Protein AF-A0A1H0XEB7-F1 (afdb_monomer_lite)

Secondary structure (DSSP, 8-state):
----------HHHHHHHH-TT--HHHHTT-HHHHHHHHHHHHHHH-GGGGGGT--TTT-STTHHHHHHHHHHHHHHHHHHHHTT------GGGSHHHHHHHHHHHHHHT-SSSPPPHHHHHHHHH--S------HHHHHHHHHHHHHHHHHHHHHHTTTTTT-SS----TT-HHHHHHHHHHHHHHHHHS-SS-S-GGG-EEEE-S---SSS-SGGGG-SSEEEE--S-EEEEE-------S--EEEEEE----S---GGGEEEEPP-SSSSEEEEE-TTS---HHHHHHHHHHHHHHHHTT---SEEEEEEEEEEHHHHHHHHHHHHHHHHSS-S-PPPPEEEEEEEEE-----S-TTTS-SEEEEEEEEEEETTEEEEEEEE-SS--EE-HHHHHHTT-TTTS-TTS-EEE-----S-EEEEE-SSSS--EEEEETHHHH--TTHHHHHHHH--SEEEEEE-SS---TTSHHHHHHHHHHHTT--EEEEEE-HHHHHH-PPPTTSPPPSS-EEEEEE-SSS-EEEEE--TT--EEEEEEEEEEE--B-TT--B--S-EEEEEE-SSPPEEE--PPPPPPSS-------S-------PEEHHHHHHHHHHHHHHHHHHT-TT--HHHHHHHHHHHHHHHH--S-PPP-SSSHHHHHHHHHHHHHH-TTTTT-TTT--THHHHHHHHHHHHHHHHHHHHTT-TT--HHHHHHHHHHHHHHHHHHTTT-HHHHHHHHHHHHHHHHHHHH--TT-TTSPP-TT--HHHHHHHHHHHHHHHHHHHHHHHS---

Sequence (790 aa):
MSKTISYAVSIRKIAENINPEWTLDDWFQWPPNMFALCAQILNRTGLYKATLMNTDWWNRKDWEKEIDELGKQWIKHTSNRLLGNSDRSKFRETGLLKEWYDTLKKDWDNENDPTDVDHLRALGNLYKGPEDRDKTSEGIRMLGEALIQIYILADSSCSGLGFLGQHLKKENLENRIFMATANLLLNNTGSLSTTAKFHGVVVPKMRTPQSGLITRSLGHHLTFHTTEVEVVWRTFPRLEDGNKSLNILAVPYPWDVEPTDFIVVPDNYHPVRYFMGNIKKDIHKEFLLGLVRKVWELAESNNHVDIIVLPEMALSEIQYNYLLAEFKSAFQNQNGSMQLPAIVTGIMKKNLKQTGYAGVDEPFQNEVRMEVFFSGNWYTTTQRKHHRWQLDRQQIHQYELEAHLAADRRWFEYSSIAQRRLTILAPNSWMALTALICEDLARQEPVGEVIRGIGPTLLMALLSDGPQLTSRWPARYANVLADDPGTAVLSLTSLGMAQRSKAPKDVPSLPEPVVGLWKDMFSGWKQLAMPKQFQALLFTVTAKFEEEFTLDARSDGRSAAVFQLENIDPKRIEIKSAELPKSSVTEAPDSKTERDEKFNNIRELSAVQFAADAILDMLCCKNFSGNDFDKATRLILHLLAGEESLPPSYQHFRERIVSRIEQAWEDPAKLGTAASAGKQGNVKMSIAAKDLRKLINICHGDTELKTADLYDLLIQNCHEMLLEAGRKPEENLTPLTILYNLHNRVTSWHPAEKDCFEIDGLDVSRAQKMKAVIMSHINEKRKQEAIGSE

Foldseek 3Di:
DDPPPPPFCFLLNLVCVQPVPDDPVLCLLALQSLLLSLQVLCVVQVLLLVCLVDLPVLPDPCNLVVLLVLLLLSLLQNLCLLLVHDRPRPSCVDDVNVQLCVLQVVLNPCPPDHDRSNLSSVSSVDPDDDDPDDVVNVSSVSNSVSSLSSSASSQSNQPPALFFDPFDFQARLSSLLLNLLQNLLCQLQVASDLTFCQSWGKDFAQFAAQDDRDPSQSHHTIFIDNFLAREHRFAFFDFDPPFQKAKEKEFQPPQADDLVQFAWDDDDPDLATETEGHQPPDLLLLLLLLVLVQQVVCVVVVNHHAEYEYFAQRHEPVSVVSSVVSNLQVLLQDQQQHADHKYWYWYKYAQPDDPPDPLQNQRIWIKIWTWHDDLSAIAIDIFTAQDWDKDALVNCVQLVNCVPDPRVHIYTYSHRHDRGYWYWYHHHLQATETEHEACRLVDCPPCVVVCLSRLGQEYEYRYQAEADDCPDRNVVSQVVSCNGRFHKYKYFHHSNRNVSGDDPPPDDDDPFGQGIWIDGNPPGIDGQGDDPQFRIWIFMKGWDFDWRARSSGDIPPSSNTHIDTPPDRTDTHHRRRHDDDPDDPPPPPPDDDPPPDPRNHSSLLRLLLSLLSSLLSLLQRLPDDPSSSVSSLVLSLCSQQVPDDDPDDVVRSNNSSSVSSVCSAVPVVSSSNRVRYDVVSNVLSNLSSVVSVVLCVVSPPCSPDFQLRNLVVLLVVLLVQLVVQQSDSSSNSNSLSNLSSSSNLLSQADPPDPSRHDRGPDDPVSSVVSNVSSSVSSSVSSNSSSPPDD

pLDDT: mean 83.81, std 14.97, range [28.78, 98.5]

Radius of gyration: 27.53 Å; chains: 1; bounding box: 70×66×86 Å

Structure (mmCIF, N/CA/C/O backbone):
data_AF-A0A1H0XEB7-F1
#
_entry.id   AF-A0A1H0XEB7-F1
#
loop_
_atom_site.group_PDB
_atom_site.id
_atom_site.type_symbol
_atom_site.label_atom_id
_atom_site.label_alt_id
_atom_site.label_comp_id
_atom_site.label_asym_id
_atom_site.label_entity_id
_atom_site.label_seq_id
_atom_site.pdbx_PDB_ins_code
_atom_site.Cartn_x
_atom_site.Cartn_y
_atom_site.Cartn_z
_atom_site.occupancy
_atom_site.B_iso_or_equiv
_atom_site.auth_seq_id
_atom_site.auth_comp_id
_atom_site.auth_asym_id
_atom_site.auth_atom_id
_atom_site.pdbx_PDB_model_num
ATOM 1 N N . MET A 1 1 ? -4.828 -19.497 -54.670 1.00 39.09 1 MET A N 1
ATOM 2 C CA . MET A 1 1 ? -4.177 -19.466 -53.344 1.00 39.09 1 MET A CA 1
ATOM 3 C C . MET A 1 1 ? -4.360 -18.071 -52.773 1.00 39.09 1 MET A C 1
ATOM 5 O O . MET A 1 1 ? -3.695 -17.152 -53.234 1.00 39.09 1 MET A O 1
ATOM 9 N N . SER A 1 2 ? -5.326 -17.876 -51.871 1.00 34.38 2 SER A N 1
ATOM 10 C CA . SER A 1 2 ? -5.466 -16.600 -51.166 1.00 34.38 2 SER A CA 1
ATOM 11 C C . SER A 1 2 ? -4.297 -16.471 -50.193 1.00 34.38 2 SER A C 1
ATOM 13 O O . SER A 1 2 ? -4.161 -17.296 -49.293 1.00 34.38 2 SER A O 1
ATOM 15 N N . LYS A 1 3 ? -3.442 -15.463 -50.383 1.00 39.47 3 LYS A N 1
ATOM 16 C CA . LYS A 1 3 ? -2.538 -15.006 -49.327 1.00 39.47 3 LYS A CA 1
ATOM 17 C C . LYS A 1 3 ? -3.424 -14.517 -48.188 1.00 39.47 3 LYS A C 1
ATOM 19 O O . LYS A 1 3 ? -3.986 -13.429 -48.276 1.00 39.47 3 LYS A O 1
ATOM 24 N N . THR A 1 4 ? -3.603 -15.336 -47.160 1.00 37.16 4 THR A N 1
ATOM 25 C CA . THR A 1 4 ? -4.085 -14.852 -45.871 1.00 37.16 4 THR A CA 1
ATOM 26 C C . THR A 1 4 ? -3.045 -13.838 -45.417 1.00 37.16 4 THR A C 1
ATOM 28 O O . THR A 1 4 ? -1.904 -14.207 -45.148 1.00 37.16 4 THR A O 1
ATOM 31 N N . ILE A 1 5 ? -3.387 -12.551 -45.462 1.00 39.34 5 ILE A N 1
ATOM 32 C CA . ILE A 1 5 ? -2.548 -11.486 -44.918 1.00 39.34 5 ILE A CA 1
ATOM 33 C C . ILE A 1 5 ? -2.538 -11.725 -43.408 1.00 39.34 5 ILE A C 1
ATOM 35 O O . ILE A 1 5 ? -3.475 -11.349 -42.708 1.00 39.34 5 ILE A O 1
ATOM 39 N N . SER A 1 6 ? -1.532 -12.451 -42.926 1.00 45.47 6 SER A N 1
ATOM 40 C CA . SER A 1 6 ? -1.218 -12.500 -41.506 1.00 45.47 6 SER A CA 1
ATOM 41 C C . SER A 1 6 ? -0.689 -11.118 -41.154 1.00 45.47 6 SER A C 1
ATOM 43 O O . SER A 1 6 ? 0.420 -10.764 -41.549 1.00 45.47 6 SER A O 1
ATOM 45 N N . TYR A 1 7 ? -1.510 -10.289 -40.513 1.00 59.59 7 TYR A N 1
ATOM 46 C CA . TYR A 1 7 ? -1.040 -9.030 -39.950 1.00 59.59 7 TYR A CA 1
ATOM 47 C C . TYR A 1 7 ? -0.158 -9.379 -38.753 1.00 59.59 7 TYR A C 1
ATOM 49 O O . TYR A 1 7 ? -0.681 -9.623 -37.668 1.00 59.59 7 TYR A O 1
ATOM 57 N N . ALA A 1 8 ? 1.157 -9.450 -38.968 1.00 67.12 8 ALA A N 1
ATOM 58 C CA . ALA A 1 8 ? 2.110 -9.685 -37.893 1.00 67.12 8 ALA A CA 1
ATOM 59 C C . ALA A 1 8 ? 1.893 -8.653 -36.780 1.00 67.12 8 ALA A C 1
ATOM 61 O O . ALA A 1 8 ? 1.880 -7.441 -37.029 1.00 67.12 8 ALA A O 1
ATOM 62 N N . VAL A 1 9 ? 1.693 -9.120 -35.549 1.00 86.25 9 VAL A N 1
ATOM 63 C CA . VAL A 1 9 ? 1.554 -8.228 -34.396 1.00 86.25 9 VAL A CA 1
ATOM 64 C C . VAL A 1 9 ? 2.959 -7.954 -33.876 1.00 86.25 9 VAL A C 1
ATOM 66 O O . VAL A 1 9 ? 3.507 -8.744 -33.119 1.00 86.25 9 VAL A O 1
ATOM 69 N N . SER A 1 10 ? 3.569 -6.852 -34.309 1.00 91.19 10 SER A N 1
ATOM 70 C CA . SER A 1 10 ? 4.921 -6.478 -33.880 1.00 91.19 10 SER A CA 1
ATOM 71 C C . SER A 1 10 ? 4.945 -5.783 -32.515 1.00 91.19 10 SER A C 1
ATOM 73 O O . SER A 1 10 ? 3.926 -5.273 -32.035 1.00 91.19 10 SER A O 1
ATOM 75 N N . ILE A 1 11 ? 6.136 -5.688 -31.912 1.00 93.31 11 ILE A N 1
ATOM 76 C CA . ILE A 1 11 ? 6.367 -4.916 -30.679 1.00 93.31 11 ILE A CA 1
ATOM 77 C C . ILE A 1 11 ? 5.937 -3.455 -30.866 1.00 93.31 11 ILE A C 1
ATOM 79 O O . ILE A 1 11 ? 5.185 -2.919 -30.048 1.00 93.31 11 ILE A O 1
ATOM 83 N N . ARG A 1 12 ? 6.348 -2.835 -31.981 1.00 94.88 12 ARG A N 1
ATOM 84 C CA . ARG A 1 12 ? 5.951 -1.469 -32.344 1.00 94.88 12 ARG A CA 1
ATOM 85 C C . ARG A 1 12 ? 4.433 -1.333 -32.434 1.00 94.88 12 ARG A C 1
ATOM 87 O O . ARG A 1 12 ? 3.886 -0.378 -31.898 1.00 94.88 12 ARG A O 1
ATOM 94 N N . LYS A 1 13 ? 3.728 -2.303 -33.031 1.00 93.19 13 LYS A N 1
ATOM 95 C CA . LYS A 1 13 ? 2.263 -2.247 -33.139 1.00 93.19 13 LYS A CA 1
ATOM 96 C C . LYS A 1 13 ? 1.569 -2.347 -31.782 1.00 93.19 13 LYS A C 1
ATOM 98 O O . LYS A 1 13 ? 0.579 -1.654 -31.554 1.00 93.19 13 LYS A O 1
ATOM 103 N N . ILE A 1 14 ? 2.082 -3.175 -30.868 1.00 93.81 14 ILE A N 1
ATOM 104 C CA . ILE A 1 14 ? 1.585 -3.224 -29.484 1.00 93.81 14 ILE A CA 1
ATOM 105 C C . ILE A 1 14 ? 1.779 -1.866 -28.808 1.00 93.81 14 ILE A C 1
ATOM 107 O O . ILE A 1 14 ? 0.837 -1.355 -28.209 1.00 93.81 14 ILE A O 1
ATOM 111 N N . ALA A 1 15 ? 2.959 -1.263 -28.939 1.00 95.75 15 ALA A N 1
ATOM 112 C CA . ALA A 1 15 ? 3.247 0.035 -28.346 1.00 95.75 15 ALA A CA 1
ATOM 113 C C . ALA A 1 15 ? 2.387 1.169 -28.934 1.00 95.75 15 ALA A C 1
ATOM 115 O O . ALA A 1 15 ? 1.818 1.943 -28.169 1.00 95.75 15 ALA A O 1
ATOM 116 N N . GLU A 1 16 ? 2.213 1.219 -30.259 1.00 94.31 16 GLU A N 1
ATOM 117 C CA . GLU A 1 16 ? 1.332 2.176 -30.949 1.00 94.31 16 GLU A CA 1
ATOM 118 C C . GLU A 1 16 ? -0.131 2.045 -30.498 1.00 94.31 16 GLU A C 1
ATOM 120 O O . GLU A 1 16 ? -0.844 3.040 -30.403 1.00 94.31 16 GLU A O 1
ATOM 125 N N . ASN A 1 17 ? -0.584 0.826 -30.180 1.00 93.12 17 ASN A N 1
ATOM 126 C CA . ASN A 1 17 ? -1.927 0.602 -29.643 1.00 93.12 17 ASN A CA 1
ATOM 127 C C . ASN A 1 17 ? -2.092 1.123 -28.206 1.00 93.12 17 ASN A C 1
ATOM 129 O O . ASN A 1 17 ? -3.223 1.363 -27.793 1.00 93.12 17 ASN A O 1
ATOM 133 N N . ILE A 1 18 ? -1.003 1.253 -27.438 1.00 93.06 18 ILE A N 1
ATOM 134 C CA . ILE A 1 18 ? -1.028 1.825 -26.082 1.00 93.06 18 ILE A CA 1
ATOM 135 C C . ILE A 1 18 ? -0.885 3.349 -26.145 1.00 93.06 18 ILE A C 1
ATOM 137 O O . ILE A 1 18 ? -1.618 4.066 -25.470 1.00 93.06 18 ILE A O 1
ATOM 141 N N . ASN A 1 19 ? 0.072 3.840 -26.935 1.00 91.75 19 ASN A N 1
ATOM 142 C CA . ASN A 1 19 ? 0.319 5.257 -27.178 1.00 91.75 19 ASN A CA 1
ATOM 143 C C . ASN A 1 19 ? 0.819 5.447 -28.623 1.00 91.75 19 ASN A C 1
ATOM 145 O O . ASN A 1 19 ? 1.998 5.205 -28.889 1.00 91.75 19 ASN A O 1
ATOM 149 N N . PRO A 1 20 ? -0.033 5.913 -29.553 1.00 90.56 20 PRO A N 1
ATOM 150 C CA . PRO A 1 20 ? 0.324 6.015 -30.971 1.00 90.56 20 PRO A CA 1
ATOM 151 C C . PRO A 1 20 ? 1.355 7.109 -31.267 1.00 90.56 20 PRO A C 1
ATOM 153 O O . PRO A 1 20 ? 2.028 7.060 -32.290 1.00 90.56 20 PRO A O 1
ATOM 156 N N . GLU A 1 21 ? 1.487 8.094 -30.380 1.00 89.94 21 GLU A N 1
ATOM 157 C CA . GLU A 1 21 ? 2.403 9.227 -30.549 1.00 89.94 21 GLU A CA 1
ATOM 158 C C . GLU A 1 21 ? 3.815 8.948 -30.014 1.00 89.94 21 GLU A C 1
ATOM 160 O O . GLU A 1 21 ? 4.713 9.767 -30.197 1.00 89.94 21 GLU A O 1
ATOM 165 N N . TRP A 1 22 ? 4.025 7.826 -29.317 1.00 91.88 22 TRP A N 1
ATOM 166 C CA . TRP A 1 22 ? 5.296 7.544 -28.653 1.00 91.88 22 TRP A CA 1
ATOM 167 C C . TRP A 1 22 ? 6.256 6.795 -29.566 1.00 91.88 22 TRP A C 1
ATOM 169 O O . TRP A 1 22 ? 5.954 5.729 -30.103 1.00 91.88 22 TRP A O 1
ATOM 179 N N . THR A 1 23 ? 7.469 7.324 -29.662 1.00 93.31 23 THR A N 1
ATOM 180 C CA . THR A 1 23 ? 8.608 6.608 -30.235 1.00 93.31 23 THR A CA 1
ATOM 181 C C . THR A 1 23 ? 9.170 5.601 -29.229 1.00 93.31 23 THR A C 1
ATOM 183 O O . THR A 1 23 ? 8.863 5.668 -28.037 1.00 93.31 23 THR A O 1
ATOM 186 N N . LEU A 1 24 ? 10.052 4.691 -29.664 1.00 94.12 24 LEU A N 1
ATOM 187 C CA . LEU A 1 24 ? 10.774 3.808 -28.733 1.00 94.12 24 LEU A CA 1
ATOM 188 C C . LEU A 1 24 ? 11.503 4.611 -27.640 1.00 94.12 24 LEU A C 1
ATOM 190 O O . LEU A 1 24 ? 11.541 4.215 -26.478 1.00 94.12 24 LEU A O 1
ATOM 194 N N . ASP A 1 25 ? 12.023 5.780 -28.003 1.00 91.69 25 ASP A N 1
ATOM 195 C CA . ASP A 1 25 ? 12.725 6.678 -27.096 1.00 91.69 25 ASP A CA 1
ATOM 196 C C . ASP A 1 25 ? 11.832 7.213 -25.977 1.00 91.69 25 ASP A C 1
ATOM 198 O O . ASP A 1 25 ? 12.304 7.370 -24.852 1.00 91.69 25 ASP A O 1
ATOM 202 N N . ASP A 1 26 ? 10.552 7.455 -26.254 1.00 92.25 26 ASP A N 1
ATOM 203 C CA . ASP A 1 26 ? 9.588 7.910 -25.252 1.00 92.25 26 ASP A CA 1
ATOM 204 C C . ASP A 1 26 ? 9.311 6.848 -24.188 1.00 92.25 26 ASP A C 1
ATOM 206 O O . ASP A 1 26 ? 9.165 7.184 -23.010 1.00 92.25 26 ASP A O 1
ATOM 210 N N . TRP A 1 27 ? 9.313 5.569 -24.571 1.00 94.62 27 TRP A N 1
ATOM 211 C CA . TRP A 1 27 ? 9.185 4.459 -23.625 1.00 94.62 27 TRP A CA 1
ATOM 212 C C . TRP A 1 27 ? 10.378 4.386 -22.666 1.00 94.62 27 TRP A C 1
ATOM 214 O O . TRP A 1 27 ? 10.189 4.135 -21.477 1.00 94.62 27 TRP A O 1
ATOM 224 N N . PHE A 1 28 ? 11.591 4.679 -23.147 1.00 94.50 28 PHE A N 1
ATOM 225 C CA . PHE A 1 28 ? 12.808 4.703 -22.327 1.00 94.50 28 PHE A CA 1
ATOM 226 C C . PHE A 1 28 ? 12.945 5.944 -21.429 1.00 94.50 28 PHE A C 1
ATOM 228 O O . PHE A 1 28 ? 13.839 5.977 -20.591 1.00 94.50 28 PHE A O 1
ATOM 235 N N . GLN A 1 29 ? 12.085 6.960 -21.539 1.00 93.38 29 GLN A N 1
ATOM 236 C CA . GLN A 1 29 ? 12.164 8.140 -20.661 1.00 93.38 29 GLN A CA 1
ATOM 237 C C . GLN A 1 29 ? 11.671 7.863 -19.232 1.00 93.38 29 GLN A C 1
ATOM 239 O O . GLN A 1 29 ? 12.003 8.619 -18.323 1.00 93.38 29 GLN A O 1
ATOM 244 N N . TRP A 1 30 ? 10.870 6.809 -19.027 1.00 96.06 30 TRP A N 1
ATOM 245 C CA . TRP A 1 30 ? 10.274 6.477 -17.731 1.00 96.06 30 TRP A CA 1
ATOM 246 C C . TRP A 1 30 ? 10.268 4.962 -17.501 1.00 96.06 30 TRP A C 1
ATOM 248 O O . TRP A 1 30 ? 9.495 4.265 -18.168 1.00 96.06 30 TRP A O 1
ATOM 258 N N . PRO A 1 31 ? 11.068 4.435 -16.553 1.00 97.69 31 PRO A N 1
ATOM 259 C CA . PRO A 1 31 ? 11.166 2.994 -16.330 1.00 97.69 31 PRO A CA 1
ATOM 260 C C . PRO A 1 31 ? 9.806 2.299 -16.118 1.00 97.69 31 PRO A C 1
ATOM 262 O O . PRO A 1 31 ? 9.559 1.304 -16.801 1.00 97.69 31 PRO A O 1
ATOM 265 N N . PRO A 1 32 ? 8.847 2.836 -15.328 1.00 98.25 32 PRO A N 1
ATOM 266 C CA . PRO A 1 32 ? 7.522 2.222 -15.196 1.00 98.25 32 PRO A CA 1
ATOM 267 C C . PRO A 1 32 ? 6.737 2.078 -16.511 1.00 98.25 32 PRO A C 1
ATOM 269 O O . PRO A 1 32 ? 5.927 1.164 -16.644 1.00 98.25 32 PRO A O 1
ATOM 272 N N . ASN A 1 33 ? 6.954 2.950 -17.503 1.00 97.62 33 ASN A N 1
ATOM 273 C CA . ASN A 1 33 ? 6.297 2.819 -18.809 1.00 97.62 33 ASN A CA 1
ATOM 274 C C . ASN A 1 33 ? 6.904 1.685 -19.628 1.00 97.62 33 ASN A C 1
ATOM 276 O O . ASN A 1 33 ? 6.167 0.882 -20.199 1.00 97.62 33 ASN A O 1
ATOM 280 N N . MET A 1 34 ? 8.236 1.606 -19.671 1.00 97.88 34 MET A N 1
ATOM 281 C CA . MET A 1 34 ? 8.916 0.506 -20.348 1.00 97.88 34 MET A CA 1
ATOM 282 C C . MET A 1 34 ? 8.603 -0.837 -19.679 1.00 97.88 34 MET A C 1
ATOM 284 O O . MET A 1 34 ? 8.348 -1.823 -20.371 1.00 97.88 34 MET A O 1
ATOM 288 N N . PHE A 1 35 ? 8.536 -0.858 -18.345 1.00 98.50 35 PHE A N 1
ATOM 289 C CA . PHE A 1 35 ? 8.085 -2.013 -17.578 1.00 98.50 35 PHE A CA 1
ATOM 290 C C . PHE A 1 35 ? 6.685 -2.455 -18.019 1.00 98.50 35 PHE A C 1
ATOM 292 O O . PHE A 1 35 ? 6.495 -3.627 -18.324 1.00 98.50 35 PHE A O 1
ATOM 299 N N . ALA A 1 36 ? 5.723 -1.528 -18.140 1.00 97.81 36 ALA A N 1
ATOM 300 C CA . ALA A 1 36 ? 4.368 -1.839 -18.602 1.00 97.81 36 ALA A CA 1
ATOM 301 C C . ALA A 1 36 ? 4.344 -2.441 -20.019 1.00 97.81 36 ALA A C 1
ATOM 303 O O . ALA A 1 36 ? 3.672 -3.448 -20.247 1.00 97.81 36 ALA A O 1
ATOM 304 N N . LEU A 1 37 ? 5.087 -1.854 -20.967 1.00 97.81 37 LEU A N 1
ATOM 305 C CA . LEU A 1 37 ? 5.170 -2.360 -22.341 1.00 97.81 37 LEU A CA 1
ATOM 306 C C . LEU A 1 37 ? 5.749 -3.780 -22.374 1.00 97.81 37 LEU A C 1
ATOM 308 O O . LEU A 1 37 ? 5.147 -4.684 -22.959 1.00 97.81 37 LEU A O 1
ATOM 312 N N . CYS A 1 38 ? 6.881 -3.993 -21.701 1.00 97.75 38 CYS A N 1
ATOM 313 C CA . CYS A 1 38 ? 7.509 -5.306 -21.625 1.00 97.75 38 CYS A CA 1
ATOM 314 C C . CYS A 1 38 ? 6.592 -6.312 -20.917 1.00 97.75 38 CYS A C 1
ATOM 316 O O . CYS A 1 38 ? 6.400 -7.413 -21.423 1.00 97.75 38 CYS A O 1
ATOM 318 N N . ALA A 1 39 ? 5.949 -5.930 -19.809 1.00 97.00 39 ALA A N 1
ATOM 319 C CA . ALA A 1 39 ? 5.013 -6.780 -19.076 1.00 97.00 39 ALA A CA 1
ATOM 320 C C . ALA A 1 39 ? 3.856 -7.261 -19.958 1.00 97.00 39 ALA A C 1
ATOM 322 O O . ALA A 1 39 ? 3.521 -8.445 -19.939 1.00 97.00 39 ALA A O 1
ATOM 323 N N . GLN A 1 40 ? 3.267 -6.377 -20.773 1.00 95.12 40 GLN A N 1
ATOM 324 C CA . GLN A 1 40 ? 2.214 -6.765 -21.714 1.00 95.12 40 GLN A CA 1
ATOM 325 C C . GLN A 1 40 ? 2.703 -7.802 -22.726 1.00 95.12 40 GLN A C 1
ATOM 327 O O . GLN A 1 40 ? 1.991 -8.770 -23.001 1.00 95.12 40 GLN A O 1
ATOM 332 N N . ILE A 1 41 ? 3.910 -7.625 -23.268 1.00 94.94 41 ILE A N 1
ATOM 333 C CA . ILE A 1 41 ? 4.496 -8.565 -24.230 1.00 94.94 41 ILE A CA 1
ATOM 334 C C . ILE A 1 41 ? 4.791 -9.902 -23.541 1.00 94.94 41 ILE A C 1
ATOM 336 O O . ILE A 1 41 ? 4.358 -10.950 -24.025 1.00 94.94 41 ILE A O 1
ATOM 340 N N . LEU A 1 42 ? 5.455 -9.885 -22.383 1.00 94.75 42 LEU A N 1
ATOM 341 C CA . LEU A 1 42 ? 5.813 -11.083 -21.620 1.00 94.75 42 LEU A CA 1
ATOM 342 C C . LEU A 1 42 ? 4.573 -11.870 -21.170 1.00 94.75 42 LEU A C 1
ATOM 344 O O . LEU A 1 42 ? 4.546 -13.090 -21.329 1.00 94.75 42 LEU A O 1
ATOM 348 N N . ASN A 1 43 ? 3.524 -11.196 -20.685 1.00 92.44 43 ASN A N 1
ATOM 349 C CA . ASN A 1 43 ? 2.272 -11.836 -20.266 1.00 92.44 43 ASN A CA 1
ATOM 350 C C . ASN A 1 43 ? 1.515 -12.470 -21.447 1.00 92.44 43 ASN A C 1
ATOM 352 O O . ASN A 1 43 ? 0.934 -13.541 -21.297 1.00 92.44 43 ASN A O 1
ATOM 356 N N . ARG A 1 44 ? 1.534 -11.846 -22.635 1.00 90.31 44 ARG A N 1
ATOM 357 C CA . ARG A 1 44 ? 0.855 -12.365 -23.843 1.00 90.31 44 ARG A CA 1
ATOM 358 C C . ARG A 1 44 ? 1.603 -13.505 -24.538 1.00 90.31 44 ARG A C 1
ATOM 360 O O . ARG A 1 44 ? 0.989 -14.310 -25.246 1.00 90.31 44 ARG A O 1
ATOM 367 N N . THR A 1 45 ? 2.925 -13.540 -24.402 1.00 90.12 45 THR A N 1
ATOM 368 C CA . THR A 1 45 ? 3.795 -14.495 -25.110 1.00 90.12 45 THR A CA 1
ATOM 369 C C . THR A 1 45 ? 4.264 -15.642 -24.219 1.00 90.12 45 THR A C 1
ATOM 371 O O . THR A 1 45 ? 4.595 -16.708 -24.727 1.00 90.12 45 THR A O 1
ATOM 374 N N . GLY A 1 46 ? 4.289 -15.465 -22.895 1.00 90.12 46 GLY A N 1
ATOM 375 C CA . GLY A 1 46 ? 4.912 -16.424 -21.981 1.00 90.12 46 GLY A CA 1
ATOM 376 C C . GLY A 1 46 ? 6.443 -16.438 -22.066 1.00 90.12 46 GLY A C 1
ATOM 377 O O . GLY A 1 46 ? 7.071 -17.382 -21.586 1.00 90.12 46 GLY A O 1
ATOM 378 N N . LEU A 1 47 ? 7.047 -15.417 -22.688 1.00 89.88 47 LEU A N 1
ATOM 379 C CA . LEU A 1 47 ? 8.482 -15.339 -22.971 1.00 89.88 47 LEU A CA 1
ATOM 380 C C . LEU A 1 47 ? 9.351 -15.349 -21.702 1.00 89.88 47 LEU A C 1
ATOM 382 O O . LEU A 1 47 ? 10.474 -15.833 -21.748 1.00 89.88 47 LEU A O 1
ATOM 386 N N . TYR A 1 48 ? 8.817 -14.935 -20.549 1.00 90.00 48 TYR A N 1
ATOM 387 C CA . TYR A 1 48 ? 9.507 -15.005 -19.252 1.00 90.00 48 TYR A CA 1
ATOM 388 C C . TYR A 1 48 ? 10.022 -16.414 -18.893 1.00 90.00 48 TYR A C 1
ATOM 390 O O . TYR A 1 48 ? 10.936 -16.554 -18.087 1.00 90.00 48 TYR A O 1
ATOM 398 N N . LYS A 1 49 ? 9.462 -17.476 -19.494 1.00 87.81 49 LYS A N 1
ATOM 399 C CA . LYS A 1 49 ? 9.959 -18.850 -19.331 1.00 87.81 49 LYS A CA 1
ATOM 400 C C . LYS A 1 49 ? 11.383 -19.029 -19.872 1.00 87.81 49 LYS A C 1
ATOM 402 O O . LYS A 1 49 ? 12.109 -19.884 -19.371 1.00 87.81 49 LYS A O 1
ATOM 407 N N . ALA A 1 50 ? 11.783 -18.225 -20.860 1.00 85.81 50 ALA A N 1
ATOM 408 C CA . ALA A 1 50 ? 13.100 -18.292 -21.483 1.00 85.81 50 ALA A CA 1
ATOM 409 C C . ALA A 1 50 ? 14.240 -17.954 -20.507 1.00 85.81 50 ALA A C 1
ATOM 411 O O . ALA A 1 50 ? 15.345 -18.459 -20.689 1.00 85.81 50 ALA A O 1
ATOM 412 N N . THR A 1 51 ? 13.967 -17.200 -19.433 1.00 85.81 51 THR A N 1
ATOM 413 C CA . THR A 1 51 ? 14.950 -16.879 -18.383 1.00 85.81 51 THR A CA 1
ATOM 414 C C . THR A 1 51 ? 15.590 -18.129 -17.784 1.00 85.81 51 THR A C 1
ATOM 416 O O . THR A 1 51 ? 16.796 -18.156 -17.579 1.00 85.81 51 THR A O 1
ATOM 419 N N . LEU A 1 52 ? 14.814 -19.194 -17.557 1.00 84.56 52 LEU A N 1
ATOM 420 C CA . LEU A 1 52 ? 15.341 -20.457 -17.022 1.00 84.56 52 LEU A CA 1
ATOM 421 C C . LEU A 1 52 ? 15.837 -21.421 -18.109 1.00 84.56 52 LEU A C 1
ATOM 423 O O . LEU A 1 52 ? 16.437 -22.444 -17.791 1.00 84.56 52 LEU A O 1
ATOM 427 N N . MET A 1 53 ? 15.562 -21.133 -19.384 1.00 78.25 53 MET A N 1
ATOM 428 C CA . MET A 1 53 ? 15.983 -21.979 -20.508 1.00 78.25 53 MET A CA 1
ATOM 429 C C . MET A 1 53 ? 17.384 -21.621 -21.008 1.00 78.25 53 MET A C 1
ATOM 431 O O . MET A 1 53 ? 18.103 -22.508 -21.460 1.00 78.25 53 MET A O 1
ATOM 435 N N . ASN A 1 54 ? 17.773 -20.346 -20.918 1.00 78.75 54 ASN A N 1
ATOM 436 C CA . ASN A 1 54 ? 19.127 -19.878 -21.194 1.00 78.75 54 ASN A CA 1
ATOM 437 C C . ASN A 1 54 ? 19.636 -19.078 -19.993 1.00 78.75 54 ASN A C 1
ATOM 439 O O . ASN A 1 54 ? 19.269 -17.917 -19.821 1.00 78.75 54 ASN A O 1
ATOM 443 N N . THR A 1 55 ? 20.471 -19.705 -19.167 1.00 85.50 55 THR A N 1
ATOM 444 C CA . THR A 1 55 ? 21.012 -19.064 -17.965 1.00 85.50 55 THR A CA 1
ATOM 445 C C . THR A 1 55 ? 22.285 -18.268 -18.225 1.00 85.50 55 THR A C 1
ATOM 447 O O . THR A 1 55 ? 22.708 -17.518 -17.356 1.00 85.50 55 THR A O 1
ATOM 450 N N . ASP A 1 56 ? 22.910 -18.405 -19.396 1.00 86.25 56 ASP A N 1
ATOM 451 C CA . ASP A 1 56 ? 24.268 -17.899 -19.647 1.00 86.25 56 ASP A CA 1
ATOM 452 C C . ASP A 1 56 ? 24.368 -16.369 -19.555 1.00 86.25 56 ASP A C 1
ATOM 454 O O . ASP A 1 56 ? 25.408 -15.836 -19.166 1.00 86.25 56 ASP A O 1
ATOM 458 N N . TRP A 1 57 ? 23.291 -15.646 -19.882 1.00 85.00 57 TRP A N 1
ATOM 459 C CA . TRP A 1 57 ? 23.299 -14.181 -19.881 1.00 85.00 57 TRP A CA 1
ATOM 460 C C . TRP A 1 57 ? 23.187 -13.557 -18.481 1.00 85.00 57 TRP A C 1
ATOM 462 O O . TRP A 1 57 ? 23.686 -12.445 -18.301 1.00 85.00 57 TRP A O 1
ATOM 472 N N . TRP A 1 58 ? 22.594 -14.248 -17.497 1.00 90.12 58 TRP A N 1
ATOM 473 C CA . TRP A 1 58 ? 22.466 -13.761 -16.109 1.00 90.12 58 TRP A CA 1
ATOM 474 C C . TRP A 1 58 ? 23.294 -14.544 -15.089 1.00 90.12 58 TRP A C 1
ATOM 476 O O . TRP A 1 58 ? 23.654 -13.991 -14.054 1.00 90.12 58 TRP A O 1
ATOM 486 N N . ASN A 1 59 ? 23.665 -15.797 -15.363 1.00 90.81 59 ASN A N 1
ATOM 487 C CA . ASN A 1 59 ? 24.496 -16.618 -14.478 1.00 90.81 59 ASN A CA 1
ATOM 488 C C . ASN A 1 59 ? 25.984 -16.234 -14.592 1.00 90.81 59 ASN A C 1
ATOM 490 O O . ASN A 1 59 ? 26.853 -17.030 -14.950 1.00 90.81 59 ASN A O 1
ATOM 494 N N . ARG A 1 60 ? 26.265 -14.961 -14.316 1.00 91.12 60 ARG A N 1
ATOM 495 C CA . ARG A 1 60 ? 27.583 -14.326 -14.324 1.00 91.12 60 ARG A CA 1
ATOM 496 C C . ARG A 1 60 ? 27.743 -13.527 -13.039 1.00 91.12 60 ARG A C 1
ATOM 498 O O . ARG A 1 60 ? 26.792 -12.937 -12.536 1.00 91.12 60 ARG A O 1
ATOM 505 N N . LYS A 1 61 ? 28.972 -13.471 -12.530 1.00 86.94 61 LYS A N 1
ATOM 506 C CA . LYS A 1 61 ? 29.282 -12.917 -11.203 1.00 86.94 61 LYS A CA 1
ATOM 507 C C . LYS A 1 61 ? 28.817 -11.467 -10.998 1.00 86.94 61 LYS A C 1
ATOM 509 O O . LYS A 1 61 ? 28.465 -11.105 -9.883 1.00 86.94 61 LYS A O 1
ATOM 514 N N . ASP A 1 62 ? 28.831 -10.658 -12.054 1.00 90.88 62 ASP A N 1
ATOM 515 C CA . ASP A 1 62 ? 28.569 -9.217 -11.972 1.00 90.88 62 ASP A CA 1
ATOM 516 C C . ASP A 1 62 ? 27.140 -8.819 -12.393 1.00 90.88 62 ASP A C 1
ATOM 518 O O . ASP A 1 62 ? 26.831 -7.633 -12.398 1.00 90.88 62 ASP A O 1
ATOM 522 N N . TRP A 1 63 ? 26.255 -9.776 -12.713 1.00 93.44 63 TRP A N 1
ATOM 523 C CA . TRP A 1 63 ? 24.912 -9.503 -13.253 1.00 93.44 63 TRP A CA 1
ATOM 524 C C . TRP A 1 63 ? 24.081 -8.540 -12.392 1.00 93.44 63 TRP A C 1
ATOM 526 O O . TRP A 1 63 ? 23.629 -7.503 -12.876 1.00 93.44 63 TRP A O 1
ATOM 536 N N . GLU A 1 64 ? 23.916 -8.857 -11.106 1.00 92.75 64 GLU A N 1
ATOM 537 C CA . GLU A 1 64 ? 23.127 -8.044 -10.171 1.00 92.75 64 GLU A CA 1
ATOM 538 C C . GLU A 1 64 ? 23.696 -6.624 -10.049 1.00 92.75 64 GLU A C 1
ATOM 540 O O . GLU A 1 64 ? 22.980 -5.633 -10.186 1.00 92.75 64 GLU A O 1
ATOM 545 N N . LYS A 1 65 ? 25.021 -6.524 -9.895 1.00 91.62 65 LYS A N 1
ATOM 546 C CA . LYS A 1 65 ? 25.732 -5.249 -9.783 1.00 91.62 65 LYS A CA 1
ATOM 547 C C . LYS A 1 65 ? 25.591 -4.396 -11.047 1.00 91.62 65 LYS A C 1
ATOM 549 O O . LYS A 1 65 ? 25.413 -3.184 -10.949 1.00 91.62 65 LYS A O 1
ATOM 554 N N . GLU A 1 66 ? 25.679 -5.004 -12.224 1.00 92.69 66 GLU A N 1
ATOM 555 C CA . GLU A 1 66 ? 25.518 -4.305 -13.499 1.00 92.69 66 GLU A CA 1
ATOM 556 C C . GLU A 1 66 ? 24.094 -3.781 -13.689 1.00 92.69 66 GLU A C 1
ATOM 558 O O . GLU A 1 66 ? 23.922 -2.637 -14.115 1.00 92.69 66 GLU A O 1
ATOM 563 N N . ILE A 1 67 ? 23.078 -4.575 -13.335 1.00 94.19 67 ILE A N 1
ATOM 564 C CA . ILE A 1 67 ? 21.677 -4.140 -13.364 1.00 94.19 67 ILE A CA 1
ATOM 565 C C . ILE A 1 67 ? 21.450 -2.967 -12.409 1.00 94.19 67 ILE A C 1
ATOM 567 O O . ILE A 1 67 ? 20.833 -1.975 -12.801 1.00 94.19 67 ILE A O 1
ATOM 571 N N . ASP A 1 68 ? 22.017 -3.013 -11.208 1.00 90.88 68 ASP A N 1
ATOM 572 C CA . ASP A 1 68 ? 21.960 -1.909 -10.251 1.00 90.88 68 ASP A CA 1
ATOM 573 C C . ASP A 1 68 ? 22.640 -0.631 -10.761 1.00 90.88 68 ASP A C 1
ATOM 575 O O . ASP A 1 68 ? 22.138 0.483 -10.573 1.00 90.88 68 ASP A O 1
ATOM 579 N N . GLU A 1 69 ? 23.810 -0.759 -11.389 1.00 91.06 69 GLU A N 1
ATOM 580 C CA . GLU A 1 69 ? 24.554 0.371 -11.950 1.00 91.06 69 GLU A CA 1
ATOM 581 C C . GLU A 1 69 ? 23.829 0.994 -13.146 1.00 91.06 69 GLU A C 1
ATOM 583 O O . GLU A 1 69 ? 23.696 2.222 -13.210 1.00 91.06 69 GLU A O 1
ATOM 588 N N . LEU A 1 70 ? 23.312 0.174 -14.064 1.00 93.81 70 LEU A N 1
ATOM 589 C CA . LEU A 1 70 ? 22.474 0.635 -15.172 1.00 93.81 70 LEU A CA 1
ATOM 590 C C . LEU A 1 70 ? 21.182 1.269 -14.650 1.00 93.81 70 LEU A C 1
ATOM 592 O O . LEU A 1 70 ? 20.773 2.323 -15.140 1.00 93.81 70 LEU A O 1
ATOM 596 N N . GLY A 1 71 ? 20.578 0.692 -13.611 1.00 93.38 71 GLY A N 1
ATOM 597 C CA . GLY A 1 71 ? 19.354 1.204 -13.013 1.00 93.38 71 GLY A CA 1
ATOM 598 C C . GLY A 1 71 ? 19.537 2.615 -12.451 1.00 93.38 71 GLY A C 1
ATOM 599 O O . GLY A 1 71 ? 18.734 3.509 -12.735 1.00 93.38 71 GLY A O 1
ATOM 600 N N . LYS A 1 72 ? 20.653 2.853 -11.748 1.00 90.88 72 LYS A N 1
ATOM 601 C CA . LYS A 1 72 ? 21.063 4.184 -11.259 1.00 90.88 72 LYS A CA 1
ATOM 602 C C . LYS A 1 72 ? 21.306 5.171 -12.401 1.00 90.88 72 LYS A C 1
ATOM 604 O O . LYS A 1 72 ? 20.927 6.338 -12.287 1.00 90.88 72 LYS A O 1
ATOM 609 N N . GLN A 1 73 ? 21.910 4.728 -13.505 1.00 91.44 73 GLN A N 1
ATOM 610 C CA . GLN A 1 73 ? 22.099 5.574 -14.688 1.00 91.44 73 GLN A CA 1
ATOM 611 C C . GLN A 1 73 ? 20.762 5.950 -15.342 1.00 91.44 73 GLN A C 1
ATOM 613 O O . GLN A 1 73 ? 20.599 7.101 -15.751 1.00 91.44 73 GLN A O 1
ATOM 618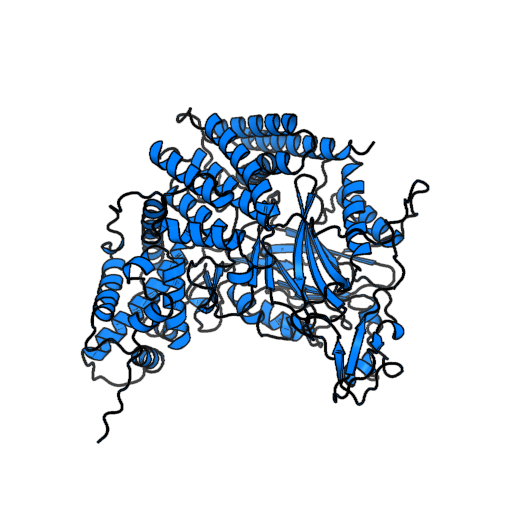 N N . TRP A 1 74 ? 19.791 5.031 -15.388 1.00 93.75 74 TRP A N 1
ATOM 619 C CA . TRP A 1 74 ? 18.456 5.314 -15.919 1.00 93.75 74 TRP A CA 1
ATOM 620 C C . TRP A 1 74 ? 17.715 6.342 -15.065 1.00 93.75 74 TRP A C 1
ATOM 622 O O . TRP A 1 74 ? 17.144 7.302 -15.585 1.00 93.75 74 TRP A O 1
ATOM 632 N N . ILE A 1 75 ? 17.770 6.192 -13.742 1.00 92.56 75 ILE A N 1
ATOM 633 C CA . ILE A 1 75 ? 17.209 7.165 -12.800 1.00 92.56 75 ILE A CA 1
ATOM 634 C C . ILE A 1 75 ? 17.846 8.540 -13.031 1.00 92.56 75 ILE A C 1
ATOM 636 O O . ILE A 1 75 ? 17.141 9.537 -13.176 1.00 92.56 75 ILE A O 1
ATOM 640 N N . LYS A 1 76 ? 19.176 8.600 -13.166 1.00 90.19 76 LYS A N 1
ATOM 641 C CA . LYS A 1 76 ? 19.896 9.844 -13.466 1.00 90.19 76 LYS A CA 1
ATOM 642 C C . LYS A 1 76 ? 19.455 10.481 -14.783 1.00 90.19 76 LYS A C 1
ATOM 644 O O . LYS A 1 76 ? 19.227 11.691 -14.837 1.00 90.19 76 LYS A O 1
ATOM 649 N N . HIS A 1 77 ? 19.325 9.689 -15.843 1.00 90.69 77 HIS A N 1
ATOM 650 C CA . HIS A 1 77 ? 18.789 10.138 -17.130 1.00 90.69 77 HIS A CA 1
ATOM 651 C C . HIS A 1 77 ? 17.380 10.729 -16.966 1.00 90.69 77 HIS A C 1
ATOM 653 O O . HIS A 1 77 ? 17.123 11.869 -17.357 1.00 90.69 77 HIS A O 1
ATOM 659 N N . THR A 1 78 ? 16.496 9.981 -16.310 1.00 92.75 78 THR A N 1
ATOM 660 C CA . THR A 1 78 ? 15.096 10.344 -16.069 1.00 92.75 78 THR A CA 1
ATOM 661 C C . THR A 1 78 ? 14.981 11.655 -15.298 1.00 92.75 78 THR A C 1
ATOM 663 O O . THR A 1 78 ? 14.262 12.564 -15.711 1.00 92.75 78 THR A O 1
ATOM 666 N N . SER A 1 79 ? 15.733 11.808 -14.213 1.00 91.25 79 SER A N 1
ATOM 667 C CA . SER A 1 79 ? 15.672 13.003 -13.371 1.00 91.25 79 SER A CA 1
ATOM 668 C C . SER A 1 79 ? 16.215 14.240 -14.072 1.00 91.25 79 SER A C 1
ATOM 670 O O . SER A 1 79 ? 15.613 15.304 -13.968 1.00 91.25 79 SER A O 1
ATOM 672 N N . ASN A 1 80 ? 17.269 14.112 -14.882 1.00 87.69 80 ASN A N 1
ATOM 673 C CA . ASN A 1 80 ? 17.721 15.221 -15.727 1.00 87.69 80 ASN A CA 1
ATOM 674 C C . ASN A 1 80 ? 16.624 15.682 -16.697 1.00 87.69 80 ASN A C 1
ATOM 676 O O . ASN A 1 80 ? 16.410 16.885 -16.861 1.00 87.69 80 ASN A O 1
ATOM 680 N N . ARG A 1 81 ? 15.884 14.738 -17.291 1.00 88.12 81 ARG A N 1
ATOM 681 C CA . ARG A 1 81 ? 14.741 15.049 -18.158 1.00 88.12 81 ARG A CA 1
ATOM 682 C C . ARG A 1 81 ? 13.592 15.707 -17.386 1.00 88.12 81 ARG A C 1
ATOM 684 O O . ARG A 1 81 ? 13.002 16.654 -17.901 1.00 88.12 81 ARG A O 1
ATOM 691 N N . LEU A 1 82 ? 13.303 15.269 -16.157 1.00 89.81 82 LEU A N 1
ATOM 692 C CA . LEU A 1 82 ? 12.311 15.908 -15.276 1.00 89.81 82 LEU A CA 1
ATOM 693 C C . LEU A 1 82 ? 12.672 17.365 -14.958 1.00 89.81 82 LEU A C 1
ATOM 695 O O . LEU A 1 82 ? 11.793 18.225 -14.927 1.00 89.81 82 LEU A O 1
ATOM 699 N N . LEU A 1 83 ? 13.960 17.666 -14.784 1.00 87.00 83 LEU A N 1
ATOM 700 C CA . LEU A 1 83 ? 14.448 19.029 -14.558 1.00 87.00 83 LEU A CA 1
ATOM 701 C C . LEU A 1 83 ? 14.508 19.886 -15.836 1.00 87.00 83 LEU A C 1
ATOM 703 O O . LEU A 1 83 ? 14.807 21.078 -15.758 1.00 87.00 83 LEU A O 1
ATOM 707 N N . GLY A 1 84 ? 14.217 19.315 -17.010 1.00 82.31 84 GLY A N 1
ATOM 708 C CA . GLY A 1 84 ? 14.339 20.004 -18.299 1.00 82.31 84 GLY A CA 1
ATOM 709 C C . GLY A 1 84 ? 15.789 20.238 -18.732 1.00 82.31 84 GLY A C 1
ATOM 710 O O . GLY A 1 84 ? 16.055 21.097 -19.571 1.00 82.31 84 GLY A O 1
ATOM 711 N N . ASN A 1 85 ? 16.743 19.501 -18.161 1.00 81.62 85 ASN A N 1
ATOM 712 C CA . ASN A 1 85 ? 18.144 19.598 -18.543 1.00 81.62 85 ASN A CA 1
ATOM 713 C C . ASN A 1 85 ? 18.365 18.899 -19.893 1.00 81.62 85 ASN A C 1
ATOM 715 O O . ASN A 1 85 ? 17.811 17.829 -20.154 1.00 81.62 85 ASN A O 1
ATOM 719 N N . SER A 1 86 ? 19.198 19.497 -20.756 1.00 69.88 86 SER A N 1
ATOM 720 C CA . SER A 1 86 ? 19.642 18.849 -21.993 1.00 69.88 86 SER A CA 1
ATOM 721 C C . SER A 1 86 ? 20.305 17.521 -21.642 1.00 69.88 86 SER A C 1
ATOM 723 O O . SER A 1 86 ? 21.264 17.490 -20.864 1.00 69.88 86 SER A O 1
ATOM 725 N N . ASP A 1 87 ? 19.784 16.441 -22.200 1.00 63.25 87 ASP A N 1
ATOM 726 C CA . ASP A 1 87 ? 20.217 15.095 -21.879 1.00 63.25 87 ASP A CA 1
ATOM 727 C C . ASP A 1 87 ? 21.601 14.820 -22.470 1.00 63.25 87 ASP A C 1
ATOM 729 O O . ASP A 1 87 ? 21.759 14.527 -23.652 1.00 63.25 87 ASP A O 1
ATOM 733 N N . ARG A 1 88 ? 22.626 14.971 -21.632 1.00 55.66 88 ARG A N 1
ATOM 734 C CA . ARG A 1 88 ? 24.007 14.588 -21.953 1.00 55.66 88 ARG A CA 1
ATOM 735 C C . ARG A 1 88 ? 24.298 13.141 -21.570 1.00 55.66 88 ARG A C 1
ATOM 737 O O . ARG A 1 88 ? 25.415 12.671 -21.789 1.00 55.66 88 ARG A O 1
ATOM 744 N N . SER A 1 89 ? 23.336 12.448 -20.955 1.00 61.16 89 SER A N 1
ATOM 745 C CA . SER A 1 89 ? 23.524 11.063 -20.563 1.00 61.16 89 SER A CA 1
ATOM 746 C C . SER A 1 89 ? 23.415 10.202 -21.814 1.00 61.16 89 SER A C 1
ATOM 748 O O . SER A 1 89 ? 22.350 9.997 -22.389 1.00 61.16 89 SER A O 1
ATOM 750 N N . LYS A 1 90 ? 24.548 9.654 -22.241 1.00 70.81 90 LYS A N 1
ATOM 751 C CA . LYS A 1 90 ? 24.610 8.582 -23.236 1.00 70.81 90 LYS A CA 1
ATOM 752 C C . LYS A 1 90 ? 24.085 7.264 -22.652 1.00 70.81 90 LYS A C 1
ATOM 754 O O . LYS A 1 90 ? 24.638 6.218 -22.942 1.00 70.81 90 LYS A O 1
ATOM 759 N N . PHE A 1 91 ? 23.058 7.307 -21.798 1.00 82.12 91 PHE A N 1
ATOM 760 C CA . PHE A 1 91 ? 22.571 6.169 -21.016 1.00 82.12 91 PHE A CA 1
ATOM 761 C C . PHE A 1 91 ? 22.252 4.971 -21.913 1.00 82.12 91 PHE A C 1
ATOM 763 O O . PHE A 1 91 ? 22.684 3.865 -21.647 1.00 82.12 91 PHE A O 1
ATOM 770 N N . ARG A 1 92 ? 21.600 5.200 -23.052 1.00 83.12 92 ARG A N 1
ATOM 771 C CA . ARG A 1 92 ? 21.301 4.129 -24.015 1.00 83.12 92 ARG A CA 1
ATOM 772 C C . ARG A 1 92 ? 22.515 3.652 -24.811 1.00 83.12 92 ARG A C 1
ATOM 774 O O . ARG A 1 92 ? 22.416 2.665 -25.515 1.00 83.12 92 ARG A O 1
ATOM 781 N N . GLU A 1 93 ? 23.646 4.345 -24.730 1.00 82.19 93 GLU A N 1
ATOM 782 C CA . GLU A 1 93 ? 24.908 3.945 -25.357 1.00 82.19 93 GLU A CA 1
ATOM 783 C C . GLU A 1 93 ? 25.874 3.293 -24.348 1.00 82.19 93 GLU A C 1
ATOM 785 O O . GLU A 1 93 ? 27.027 3.035 -24.700 1.00 82.19 93 GLU A O 1
ATOM 790 N N . THR A 1 94 ? 25.454 3.032 -23.100 1.00 80.06 94 THR A N 1
ATOM 791 C CA . THR A 1 94 ? 26.320 2.416 -22.085 1.00 80.06 94 THR A CA 1
ATOM 792 C C . THR A 1 94 ? 26.207 0.894 -22.067 1.00 80.06 94 THR A C 1
ATOM 794 O O . THR A 1 94 ? 25.119 0.327 -21.990 1.00 80.06 94 THR A O 1
ATOM 797 N N . GLY A 1 95 ? 27.368 0.230 -22.089 1.00 83.56 95 GLY A N 1
ATOM 798 C CA . GLY A 1 95 ? 27.517 -1.200 -21.801 1.00 83.56 95 GLY A CA 1
ATOM 799 C C . GLY A 1 95 ? 26.496 -2.098 -22.507 1.00 83.56 95 GLY A C 1
ATOM 800 O O . GLY A 1 95 ? 26.259 -1.959 -23.706 1.00 83.56 95 GLY A O 1
ATOM 801 N N . LEU A 1 96 ? 25.887 -3.002 -21.733 1.00 88.06 96 LEU A N 1
ATOM 802 C CA . LEU A 1 96 ? 24.895 -3.972 -22.210 1.00 88.06 96 LEU A CA 1
ATOM 803 C C . LEU A 1 96 ? 23.594 -3.322 -22.690 1.00 88.06 96 LEU A C 1
ATOM 805 O O . LEU A 1 96 ? 22.972 -3.809 -23.630 1.00 88.06 96 LEU A O 1
ATOM 809 N N . LEU A 1 97 ? 23.189 -2.200 -22.087 1.00 92.81 97 LEU A N 1
ATOM 810 C CA . LEU A 1 97 ? 21.947 -1.536 -22.468 1.00 92.81 97 LEU A CA 1
ATOM 811 C C . LEU A 1 97 ? 21.976 -1.078 -23.926 1.00 92.81 97 LEU A C 1
ATOM 813 O O . LEU A 1 97 ? 20.951 -1.146 -24.601 1.00 92.81 97 LEU A O 1
ATOM 817 N N . LYS A 1 98 ? 23.142 -0.662 -24.428 1.00 94.19 98 LYS A N 1
ATOM 818 C CA . LYS A 1 98 ? 23.305 -0.333 -25.845 1.00 94.19 98 LYS A CA 1
ATOM 819 C C . LYS A 1 98 ? 22.954 -1.511 -26.743 1.00 94.19 98 LYS A C 1
ATOM 821 O O . LYS A 1 98 ? 22.236 -1.336 -27.718 1.00 94.19 98 LYS A O 1
ATOM 826 N N . GLU A 1 99 ? 23.424 -2.706 -26.406 1.00 94.00 99 GLU A N 1
ATOM 827 C CA . GLU A 1 99 ? 23.164 -3.916 -27.189 1.00 94.00 99 GLU A CA 1
ATOM 828 C C . GLU A 1 99 ? 21.674 -4.283 -27.172 1.00 94.00 99 GLU A C 1
ATOM 830 O O . GLU A 1 99 ? 21.097 -4.597 -28.217 1.00 94.00 99 GLU A O 1
ATOM 835 N N . TRP A 1 100 ? 21.027 -4.180 -26.007 1.00 95.50 100 TRP A N 1
ATOM 836 C CA . TRP A 1 100 ? 19.594 -4.454 -25.852 1.00 95.50 100 TRP A CA 1
ATOM 837 C C . TRP A 1 100 ? 18.738 -3.430 -26.600 1.00 95.50 100 TRP A C 1
ATOM 839 O O . TRP A 1 100 ? 17.807 -3.800 -27.318 1.00 95.50 100 TRP A O 1
ATOM 849 N N . TYR A 1 101 ? 19.081 -2.146 -26.474 1.00 95.75 101 TYR A N 1
ATOM 850 C CA . TYR A 1 101 ? 18.414 -1.055 -27.176 1.00 95.75 101 TYR A CA 1
ATOM 851 C C . TYR A 1 101 ? 18.593 -1.182 -28.690 1.00 95.75 101 TYR A C 1
ATOM 853 O O . TYR A 1 101 ? 17.600 -1.126 -29.407 1.00 95.75 101 TYR A O 1
ATOM 861 N N . ASP A 1 102 ? 19.814 -1.407 -29.185 1.00 95.25 102 ASP A N 1
ATOM 862 C CA . ASP A 1 102 ? 20.098 -1.555 -30.618 1.00 95.25 102 ASP A CA 1
ATOM 863 C C . ASP A 1 102 ? 19.340 -2.757 -31.208 1.00 95.25 102 ASP A C 1
ATOM 865 O O . ASP A 1 102 ? 18.785 -2.666 -32.306 1.00 95.25 102 ASP A O 1
ATOM 869 N N . THR A 1 103 ? 19.255 -3.866 -30.463 1.00 95.12 103 THR A N 1
ATOM 870 C CA . THR A 1 103 ? 18.483 -5.056 -30.857 1.00 95.12 103 THR A CA 1
ATOM 871 C C . THR A 1 103 ? 16.994 -4.737 -30.978 1.00 95.12 103 THR A C 1
ATOM 873 O O . THR A 1 103 ? 16.382 -5.026 -32.008 1.00 95.12 103 THR A O 1
ATOM 876 N N . LEU A 1 104 ? 16.417 -4.089 -29.962 1.00 95.25 104 LEU A N 1
ATOM 877 C CA . LEU A 1 104 ? 15.010 -3.695 -29.966 1.00 95.25 104 LEU A CA 1
ATOM 878 C C . LEU A 1 104 ? 14.714 -2.641 -31.042 1.00 95.25 104 LEU A C 1
ATOM 880 O O . LEU A 1 104 ? 13.699 -2.732 -31.727 1.00 95.25 104 LEU A O 1
ATOM 884 N N . LYS A 1 105 ? 15.607 -1.664 -31.233 1.00 95.19 105 LYS A N 1
ATOM 885 C CA . LYS A 1 105 ? 15.479 -0.597 -32.234 1.00 95.19 105 LYS A CA 1
ATOM 886 C C . LYS A 1 105 ? 15.514 -1.153 -33.652 1.00 95.19 105 LYS A C 1
ATOM 888 O O . LYS A 1 105 ? 14.715 -0.735 -34.485 1.00 95.19 105 LYS A O 1
ATOM 893 N N . LYS A 1 106 ? 16.405 -2.113 -33.916 1.00 94.19 106 LYS A N 1
ATOM 894 C CA . LYS A 1 106 ? 16.505 -2.784 -35.215 1.00 94.19 106 LYS A CA 1
ATOM 895 C C . LYS A 1 106 ? 15.195 -3.475 -35.596 1.00 94.19 106 LYS A C 1
ATOM 897 O O . LYS A 1 106 ? 14.791 -3.372 -36.749 1.00 94.19 106 LYS A O 1
ATOM 902 N N . ASP A 1 107 ? 14.546 -4.159 -34.653 1.00 92.94 107 ASP A N 1
ATOM 903 C CA . ASP A 1 107 ? 13.227 -4.761 -34.892 1.00 92.94 107 ASP A CA 1
ATOM 904 C C . ASP A 1 107 ? 12.129 -3.694 -35.023 1.00 92.94 107 ASP A C 1
ATOM 906 O O . ASP A 1 107 ? 11.325 -3.734 -35.951 1.00 92.94 107 ASP A O 1
ATOM 910 N N . TRP A 1 108 ? 12.148 -2.683 -34.149 1.00 94.12 108 TRP A N 1
ATOM 911 C CA . TRP A 1 108 ? 11.179 -1.584 -34.135 1.00 94.12 108 TRP A CA 1
ATOM 912 C C . TRP A 1 108 ? 11.110 -0.806 -35.459 1.00 94.12 108 TRP A C 1
ATOM 914 O O . TRP A 1 108 ? 10.025 -0.411 -35.897 1.00 94.12 108 TRP A O 1
ATOM 924 N N . ASP A 1 109 ? 12.260 -0.576 -36.094 1.00 93.56 109 ASP A N 1
ATOM 925 C CA . ASP A 1 109 ? 12.375 0.168 -37.354 1.00 93.56 109 ASP A CA 1
ATOM 926 C C . ASP A 1 109 ? 12.157 -0.698 -38.601 1.00 93.56 109 ASP A C 1
ATOM 928 O O . ASP A 1 109 ? 12.060 -0.169 -39.710 1.00 93.56 109 ASP A O 1
ATOM 932 N N . ASN A 1 110 ? 12.090 -2.023 -38.455 1.00 89.38 110 ASN A N 1
ATOM 933 C CA . ASN A 1 110 ? 11.915 -2.928 -39.582 1.00 89.38 110 ASN A CA 1
ATOM 934 C C . ASN A 1 110 ? 10.446 -2.977 -40.030 1.00 89.38 110 ASN A C 1
ATOM 936 O O . ASN A 1 110 ? 9.704 -3.896 -39.702 1.00 89.38 110 ASN A O 1
ATOM 940 N N . GLU A 1 111 ? 10.015 -1.983 -40.806 1.00 82.19 111 GLU A N 1
ATOM 941 C CA . GLU A 1 111 ? 8.624 -1.882 -41.275 1.00 82.19 111 GLU A CA 1
ATOM 942 C C . GLU A 1 111 ? 8.228 -2.961 -42.297 1.00 82.19 111 GLU A C 1
ATOM 944 O O . GLU A 1 111 ? 7.044 -3.258 -42.447 1.00 82.19 111 GLU A O 1
ATOM 949 N N . ASN A 1 112 ? 9.199 -3.553 -42.997 1.00 81.44 112 ASN A N 1
ATOM 950 C CA . ASN A 1 112 ? 8.934 -4.504 -44.081 1.00 81.44 112 ASN A CA 1
ATOM 951 C C . ASN A 1 112 ? 8.756 -5.946 -43.593 1.00 81.44 112 ASN A C 1
ATOM 953 O O . ASN A 1 112 ? 8.057 -6.718 -44.247 1.00 81.44 112 ASN A O 1
ATOM 957 N N . ASP A 1 113 ? 9.406 -6.304 -42.485 1.00 81.19 113 ASP A N 1
ATOM 958 C CA . ASP A 1 113 ? 9.382 -7.658 -41.923 1.00 81.19 113 ASP A CA 1
ATOM 959 C C . ASP A 1 113 ? 9.638 -7.634 -40.402 1.00 81.19 113 ASP A C 1
ATOM 961 O O . ASP A 1 113 ? 10.668 -8.129 -39.935 1.00 81.19 113 ASP A O 1
ATOM 965 N N . PRO A 1 114 ? 8.776 -6.971 -39.609 1.00 84.31 114 PRO A N 1
ATOM 966 C CA . PRO A 1 114 ? 8.966 -6.910 -38.166 1.00 84.31 114 PRO A CA 1
ATOM 967 C C . PRO A 1 114 ? 8.735 -8.285 -37.531 1.00 84.31 114 PRO A C 1
ATOM 969 O O . PRO A 1 114 ? 7.899 -9.064 -37.999 1.00 84.31 114 PRO A O 1
ATOM 972 N N . THR A 1 115 ? 9.407 -8.568 -36.412 1.00 85.38 115 THR A N 1
ATOM 973 C CA . THR A 1 115 ? 9.184 -9.824 -35.690 1.00 85.38 115 THR A CA 1
ATOM 974 C C . THR A 1 115 ? 7.745 -9.896 -35.179 1.00 85.38 115 THR A C 1
ATOM 976 O O . THR A 1 115 ? 7.308 -9.080 -34.364 1.00 85.38 115 THR A O 1
ATOM 979 N N . ASP A 1 116 ? 7.005 -10.909 -35.629 1.00 87.38 116 ASP A N 1
ATOM 980 C CA . ASP A 1 116 ? 5.706 -11.255 -35.056 1.00 87.38 116 ASP A CA 1
ATOM 981 C C . ASP A 1 116 ? 5.881 -11.744 -33.608 1.00 87.38 116 ASP A C 1
ATOM 983 O O . ASP A 1 116 ? 6.682 -12.642 -33.331 1.00 87.38 116 ASP A O 1
ATOM 987 N N . VAL A 1 117 ? 5.117 -11.185 -32.667 1.00 86.44 117 VAL A N 1
ATOM 988 C CA . VAL A 1 117 ? 5.131 -11.604 -31.256 1.00 86.44 117 VAL A CA 1
ATOM 989 C C . VAL A 1 117 ? 4.754 -13.076 -31.073 1.00 86.44 117 VAL A C 1
ATOM 991 O O . VAL A 1 117 ? 5.138 -13.685 -30.072 1.00 86.44 117 VAL A O 1
ATOM 994 N N . ASP A 1 118 ? 4.059 -13.690 -32.033 1.00 83.81 118 ASP A N 1
ATOM 995 C CA . ASP A 1 118 ? 3.801 -15.130 -32.018 1.00 83.81 118 ASP A CA 1
ATOM 996 C C . ASP A 1 118 ? 5.090 -15.958 -32.180 1.00 83.81 118 ASP A C 1
ATOM 998 O O . ASP A 1 118 ? 5.194 -17.049 -31.608 1.00 83.81 118 ASP A O 1
ATOM 1002 N N . HIS A 1 119 ? 6.126 -15.427 -32.839 1.00 84.25 119 HIS A N 1
ATOM 1003 C CA . HIS A 1 119 ? 7.449 -16.055 -32.850 1.00 84.25 119 HIS A CA 1
ATOM 1004 C C . HIS A 1 119 ? 8.133 -15.988 -31.476 1.00 84.25 119 HIS A C 1
ATOM 1006 O O . HIS A 1 119 ? 8.770 -16.956 -31.057 1.00 84.25 119 HIS A O 1
ATOM 1012 N N . LEU A 1 120 ? 7.944 -14.897 -30.722 1.00 84.06 120 LEU A N 1
ATOM 1013 C CA . LEU A 1 120 ? 8.408 -14.807 -29.329 1.00 84.06 120 LEU A CA 1
ATOM 1014 C C . LEU A 1 120 ? 7.668 -15.814 -28.431 1.00 84.06 120 LEU A C 1
ATOM 1016 O O . LEU A 1 120 ? 8.274 -16.434 -27.555 1.00 84.06 120 LEU A O 1
ATOM 1020 N N . ARG A 1 121 ? 6.368 -16.045 -28.675 1.00 82.12 121 ARG A N 1
ATOM 1021 C CA . ARG A 1 121 ? 5.604 -17.111 -28.000 1.00 82.12 121 ARG A CA 1
ATOM 1022 C C . ARG A 1 121 ? 6.164 -18.496 -28.327 1.00 82.12 121 ARG A C 1
ATOM 1024 O O . ARG A 1 121 ? 6.262 -19.339 -27.433 1.00 82.12 121 ARG A O 1
ATOM 1031 N N . ALA A 1 122 ? 6.532 -18.741 -29.585 1.00 76.88 122 ALA A N 1
ATOM 1032 C CA . ALA A 1 122 ? 7.119 -20.009 -30.009 1.00 76.88 122 ALA A CA 1
ATOM 1033 C C . ALA A 1 122 ? 8.449 -20.296 -29.290 1.00 76.88 122 ALA A C 1
ATOM 1035 O O . ALA A 1 122 ? 8.631 -21.416 -28.810 1.00 76.88 122 ALA A O 1
ATOM 1036 N N . LEU A 1 123 ? 9.314 -19.286 -29.108 1.00 73.75 123 LEU A N 1
ATOM 1037 C CA . LEU A 1 123 ? 10.529 -19.419 -28.289 1.00 73.75 123 LEU A CA 1
ATOM 1038 C C . LEU A 1 123 ? 10.225 -19.870 -26.857 1.00 73.75 123 LEU A C 1
ATOM 1040 O O . LEU A 1 123 ? 10.879 -20.769 -26.340 1.00 73.75 123 LEU A O 1
ATOM 1044 N N . GLY A 1 124 ? 9.192 -19.304 -26.229 1.00 61.16 124 GLY A N 1
ATOM 1045 C CA . GLY A 1 124 ? 8.775 -19.704 -24.882 1.00 61.16 124 GLY A CA 1
ATOM 1046 C C . GLY A 1 124 ? 8.230 -21.139 -24.783 1.00 61.16 124 GLY A C 1
ATOM 1047 O O . GLY A 1 124 ? 8.069 -21.651 -23.672 1.00 61.16 124 GLY A O 1
ATOM 1048 N N . ASN A 1 125 ? 7.909 -21.790 -25.907 1.00 63.81 125 ASN A N 1
ATOM 1049 C CA . ASN A 1 125 ? 7.299 -23.125 -25.962 1.00 63.81 125 ASN A CA 1
ATOM 1050 C C . ASN A 1 125 ? 8.251 -24.226 -26.460 1.00 63.81 125 ASN A C 1
ATOM 1052 O O . ASN A 1 125 ? 8.020 -25.398 -26.163 1.00 63.81 125 ASN A O 1
ATOM 1056 N N . LEU A 1 126 ? 9.302 -23.877 -27.204 1.00 58.09 126 LEU A N 1
ATOM 1057 C CA . LEU A 1 126 ? 10.173 -24.819 -27.905 1.00 58.09 126 LEU A CA 1
ATOM 1058 C C . LEU A 1 126 ? 11.620 -24.687 -27.417 1.00 58.09 126 LEU A C 1
ATOM 1060 O O . LEU A 1 126 ? 12.401 -23.929 -27.979 1.00 58.09 126 LEU A O 1
ATOM 1064 N N . TYR A 1 127 ? 12.013 -25.494 -26.428 1.00 54.47 127 TYR A N 1
ATOM 1065 C CA . TYR A 1 127 ? 13.435 -25.811 -26.224 1.00 54.47 127 TYR A CA 1
ATOM 1066 C C . TYR A 1 127 ? 13.706 -27.322 -26.199 1.00 54.47 127 TYR A C 1
ATOM 1068 O O . TYR A 1 127 ? 14.494 -27.827 -25.401 1.00 54.47 127 TYR A O 1
ATOM 1076 N N . LYS A 1 128 ? 13.049 -28.061 -27.109 1.00 44.88 128 LYS A N 1
ATOM 1077 C CA . LYS A 1 128 ? 13.514 -29.382 -27.568 1.00 44.88 128 LYS A CA 1
ATOM 1078 C C . LYS A 1 128 ? 13.365 -29.564 -29.094 1.00 44.88 128 LYS A C 1
ATOM 1080 O O . LYS A 1 128 ? 12.319 -30.007 -29.553 1.00 44.88 128 LYS A O 1
ATOM 1085 N N . GLY A 1 129 ? 14.477 -29.309 -29.805 1.00 37.72 129 GLY A N 1
ATOM 1086 C CA . GLY A 1 129 ? 14.969 -30.015 -31.013 1.00 37.72 129 GLY A CA 1
ATOM 1087 C C . GLY A 1 129 ? 14.717 -29.377 -32.396 1.00 37.72 129 GLY A C 1
ATOM 1088 O O . GLY A 1 129 ? 13.710 -28.692 -32.547 1.00 37.72 129 GLY A O 1
ATOM 1089 N N . PRO A 1 130 ? 15.508 -29.704 -33.449 1.00 39.88 130 PRO A N 1
ATOM 1090 C CA . PRO A 1 130 ? 16.951 -29.982 -33.549 1.00 39.88 130 PRO A CA 1
ATOM 1091 C C . PRO A 1 130 ? 17.708 -28.929 -34.409 1.00 39.88 130 PRO A C 1
ATOM 1093 O O . PRO A 1 130 ? 17.106 -28.223 -35.202 1.00 39.88 130 PRO A O 1
ATOM 1096 N N . GLU A 1 131 ? 19.028 -28.866 -34.211 1.00 44.41 131 GLU A N 1
ATOM 1097 C CA . GLU A 1 131 ? 20.189 -28.333 -34.977 1.00 44.41 131 GLU A CA 1
ATOM 1098 C C . GLU A 1 131 ? 20.103 -27.414 -36.227 1.00 44.41 131 GLU A C 1
ATOM 1100 O O . GLU A 1 131 ? 21.152 -26.884 -36.596 1.00 44.41 131 GLU A O 1
ATOM 1105 N N . ASP A 1 132 ? 18.957 -27.106 -36.836 1.00 45.38 132 ASP A N 1
ATOM 1106 C CA . ASP A 1 132 ? 18.883 -26.121 -37.930 1.00 45.38 132 ASP A CA 1
ATOM 1107 C C . ASP A 1 132 ? 18.714 -24.700 -37.370 1.00 45.38 132 ASP A C 1
ATOM 1109 O O . ASP A 1 132 ? 17.623 -24.135 -37.267 1.00 45.38 132 ASP A O 1
ATOM 1113 N N . ARG A 1 133 ? 19.842 -24.121 -36.944 1.00 51.12 133 ARG A N 1
ATOM 1114 C CA . ARG A 1 133 ? 19.938 -22.712 -36.541 1.00 51.12 133 ARG A CA 1
ATOM 1115 C C . ARG A 1 133 ? 19.892 -21.817 -37.778 1.00 51.12 133 ARG A C 1
ATOM 1117 O O . ARG A 1 133 ? 20.935 -21.408 -38.289 1.00 51.12 133 ARG A O 1
ATOM 1124 N N . ASP A 1 134 ? 18.696 -21.482 -38.243 1.00 57.69 134 ASP A N 1
ATOM 1125 C CA . ASP A 1 134 ? 18.554 -20.392 -39.205 1.00 57.69 134 ASP A CA 1
ATOM 1126 C C . ASP A 1 134 ? 18.854 -19.041 -38.519 1.00 57.69 134 ASP A C 1
ATOM 1128 O O . ASP A 1 134 ? 18.545 -18.840 -37.338 1.00 57.69 134 ASP A O 1
ATOM 1132 N N . LYS A 1 135 ? 19.459 -18.087 -39.241 1.00 54.69 135 LYS A N 1
ATOM 1133 C CA . LYS A 1 135 ? 19.834 -16.758 -38.698 1.00 54.69 135 LYS A CA 1
ATOM 1134 C C . LYS A 1 135 ? 18.626 -15.996 -38.139 1.00 54.69 135 LYS A C 1
ATOM 1136 O O . LYS A 1 135 ? 18.771 -15.175 -37.234 1.00 54.69 135 LYS A O 1
ATOM 1141 N N . THR A 1 136 ? 17.443 -16.295 -38.664 1.00 59.91 136 THR A N 1
ATOM 1142 C CA . THR A 1 136 ? 16.149 -15.761 -38.233 1.00 59.91 136 THR A CA 1
ATOM 1143 C C . THR A 1 136 ? 15.809 -16.182 -36.797 1.00 59.91 136 THR A C 1
ATOM 1145 O O . THR A 1 136 ? 15.369 -15.351 -36.009 1.00 59.91 136 THR A O 1
ATOM 1148 N N . SER A 1 137 ? 16.094 -17.428 -36.397 1.00 73.00 137 SER A N 1
ATOM 1149 C CA . SER A 1 137 ? 15.838 -17.921 -35.031 1.00 73.00 137 SER A CA 1
ATOM 1150 C C . SER A 1 137 ? 16.759 -17.283 -33.988 1.00 73.00 137 SER A C 1
ATOM 1152 O O . SER A 1 137 ? 16.335 -17.030 -32.861 1.00 73.00 137 SER A O 1
ATOM 1154 N N . GLU A 1 138 ? 18.002 -16.977 -34.369 1.00 79.88 138 GLU A N 1
ATOM 1155 C CA . GLU A 1 138 ? 18.962 -16.289 -33.501 1.00 79.88 138 GLU A CA 1
ATOM 1156 C C . GLU A 1 138 ? 18.536 -14.841 -33.219 1.00 79.88 138 GLU A C 1
ATOM 1158 O O . GLU A 1 138 ? 18.538 -14.411 -32.069 1.00 79.88 138 GLU A O 1
ATOM 1163 N N . GLY A 1 139 ? 18.095 -14.104 -34.246 1.00 84.06 139 GLY A N 1
ATOM 1164 C CA . GLY A 1 139 ? 17.613 -12.729 -34.077 1.00 84.06 139 GLY A CA 1
ATOM 1165 C C . GLY A 1 139 ? 16.400 -12.629 -33.147 1.00 84.06 139 GLY A C 1
ATOM 1166 O O . GLY A 1 139 ? 16.358 -11.757 -32.282 1.00 84.06 139 GLY A O 1
ATOM 1167 N N . ILE A 1 140 ? 15.449 -13.562 -33.270 1.00 85.88 140 ILE A N 1
ATOM 1168 C CA . ILE A 1 140 ? 14.257 -13.616 -32.408 1.00 85.88 140 ILE A CA 1
ATOM 1169 C C . ILE A 1 140 ? 14.662 -13.950 -30.962 1.00 85.88 140 ILE A C 1
ATOM 1171 O O . ILE A 1 140 ? 14.106 -13.375 -30.025 1.00 85.88 140 ILE A O 1
ATOM 1175 N N . ARG A 1 141 ? 15.659 -14.830 -30.759 1.00 85.94 141 ARG A N 1
ATOM 1176 C CA . ARG A 1 141 ? 16.202 -15.130 -29.423 1.00 85.94 141 ARG A CA 1
ATOM 1177 C C . ARG A 1 141 ? 16.816 -13.893 -28.779 1.00 85.94 141 ARG A C 1
ATOM 1179 O O . ARG A 1 141 ? 16.443 -13.564 -27.658 1.00 85.94 141 ARG A O 1
ATOM 1186 N N . MET A 1 142 ? 17.702 -13.200 -29.495 1.00 89.75 142 MET A N 1
ATOM 1187 C CA . MET A 1 142 ? 18.342 -11.977 -29.000 1.00 89.75 142 MET A CA 1
ATOM 1188 C C . MET A 1 142 ? 17.308 -10.903 -28.640 1.00 89.75 142 MET A C 1
ATOM 1190 O O . MET A 1 142 ? 17.419 -10.259 -27.601 1.00 89.75 142 MET A O 1
ATOM 1194 N N . LEU A 1 143 ? 16.270 -10.737 -29.468 1.00 92.38 143 LEU A N 1
ATOM 1195 C CA . LEU A 1 143 ? 15.169 -9.815 -29.187 1.00 92.38 143 LEU A CA 1
ATOM 1196 C C . LEU A 1 143 ? 14.390 -10.217 -27.926 1.00 92.38 143 LEU A C 1
ATOM 1198 O O . LEU A 1 143 ? 14.057 -9.364 -27.104 1.00 92.38 143 LEU A O 1
ATOM 1202 N N . GLY A 1 144 ? 14.118 -11.513 -27.757 1.00 92.38 144 GLY A N 1
ATOM 1203 C CA . GLY A 1 144 ? 13.441 -12.034 -26.575 1.00 92.38 144 GLY A CA 1
ATOM 1204 C C . GLY A 1 144 ? 14.241 -11.829 -25.283 1.00 92.38 144 GLY A C 1
ATOM 1205 O O . GLY A 1 144 ? 13.681 -11.392 -24.278 1.00 92.38 144 GLY A O 1
ATOM 1206 N N . GLU A 1 145 ? 15.549 -12.088 -25.316 1.00 92.69 145 GLU A N 1
ATOM 1207 C CA . GLU A 1 145 ? 16.463 -11.842 -24.191 1.00 92.69 145 GLU A CA 1
ATOM 1208 C C . GLU A 1 145 ? 16.531 -10.349 -23.847 1.00 92.69 145 GLU A C 1
ATOM 1210 O O . GLU A 1 145 ? 16.339 -9.988 -22.685 1.00 92.69 145 GLU A O 1
ATOM 1215 N N . ALA A 1 146 ? 16.668 -9.477 -24.853 1.00 95.25 146 ALA A N 1
ATOM 1216 C CA . ALA A 1 146 ? 16.674 -8.029 -24.658 1.00 95.25 146 ALA A CA 1
ATOM 1217 C C . ALA A 1 146 ? 15.387 -7.528 -23.976 1.00 95.25 146 ALA A C 1
ATOM 1219 O O . ALA A 1 146 ? 15.457 -6.708 -23.063 1.00 95.25 146 ALA A O 1
ATOM 1220 N N . LEU A 1 147 ? 14.208 -8.040 -24.355 1.00 96.31 147 LEU A N 1
ATOM 1221 C CA . LEU A 1 147 ? 12.935 -7.677 -23.712 1.00 96.31 147 LEU A CA 1
ATOM 1222 C C . LEU A 1 147 ? 12.882 -8.075 -22.229 1.00 96.31 147 LEU A C 1
ATOM 1224 O O . LEU A 1 147 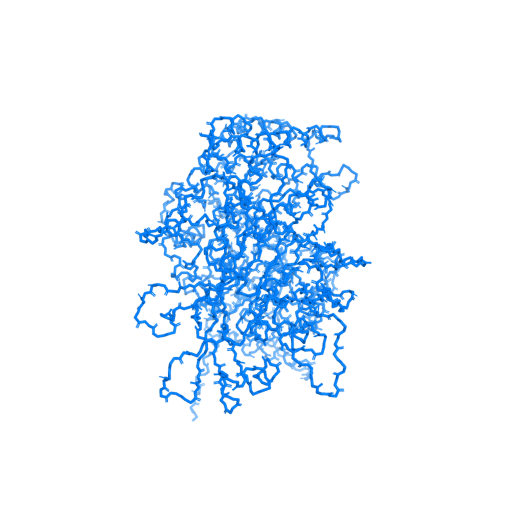? 12.397 -7.299 -21.403 1.00 96.31 147 LEU A O 1
ATOM 1228 N N . ILE A 1 148 ? 13.377 -9.266 -21.878 1.00 96.12 148 ILE A N 1
ATOM 1229 C CA . ILE A 1 148 ? 13.444 -9.729 -20.482 1.00 96.12 148 ILE A CA 1
ATOM 1230 C C . ILE A 1 148 ? 14.430 -8.867 -19.686 1.00 96.12 148 ILE A C 1
ATOM 1232 O O . ILE A 1 148 ? 14.114 -8.424 -18.583 1.00 96.12 148 ILE A O 1
ATOM 1236 N N . GLN A 1 149 ? 15.604 -8.588 -20.251 1.00 96.38 149 GLN A N 1
ATOM 1237 C CA . GLN A 1 149 ? 16.648 -7.789 -19.607 1.00 96.38 149 GLN A CA 1
ATOM 1238 C C . GLN A 1 149 ? 16.207 -6.335 -19.398 1.00 96.38 149 GLN A C 1
ATOM 1240 O O . GLN A 1 149 ? 16.422 -5.776 -18.324 1.00 96.38 149 GLN A O 1
ATOM 1245 N N . ILE A 1 150 ? 15.510 -5.736 -20.370 1.00 97.81 150 ILE A N 1
ATOM 1246 C CA . ILE A 1 150 ? 14.920 -4.396 -20.240 1.00 97.81 150 ILE A CA 1
ATOM 1247 C C . ILE A 1 150 ? 13.808 -4.383 -19.179 1.00 97.81 150 ILE A C 1
ATOM 1249 O O . ILE A 1 150 ? 13.734 -3.430 -18.404 1.00 97.81 150 ILE A O 1
ATOM 1253 N N . TYR A 1 151 ? 12.971 -5.426 -19.097 1.00 98.25 151 TYR A N 1
ATOM 1254 C CA . TYR A 1 151 ? 11.968 -5.565 -18.031 1.00 98.25 151 TYR A CA 1
ATOM 1255 C C . TYR A 1 151 ? 12.622 -5.603 -16.642 1.00 98.25 151 TYR A C 1
ATOM 1257 O O . TYR A 1 151 ? 12.212 -4.861 -15.750 1.00 98.25 151 TYR A O 1
ATOM 1265 N N . ILE A 1 152 ? 13.659 -6.432 -16.480 1.00 97.75 152 ILE A N 1
ATOM 1266 C CA . ILE A 1 152 ? 14.441 -6.569 -15.243 1.00 97.75 152 ILE A CA 1
ATOM 1267 C C . ILE A 1 152 ? 15.087 -5.235 -14.856 1.00 97.75 152 ILE A C 1
ATOM 1269 O O . ILE A 1 152 ? 14.982 -4.803 -13.708 1.00 97.75 152 ILE A O 1
ATOM 1273 N N . LEU A 1 153 ? 15.710 -4.555 -15.817 1.00 97.69 153 LEU A N 1
ATOM 1274 C CA . LEU A 1 153 ? 16.329 -3.255 -15.595 1.00 97.69 153 LEU A CA 1
ATOM 1275 C C . LEU A 1 153 ? 15.291 -2.202 -15.174 1.00 97.69 153 LEU A C 1
ATOM 1277 O O . LEU A 1 153 ? 15.536 -1.440 -14.241 1.00 97.69 153 LEU A O 1
ATOM 1281 N N . ALA A 1 154 ? 14.126 -2.175 -15.830 1.00 98.19 154 ALA A N 1
ATOM 1282 C CA . ALA A 1 154 ? 13.059 -1.229 -15.515 1.00 98.19 154 ALA A CA 1
ATOM 1283 C C . ALA A 1 154 ? 12.488 -1.443 -14.104 1.00 98.19 154 ALA A C 1
ATOM 1285 O O . ALA A 1 154 ? 12.204 -0.466 -13.410 1.00 98.19 154 ALA A O 1
ATOM 1286 N N . ASP A 1 155 ? 12.358 -2.701 -13.673 1.00 98.25 155 ASP A N 1
ATOM 1287 C CA . ASP A 1 155 ? 12.007 -3.064 -12.298 1.00 98.25 155 ASP A CA 1
ATOM 1288 C C . ASP A 1 155 ? 13.071 -2.592 -11.295 1.00 98.25 155 ASP A C 1
ATOM 1290 O O . ASP A 1 155 ? 12.739 -1.880 -10.348 1.00 98.25 155 ASP A O 1
ATOM 1294 N N . SER A 1 156 ? 14.351 -2.895 -11.542 1.00 95.62 156 SER A N 1
ATOM 1295 C CA . SER A 1 156 ? 15.466 -2.516 -10.655 1.00 95.62 156 SER A CA 1
ATOM 1296 C C . SER A 1 156 ? 15.599 -0.998 -10.492 1.00 95.62 156 SER A C 1
ATOM 1298 O O . SER A 1 156 ? 15.823 -0.497 -9.391 1.00 95.62 156 SER A O 1
ATOM 1300 N N . SER A 1 157 ? 15.387 -0.233 -11.570 1.00 95.38 157 SER A N 1
ATOM 1301 C CA . SER A 1 157 ? 15.327 1.237 -11.533 1.00 95.38 157 SER A CA 1
ATOM 1302 C C . SER A 1 157 ? 14.200 1.792 -10.659 1.00 95.38 157 SER A C 1
ATOM 1304 O O . SER A 1 157 ? 14.213 2.975 -10.331 1.00 95.38 157 SER A O 1
ATOM 1306 N N . CYS A 1 158 ? 13.212 0.975 -10.304 1.00 95.62 158 CYS A N 1
ATOM 1307 C CA . CYS A 1 158 ? 12.056 1.364 -9.507 1.00 95.62 158 CYS A CA 1
ATOM 1308 C C . CYS A 1 158 ? 12.147 0.889 -8.053 1.00 95.62 158 CYS A C 1
ATOM 1310 O O . CYS A 1 158 ? 11.138 0.882 -7.344 1.00 95.62 158 CYS A O 1
ATOM 1312 N N . SER A 1 159 ? 13.345 0.503 -7.607 1.00 91.56 159 SER A N 1
ATOM 1313 C CA . SER A 1 159 ? 13.589 0.106 -6.227 1.00 91.56 159 SER A CA 1
ATOM 1314 C C . SER A 1 159 ? 13.090 1.172 -5.255 1.00 91.56 159 SER A C 1
ATOM 1316 O O . SER A 1 159 ? 13.526 2.325 -5.272 1.00 91.56 159 SER A O 1
ATOM 1318 N N . GLY A 1 160 ? 12.127 0.768 -4.431 1.00 88.50 160 GLY A N 1
ATOM 1319 C CA . GLY A 1 160 ? 11.640 1.557 -3.316 1.00 88.50 160 GLY A CA 1
ATOM 1320 C C . GLY A 1 160 ? 10.474 2.508 -3.553 1.00 88.50 160 GLY A C 1
ATOM 1321 O O . GLY A 1 160 ? 10.019 3.159 -2.604 1.00 88.50 160 GLY A O 1
ATOM 1322 N N . LEU A 1 161 ? 9.961 2.591 -4.782 1.00 93.25 161 LEU A N 1
ATOM 1323 C CA . LEU A 1 161 ? 8.753 3.368 -5.062 1.00 93.25 161 LEU A CA 1
ATOM 1324 C C . LEU A 1 161 ? 7.580 2.851 -4.210 1.00 93.25 161 LEU A C 1
ATOM 1326 O O . LEU A 1 161 ? 7.450 1.658 -3.960 1.00 93.25 161 LEU A O 1
ATOM 1330 N N . GLY A 1 162 ? 6.715 3.757 -3.761 1.00 91.25 162 GLY A N 1
ATOM 1331 C CA . GLY A 1 162 ? 5.569 3.470 -2.898 1.00 91.25 162 GLY A CA 1
ATOM 1332 C C . GLY A 1 162 ? 5.813 3.650 -1.396 1.00 91.25 162 GLY A C 1
ATOM 1333 O O . GLY A 1 162 ? 4.840 3.710 -0.647 1.00 91.25 162 GLY A O 1
ATOM 1334 N N . PHE A 1 163 ? 7.058 3.801 -0.938 1.00 88.50 163 PHE A N 1
ATOM 1335 C CA . PHE A 1 163 ? 7.380 3.845 0.497 1.00 88.50 163 PHE A CA 1
ATOM 1336 C C . PHE A 1 163 ? 8.070 5.147 0.912 1.00 88.50 163 PHE A C 1
ATOM 1338 O O . PHE A 1 163 ? 8.780 5.767 0.120 1.00 88.50 163 PHE A O 1
ATOM 1345 N N . LEU A 1 164 ? 7.866 5.544 2.171 1.00 82.06 164 LEU A N 1
ATOM 1346 C CA . LEU A 1 164 ? 8.592 6.643 2.817 1.00 82.06 164 LEU A CA 1
ATOM 1347 C C . LEU A 1 164 ? 9.922 6.164 3.402 1.00 82.06 164 LEU A C 1
ATOM 1349 O O . LEU A 1 164 ? 10.074 4.985 3.730 1.00 82.06 164 LEU A O 1
ATOM 1353 N N . GLY A 1 165 ? 10.865 7.093 3.587 1.00 62.50 165 GLY A N 1
ATOM 1354 C CA . GLY A 1 165 ? 12.030 6.865 4.449 1.00 62.50 165 GLY A CA 1
ATOM 1355 C C . GLY A 1 165 ? 13.043 5.852 3.912 1.00 62.50 165 GLY A C 1
ATOM 1356 O O . GLY A 1 165 ? 13.868 5.344 4.666 1.00 62.50 165 GLY A O 1
ATOM 1357 N N . GLN A 1 166 ? 12.999 5.564 2.611 1.00 64.81 166 GLN A N 1
ATOM 1358 C CA . GLN A 1 166 ? 13.972 4.721 1.922 1.00 64.81 166 GLN A CA 1
ATOM 1359 C C . GLN A 1 166 ? 15.397 5.245 2.159 1.00 64.81 166 GLN A C 1
ATOM 1361 O O . GLN A 1 166 ? 15.713 6.391 1.800 1.00 64.81 166 GLN A O 1
ATOM 1366 N N . HIS A 1 167 ? 16.252 4.407 2.755 1.00 56.97 167 HIS A N 1
ATOM 1367 C CA . HIS A 1 167 ? 17.660 4.707 3.006 1.00 56.97 167 HIS A CA 1
ATOM 1368 C C . HIS A 1 167 ? 18.428 4.754 1.681 1.00 56.97 167 HIS A C 1
ATOM 1370 O O . HIS A 1 167 ? 18.940 3.746 1.203 1.00 56.97 167 HIS A O 1
ATOM 1376 N N . LEU A 1 168 ? 18.520 5.933 1.068 1.00 56.28 168 LEU A N 1
ATOM 1377 C CA . LEU A 1 168 ? 19.423 6.145 -0.056 1.00 56.28 168 LEU A CA 1
ATOM 1378 C C . LEU A 1 168 ? 20.750 6.684 0.469 1.00 56.28 168 LEU A C 1
ATOM 1380 O O . LEU A 1 168 ? 20.782 7.590 1.304 1.00 56.28 168 LEU A O 1
ATOM 1384 N N . LYS A 1 169 ? 21.859 6.135 -0.038 1.00 54.16 169 LYS A N 1
ATOM 1385 C CA . LYS A 1 169 ? 23.203 6.674 0.213 1.00 54.16 169 LYS A CA 1
ATOM 1386 C C . LYS A 1 169 ? 23.221 8.165 -0.170 1.00 54.16 169 LYS A C 1
ATOM 1388 O O . LYS A 1 169 ? 22.618 8.532 -1.178 1.00 54.16 169 LYS A O 1
ATOM 1393 N N . LYS A 1 170 ? 23.923 8.990 0.623 1.00 47.78 170 LYS A N 1
ATOM 1394 C CA . LYS A 1 170 ? 23.924 10.478 0.668 1.00 47.78 170 LYS A CA 1
ATOM 1395 C C . LYS A 1 170 ? 24.015 11.259 -0.661 1.00 47.78 170 LYS A C 1
ATOM 1397 O O . LYS A 1 170 ? 23.890 12.479 -0.644 1.00 47.78 170 LYS A O 1
ATOM 1402 N N . GLU A 1 171 ? 24.241 10.616 -1.801 1.00 54.25 171 GLU A N 1
ATOM 1403 C CA . GLU A 1 171 ? 24.727 11.278 -3.018 1.00 54.25 171 GLU A CA 1
ATOM 1404 C C . GLU A 1 171 ? 23.826 11.139 -4.252 1.00 54.25 171 GLU A C 1
ATOM 1406 O O . GLU A 1 171 ? 24.240 11.545 -5.332 1.00 54.25 171 GLU A O 1
ATOM 1411 N N . ASN A 1 172 ? 22.610 10.593 -4.143 1.00 71.19 172 ASN A N 1
ATOM 1412 C CA . ASN A 1 172 ? 21.771 10.363 -5.328 1.00 71.19 172 ASN A CA 1
ATOM 1413 C C . ASN A 1 172 ? 20.486 11.203 -5.323 1.00 71.19 172 ASN A C 1
ATOM 1415 O O . ASN A 1 172 ? 19.376 10.689 -5.162 1.00 71.19 172 ASN A O 1
ATOM 1419 N N . LEU A 1 173 ? 20.650 12.515 -5.487 1.00 76.00 173 LEU A N 1
ATOM 1420 C CA . LEU A 1 173 ? 19.541 13.463 -5.594 1.00 76.00 173 LEU A CA 1
ATOM 1421 C C . LEU A 1 173 ? 18.656 13.181 -6.809 1.00 76.00 173 LEU A C 1
ATOM 1423 O O . LEU A 1 173 ? 17.436 13.316 -6.734 1.00 76.00 173 LEU A O 1
ATOM 1427 N N . GLU A 1 174 ? 19.242 12.717 -7.910 1.00 84.62 174 GLU A N 1
ATOM 1428 C CA . GLU A 1 174 ? 18.478 12.257 -9.060 1.00 84.62 174 GLU A CA 1
ATOM 1429 C C . GLU A 1 174 ? 17.474 11.178 -8.649 1.00 84.62 174 GLU A C 1
ATOM 1431 O O . GLU A 1 174 ? 16.307 11.257 -9.028 1.00 84.62 174 GLU A O 1
ATOM 1436 N N . ASN A 1 175 ? 17.866 10.237 -7.792 1.00 85.56 175 ASN A N 1
ATOM 1437 C CA . ASN A 1 175 ? 16.931 9.249 -7.269 1.00 85.56 175 ASN A CA 1
ATOM 1438 C C . ASN A 1 175 ? 15.821 9.872 -6.413 1.00 85.56 175 ASN A C 1
ATOM 1440 O O . ASN A 1 175 ? 14.663 9.491 -6.539 1.00 85.56 175 ASN A O 1
ATOM 1444 N N . ARG A 1 176 ? 16.111 10.902 -5.613 1.00 85.38 176 ARG A N 1
ATOM 1445 C CA . ARG A 1 176 ? 15.074 11.593 -4.823 1.00 85.38 176 ARG A CA 1
ATOM 1446 C C . ARG A 1 176 ? 14.051 12.317 -5.695 1.00 85.38 176 ARG A C 1
ATOM 1448 O O . ARG A 1 176 ? 12.857 12.220 -5.422 1.00 85.38 176 ARG A O 1
ATOM 1455 N N . ILE A 1 177 ? 14.490 12.975 -6.768 1.00 89.38 177 ILE A N 1
ATOM 1456 C CA . ILE A 1 177 ? 13.590 13.615 -7.742 1.00 89.38 177 ILE A CA 1
ATOM 1457 C C . ILE A 1 177 ? 12.685 12.566 -8.401 1.00 89.38 177 ILE A C 1
ATOM 1459 O O . ILE A 1 177 ? 11.470 12.764 -8.496 1.00 89.38 177 ILE A O 1
ATOM 1463 N N . PHE A 1 178 ? 13.273 11.445 -8.827 1.00 93.00 178 PHE A N 1
ATOM 1464 C CA . PHE A 1 178 ? 12.556 10.332 -9.444 1.00 93.00 178 PHE A CA 1
ATOM 1465 C C . PHE A 1 178 ? 11.507 9.740 -8.495 1.00 93.00 178 PHE A C 1
ATOM 1467 O O . PHE A 1 178 ? 10.324 9.710 -8.836 1.00 93.00 178 PHE A O 1
ATOM 1474 N N . MET A 1 179 ? 11.920 9.354 -7.285 1.00 92.00 179 MET A N 1
ATOM 1475 C CA . MET A 1 179 ? 11.062 8.759 -6.257 1.00 92.00 179 MET A CA 1
ATOM 1476 C C . MET A 1 179 ? 9.900 9.682 -5.882 1.00 92.00 179 MET A C 1
ATOM 1478 O O . MET A 1 179 ? 8.753 9.244 -5.855 1.00 92.00 179 MET A O 1
ATOM 1482 N N . ALA A 1 180 ? 10.171 10.970 -5.643 1.00 91.75 180 ALA A N 1
ATOM 1483 C CA . ALA A 1 180 ? 9.143 11.951 -5.300 1.00 91.75 180 ALA A CA 1
ATOM 1484 C C . ALA A 1 180 ? 8.095 12.082 -6.410 1.00 91.75 180 ALA A C 1
ATOM 1486 O O . ALA A 1 180 ? 6.893 12.004 -6.161 1.00 91.75 180 ALA A O 1
ATOM 1487 N N . THR A 1 181 ? 8.566 12.224 -7.651 1.00 95.12 181 THR A N 1
ATOM 1488 C CA . THR A 1 181 ? 7.712 12.360 -8.834 1.00 95.12 181 THR A CA 1
ATOM 1489 C C . THR A 1 181 ? 6.854 11.112 -9.038 1.00 95.12 181 THR A C 1
ATOM 1491 O O . THR A 1 181 ? 5.642 11.214 -9.225 1.00 95.12 181 THR A O 1
ATOM 1494 N N . ALA A 1 182 ? 7.461 9.928 -8.956 1.00 96.38 182 ALA A N 1
ATOM 1495 C CA . ALA A 1 182 ? 6.774 8.654 -9.118 1.00 96.38 182 ALA A CA 1
ATOM 1496 C C . ALA A 1 182 ? 5.753 8.389 -8.002 1.00 96.38 182 ALA A C 1
ATOM 1498 O O . ALA A 1 182 ? 4.635 7.963 -8.284 1.00 96.38 182 ALA A O 1
ATOM 1499 N N . ASN A 1 183 ? 6.094 8.686 -6.747 1.00 95.50 183 ASN A N 1
ATOM 1500 C CA . ASN A 1 183 ? 5.193 8.503 -5.610 1.00 95.50 183 ASN A CA 1
ATOM 1501 C C . ASN A 1 183 ? 4.012 9.479 -5.650 1.00 95.50 183 ASN A C 1
ATOM 1503 O O . ASN A 1 183 ? 2.887 9.088 -5.342 1.00 95.50 183 ASN A O 1
ATOM 1507 N N . LEU A 1 184 ? 4.228 10.727 -6.083 1.00 93.88 184 LEU A N 1
ATOM 1508 C CA . LEU A 1 184 ? 3.139 11.678 -6.320 1.00 93.88 184 LEU A CA 1
ATOM 1509 C C . LEU A 1 184 ? 2.252 11.238 -7.493 1.00 93.88 184 LEU A C 1
ATOM 1511 O O . LEU A 1 184 ? 1.027 11.347 -7.395 1.00 93.88 184 LEU A O 1
ATOM 1515 N N . LEU A 1 185 ? 2.830 10.681 -8.562 1.00 94.75 185 LEU A N 1
ATOM 1516 C CA . LEU A 1 185 ? 2.065 10.092 -9.664 1.00 94.75 185 LEU A CA 1
ATOM 1517 C C . LEU A 1 185 ? 1.215 8.907 -9.179 1.00 94.75 185 LEU A C 1
ATOM 1519 O O . LEU A 1 185 ? 0.008 8.892 -9.422 1.00 94.75 185 LEU A O 1
ATOM 1523 N N . LEU A 1 186 ? 1.801 7.974 -8.425 1.00 95.31 186 LEU A N 1
ATOM 1524 C CA . LEU A 1 186 ? 1.109 6.828 -7.831 1.00 95.31 186 LEU A CA 1
ATOM 1525 C C . LEU A 1 186 ? -0.010 7.263 -6.881 1.00 95.31 186 LEU A C 1
ATOM 1527 O O . LEU A 1 186 ? -1.129 6.761 -6.973 1.00 95.31 186 LEU A O 1
ATOM 1531 N N . ASN A 1 187 ? 0.257 8.227 -5.998 1.00 92.38 187 ASN A N 1
ATOM 1532 C CA . ASN A 1 187 ? -0.730 8.737 -5.051 1.00 92.38 187 ASN A CA 1
ATOM 1533 C C . ASN A 1 187 ? -1.951 9.344 -5.765 1.00 92.38 187 ASN A C 1
ATOM 1535 O O . ASN A 1 187 ? -3.086 9.152 -5.326 1.00 92.38 187 ASN A O 1
ATOM 1539 N N . ASN A 1 188 ? -1.736 10.052 -6.876 1.00 88.44 188 ASN A N 1
ATOM 1540 C CA . ASN A 1 188 ? -2.812 10.724 -7.604 1.00 88.44 188 ASN A CA 1
ATOM 1541 C C . ASN A 1 188 ? -3.528 9.826 -8.623 1.00 88.44 188 ASN A C 1
ATOM 1543 O O . ASN A 1 188 ? -4.731 9.984 -8.820 1.00 88.44 188 ASN A O 1
ATOM 1547 N N . THR A 1 189 ? -2.823 8.882 -9.251 1.00 90.19 189 THR A N 1
ATOM 1548 C CA . THR A 1 189 ? -3.354 8.104 -10.388 1.00 90.19 189 THR A CA 1
ATOM 1549 C C . THR A 1 189 ? -3.581 6.621 -10.088 1.00 90.19 189 THR A C 1
ATOM 1551 O O . THR A 1 189 ? -4.234 5.935 -10.871 1.00 90.19 189 THR A O 1
ATOM 1554 N N . GLY A 1 190 ? -3.057 6.106 -8.973 1.00 92.19 190 GLY A N 1
ATOM 1555 C CA . GLY A 1 190 ? -3.093 4.676 -8.656 1.00 92.19 190 GLY A CA 1
ATOM 1556 C C . GLY A 1 190 ? -2.125 3.823 -9.485 1.00 92.19 190 GLY A C 1
ATOM 1557 O O . GLY A 1 190 ? -2.195 2.598 -9.424 1.00 92.19 190 GLY A O 1
ATOM 1558 N N . SER A 1 191 ? -1.231 4.447 -10.261 1.00 95.38 191 SER A N 1
ATOM 1559 C CA . SER A 1 191 ? -0.229 3.779 -11.094 1.00 95.38 191 SER A CA 1
ATOM 1560 C C . SER A 1 191 ? 1.080 4.570 -11.107 1.00 95.38 191 SER A C 1
ATOM 1562 O O . SER A 1 191 ? 1.090 5.796 -11.052 1.00 95.38 191 SER A O 1
ATOM 1564 N N . LEU A 1 192 ? 2.201 3.865 -11.213 1.00 97.19 192 LEU A N 1
ATOM 1565 C CA . LEU A 1 192 ? 3.524 4.438 -11.456 1.00 97.19 192 LEU A CA 1
ATOM 1566 C C . LEU A 1 192 ? 3.751 4.748 -12.940 1.00 97.19 192 LEU A C 1
ATOM 1568 O O . LEU A 1 192 ? 4.658 5.501 -13.272 1.00 97.19 192 LEU A O 1
ATOM 1572 N N . SER A 1 193 ? 2.957 4.172 -13.845 1.00 95.50 193 SER A N 1
ATOM 1573 C CA . SER A 1 193 ? 3.040 4.426 -15.286 1.00 95.50 193 SER A CA 1
ATOM 1574 C C . SER A 1 193 ? 2.127 5.583 -15.701 1.00 95.50 193 SER A C 1
ATOM 1576 O O . SER A 1 193 ? 1.025 5.730 -15.181 1.00 95.50 193 SER A O 1
ATOM 1578 N N . THR A 1 194 ? 2.554 6.370 -16.695 1.00 93.31 194 THR A N 1
ATOM 1579 C CA . THR A 1 194 ? 1.727 7.419 -17.320 1.00 93.31 194 THR A CA 1
ATOM 1580 C C . THR A 1 194 ? 0.835 6.902 -18.457 1.00 93.31 194 THR A C 1
ATOM 1582 O O . THR A 1 194 ? 0.083 7.682 -19.061 1.00 93.31 194 THR A O 1
ATOM 1585 N N . THR A 1 195 ? 0.907 5.601 -18.760 1.00 90.38 195 THR A N 1
ATOM 1586 C CA . THR A 1 195 ? 0.002 4.930 -19.703 1.00 90.38 195 THR A CA 1
ATOM 1587 C C . THR A 1 195 ? -1.440 4.982 -19.194 1.00 90.38 195 THR A C 1
ATOM 1589 O O . THR A 1 195 ? -1.697 5.097 -17.995 1.00 90.38 195 THR A O 1
ATOM 1592 N N . ALA A 1 196 ? -2.413 4.965 -20.109 1.00 87.19 196 ALA A N 1
ATOM 1593 C CA . ALA A 1 196 ? -3.813 4.972 -19.701 1.00 87.19 196 ALA A CA 1
ATOM 1594 C C . ALA A 1 196 ? -4.166 3.659 -18.984 1.00 87.19 196 ALA A C 1
ATOM 1596 O O . ALA A 1 196 ? -3.853 2.581 -19.487 1.00 87.19 196 ALA A O 1
ATOM 1597 N N . LYS A 1 197 ? -4.894 3.755 -17.863 1.00 86.44 197 LYS A N 1
ATOM 1598 C CA . LYS A 1 197 ? -5.283 2.624 -16.999 1.00 86.44 197 LYS A CA 1
ATOM 1599 C C . LYS A 1 197 ? -5.933 1.456 -17.751 1.00 86.44 197 LYS A C 1
ATOM 1601 O O . LYS A 1 197 ? -5.757 0.307 -17.367 1.00 86.44 197 LYS A O 1
ATOM 1606 N N . PHE A 1 198 ? -6.649 1.740 -18.840 1.00 85.88 198 PHE A N 1
ATOM 1607 C CA . PHE A 1 198 ? -7.238 0.722 -19.717 1.00 85.88 198 PHE A CA 1
ATOM 1608 C C . PHE A 1 198 ? -6.202 -0.271 -20.277 1.00 85.88 198 PHE A C 1
ATOM 1610 O O . PHE A 1 198 ? -6.502 -1.450 -20.442 1.00 85.88 198 PHE A O 1
ATOM 1617 N N . HIS A 1 199 ? -4.973 0.181 -20.534 1.00 90.94 199 HIS A N 1
ATOM 1618 C CA . HIS A 1 199 ? -3.875 -0.678 -20.979 1.00 90.94 199 HIS A CA 1
ATOM 1619 C C . HIS A 1 199 ? -3.172 -1.398 -19.821 1.00 90.94 199 HIS A C 1
ATOM 1621 O O . HIS A 1 199 ? -2.346 -2.272 -20.060 1.00 90.94 199 HIS A O 1
ATOM 1627 N N . GLY A 1 200 ? -3.515 -1.069 -18.579 1.00 92.69 200 GLY A N 1
ATOM 1628 C CA . GLY A 1 200 ? -2.999 -1.676 -17.363 1.00 92.69 200 GLY A CA 1
ATOM 1629 C C . GLY A 1 200 ? -2.412 -0.652 -16.398 1.00 92.69 200 GLY A C 1
ATOM 1630 O O . GLY A 1 200 ? -2.278 0.533 -16.703 1.00 92.69 200 GLY A O 1
ATOM 1631 N N . VAL A 1 201 ? -2.076 -1.129 -15.206 1.00 95.12 201 VAL A N 1
ATOM 1632 C CA . VAL A 1 201 ? -1.467 -0.346 -14.129 1.00 95.12 201 VAL A CA 1
ATOM 1633 C C . VAL A 1 201 ? -0.148 -0.968 -13.713 1.00 95.12 201 VAL A C 1
ATOM 1635 O O . VAL A 1 201 ? -0.000 -2.190 -13.733 1.00 95.12 201 VAL A O 1
ATOM 1638 N N . VAL A 1 202 ? 0.793 -0.117 -13.314 1.00 98.00 202 VAL A N 1
ATOM 1639 C CA . VAL A 1 202 ? 2.055 -0.528 -12.697 1.00 98.00 202 VAL A CA 1
ATOM 1640 C C . VAL A 1 202 ? 2.026 -0.058 -11.260 1.00 98.00 202 VAL A C 1
ATOM 1642 O O . VAL A 1 202 ? 1.842 1.130 -11.013 1.00 98.00 202 VAL A O 1
ATOM 1645 N N . VAL A 1 203 ? 2.184 -0.970 -10.314 1.00 97.56 203 VAL A N 1
ATOM 1646 C CA . VAL A 1 203 ? 2.112 -0.650 -8.884 1.00 97.56 203 VAL A CA 1
ATOM 1647 C C . VAL A 1 203 ? 3.314 -1.238 -8.154 1.00 97.56 203 VAL A C 1
ATOM 1649 O O . VAL A 1 203 ? 3.907 -2.202 -8.654 1.00 97.56 203 VAL A O 1
ATOM 1652 N N . PRO A 1 204 ? 3.695 -0.663 -6.998 1.00 96.75 204 PRO A N 1
ATOM 1653 C CA . PRO A 1 204 ? 4.746 -1.236 -6.181 1.00 96.75 204 PRO A CA 1
ATOM 1654 C C . PRO A 1 204 ? 4.409 -2.652 -5.735 1.00 96.75 204 PRO A C 1
ATOM 1656 O O . PRO A 1 204 ? 3.243 -3.036 -5.590 1.00 96.75 204 PRO A O 1
ATOM 1659 N N . LYS A 1 205 ? 5.464 -3.400 -5.463 1.00 93.50 205 LYS A N 1
ATOM 1660 C CA . LYS A 1 205 ? 5.431 -4.777 -5.012 1.00 93.50 205 LYS A CA 1
ATOM 1661 C C . LYS A 1 205 ? 6.280 -4.915 -3.749 1.00 93.50 205 LYS A C 1
ATOM 1663 O O . LYS A 1 205 ? 7.328 -4.294 -3.623 1.00 93.50 205 LYS A O 1
ATOM 1668 N N . MET A 1 206 ? 5.784 -5.719 -2.817 1.00 93.19 206 MET A N 1
ATOM 1669 C CA . MET A 1 206 ? 6.383 -5.995 -1.510 1.00 93.19 206 MET A CA 1
ATOM 1670 C C . MET A 1 206 ? 7.075 -7.354 -1.448 1.00 93.19 206 MET A C 1
ATOM 1672 O O . MET A 1 206 ? 7.923 -7.553 -0.587 1.00 93.19 206 MET A O 1
ATOM 1676 N N . ARG A 1 207 ? 6.648 -8.314 -2.280 1.00 92.44 207 ARG A N 1
ATOM 1677 C CA . ARG A 1 207 ? 7.002 -9.733 -2.135 1.00 92.44 207 ARG A CA 1
ATOM 1678 C C . ARG A 1 207 ? 7.222 -10.398 -3.472 1.00 92.44 207 ARG A C 1
ATOM 1680 O O . ARG A 1 207 ? 6.338 -10.366 -4.324 1.00 92.44 207 ARG A O 1
ATOM 1687 N N . THR A 1 208 ? 8.362 -11.045 -3.646 1.00 94.25 208 THR A N 1
ATOM 1688 C CA . THR A 1 208 ? 8.729 -11.816 -4.831 1.00 94.25 208 THR A CA 1
ATOM 1689 C C . THR A 1 208 ? 8.337 -13.277 -4.666 1.00 94.25 208 THR A C 1
ATOM 1691 O O . THR A 1 208 ? 8.856 -13.944 -3.775 1.00 94.25 208 THR A O 1
ATOM 1694 N N . PRO A 1 209 ? 7.453 -13.821 -5.525 1.00 92.12 209 PRO A N 1
ATOM 1695 C CA . PRO A 1 209 ? 7.029 -15.211 -5.398 1.00 92.12 209 PRO A CA 1
ATOM 1696 C C . PRO A 1 209 ? 8.212 -16.173 -5.528 1.00 92.12 209 PRO A C 1
ATOM 1698 O O . PRO A 1 209 ? 8.853 -16.228 -6.578 1.00 92.12 209 PRO A O 1
ATOM 1701 N N . GLN A 1 210 ? 8.451 -16.954 -4.471 1.00 90.69 210 GLN A N 1
ATOM 1702 C CA . GLN A 1 210 ? 9.524 -17.958 -4.396 1.00 90.69 210 GLN A CA 1
ATOM 1703 C C . GLN A 1 210 ? 9.130 -19.310 -5.013 1.00 90.69 210 GLN A C 1
ATOM 1705 O O . GLN A 1 210 ? 9.917 -20.253 -5.042 1.00 90.69 210 GLN A O 1
ATOM 1710 N N . SER A 1 211 ? 7.895 -19.428 -5.505 1.00 83.81 211 SER A N 1
ATOM 1711 C CA . SER A 1 211 ? 7.407 -20.615 -6.196 1.00 83.81 211 SER A CA 1
ATOM 1712 C C . SER A 1 211 ? 6.618 -20.237 -7.447 1.00 83.81 211 SER A C 1
ATOM 1714 O O . SER A 1 211 ? 5.973 -19.190 -7.514 1.00 83.81 211 SER A O 1
ATOM 1716 N N . GLY A 1 212 ? 6.675 -21.116 -8.448 1.00 84.00 212 GLY A N 1
ATOM 1717 C CA . GLY A 1 212 ? 6.050 -20.899 -9.749 1.00 84.00 212 GLY A CA 1
ATOM 1718 C C . GLY A 1 212 ? 6.931 -20.122 -10.733 1.00 84.00 212 GLY A C 1
ATOM 1719 O O . GLY A 1 212 ? 7.792 -19.332 -10.364 1.00 84.00 212 GLY A O 1
ATOM 1720 N N . LEU A 1 213 ? 6.701 -20.374 -12.022 1.00 87.44 213 LEU A N 1
ATOM 1721 C CA . LEU A 1 213 ? 7.342 -19.667 -13.128 1.00 87.44 213 LEU A CA 1
ATOM 1722 C C . LEU A 1 213 ? 6.320 -18.703 -13.728 1.00 87.44 213 LEU A C 1
ATOM 1724 O O . LEU A 1 213 ? 5.467 -19.106 -14.523 1.00 87.44 213 LEU A O 1
ATOM 1728 N N . ILE A 1 214 ? 6.380 -17.446 -13.299 1.00 89.38 214 ILE A N 1
ATOM 1729 C CA . ILE A 1 214 ? 5.449 -16.375 -13.673 1.00 89.38 214 ILE A CA 1
ATOM 1730 C C . ILE A 1 214 ? 6.203 -15.052 -13.825 1.00 89.38 214 ILE A C 1
ATOM 1732 O O . ILE A 1 214 ? 7.261 -14.862 -13.231 1.00 89.38 214 ILE A O 1
ATOM 1736 N N . THR A 1 215 ? 5.639 -14.100 -14.570 1.00 91.56 215 THR A N 1
ATOM 1737 C CA . THR A 1 215 ? 6.220 -12.756 -14.762 1.00 91.56 215 THR A CA 1
ATOM 1738 C C . THR A 1 215 ? 6.487 -12.020 -13.453 1.00 91.56 215 THR A C 1
ATOM 1740 O O . THR A 1 215 ? 7.490 -11.320 -13.345 1.00 91.56 215 THR A O 1
ATOM 1743 N N . ARG A 1 216 ? 5.642 -12.217 -12.429 1.00 92.31 216 ARG A N 1
ATOM 1744 C CA . ARG A 1 216 ? 5.859 -11.641 -11.092 1.00 92.31 216 ARG A CA 1
ATOM 1745 C C . ARG A 1 216 ? 7.179 -12.082 -10.463 1.00 92.31 216 ARG A C 1
ATOM 1747 O O . ARG A 1 216 ? 7.671 -11.365 -9.609 1.00 92.31 216 ARG A O 1
ATOM 1754 N N . SER A 1 217 ? 7.761 -13.210 -10.854 1.00 93.62 217 SER A N 1
ATOM 1755 C CA . SER A 1 217 ? 9.019 -13.698 -10.281 1.00 93.62 217 SER A CA 1
ATOM 1756 C C . SER A 1 217 ? 10.265 -13.117 -10.974 1.00 93.62 217 SER A C 1
ATOM 1758 O O . SER A 1 217 ? 11.375 -13.396 -10.543 1.00 93.62 217 SER A O 1
ATOM 1760 N N . LEU A 1 218 ? 10.117 -12.300 -12.030 1.00 94.81 218 LEU A N 1
ATOM 1761 C CA . LEU A 1 218 ? 11.245 -11.661 -12.738 1.00 94.81 218 LEU A CA 1
ATOM 1762 C C . LEU A 1 218 ? 11.759 -10.364 -12.092 1.00 94.81 218 LEU A C 1
ATOM 1764 O O . LEU A 1 218 ? 12.831 -9.895 -12.455 1.00 94.81 218 LEU A O 1
ATOM 1768 N N . GLY A 1 219 ? 10.992 -9.742 -11.200 1.00 95.12 219 GLY A N 1
ATOM 1769 C CA . GLY A 1 219 ? 11.353 -8.463 -10.581 1.00 95.12 219 GLY A CA 1
ATOM 1770 C C . GLY A 1 219 ? 11.048 -8.452 -9.093 1.00 95.12 219 GLY A C 1
ATOM 1771 O O . GLY A 1 219 ? 10.264 -9.280 -8.634 1.00 95.12 219 GLY A O 1
ATOM 1772 N N . HIS A 1 220 ? 11.627 -7.518 -8.349 1.00 95.50 220 HIS A N 1
ATOM 1773 C CA . HIS A 1 220 ? 11.393 -7.348 -6.915 1.00 95.50 220 HIS A CA 1
ATOM 1774 C C . HIS A 1 220 ? 10.396 -6.228 -6.607 1.00 95.50 220 HIS A C 1
ATOM 1776 O O . HIS A 1 220 ? 9.658 -6.320 -5.628 1.00 95.50 220 HIS A O 1
ATOM 1782 N N . HIS A 1 221 ? 10.340 -5.187 -7.438 1.00 96.00 221 HIS A N 1
ATOM 1783 C CA . HIS A 1 221 ? 9.831 -3.880 -7.018 1.00 96.00 221 HIS A CA 1
ATOM 1784 C C . HIS A 1 221 ? 8.501 -3.492 -7.650 1.00 96.00 221 HIS A C 1
ATOM 1786 O O . HIS A 1 221 ? 7.735 -2.737 -7.049 1.00 96.00 221 HIS A O 1
ATOM 1792 N N . LEU A 1 222 ? 8.203 -4.012 -8.838 1.00 97.69 222 LEU A N 1
ATOM 1793 C CA . LEU A 1 222 ? 7.011 -3.678 -9.600 1.00 97.69 222 LEU A CA 1
ATOM 1794 C C . LEU A 1 222 ? 6.177 -4.909 -9.946 1.00 97.69 222 LEU A C 1
ATOM 1796 O O . LEU A 1 222 ? 6.668 -6.022 -10.143 1.00 97.69 222 LEU A O 1
ATOM 1800 N N . THR A 1 223 ? 4.879 -4.674 -10.101 1.00 97.50 223 THR A N 1
ATOM 1801 C CA . THR A 1 223 ? 3.949 -5.605 -10.744 1.00 97.50 223 THR A CA 1
ATOM 1802 C C . THR A 1 223 ? 3.062 -4.857 -11.734 1.00 97.50 223 THR A C 1
ATOM 1804 O O . THR A 1 223 ? 2.798 -3.661 -11.584 1.00 97.50 223 THR A O 1
ATOM 1807 N N . PHE A 1 224 ? 2.604 -5.568 -12.762 1.00 97.50 224 PHE A N 1
ATOM 1808 C CA . PHE A 1 224 ? 1.737 -5.043 -13.811 1.00 97.50 224 PHE A CA 1
ATOM 1809 C C . PHE A 1 224 ? 0.423 -5.820 -13.860 1.00 97.50 224 PHE A C 1
ATOM 1811 O O . PHE A 1 224 ? 0.437 -7.050 -13.855 1.00 97.50 224 PHE A O 1
ATOM 1818 N N . HIS A 1 225 ? -0.696 -5.100 -13.971 1.00 96.00 225 HIS A N 1
ATOM 1819 C CA . HIS A 1 225 ? -2.032 -5.693 -14.033 1.00 96.00 225 HIS A CA 1
ATOM 1820 C C . HIS A 1 225 ? -2.914 -5.021 -15.078 1.00 96.00 225 HIS A C 1
ATOM 1822 O O . HIS A 1 225 ? -3.064 -3.799 -15.089 1.00 96.00 225 HIS A O 1
ATOM 1828 N N . THR A 1 226 ? -3.584 -5.824 -15.902 1.00 93.38 226 THR A N 1
ATOM 1829 C CA . THR A 1 226 ? -4.718 -5.383 -16.723 1.00 93.38 226 THR A CA 1
ATOM 1830 C C . THR A 1 226 ? -5.999 -5.602 -15.933 1.00 93.38 226 THR A C 1
ATOM 1832 O O . THR A 1 226 ? -6.566 -6.691 -15.952 1.00 93.38 226 THR A O 1
ATOM 1835 N N . THR A 1 227 ? -6.428 -4.584 -15.191 1.00 90.19 227 THR A N 1
ATOM 1836 C CA . THR A 1 227 ? -7.556 -4.698 -14.261 1.00 90.19 227 THR A CA 1
ATOM 1837 C C . THR A 1 227 ? -8.433 -3.453 -14.281 1.00 90.19 227 THR A C 1
ATOM 1839 O O . THR A 1 227 ? -7.959 -2.332 -14.460 1.00 90.19 227 THR A O 1
ATOM 1842 N N . GLU A 1 228 ? -9.729 -3.649 -14.051 1.00 87.81 228 GLU A N 1
ATOM 1843 C CA . GLU A 1 228 ? -10.667 -2.554 -13.793 1.00 87.81 228 GLU A CA 1
ATOM 1844 C C . GLU A 1 228 ? -10.505 -1.963 -12.381 1.00 87.81 228 GLU A C 1
ATOM 1846 O O . GLU A 1 228 ? -10.942 -0.838 -12.126 1.00 87.81 228 GLU A O 1
ATOM 1851 N N . VAL A 1 229 ? -9.854 -2.684 -11.460 1.00 90.50 229 VAL A N 1
ATOM 1852 C CA . VAL A 1 229 ? -9.705 -2.279 -10.056 1.00 90.50 229 VAL A CA 1
ATOM 1853 C C . VAL A 1 229 ? -8.964 -0.943 -9.951 1.00 90.50 229 VAL A C 1
ATOM 1855 O O . VAL A 1 229 ? -7.914 -0.720 -10.549 1.00 90.50 229 VAL A O 1
ATOM 1858 N N . GLU A 1 230 ? -9.524 0.001 -9.198 1.00 90.81 230 GLU A N 1
ATOM 1859 C CA . GLU A 1 230 ? -8.831 1.213 -8.755 1.00 90.81 230 GLU A CA 1
ATOM 1860 C C . GLU A 1 230 ? -7.879 0.870 -7.611 1.00 90.81 230 GLU A C 1
ATOM 1862 O O . GLU A 1 230 ? -8.321 0.578 -6.503 1.00 90.81 230 GLU A O 1
ATOM 1867 N N . VAL A 1 231 ? -6.572 0.911 -7.869 1.00 92.38 231 VAL A N 1
ATOM 1868 C CA . VAL A 1 231 ? -5.572 0.780 -6.807 1.00 92.38 231 VAL A CA 1
ATOM 1869 C C . VAL A 1 231 ? -5.382 2.137 -6.141 1.00 92.38 231 VAL A C 1
ATOM 1871 O O . VAL A 1 231 ? -5.073 3.128 -6.797 1.00 92.38 231 VAL A O 1
ATOM 1874 N N . VAL A 1 232 ? -5.573 2.182 -4.827 1.00 92.31 232 VAL A N 1
ATOM 1875 C CA . VAL A 1 232 ? -5.419 3.390 -4.014 1.00 92.31 232 VAL A CA 1
ATOM 1876 C C . VAL A 1 232 ? -4.240 3.183 -3.080 1.00 92.31 232 VAL A C 1
ATOM 1878 O O . VAL A 1 232 ? -4.370 2.550 -2.038 1.00 92.31 232 VAL A O 1
ATOM 1881 N N . TRP A 1 233 ? -3.078 3.707 -3.463 1.00 93.94 233 TRP A N 1
ATOM 1882 C CA . TRP A 1 233 ? -1.857 3.599 -2.670 1.00 93.94 233 TRP A CA 1
ATOM 1883 C C . TRP A 1 233 ? -1.675 4.828 -1.785 1.00 93.94 233 TRP A C 1
ATOM 1885 O O . TRP A 1 233 ? -1.636 5.956 -2.286 1.00 93.94 233 TRP A O 1
ATOM 1895 N N . ARG A 1 234 ? -1.597 4.635 -0.468 1.00 93.81 234 ARG A N 1
ATOM 1896 C CA . ARG A 1 234 ? -1.555 5.725 0.511 1.00 93.81 234 ARG A CA 1
ATOM 1897 C C . ARG A 1 234 ? -0.506 5.474 1.570 1.00 93.81 234 ARG A C 1
ATOM 1899 O O . ARG A 1 234 ? -0.270 4.347 1.980 1.00 93.81 234 ARG A O 1
ATOM 1906 N N . THR A 1 235 ? 0.065 6.562 2.049 1.00 93.00 235 THR A N 1
ATOM 1907 C CA . THR A 1 235 ? 0.993 6.587 3.173 1.00 93.00 235 THR A CA 1
ATOM 1908 C C . THR A 1 235 ? 0.529 7.598 4.217 1.00 93.00 235 THR A C 1
ATOM 1910 O O . THR A 1 235 ? -0.256 8.506 3.918 1.00 93.00 235 THR A O 1
ATOM 1913 N N . PHE A 1 236 ? 0.986 7.439 5.451 1.00 90.50 236 PHE A N 1
ATOM 1914 C CA . PHE A 1 236 ? 0.665 8.335 6.553 1.00 90.50 236 PHE A CA 1
ATOM 1915 C C . PHE A 1 236 ? 1.817 8.360 7.569 1.00 90.50 236 PHE A C 1
ATOM 1917 O O . PHE A 1 236 ? 2.551 7.375 7.671 1.00 90.50 236 PHE A O 1
ATOM 1924 N N . PRO A 1 237 ? 1.969 9.452 8.337 1.00 87.50 237 PRO A N 1
ATOM 1925 C CA . PRO A 1 237 ? 2.977 9.548 9.384 1.00 87.50 237 PRO A CA 1
ATOM 1926 C C . PRO A 1 237 ? 2.786 8.475 10.453 1.00 87.50 237 PRO A C 1
ATOM 1928 O O . PRO A 1 237 ? 1.730 8.385 11.083 1.00 87.50 237 PRO A O 1
ATOM 1931 N N . ARG A 1 238 ? 3.844 7.718 10.720 1.00 86.19 238 ARG A N 1
ATOM 1932 C CA . ARG A 1 238 ? 3.949 6.800 11.856 1.00 86.19 238 ARG A CA 1
ATOM 1933 C C . ARG A 1 238 ? 5.305 7.025 12.507 1.00 86.19 238 ARG A C 1
ATOM 1935 O O . ARG A 1 238 ? 6.298 7.097 11.794 1.00 86.19 238 ARG A O 1
ATOM 1942 N N . LEU A 1 239 ? 5.349 7.183 13.828 1.00 83.06 239 LEU A N 1
ATOM 1943 C CA . LEU A 1 239 ? 6.625 7.234 14.542 1.00 83.06 239 LEU A CA 1
ATOM 1944 C C . LEU A 1 239 ? 7.179 5.814 14.642 1.00 83.06 239 LEU A C 1
ATOM 1946 O O . LEU A 1 239 ? 6.488 4.915 15.113 1.00 83.06 239 LEU A O 1
ATOM 1950 N N . GLU A 1 240 ? 8.413 5.627 14.194 1.00 78.75 240 GLU A N 1
ATOM 1951 C CA . GLU A 1 240 ? 9.152 4.386 14.393 1.00 78.75 240 GLU A CA 1
ATOM 1952 C C . GLU A 1 240 ? 9.823 4.434 15.774 1.00 78.75 240 GLU A C 1
ATOM 1954 O O . GLU A 1 240 ? 10.468 5.427 16.127 1.00 78.75 240 GLU A O 1
ATOM 1959 N N . ASP A 1 241 ? 9.687 3.363 16.551 1.00 71.62 241 ASP A N 1
ATOM 1960 C CA . ASP A 1 241 ? 10.336 3.170 17.857 1.00 71.62 241 ASP A CA 1
ATOM 1961 C C . ASP A 1 241 ? 11.489 2.147 17.795 1.00 71.62 241 ASP A C 1
ATOM 1963 O O . ASP A 1 241 ? 12.123 1.841 18.804 1.00 71.62 241 ASP A O 1
ATOM 1967 N N . GLY A 1 242 ? 11.785 1.642 16.591 1.00 68.31 242 GLY A N 1
ATOM 1968 C CA . GLY A 1 242 ? 12.782 0.607 16.323 1.00 68.31 242 GLY A CA 1
ATOM 1969 C C . GLY A 1 242 ? 12.230 -0.821 16.382 1.00 68.31 242 GLY A C 1
ATOM 1970 O O . GLY A 1 242 ? 12.869 -1.724 15.841 1.00 68.31 242 GLY A O 1
ATOM 1971 N N . ASN A 1 243 ? 11.044 -1.042 16.962 1.00 74.88 243 ASN A N 1
ATOM 1972 C CA . ASN A 1 243 ? 10.386 -2.341 16.958 1.00 74.88 243 ASN A CA 1
ATOM 1973 C C . ASN A 1 243 ? 9.379 -2.423 15.803 1.00 74.88 243 ASN A C 1
ATOM 1975 O O . ASN A 1 243 ? 8.363 -1.733 15.768 1.00 74.88 243 ASN A O 1
ATOM 1979 N N . LYS A 1 244 ? 9.633 -3.312 14.843 1.00 89.31 244 LYS A N 1
ATOM 1980 C CA . LYS A 1 244 ? 8.782 -3.490 13.657 1.00 89.31 244 LYS A CA 1
ATOM 1981 C C . LYS A 1 244 ? 7.611 -4.424 13.974 1.00 89.31 244 LYS A C 1
ATOM 1983 O O . LYS A 1 244 ? 7.496 -5.508 13.406 1.00 89.31 244 LYS A O 1
ATOM 1988 N N . SER A 1 245 ? 6.784 -4.021 14.936 1.00 92.38 245 SER A N 1
ATOM 1989 C CA . SER A 1 245 ? 5.640 -4.787 15.442 1.00 92.38 245 SER A CA 1
ATOM 1990 C C . SER A 1 245 ? 4.360 -3.953 15.465 1.00 92.38 245 SER A C 1
ATOM 1992 O O . SER A 1 245 ? 4.411 -2.723 15.416 1.00 92.38 245 SER A O 1
ATOM 1994 N N . LEU A 1 246 ? 3.212 -4.629 15.505 1.00 93.94 246 LEU A N 1
ATOM 1995 C CA . LEU A 1 246 ? 1.888 -4.024 15.599 1.00 93.94 246 LEU A CA 1
ATOM 1996 C C . LEU A 1 246 ? 1.055 -4.746 16.656 1.00 93.94 246 LEU A C 1
ATOM 1998 O O . LEU A 1 246 ? 0.856 -5.960 16.580 1.00 93.94 246 LEU A O 1
ATOM 2002 N N . ASN A 1 247 ? 0.497 -3.982 17.585 1.00 94.69 247 ASN A N 1
ATOM 2003 C CA . ASN A 1 247 ? -0.505 -4.438 18.536 1.00 94.69 247 ASN A CA 1
ATOM 2004 C C . ASN A 1 247 ? -1.907 -4.245 17.950 1.00 94.69 247 ASN A C 1
ATOM 2006 O O . ASN A 1 247 ? -2.375 -3.119 17.754 1.00 94.69 247 ASN A O 1
ATOM 2010 N N . ILE A 1 248 ? -2.593 -5.353 17.682 1.00 97.38 248 ILE A N 1
ATOM 2011 C CA . ILE A 1 248 ? -3.909 -5.378 17.043 1.00 97.38 248 ILE A CA 1
ATOM 2012 C C . ILE A 1 248 ? -4.975 -5.712 18.089 1.00 97.38 248 ILE A C 1
ATOM 2014 O O . ILE A 1 248 ? -4.926 -6.768 18.723 1.00 97.38 248 ILE A O 1
ATOM 2018 N N . LEU A 1 249 ? -5.961 -4.824 18.242 1.00 97.88 249 LEU A N 1
ATOM 2019 C CA . LEU A 1 249 ? -7.166 -5.048 19.039 1.00 97.88 249 LEU A CA 1
ATOM 2020 C C . LEU A 1 249 ? -8.318 -5.476 18.119 1.00 97.88 249 LEU A C 1
ATOM 2022 O O . LEU A 1 249 ? -8.952 -4.648 17.463 1.00 97.88 249 LEU A O 1
ATOM 2026 N N . ALA A 1 250 ? -8.598 -6.776 18.079 1.00 97.88 250 ALA A N 1
ATOM 2027 C CA . ALA A 1 250 ? -9.710 -7.347 17.330 1.00 97.88 250 ALA A CA 1
ATOM 2028 C C . ALA A 1 250 ? -10.990 -7.362 18.171 1.00 97.88 250 ALA A C 1
ATOM 2030 O O . ALA A 1 250 ? -11.055 -8.010 19.220 1.00 97.88 250 ALA A O 1
ATOM 2031 N N . VAL A 1 251 ? -12.021 -6.666 17.695 1.00 97.25 251 VAL A N 1
ATOM 2032 C CA . VAL A 1 251 ? -13.293 -6.482 18.400 1.00 97.25 251 VAL A CA 1
ATOM 2033 C C . VAL A 1 251 ? -14.415 -7.138 17.582 1.00 97.25 251 VAL A C 1
ATOM 2035 O O . VAL A 1 251 ? -14.889 -6.536 16.619 1.00 97.25 251 VAL A O 1
ATOM 2038 N N . PRO A 1 252 ? -14.856 -8.370 17.915 1.00 95.44 252 PRO A N 1
ATOM 2039 C CA . PRO A 1 252 ? -15.861 -9.122 17.153 1.00 95.44 252 PRO A CA 1
ATOM 2040 C C . PRO A 1 252 ? -17.292 -8.626 17.425 1.00 95.44 252 PRO A C 1
ATOM 2042 O O . PRO A 1 252 ? -18.171 -9.389 17.824 1.00 95.44 252 PRO A O 1
ATOM 2045 N N . TYR A 1 253 ? -17.523 -7.332 17.237 1.00 93.00 253 TYR A N 1
ATOM 2046 C CA . TYR A 1 253 ? -18.824 -6.686 17.384 1.00 93.00 253 TYR A CA 1
ATOM 2047 C C . TYR A 1 253 ? -19.604 -6.730 16.055 1.00 93.00 253 TYR A C 1
ATOM 2049 O O . TYR A 1 253 ? -18.985 -6.528 15.013 1.00 93.00 253 TYR A O 1
ATOM 2057 N N . PRO A 1 254 ? -20.933 -6.952 16.044 1.00 91.12 254 PRO A N 1
ATOM 2058 C CA . PRO A 1 254 ? -21.822 -7.126 17.197 1.00 91.12 254 PRO A CA 1
ATOM 2059 C C . PRO A 1 254 ? -21.744 -8.515 17.847 1.00 91.12 254 PRO A C 1
ATOM 2061 O O . PRO A 1 254 ? -21.440 -9.517 17.198 1.00 91.12 254 PRO A O 1
ATOM 2064 N N . TRP A 1 255 ? -22.052 -8.593 19.143 1.00 89.06 255 TRP A N 1
ATOM 2065 C CA . TRP A 1 255 ? -22.016 -9.869 19.871 1.00 89.06 255 TRP A CA 1
ATOM 2066 C C . TRP A 1 255 ? -23.272 -10.710 19.728 1.00 89.06 255 TRP A C 1
ATOM 2068 O O . TRP A 1 255 ? -23.185 -11.924 19.870 1.00 89.06 255 TRP A O 1
ATOM 2078 N N . ASP A 1 256 ? -24.384 -10.074 19.368 1.00 87.94 256 ASP A N 1
ATOM 2079 C CA . ASP A 1 256 ? -25.659 -10.728 19.137 1.00 87.94 256 ASP A CA 1
ATOM 2080 C C . ASP A 1 256 ? -26.169 -10.358 17.749 1.00 87.94 256 ASP A C 1
ATOM 2082 O O . ASP A 1 256 ? -26.340 -9.186 17.394 1.00 87.94 256 ASP A O 1
ATOM 2086 N N . VAL A 1 257 ? -26.448 -11.383 16.959 1.00 90.00 257 VAL A N 1
ATOM 2087 C CA . VAL A 1 257 ? -27.202 -11.277 15.709 1.00 90.00 257 VAL A CA 1
ATOM 2088 C C . VAL A 1 257 ? -28.513 -12.027 15.939 1.00 90.00 257 VAL A C 1
ATOM 2090 O O . VAL A 1 257 ? -28.540 -12.962 16.736 1.00 90.00 257 VAL A O 1
ATOM 2093 N N . GLU A 1 258 ? -29.600 -11.629 15.294 1.00 90.12 258 GLU A N 1
ATOM 2094 C CA . GLU A 1 258 ? -30.918 -12.271 15.357 1.00 90.12 258 GLU A CA 1
ATOM 2095 C C . GLU A 1 258 ? -31.403 -12.624 13.943 1.00 90.12 258 GLU A C 1
ATOM 2097 O O . GLU A 1 258 ? -30.977 -11.977 12.985 1.00 90.12 258 GLU A O 1
ATOM 2102 N N . PRO A 1 259 ? -32.286 -13.625 13.743 1.00 89.88 259 PRO A N 1
ATOM 2103 C CA . PRO A 1 259 ? -32.825 -13.910 12.408 1.00 89.88 259 PRO A CA 1
ATOM 2104 C C . PRO A 1 259 ? -33.551 -12.700 11.798 1.00 89.88 259 PRO A C 1
ATOM 2106 O O . PRO A 1 259 ? -33.525 -12.501 10.587 1.00 89.88 259 PRO A O 1
ATOM 2109 N N . THR A 1 260 ? -34.127 -11.844 12.645 1.00 90.12 260 THR A N 1
ATOM 2110 C CA . THR A 1 260 ? -34.776 -10.583 12.264 1.00 90.12 260 THR A CA 1
ATOM 2111 C C . THR A 1 260 ? -33.806 -9.519 11.746 1.00 90.12 260 THR A C 1
ATOM 2113 O O . THR A 1 260 ? -34.252 -8.521 11.177 1.00 90.12 260 THR A O 1
ATOM 2116 N N . ASP A 1 261 ? -32.492 -9.723 11.882 1.00 89.75 261 ASP A N 1
ATOM 2117 C CA . ASP A 1 261 ? -31.491 -8.856 11.257 1.00 89.75 261 ASP A CA 1
ATOM 2118 C C . ASP A 1 261 ? -31.337 -9.113 9.754 1.00 89.75 261 ASP A C 1
ATOM 2120 O O . ASP A 1 261 ? -30.731 -8.299 9.060 1.00 89.75 261 ASP A O 1
ATOM 2124 N N . PHE A 1 262 ? -31.898 -10.213 9.244 1.00 90.62 262 PHE A N 1
ATOM 2125 C CA . PHE A 1 262 ? -31.939 -10.557 7.826 1.00 90.62 262 PHE A CA 1
ATOM 2126 C C . PHE A 1 262 ? -33.301 -10.160 7.257 1.00 90.62 262 PHE A C 1
ATOM 2128 O O . PHE A 1 262 ? -34.256 -10.938 7.234 1.00 90.62 262 PHE A O 1
ATOM 2135 N N . ILE A 1 263 ? -33.406 -8.914 6.805 1.00 89.44 263 ILE A N 1
ATOM 2136 C CA . ILE A 1 263 ? -34.660 -8.338 6.323 1.00 89.44 263 ILE A CA 1
ATOM 2137 C C . ILE A 1 263 ? -34.882 -8.752 4.869 1.00 89.44 263 ILE A C 1
ATOM 2139 O O . ILE A 1 263 ? -34.078 -8.435 3.993 1.00 89.44 263 ILE A O 1
ATOM 2143 N N . VAL A 1 264 ? -36.008 -9.408 4.594 1.00 89.06 264 VAL A N 1
ATOM 2144 C CA . VAL A 1 264 ? -36.440 -9.736 3.230 1.00 89.06 264 VAL A CA 1
ATOM 2145 C C . VAL A 1 264 ? -36.726 -8.453 2.452 1.00 89.06 264 VAL A C 1
ATOM 2147 O O . VAL A 1 264 ? -37.515 -7.610 2.883 1.00 89.06 264 VAL A O 1
ATOM 2150 N N . VAL A 1 265 ? -36.107 -8.317 1.282 1.00 85.19 265 VAL A N 1
ATOM 2151 C CA . VAL A 1 265 ? -36.436 -7.247 0.338 1.00 85.19 265 VAL A CA 1
ATOM 2152 C C . VAL A 1 265 ? -37.618 -7.717 -0.513 1.00 85.19 265 VAL A C 1
ATOM 2154 O O . VAL A 1 265 ? -37.548 -8.827 -1.045 1.00 85.19 265 VAL A O 1
ATOM 2157 N N . PRO A 1 266 ? -38.703 -6.923 -0.628 1.00 72.88 266 PRO A N 1
ATOM 2158 C CA . PRO A 1 266 ? -39.923 -7.339 -1.314 1.00 72.88 266 PRO A CA 1
ATOM 2159 C C . PRO A 1 266 ? -39.688 -7.889 -2.724 1.00 72.88 266 PRO A C 1
ATOM 2161 O O . PRO A 1 266 ? -38.797 -7.438 -3.445 1.00 72.88 266 PRO A O 1
ATOM 2164 N N . ASP A 1 267 ? -40.524 -8.861 -3.089 1.00 61.88 267 ASP A N 1
ATOM 2165 C CA . ASP A 1 267 ? -40.403 -9.680 -4.292 1.00 61.88 267 ASP A CA 1
ATOM 2166 C C . ASP A 1 267 ? -40.208 -8.879 -5.585 1.00 61.88 267 ASP A C 1
ATOM 2168 O O . ASP A 1 267 ? -40.883 -7.888 -5.862 1.00 61.88 267 ASP A O 1
ATOM 2172 N N . ASN A 1 268 ? -39.336 -9.410 -6.439 1.00 62.62 268 ASN A N 1
ATOM 2173 C CA . ASN A 1 268 ? -39.267 -9.078 -7.854 1.00 62.62 268 ASN A CA 1
ATOM 2174 C C . ASN A 1 268 ? -39.615 -10.321 -8.698 1.00 62.62 268 ASN A C 1
ATOM 2176 O O . ASN A 1 268 ? -39.688 -11.449 -8.199 1.00 62.62 268 ASN A O 1
ATOM 2180 N N . TYR A 1 269 ? -39.826 -10.130 -10.002 1.00 58.06 269 TYR A N 1
ATOM 2181 C CA . TYR A 1 269 ? -40.151 -11.208 -10.948 1.00 58.06 269 TYR A CA 1
ATOM 2182 C C . TYR A 1 269 ? -38.967 -12.156 -11.248 1.00 58.06 269 TYR A C 1
ATOM 2184 O O . TYR A 1 269 ? -39.061 -12.993 -12.145 1.00 58.06 269 TYR A O 1
ATOM 2192 N N . HIS A 1 270 ? -37.844 -12.046 -10.528 1.00 61.91 270 HIS A N 1
ATOM 2193 C CA . HIS A 1 270 ? -36.650 -12.854 -10.766 1.00 61.91 270 HIS A CA 1
ATOM 2194 C C . HIS A 1 270 ? -36.639 -14.144 -9.923 1.00 61.91 270 HIS A C 1
ATOM 2196 O O . HIS A 1 270 ? -37.186 -14.182 -8.822 1.00 61.91 270 HIS A O 1
ATOM 2202 N N . PRO A 1 271 ? -35.977 -15.217 -10.402 1.00 67.88 271 PRO A N 1
ATOM 2203 C CA . PRO A 1 271 ? -35.868 -16.492 -9.680 1.00 67.88 271 PRO A CA 1
ATOM 2204 C C . PRO A 1 271 ? -35.010 -16.421 -8.403 1.00 67.88 271 PRO A C 1
ATOM 2206 O O . PRO A 1 271 ? -34.979 -17.377 -7.628 1.00 67.88 271 PRO A O 1
ATOM 2209 N N . VAL A 1 272 ? -34.310 -15.305 -8.193 1.00 77.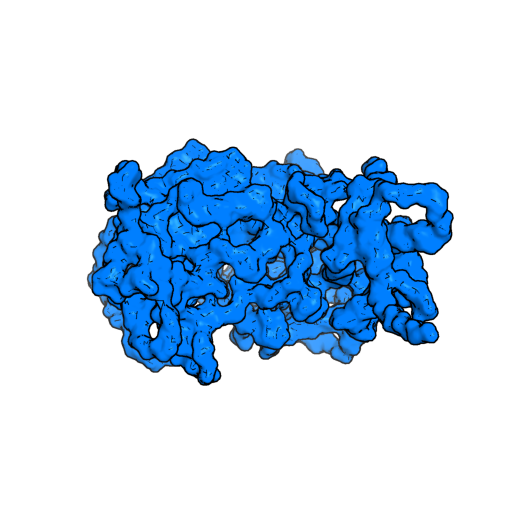19 272 VAL A N 1
ATOM 2210 C CA . VAL A 1 272 ? -33.438 -15.013 -7.050 1.00 77.19 272 VAL A CA 1
ATOM 2211 C C . VAL A 1 272 ? -34.089 -13.986 -6.135 1.00 77.19 272 VAL A C 1
ATOM 2213 O O . VAL A 1 272 ? -34.741 -13.054 -6.603 1.00 77.19 272 VAL A O 1
ATOM 2216 N N . ARG A 1 273 ? -33.914 -14.177 -4.827 1.00 87.69 273 ARG A N 1
ATOM 2217 C CA . ARG A 1 273 ? -34.456 -13.299 -3.787 1.00 87.69 273 ARG A CA 1
ATOM 2218 C C . ARG A 1 273 ? -33.353 -12.465 -3.157 1.00 87.69 273 ARG A C 1
ATOM 2220 O O . ARG A 1 273 ? -32.171 -12.774 -3.311 1.00 87.69 273 ARG A O 1
ATOM 2227 N N . TYR A 1 274 ? -33.754 -11.410 -2.460 1.00 89.56 274 TYR A N 1
ATOM 2228 C CA . TYR A 1 274 ? -32.838 -10.444 -1.876 1.00 89.56 274 TYR A CA 1
ATOM 2229 C C . TYR A 1 274 ? -33.107 -10.265 -0.384 1.00 89.56 274 TYR A C 1
ATOM 2231 O O . TYR A 1 274 ? -34.260 -10.232 0.046 1.00 89.56 274 TYR A O 1
ATOM 2239 N N . PHE A 1 275 ? -32.039 -10.142 0.399 1.00 90.56 275 PHE A N 1
ATOM 2240 C CA . PHE A 1 275 ? -32.097 -9.798 1.819 1.00 90.56 275 PHE A CA 1
ATOM 2241 C C . PHE A 1 275 ? -31.187 -8.601 2.102 1.00 90.56 275 PHE A C 1
ATOM 2243 O O . PHE A 1 275 ? -30.214 -8.378 1.388 1.00 90.56 275 PHE A O 1
ATOM 2250 N N . MET A 1 276 ? -31.476 -7.833 3.144 1.00 87.44 276 MET A N 1
ATOM 2251 C CA . MET A 1 276 ? -30.608 -6.763 3.634 1.00 87.44 276 MET A CA 1
ATOM 2252 C C . MET A 1 276 ? -30.326 -6.950 5.125 1.00 87.44 276 MET A C 1
ATOM 2254 O O . MET A 1 276 ? -31.172 -7.463 5.856 1.00 87.44 276 MET A O 1
ATOM 2258 N N . GLY A 1 277 ? -29.152 -6.511 5.579 1.00 84.31 277 GLY A N 1
ATOM 2259 C CA . GLY A 1 277 ? -28.851 -6.436 7.008 1.00 84.31 277 GLY A CA 1
ATOM 2260 C C . GLY A 1 277 ? -29.635 -5.314 7.695 1.00 84.31 277 GLY A C 1
ATOM 2261 O O . GLY A 1 277 ? -29.855 -4.249 7.111 1.00 84.31 277 GLY A O 1
ATOM 2262 N N . ASN A 1 278 ? -30.049 -5.528 8.942 1.00 80.06 278 ASN A N 1
ATOM 2263 C CA . ASN A 1 278 ? -30.758 -4.524 9.727 1.00 80.06 278 ASN A CA 1
ATOM 2264 C C . ASN A 1 278 ? -29.807 -3.476 10.338 1.00 80.06 278 ASN A C 1
ATOM 2266 O O . ASN A 1 278 ? -29.077 -3.751 11.286 1.00 80.06 278 ASN A O 1
ATOM 2270 N N . ILE A 1 279 ? -29.889 -2.240 9.835 1.00 61.62 279 ILE A N 1
ATOM 2271 C CA . ILE A 1 279 ? -29.093 -1.079 10.282 1.00 61.62 279 ILE A CA 1
ATOM 2272 C C . ILE A 1 279 ? -29.533 -0.562 11.671 1.00 61.62 279 ILE A C 1
ATOM 2274 O O . ILE A 1 279 ? -28.793 0.170 12.321 1.00 61.62 279 ILE A O 1
ATOM 2278 N N . LYS A 1 280 ? -30.759 -0.876 12.119 1.00 55.50 280 LYS A N 1
ATOM 2279 C CA . LYS A 1 280 ? -31.432 -0.179 13.233 1.00 55.50 280 LYS A CA 1
ATOM 2280 C C . LYS A 1 280 ? -31.188 -0.765 14.624 1.00 55.50 280 LYS A C 1
ATOM 2282 O O . LYS A 1 280 ? -31.856 -0.323 15.557 1.00 55.50 280 LYS A O 1
ATOM 2287 N N . LYS A 1 281 ? -30.304 -1.754 14.785 1.00 62.00 281 LYS A N 1
ATOM 2288 C CA . LYS A 1 281 ? -29.999 -2.257 16.132 1.00 62.00 281 LYS A CA 1
ATOM 2289 C C . LYS A 1 281 ? -29.515 -1.112 17.019 1.00 62.00 281 LYS A C 1
ATOM 2291 O O . LYS A 1 281 ? -28.834 -0.205 16.533 1.00 62.00 281 LYS A O 1
ATOM 2296 N N . ASP A 1 282 ? -29.946 -1.145 18.280 1.00 62.09 282 ASP A N 1
ATOM 2297 C CA . ASP A 1 282 ? -29.753 -0.067 19.243 1.00 62.09 282 ASP A CA 1
ATOM 2298 C C . ASP A 1 282 ? -28.323 0.470 19.191 1.00 62.09 282 ASP A C 1
ATOM 2300 O O . ASP A 1 282 ? -27.337 -0.270 19.113 1.00 62.09 282 ASP A O 1
ATOM 2304 N N . ILE A 1 283 ? -28.205 1.796 19.202 1.00 62.38 283 ILE A N 1
ATOM 2305 C CA . ILE A 1 283 ? -26.902 2.437 19.286 1.00 62.38 283 ILE A CA 1
ATOM 2306 C C . ILE A 1 283 ? -26.355 2.116 20.678 1.00 62.38 283 ILE A C 1
ATOM 2308 O O . ILE A 1 283 ? -26.678 2.814 21.633 1.00 62.38 283 ILE A O 1
ATOM 2312 N N . HIS A 1 284 ? -25.517 1.083 20.788 1.00 76.69 284 HIS A N 1
ATOM 2313 C CA . HIS A 1 284 ? -24.793 0.746 22.016 1.00 76.69 284 HIS A CA 1
ATOM 2314 C C . HIS A 1 284 ? -23.693 1.790 22.289 1.00 76.69 284 HIS A C 1
ATOM 2316 O O . HIS A 1 284 ? -22.496 1.503 22.206 1.00 76.69 284 HIS A O 1
ATOM 2322 N N . LYS A 1 285 ? -24.088 3.041 22.558 1.00 84.19 285 LYS A N 1
ATOM 2323 C CA . LYS A 1 285 ? -23.171 4.163 22.817 1.00 84.19 285 LYS A CA 1
ATOM 2324 C C . LYS A 1 285 ? -22.262 3.858 24.001 1.00 84.19 285 LYS A C 1
ATOM 2326 O O . LYS A 1 285 ? -21.075 4.159 23.951 1.00 84.19 285 LYS A O 1
ATOM 2331 N N . GLU A 1 286 ? -22.801 3.199 25.021 1.00 87.12 286 GLU A N 1
ATOM 2332 C CA . GLU A 1 286 ? -22.094 2.791 26.233 1.00 87.12 286 GLU A CA 1
ATOM 2333 C C . GLU A 1 286 ? -20.943 1.829 25.921 1.00 87.12 286 GLU A C 1
ATOM 2335 O O . GLU A 1 286 ? -19.887 1.901 26.553 1.00 87.12 286 GLU A O 1
ATOM 2340 N N . PHE A 1 287 ? -21.117 0.952 24.925 1.00 89.38 287 PHE A N 1
ATOM 2341 C CA . PHE A 1 287 ? -20.038 0.097 24.438 1.00 89.38 287 PHE A CA 1
ATOM 2342 C C . PHE A 1 287 ? -18.976 0.910 23.703 1.00 89.38 287 PHE A C 1
ATOM 2344 O O . PHE A 1 287 ? -17.797 0.734 23.989 1.00 89.38 287 PHE A O 1
ATOM 2351 N N . LEU A 1 288 ? -19.366 1.786 22.773 1.00 92.06 288 LEU A N 1
ATOM 2352 C CA . LEU A 1 288 ? -18.403 2.587 22.009 1.00 92.06 288 LEU A CA 1
ATOM 2353 C C . LEU A 1 288 ? -17.552 3.456 22.947 1.00 92.06 288 LEU A C 1
ATOM 2355 O O . LEU A 1 288 ? -16.331 3.482 22.818 1.00 92.06 288 LEU A O 1
ATOM 2359 N N . LEU A 1 289 ? -18.177 4.068 23.955 1.00 92.06 289 LEU A N 1
ATOM 2360 C CA . LEU A 1 289 ? -17.485 4.772 25.036 1.00 92.06 289 LEU A CA 1
ATOM 2361 C C . LEU A 1 289 ? -16.591 3.841 25.860 1.00 92.06 289 LEU A C 1
ATOM 2363 O O . LEU A 1 289 ? -15.443 4.176 26.151 1.00 92.06 289 LEU A O 1
ATOM 2367 N N . GLY A 1 290 ? -17.094 2.656 26.211 1.00 93.31 290 GLY A N 1
ATOM 2368 C CA . GLY A 1 290 ? -16.319 1.622 26.892 1.00 93.31 290 GLY A CA 1
ATOM 2369 C C . GLY A 1 290 ? -15.073 1.207 26.105 1.00 93.31 290 GLY A C 1
ATOM 2370 O O . GLY A 1 290 ? -14.006 1.053 26.693 1.00 93.31 290 GLY A O 1
ATOM 2371 N N . LEU A 1 291 ? -15.175 1.072 24.779 1.00 94.69 291 LEU A N 1
ATOM 2372 C CA . LEU A 1 291 ? -14.062 0.744 23.887 1.00 94.69 291 LEU A CA 1
ATOM 2373 C C . LEU A 1 291 ? -13.019 1.865 23.885 1.00 94.69 291 LEU A C 1
ATOM 2375 O O . LEU A 1 291 ? -11.839 1.582 24.084 1.00 94.69 291 LEU A O 1
ATOM 2379 N N . VAL A 1 292 ? -13.445 3.122 23.722 1.00 93.00 292 VAL A N 1
ATOM 2380 C CA . VAL A 1 292 ? -12.550 4.292 23.771 1.00 93.00 292 VAL A CA 1
ATOM 2381 C C . VAL A 1 292 ? -11.810 4.344 25.105 1.00 93.00 292 VAL A C 1
ATOM 2383 O O . VAL A 1 292 ? -10.578 4.402 25.130 1.00 93.00 292 VAL A O 1
ATOM 2386 N N . ARG A 1 293 ? -12.545 4.227 26.218 1.00 91.31 293 ARG A N 1
ATOM 2387 C CA . ARG A 1 293 ? -11.970 4.159 27.565 1.00 91.31 293 ARG A CA 1
ATOM 2388 C C . ARG A 1 293 ? -10.989 3.000 27.691 1.00 91.31 293 ARG A C 1
ATOM 2390 O O . ARG A 1 293 ? -9.923 3.167 28.274 1.00 91.31 293 ARG A O 1
ATOM 2397 N N . LYS A 1 294 ? -11.316 1.828 27.143 1.00 92.88 294 LYS A N 1
ATOM 2398 C CA . LYS A 1 294 ? -10.461 0.651 27.286 1.00 92.88 294 LYS A CA 1
ATOM 2399 C C . LYS A 1 294 ? -9.149 0.782 26.524 1.00 92.88 294 LYS A C 1
ATOM 2401 O O . LYS A 1 294 ? -8.105 0.395 27.042 1.00 92.88 294 LYS A O 1
ATOM 2406 N N . VAL A 1 295 ? -9.193 1.326 25.312 1.00 92.50 295 VAL A N 1
ATOM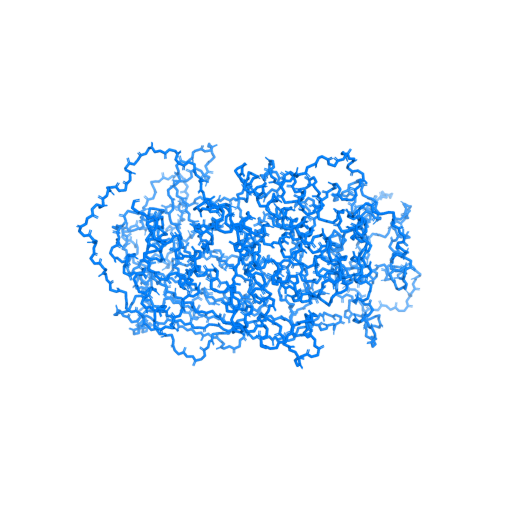 2407 C CA . VAL A 1 295 ? -7.997 1.620 24.510 1.00 92.50 295 VAL A CA 1
ATOM 2408 C C . VAL A 1 295 ? -7.114 2.635 25.231 1.00 92.50 295 VAL A C 1
ATOM 2410 O O . VAL A 1 295 ? -5.896 2.472 25.273 1.00 92.50 295 VAL A O 1
ATOM 2413 N N . TRP A 1 296 ? -7.728 3.638 25.854 1.00 88.44 296 TRP A N 1
ATOM 2414 C CA . TRP A 1 296 ? -7.022 4.605 26.681 1.00 88.44 296 TRP A CA 1
ATOM 2415 C C . TRP A 1 296 ? -6.342 3.945 27.898 1.00 88.44 296 TRP A C 1
ATOM 2417 O O . TRP A 1 296 ? -5.128 4.065 28.041 1.00 88.44 296 TRP A O 1
ATOM 2427 N N . GLU A 1 297 ? -7.070 3.148 28.692 1.00 88.81 297 GLU A N 1
ATOM 2428 C CA . GLU A 1 297 ? -6.516 2.390 29.834 1.00 88.81 297 GLU A CA 1
ATOM 2429 C C . GLU A 1 297 ? -5.345 1.480 29.416 1.00 88.81 297 GLU A C 1
ATOM 2431 O O . GLU A 1 297 ? -4.345 1.340 30.125 1.00 88.81 297 GLU A O 1
ATOM 2436 N N . LEU A 1 298 ? -5.462 0.828 28.254 1.00 89.62 298 LEU A N 1
ATOM 2437 C CA . LEU A 1 298 ? -4.402 -0.018 27.713 1.00 89.62 298 LEU A CA 1
ATOM 2438 C C . LEU A 1 298 ? -3.146 0.803 27.423 1.00 89.62 298 LEU A C 1
ATOM 2440 O O . LEU A 1 298 ? -2.060 0.424 27.869 1.00 89.62 298 LEU A O 1
ATOM 2444 N N . ALA A 1 299 ? -3.294 1.944 26.762 1.00 85.00 299 ALA A N 1
ATOM 2445 C CA . ALA A 1 299 ? -2.170 2.805 26.448 1.00 85.00 299 ALA A CA 1
ATOM 2446 C C . ALA A 1 299 ? -1.540 3.460 27.702 1.00 85.00 299 ALA A C 1
ATOM 2448 O O . ALA A 1 299 ? -0.319 3.586 27.733 1.00 85.00 299 ALA A O 1
ATOM 2449 N N . GLU A 1 300 ? -2.294 3.756 28.771 1.00 83.38 300 GLU A N 1
ATOM 2450 C CA . GLU A 1 300 ? -1.715 4.169 30.069 1.00 83.38 300 GLU A CA 1
ATOM 2451 C C . GLU A 1 300 ? -0.858 3.070 30.716 1.00 83.38 300 GLU A C 1
ATOM 2453 O O . GLU A 1 300 ? 0.160 3.340 31.350 1.00 83.38 300 GLU A O 1
ATOM 2458 N N . SER A 1 301 ? -1.248 1.808 30.536 1.00 82.81 301 SER A N 1
ATOM 2459 C CA . SER A 1 301 ? -0.524 0.645 31.063 1.00 82.81 301 SER A CA 1
ATOM 2460 C C . SER A 1 301 ? 0.647 0.177 30.182 1.00 82.81 301 SER A C 1
ATOM 2462 O O . SER A 1 301 ? 1.077 -0.970 30.308 1.00 82.81 301 SER A O 1
ATOM 2464 N N . ASN A 1 302 ? 1.140 1.026 29.268 1.00 78.50 302 ASN A N 1
ATOM 2465 C CA . ASN A 1 302 ? 2.153 0.703 28.250 1.00 78.50 302 ASN A CA 1
ATOM 2466 C C . ASN A 1 302 ? 1.774 -0.466 27.314 1.00 78.50 302 ASN A C 1
ATOM 2468 O O . ASN A 1 302 ? 2.642 -1.089 26.710 1.00 78.50 302 ASN A O 1
ATOM 2472 N N . ASN A 1 303 ? 0.480 -0.757 27.156 1.00 78.94 303 ASN A N 1
ATOM 2473 C CA . ASN A 1 303 ? -0.040 -1.698 26.161 1.00 78.94 303 ASN A CA 1
ATOM 2474 C C . ASN A 1 303 ? -0.650 -0.904 24.999 1.00 78.94 303 ASN A C 1
ATOM 2476 O O . ASN A 1 303 ? -1.870 -0.853 24.846 1.00 78.94 303 ASN A O 1
ATOM 2480 N N . HIS A 1 304 ? 0.192 -0.222 24.222 1.00 86.56 304 HIS A N 1
ATOM 2481 C CA . HIS A 1 304 ? -0.269 0.597 23.101 1.00 86.56 304 HIS A CA 1
ATOM 2482 C C . HIS A 1 304 ? -1.048 -0.246 22.081 1.00 86.56 304 HIS A C 1
ATOM 2484 O O . HIS A 1 304 ? -0.663 -1.377 21.799 1.00 86.56 304 HIS A O 1
ATOM 2490 N N . VAL A 1 305 ? -2.132 0.301 21.532 1.00 92.62 305 VAL A N 1
ATOM 2491 C CA . VAL A 1 305 ? -2.898 -0.319 20.445 1.00 92.62 305 VAL A CA 1
ATOM 2492 C C . VAL A 1 305 ? -2.558 0.426 19.163 1.00 92.62 305 VAL A C 1
ATOM 2494 O O . VAL A 1 305 ? -2.780 1.630 19.090 1.00 92.62 305 VAL A O 1
ATOM 2497 N N . ASP A 1 306 ? -2.056 -0.290 18.160 1.00 93.62 306 ASP A N 1
ATOM 2498 C CA . ASP A 1 306 ? -1.718 0.279 16.855 1.00 93.62 306 ASP A CA 1
ATOM 2499 C C . ASP A 1 306 ? -2.911 0.277 15.906 1.00 93.62 306 ASP A C 1
ATOM 2501 O O . ASP A 1 306 ? -3.133 1.244 15.176 1.00 93.62 306 ASP A O 1
ATOM 2505 N N . ILE A 1 307 ? -3.665 -0.827 15.898 1.00 96.88 307 ILE A N 1
ATOM 2506 C CA . ILE A 1 307 ? -4.810 -1.016 15.008 1.00 96.88 307 ILE A CA 1
ATOM 2507 C C . ILE A 1 307 ? -5.987 -1.584 15.791 1.00 96.88 307 ILE A C 1
ATOM 2509 O O . ILE A 1 307 ? -5.871 -2.621 16.445 1.00 96.88 307 ILE A O 1
ATOM 2513 N N . ILE A 1 308 ? -7.143 -0.938 15.672 1.00 98.25 308 ILE A N 1
ATOM 2514 C CA . ILE A 1 308 ? -8.432 -1.504 16.067 1.00 98.25 308 ILE A CA 1
ATOM 2515 C C . ILE A 1 308 ? -9.092 -2.074 14.818 1.00 98.25 308 ILE A C 1
ATOM 2517 O O . ILE A 1 308 ? -9.229 -1.368 13.819 1.00 98.25 308 ILE A O 1
ATOM 2521 N N . VAL A 1 309 ? -9.534 -3.330 14.881 1.00 98.50 309 VAL A N 1
ATOM 2522 C CA . VAL A 1 309 ? -10.246 -3.978 13.776 1.00 98.50 309 VAL A CA 1
ATOM 2523 C C . VAL A 1 309 ? -11.618 -4.491 14.211 1.00 98.50 309 VAL A C 1
ATOM 2525 O O . VAL A 1 309 ? -11.739 -5.191 15.218 1.00 98.50 309 VAL A O 1
ATOM 2528 N N . LEU A 1 310 ? -12.650 -4.133 13.443 1.00 97.94 310 LEU A N 1
ATOM 2529 C CA . LEU A 1 310 ? -14.033 -4.587 13.614 1.00 97.94 310 LEU A CA 1
ATOM 2530 C C . LEU A 1 310 ? -14.520 -5.275 12.327 1.00 97.94 310 LEU A C 1
ATOM 2532 O O . LEU A 1 310 ? -14.133 -4.842 11.240 1.00 97.94 310 LEU A O 1
ATOM 2536 N N . PRO A 1 311 ? -15.353 -6.328 12.423 1.00 97.06 311 PRO A N 1
ATOM 2537 C CA . PRO A 1 311 ? -15.765 -7.144 11.281 1.00 97.06 311 PRO A CA 1
ATOM 2538 C C . PRO A 1 311 ? -16.702 -6.400 10.314 1.00 97.06 311 PRO A C 1
ATOM 2540 O O . PRO A 1 311 ? -17.007 -5.217 10.471 1.00 97.06 311 PRO A O 1
ATOM 2543 N N . GLU A 1 312 ? -17.144 -7.106 9.272 1.00 95.38 312 GLU A N 1
ATOM 2544 C CA . GLU A 1 312 ? -18.072 -6.579 8.271 1.00 95.38 312 GLU A CA 1
ATOM 2545 C C . GLU A 1 312 ? -19.352 -6.070 8.936 1.00 95.38 312 GLU A C 1
ATOM 2547 O O . GLU A 1 312 ? -19.886 -6.720 9.834 1.00 95.38 312 GLU A O 1
ATOM 2552 N N . MET A 1 313 ? -19.864 -4.927 8.462 1.00 91.31 313 MET A N 1
ATOM 2553 C CA . MET A 1 313 ? -21.136 -4.367 8.933 1.00 91.31 313 MET A CA 1
ATOM 2554 C C . MET A 1 313 ? -21.199 -4.143 10.458 1.00 91.31 313 MET A C 1
ATOM 2556 O O . MET A 1 313 ? -22.290 -4.057 11.021 1.00 91.31 313 MET A O 1
ATOM 2560 N N . ALA A 1 314 ? -20.047 -4.019 11.126 1.00 93.25 314 ALA A N 1
ATOM 2561 C CA . ALA A 1 314 ? -19.969 -3.825 12.565 1.00 93.25 314 ALA A CA 1
ATOM 2562 C C . ALA A 1 314 ? -20.667 -2.537 13.012 1.00 93.25 314 ALA A C 1
ATOM 2564 O O . ALA A 1 314 ? -21.363 -2.557 14.018 1.00 93.25 314 ALA A O 1
ATOM 2565 N N . LEU A 1 315 ? -20.507 -1.424 12.289 1.00 92.31 315 LEU A N 1
ATOM 2566 C CA . LEU A 1 315 ? -21.051 -0.124 12.698 1.00 92.31 315 LEU A CA 1
ATOM 2567 C C . LEU A 1 315 ? -21.952 0.491 11.621 1.00 92.31 315 LEU A C 1
ATOM 2569 O O . LEU A 1 315 ? -21.686 0.397 10.424 1.00 92.31 315 LEU A O 1
ATOM 2573 N N . SER A 1 316 ? -22.986 1.211 12.049 1.00 89.31 316 SER A N 1
ATOM 2574 C CA . SER A 1 316 ? -23.658 2.204 11.202 1.00 89.31 316 SER A CA 1
ATOM 2575 C C . SER A 1 316 ? -22.790 3.456 11.019 1.00 89.31 316 SER A C 1
ATOM 2577 O O . SER A 1 316 ? -21.909 3.745 11.832 1.00 89.31 316 SER A O 1
ATOM 2579 N N . GLU A 1 317 ? -23.081 4.265 9.996 1.00 87.25 317 GLU A N 1
ATOM 2580 C CA . GLU A 1 317 ? -22.385 5.546 9.765 1.00 87.25 317 GLU A CA 1
ATOM 2581 C C . GLU A 1 317 ? -22.470 6.498 10.978 1.00 87.25 317 GLU A C 1
ATOM 2583 O O . GLU A 1 317 ? -21.510 7.202 11.290 1.00 87.25 317 GLU A O 1
ATOM 2588 N N . ILE A 1 318 ? -23.585 6.480 11.717 1.00 87.56 318 ILE A N 1
ATOM 2589 C CA . ILE A 1 318 ? -23.769 7.294 12.930 1.00 87.56 318 ILE A CA 1
ATOM 2590 C C . ILE A 1 318 ? -22.857 6.803 14.060 1.00 87.56 318 ILE A C 1
ATOM 2592 O O . ILE A 1 318 ? -22.159 7.608 14.672 1.00 87.56 318 ILE A O 1
ATOM 2596 N N . GLN A 1 319 ? -22.836 5.493 14.325 1.00 90.44 319 GLN A N 1
ATOM 2597 C CA . GLN A 1 319 ? -21.975 4.890 15.352 1.00 90.44 319 GLN A CA 1
ATOM 2598 C C . GLN A 1 319 ? -20.496 5.110 15.056 1.00 90.44 319 GLN A C 1
ATOM 2600 O O . GLN A 1 319 ? -19.720 5.408 15.957 1.00 90.44 319 GLN A O 1
ATOM 2605 N N . TYR A 1 320 ? -20.118 4.985 13.791 1.00 91.81 320 TYR A N 1
ATOM 2606 C CA . TYR A 1 320 ? -18.766 5.238 13.330 1.00 91.81 320 TYR A CA 1
ATOM 2607 C C . TYR A 1 320 ? -18.328 6.686 13.585 1.00 91.81 320 TYR A C 1
ATOM 2609 O O . TYR A 1 320 ? -17.306 6.913 14.229 1.00 91.81 320 TYR A O 1
ATOM 2617 N N . ASN A 1 321 ? -19.131 7.670 13.166 1.00 90.44 321 ASN A N 1
ATOM 2618 C CA . ASN A 1 321 ? -18.819 9.082 13.404 1.00 90.44 321 ASN A CA 1
ATOM 2619 C C . ASN A 1 321 ? -18.783 9.415 14.902 1.00 90.44 321 ASN A C 1
ATOM 2621 O O . ASN A 1 321 ? -17.931 10.187 15.341 1.00 90.44 321 ASN A O 1
ATOM 2625 N N . TYR A 1 322 ? -19.681 8.810 15.685 1.00 91.00 322 TYR A N 1
ATOM 2626 C CA . TYR A 1 322 ? -19.677 8.920 17.139 1.00 91.00 322 TYR A CA 1
ATOM 2627 C C . TYR A 1 322 ? -18.367 8.381 17.732 1.00 91.00 322 TYR A C 1
ATOM 2629 O O . TYR A 1 322 ? -17.688 9.100 18.455 1.00 91.00 322 TYR A O 1
ATOM 2637 N N . LEU A 1 323 ? -17.947 7.171 17.348 1.00 92.19 323 LEU A N 1
ATOM 2638 C CA . LEU A 1 323 ? -16.698 6.559 17.805 1.00 92.19 323 LEU A CA 1
ATOM 2639 C C . LEU A 1 323 ? -15.474 7.445 17.515 1.00 92.19 323 LEU A C 1
ATOM 2641 O O . LEU A 1 323 ? -14.638 7.640 18.394 1.00 92.19 323 LEU A O 1
ATOM 2645 N N . LEU A 1 324 ? -15.376 8.014 16.308 1.00 92.12 324 LEU A N 1
ATOM 2646 C CA . LEU A 1 324 ? -14.275 8.913 15.942 1.00 92.12 324 LEU A CA 1
ATOM 2647 C C . LEU A 1 324 ? -14.259 10.205 16.767 1.00 92.12 324 LEU A C 1
ATOM 2649 O O . LEU A 1 324 ? -13.182 10.691 17.128 1.00 92.12 324 LEU A O 1
ATOM 2653 N N . ALA A 1 325 ? -15.436 10.770 17.049 1.00 89.56 325 ALA A N 1
ATOM 2654 C CA . ALA A 1 325 ? -15.573 11.963 17.877 1.00 89.56 325 ALA A CA 1
ATOM 2655 C C . ALA A 1 325 ? -15.174 11.683 19.332 1.00 89.56 325 ALA A C 1
ATOM 2657 O O . ALA A 1 325 ? -14.444 12.479 19.919 1.00 89.56 325 ALA A O 1
ATOM 2658 N N . GLU A 1 326 ? -15.576 10.535 19.879 1.00 89.44 326 GLU A N 1
ATOM 2659 C CA . GLU A 1 326 ? -15.226 10.123 21.241 1.00 89.44 326 GLU A CA 1
ATOM 2660 C C . GLU A 1 326 ? -13.734 9.810 21.382 1.00 89.44 326 GLU A C 1
ATOM 2662 O O . GLU A 1 326 ? -13.108 10.263 22.335 1.00 89.44 326 GLU A O 1
ATOM 2667 N N . PHE A 1 327 ? -13.112 9.126 20.411 1.00 89.75 327 PHE A N 1
ATOM 2668 C CA . PHE A 1 327 ? -11.652 8.965 20.401 1.00 89.75 327 PHE A CA 1
ATOM 2669 C C . PHE A 1 327 ? -10.936 10.312 20.370 1.00 89.75 327 PHE A C 1
ATOM 2671 O O . PHE A 1 327 ? -10.000 10.533 21.137 1.00 89.75 327 PHE A O 1
ATOM 2678 N N . LYS A 1 328 ? -11.390 11.226 19.504 1.00 85.25 328 LYS A N 1
ATOM 2679 C CA . LYS A 1 328 ? -10.825 12.571 19.428 1.00 85.25 328 LYS A CA 1
ATOM 2680 C C . LYS A 1 328 ? -10.968 13.293 20.772 1.00 85.25 328 LYS A C 1
ATOM 2682 O O . LYS A 1 328 ? -9.969 13.775 21.285 1.00 85.25 328 LYS A O 1
ATOM 2687 N N . SER A 1 329 ? -12.156 13.300 21.374 1.00 83.19 329 SER A N 1
ATOM 2688 C CA . SER A 1 329 ? -12.408 13.968 22.657 1.00 83.19 329 SER A CA 1
ATOM 2689 C C . SER A 1 329 ? -11.607 13.356 23.811 1.00 83.19 329 SER A C 1
ATOM 2691 O O . SER A 1 329 ? -10.944 14.079 24.553 1.00 83.19 329 SER A O 1
ATOM 2693 N N . ALA A 1 330 ? -11.593 12.028 23.942 1.00 80.00 330 ALA A N 1
ATOM 2694 C CA . ALA A 1 330 ? -10.900 11.340 25.030 1.00 80.00 330 ALA A CA 1
ATOM 2695 C C . ALA A 1 330 ? -9.381 11.570 25.002 1.00 80.00 330 ALA A C 1
ATOM 2697 O O . ALA A 1 330 ? -8.770 11.774 26.049 1.00 80.00 330 ALA A O 1
ATOM 2698 N N . PHE A 1 331 ? -8.777 11.582 23.810 1.00 76.19 331 PHE A N 1
ATOM 2699 C CA . PHE A 1 331 ? -7.335 11.785 23.645 1.00 76.19 331 PHE A CA 1
ATOM 2700 C C . PHE A 1 331 ? -6.949 13.271 23.567 1.00 76.19 331 PHE A C 1
ATOM 2702 O O . PHE A 1 331 ? -5.786 13.608 23.778 1.00 76.19 331 PHE A O 1
ATOM 2709 N N . GLN A 1 332 ? -7.916 14.166 23.331 1.00 71.31 332 GLN A N 1
ATOM 2710 C CA . GLN A 1 332 ? -7.757 15.607 23.523 1.00 71.31 332 GLN A CA 1
ATOM 2711 C C . GLN A 1 332 ? -7.846 15.997 25.007 1.00 71.31 332 GLN A C 1
ATOM 2713 O O . GLN A 1 332 ? -7.078 16.808 25.481 1.00 71.31 332 GLN A O 1
ATOM 2718 N N . ASN A 1 333 ? -8.697 15.401 25.830 1.00 59.41 333 ASN A N 1
ATOM 2719 C CA . ASN A 1 333 ? -8.860 15.914 27.196 1.00 59.41 333 ASN A CA 1
ATOM 2720 C C . ASN A 1 333 ? -7.702 15.589 28.166 1.00 59.41 333 ASN A C 1
ATOM 2722 O O . ASN A 1 333 ? -7.752 16.015 29.319 1.00 59.41 333 ASN A O 1
ATOM 2726 N N . GLN A 1 334 ? -6.667 14.839 27.756 1.00 54.56 334 GLN A N 1
ATOM 2727 C CA . GLN A 1 334 ? -5.609 14.369 28.659 1.00 54.56 334 GLN A CA 1
ATOM 2728 C C . GLN A 1 334 ? -4.214 14.317 28.012 1.00 54.56 334 GLN A C 1
ATOM 2730 O O . GLN A 1 334 ? -4.033 13.780 26.929 1.00 54.56 334 GLN A O 1
ATOM 2735 N N . ASN A 1 335 ? -3.231 14.873 28.732 1.00 52.06 335 ASN A N 1
ATOM 2736 C CA . ASN A 1 335 ? -1.756 14.821 28.646 1.00 52.06 335 ASN A CA 1
ATOM 2737 C C . ASN A 1 335 ? -0.971 14.533 27.333 1.00 52.06 335 ASN A C 1
ATOM 2739 O O . ASN A 1 335 ? 0.244 14.361 27.417 1.00 52.06 335 ASN A O 1
ATOM 2743 N N . GLY A 1 336 ? -1.574 14.569 26.140 1.00 51.69 336 GLY A N 1
ATOM 2744 C CA . GLY A 1 336 ? -0.951 14.765 24.816 1.00 51.69 336 GLY A CA 1
ATOM 2745 C C . GLY A 1 336 ? 0.175 13.816 24.369 1.00 51.69 336 GLY A C 1
ATOM 2746 O O . GLY A 1 336 ? 0.744 14.027 23.303 1.00 51.69 336 GLY A O 1
ATOM 2747 N N . SER A 1 337 ? 0.527 12.782 25.133 1.00 57.28 337 SER A N 1
ATOM 2748 C CA . SER A 1 337 ? 1.619 11.855 24.797 1.00 57.28 337 SER A CA 1
ATOM 2749 C C . SER A 1 337 ? 1.162 10.616 24.023 1.00 57.28 337 SER A C 1
ATOM 2751 O O . SER A 1 337 ? 1.988 9.942 23.411 1.00 57.28 337 SER A O 1
ATOM 2753 N N . MET A 1 338 ? -0.137 10.311 24.015 1.00 67.94 338 MET A N 1
ATOM 2754 C CA . MET A 1 338 ? -0.666 9.062 23.463 1.00 67.94 338 MET A CA 1
ATOM 2755 C C . MET A 1 338 ? -0.996 9.191 21.973 1.00 67.94 338 MET A C 1
ATOM 2757 O O . MET A 1 338 ? -1.662 10.132 21.545 1.00 67.94 338 MET A O 1
ATOM 2761 N N . GLN A 1 339 ? -0.540 8.222 21.181 1.00 76.81 339 GLN A N 1
ATOM 2762 C CA . GLN A 1 339 ? -0.916 8.087 19.776 1.00 76.81 339 GLN A CA 1
ATOM 2763 C C . GLN A 1 339 ? -2.302 7.433 19.668 1.00 76.81 339 GLN A C 1
ATOM 2765 O O . GLN A 1 339 ? -2.614 6.500 20.407 1.00 76.81 339 GLN A O 1
ATOM 2770 N N . LEU A 1 340 ? -3.139 7.936 18.761 1.00 87.88 340 LEU A N 1
ATOM 2771 C CA . LEU A 1 340 ? -4.416 7.305 18.433 1.00 87.88 340 LEU A CA 1
ATOM 2772 C C . LEU A 1 340 ? -4.184 6.112 17.487 1.00 87.88 340 LEU A C 1
ATOM 2774 O O . LEU A 1 340 ? -3.379 6.239 16.559 1.00 87.88 340 LEU A O 1
ATOM 2778 N N . PRO A 1 341 ? -4.882 4.980 17.692 1.00 92.25 341 PRO A N 1
ATOM 2779 C CA . PRO A 1 341 ? -4.776 3.825 16.809 1.00 92.25 341 PRO A CA 1
ATOM 2780 C C . PRO A 1 341 ? -5.357 4.123 15.427 1.00 92.25 341 PRO A C 1
ATOM 2782 O O . PRO A 1 341 ? -6.300 4.909 15.285 1.00 92.25 341 PRO A O 1
ATOM 2785 N N . ALA A 1 342 ? -4.857 3.414 14.417 1.00 95.06 342 ALA A N 1
ATOM 2786 C CA . ALA A 1 342 ? -5.581 3.279 13.163 1.00 95.06 342 ALA A CA 1
ATOM 2787 C C . ALA A 1 342 ? -6.842 2.425 13.381 1.00 95.06 342 ALA A C 1
ATOM 2789 O O . ALA A 1 342 ? -6.848 1.503 14.201 1.00 95.06 342 ALA A O 1
ATOM 2790 N N . ILE A 1 343 ? -7.916 2.703 12.645 1.00 97.31 343 ILE A N 1
ATOM 2791 C CA . ILE A 1 343 ? -9.180 1.958 12.767 1.00 97.31 343 ILE A CA 1
ATOM 2792 C C . ILE A 1 343 ? -9.523 1.338 11.418 1.00 97.31 343 ILE A C 1
ATOM 2794 O O . ILE A 1 343 ? -9.629 2.053 10.429 1.00 97.31 343 ILE A O 1
ATOM 2798 N N . VAL A 1 344 ? -9.730 0.020 11.387 1.00 98.19 344 VAL A N 1
ATOM 2799 C CA . VAL A 1 344 ? -10.199 -0.742 10.222 1.00 98.19 344 VAL A CA 1
ATOM 2800 C C . VAL A 1 344 ? -11.555 -1.348 10.568 1.00 98.19 344 VAL A C 1
ATOM 2802 O O . VAL A 1 344 ? -11.646 -2.232 11.413 1.00 98.19 344 VAL A O 1
ATOM 2805 N N . THR A 1 345 ? -12.636 -0.864 9.964 1.00 97.56 345 THR A N 1
ATOM 2806 C CA . THR A 1 345 ? -13.989 -1.247 10.401 1.00 97.56 345 THR A CA 1
ATOM 2807 C C . THR A 1 345 ? -14.959 -1.423 9.244 1.00 97.56 345 THR A C 1
ATOM 2809 O O . THR A 1 345 ? -14.946 -0.644 8.287 1.00 97.56 345 THR A O 1
ATOM 2812 N N . GLY A 1 346 ? -15.805 -2.452 9.334 1.00 95.88 346 GLY A N 1
ATOM 2813 C CA . GLY A 1 346 ? -16.923 -2.660 8.426 1.00 95.88 346 GLY A CA 1
ATOM 2814 C C . GLY A 1 346 ? -18.089 -1.736 8.769 1.00 95.88 346 GLY A C 1
ATOM 2815 O O . GLY A 1 346 ? -18.603 -1.741 9.887 1.00 95.88 346 GLY A O 1
ATOM 2816 N N . ILE A 1 347 ? -18.526 -0.963 7.782 1.00 91.88 347 ILE A N 1
ATOM 2817 C CA . ILE A 1 347 ? -19.602 0.011 7.883 1.00 91.88 347 ILE A CA 1
ATOM 2818 C C . ILE A 1 347 ? -20.787 -0.410 7.032 1.00 91.88 347 ILE A C 1
ATOM 2820 O O . ILE A 1 347 ? -20.671 -0.726 5.847 1.00 91.88 347 ILE A O 1
ATOM 2824 N N . MET A 1 348 ? -21.951 -0.324 7.657 1.00 87.25 348 MET A N 1
ATOM 2825 C CA . MET A 1 348 ? -23.243 -0.428 7.017 1.00 87.25 348 MET A CA 1
ATOM 2826 C C . MET A 1 348 ? -23.811 0.976 6.790 1.00 87.25 348 MET A C 1
ATOM 2828 O O . MET A 1 348 ? -24.117 1.701 7.743 1.00 87.25 348 MET A O 1
ATOM 2832 N N . LYS A 1 349 ? -23.960 1.379 5.527 1.00 85.75 349 LYS A N 1
ATOM 2833 C CA . LYS A 1 349 ? -24.410 2.724 5.154 1.00 85.75 349 LYS A CA 1
ATOM 2834 C C . LYS A 1 349 ? -25.693 2.679 4.335 1.00 85.75 349 LYS A C 1
ATOM 2836 O O . LYS A 1 349 ? -25.831 1.887 3.407 1.00 85.75 349 LYS A O 1
ATOM 2841 N N . LYS A 1 350 ? -26.633 3.576 4.642 1.00 80.62 350 LYS A N 1
ATOM 2842 C CA . LYS A 1 350 ? -27.812 3.784 3.798 1.00 80.62 350 LYS A CA 1
ATOM 2843 C C . LYS A 1 350 ? -27.426 4.629 2.586 1.00 80.62 350 LYS A C 1
ATOM 2845 O O . LYS A 1 350 ? -26.875 5.718 2.734 1.00 80.62 350 LYS A O 1
ATOM 2850 N N . ASN A 1 351 ? -27.750 4.154 1.394 1.00 74.50 351 ASN A N 1
ATOM 2851 C CA . ASN A 1 351 ? -27.590 4.929 0.178 1.00 74.50 351 ASN A CA 1
ATOM 2852 C C . ASN A 1 351 ? -28.791 5.865 0.002 1.00 74.50 351 ASN A C 1
ATOM 2854 O O . ASN A 1 351 ? -29.937 5.421 -0.065 1.00 74.50 351 ASN A O 1
ATOM 2858 N N . LEU A 1 352 ? -28.521 7.167 -0.033 1.00 70.50 352 LEU A N 1
ATOM 2859 C CA . LEU A 1 352 ? -29.541 8.209 -0.177 1.00 70.50 352 LEU A CA 1
ATOM 2860 C C . LEU A 1 352 ? -29.513 8.870 -1.560 1.00 70.50 352 LEU A C 1
ATOM 2862 O O . LEU A 1 352 ? -30.444 9.596 -1.900 1.00 70.50 352 LEU A O 1
ATOM 2866 N N . LYS A 1 353 ? -28.453 8.643 -2.346 1.00 69.19 353 LYS A N 1
ATOM 2867 C CA . LYS A 1 353 ? -28.284 9.245 -3.671 1.00 69.19 353 LYS A CA 1
ATOM 2868 C C . LYS A 1 353 ? -28.932 8.343 -4.722 1.00 69.19 353 LYS A C 1
ATOM 2870 O O . LYS A 1 353 ? -28.688 7.141 -4.730 1.00 69.19 353 LYS A O 1
ATOM 2875 N N . GLN A 1 354 ? -29.732 8.943 -5.601 1.00 71.94 354 GLN A N 1
ATOM 2876 C CA . GLN A 1 354 ? -30.262 8.288 -6.797 1.00 71.94 354 GLN A CA 1
ATOM 2877 C C . GLN A 1 354 ? -29.466 8.750 -8.017 1.00 71.94 354 GLN A C 1
ATOM 2879 O O . GLN A 1 354 ? -29.273 9.944 -8.233 1.00 71.94 354 GLN A O 1
ATOM 2884 N N . THR A 1 355 ? -28.998 7.791 -8.797 1.00 69.75 355 THR A N 1
ATOM 2885 C CA . THR A 1 355 ? -28.232 7.943 -10.035 1.00 69.75 355 THR A CA 1
ATOM 2886 C C . THR A 1 355 ? -29.078 7.618 -11.269 1.00 69.75 355 THR A C 1
ATOM 2888 O O . THR A 1 355 ? -28.673 7.936 -12.383 1.00 69.75 355 THR A O 1
ATOM 2891 N N . GLY A 1 356 ? -30.250 7.004 -11.080 1.00 72.50 356 GLY A N 1
ATOM 2892 C CA . GLY A 1 356 ? -31.128 6.489 -12.129 1.00 72.50 356 GLY A CA 1
ATOM 2893 C C . GLY A 1 356 ? -30.803 5.057 -12.569 1.00 72.50 356 GLY A C 1
ATOM 2894 O O . GLY A 1 356 ? -31.515 4.515 -13.413 1.00 72.50 356 GLY A O 1
ATOM 2895 N N . TYR A 1 357 ? -29.764 4.426 -12.010 1.00 66.81 357 TYR A N 1
ATOM 2896 C CA . TYR A 1 357 ? -29.305 3.094 -12.405 1.00 66.81 357 TYR A CA 1
ATOM 2897 C C . TYR A 1 357 ? -29.572 2.050 -11.315 1.00 66.81 357 TYR A C 1
ATOM 2899 O O . TYR A 1 357 ? -29.053 2.121 -10.195 1.00 66.81 357 TYR A O 1
ATOM 2907 N N . ALA A 1 358 ? -30.349 1.023 -11.671 1.00 64.44 358 ALA A N 1
ATOM 2908 C CA . ALA A 1 358 ? -30.579 -0.137 -10.816 1.00 64.44 358 ALA A CA 1
ATOM 2909 C C . ALA A 1 358 ? -29.247 -0.829 -10.465 1.00 64.44 358 ALA A C 1
ATOM 2911 O O . ALA A 1 358 ? -28.383 -1.000 -11.322 1.00 64.44 358 ALA A O 1
ATOM 2912 N N . GLY A 1 359 ? -29.070 -1.212 -9.197 1.00 64.00 359 GLY A N 1
ATOM 2913 C CA . GLY A 1 359 ? -27.823 -1.786 -8.671 1.00 64.00 359 GLY A CA 1
ATOM 2914 C C . GLY A 1 359 ? -26.869 -0.758 -8.051 1.00 64.00 359 GLY A C 1
ATOM 2915 O O . GLY A 1 359 ? -26.223 -1.062 -7.049 1.00 64.00 359 GLY A O 1
ATOM 2916 N N . VAL A 1 360 ? -26.832 0.472 -8.580 1.00 66.50 360 VAL A N 1
ATOM 2917 C CA . VAL A 1 360 ? -26.109 1.607 -7.969 1.00 66.50 360 VAL A CA 1
ATOM 2918 C C . VAL A 1 360 ? -26.991 2.302 -6.936 1.00 66.50 360 VAL A C 1
ATOM 2920 O O . VAL A 1 360 ? -26.524 2.633 -5.849 1.00 66.50 360 VAL A O 1
ATOM 2923 N N . ASP A 1 361 ? -28.280 2.437 -7.246 1.00 69.56 361 ASP A N 1
ATOM 2924 C CA . ASP A 1 361 ? -29.291 3.082 -6.396 1.00 69.56 361 ASP A CA 1
ATOM 2925 C C . ASP A 1 361 ? -29.879 2.154 -5.335 1.00 69.56 361 ASP A C 1
ATOM 2927 O O . ASP A 1 361 ? -30.903 2.453 -4.717 1.00 69.56 361 ASP A O 1
ATOM 2931 N N . GLU A 1 362 ? -29.246 1.003 -5.115 1.00 74.56 362 GLU A N 1
ATOM 2932 C CA . GLU A 1 362 ? -29.636 0.137 -4.015 1.00 74.56 362 GLU A CA 1
ATOM 2933 C C . GLU A 1 362 ? -29.480 0.892 -2.694 1.00 74.56 362 GLU A C 1
ATOM 2935 O O . GLU A 1 362 ? -28.483 1.591 -2.509 1.00 74.56 362 GLU A O 1
ATOM 2940 N N . PRO A 1 363 ? -30.441 0.756 -1.765 1.00 76.44 363 PRO A N 1
ATOM 2941 C CA . PRO A 1 363 ? -30.565 1.584 -0.567 1.00 76.44 363 PRO A CA 1
ATOM 2942 C C . PRO A 1 363 ? -29.452 1.344 0.457 1.00 76.44 363 PRO A C 1
ATOM 2944 O O . PRO A 1 363 ? -29.479 1.937 1.534 1.00 76.44 363 PRO A O 1
ATOM 2947 N N . PHE A 1 364 ? -28.496 0.469 0.159 1.00 82.44 364 PHE A N 1
ATOM 2948 C CA . PHE A 1 364 ? -27.563 -0.087 1.117 1.00 82.44 364 PHE A CA 1
ATOM 2949 C C . PHE A 1 364 ? -26.162 -0.221 0.517 1.00 82.44 364 PHE A C 1
ATOM 2951 O O . PHE A 1 364 ? -25.982 -0.729 -0.589 1.00 82.44 364 PHE A O 1
ATOM 2958 N N . GLN A 1 365 ? -25.172 0.214 1.287 1.00 87.56 365 GLN A N 1
ATOM 2959 C CA . GLN A 1 365 ? -23.745 0.161 1.001 1.00 87.56 365 GLN A CA 1
ATOM 2960 C C . GLN A 1 365 ? -23.043 -0.595 2.127 1.00 87.56 365 GLN A C 1
ATOM 2962 O O . GLN A 1 365 ? -23.252 -0.308 3.307 1.00 87.56 365 GLN A O 1
ATOM 2967 N N . ASN A 1 366 ? -22.194 -1.539 1.738 1.00 91.38 366 ASN A N 1
ATOM 2968 C CA . ASN A 1 366 ? -21.327 -2.292 2.631 1.00 91.38 366 ASN A CA 1
ATOM 2969 C C . ASN A 1 366 ? -19.886 -1.924 2.303 1.00 91.38 366 ASN A C 1
ATOM 2971 O O . ASN A 1 366 ? -19.438 -2.097 1.165 1.00 91.38 366 ASN A O 1
ATOM 2975 N N . GLU A 1 367 ? -19.200 -1.320 3.263 1.00 92.81 367 GLU A N 1
ATOM 2976 C CA . GLU A 1 367 ? -17.911 -0.686 3.031 1.00 92.81 367 GLU A CA 1
ATOM 2977 C C . GLU A 1 367 ? -16.955 -0.981 4.180 1.00 92.81 367 GLU A C 1
ATOM 2979 O O . GLU A 1 367 ? -17.373 -1.151 5.317 1.00 92.81 367 GLU A O 1
ATOM 2984 N N . VAL A 1 368 ? -15.657 -0.976 3.906 1.00 95.12 368 VAL A N 1
ATOM 2985 C CA . VAL A 1 368 ? -14.617 -0.885 4.926 1.00 95.12 368 VAL A CA 1
ATOM 2986 C C . VAL A 1 368 ? -14.100 0.547 4.965 1.00 95.12 368 VAL A C 1
ATOM 2988 O O . VAL A 1 368 ? -13.853 1.166 3.920 1.00 95.12 368 VAL A O 1
ATOM 2991 N N . ARG A 1 369 ? -13.944 1.077 6.178 1.00 94.69 369 ARG A N 1
ATOM 2992 C CA . ARG A 1 369 ? -13.259 2.342 6.458 1.00 94.69 369 ARG A CA 1
ATOM 2993 C C . ARG A 1 369 ? -11.912 2.045 7.091 1.00 94.69 369 ARG A C 1
ATOM 2995 O O . ARG A 1 369 ? -11.833 1.200 7.983 1.00 94.69 369 ARG A O 1
ATOM 3002 N N . MET A 1 370 ? -10.875 2.722 6.606 1.00 95.19 370 MET A N 1
ATOM 3003 C CA . MET A 1 370 ? -9.554 2.709 7.227 1.00 95.19 370 MET A CA 1
ATOM 3004 C C . MET A 1 370 ? -9.174 4.139 7.593 1.00 95.19 370 MET A C 1
ATOM 3006 O O . MET A 1 370 ? -9.056 4.995 6.714 1.00 95.19 370 MET A O 1
ATOM 3010 N N . GLU A 1 371 ? -9.006 4.373 8.888 1.00 93.62 371 GLU A N 1
ATOM 3011 C CA . GLU A 1 371 ? -8.834 5.696 9.476 1.00 93.62 371 GLU A CA 1
ATOM 3012 C C . GLU A 1 371 ? -7.479 5.848 10.132 1.00 93.62 371 GLU A C 1
ATOM 3014 O O . GLU A 1 371 ? -7.038 4.966 10.870 1.00 93.62 371 GLU A O 1
ATOM 3019 N N . VAL A 1 372 ? -6.866 7.010 9.924 1.00 92.75 372 VAL A N 1
ATOM 3020 C CA . VAL A 1 372 ? -5.659 7.431 10.637 1.00 92.75 372 VAL A CA 1
ATOM 3021 C C . VAL A 1 372 ? -5.852 8.839 11.182 1.00 92.75 372 VAL A C 1
ATOM 3023 O O . VAL A 1 372 ? -6.423 9.701 10.512 1.00 92.75 372 VAL A O 1
ATOM 3026 N N . PHE A 1 373 ? -5.390 9.084 12.405 1.00 89.12 373 PHE A N 1
ATOM 3027 C CA . PHE A 1 373 ? -5.459 10.405 13.021 1.00 89.12 373 PHE A CA 1
ATOM 3028 C C . PHE A 1 373 ? -4.114 11.117 12.914 1.00 89.12 373 PHE A C 1
ATOM 3030 O O . PHE A 1 373 ? -3.090 10.594 13.354 1.00 89.12 373 PHE A O 1
ATOM 3037 N N . PHE A 1 374 ? -4.113 12.328 12.362 1.00 87.25 374 PHE A N 1
ATOM 3038 C CA . PHE A 1 374 ? -2.919 13.160 12.276 1.00 87.25 374 PHE A CA 1
ATOM 3039 C C . PHE A 1 374 ? -3.283 14.645 12.281 1.00 87.25 374 PHE A C 1
ATOM 3041 O O . PHE A 1 374 ? -4.296 15.036 11.706 1.00 87.25 374 PHE A O 1
ATOM 3048 N N . SER A 1 375 ? -2.447 15.490 12.893 1.00 83.94 375 SER A N 1
ATOM 3049 C CA . SER A 1 375 ? -2.625 16.952 12.871 1.00 83.94 375 SER A CA 1
ATOM 3050 C C . SER A 1 375 ? -4.047 17.394 13.273 1.00 83.94 375 SER A C 1
ATOM 3052 O O . SER A 1 375 ? -4.718 18.102 12.527 1.00 83.94 375 SER A O 1
ATOM 3054 N N . GLY A 1 376 ? -4.579 16.872 14.384 1.00 80.69 376 GLY A N 1
ATOM 3055 C CA . GLY A 1 376 ? -5.929 17.192 14.872 1.00 80.69 376 GLY A CA 1
ATOM 3056 C C . GLY A 1 376 ? -7.117 16.619 14.073 1.00 80.69 376 GLY A C 1
ATOM 3057 O O . GLY A 1 376 ? -8.274 16.907 14.415 1.00 80.69 376 GLY A O 1
ATOM 3058 N N . ASN A 1 377 ? -6.875 15.815 13.032 1.00 84.56 377 ASN A N 1
ATOM 3059 C CA . ASN A 1 377 ? -7.886 15.356 12.079 1.00 84.56 377 ASN A CA 1
ATOM 3060 C C . ASN A 1 377 ? -7.839 13.847 11.803 1.00 84.56 377 ASN A C 1
ATOM 3062 O O . ASN A 1 377 ? -6.772 13.248 11.702 1.00 84.56 377 ASN A O 1
ATOM 3066 N N . TRP A 1 378 ? -9.017 13.263 11.574 1.00 88.81 378 TRP A N 1
ATOM 3067 C CA . TRP A 1 378 ? -9.155 11.936 10.972 1.00 88.81 378 TRP A CA 1
ATOM 3068 C C . TRP A 1 378 ? -9.015 12.028 9.450 1.00 88.81 378 TRP A C 1
ATOM 3070 O O . TRP A 1 378 ? -9.626 12.902 8.823 1.00 88.81 378 TRP A O 1
ATOM 3080 N N . TYR A 1 379 ? -8.207 11.133 8.884 1.00 89.06 379 TYR A N 1
ATOM 3081 C CA . TYR A 1 379 ? -8.043 10.921 7.452 1.00 89.06 379 TYR A CA 1
ATOM 3082 C C . TYR A 1 379 ? -8.569 9.542 7.075 1.00 89.06 379 TYR A C 1
ATOM 3084 O O . TYR A 1 379 ? -8.069 8.521 7.551 1.00 89.06 379 TYR A O 1
ATOM 3092 N N . THR A 1 380 ? -9.545 9.548 6.173 1.00 88.75 380 THR A N 1
ATOM 3093 C CA . THR A 1 380 ? -10.350 8.381 5.818 1.00 88.75 380 THR A CA 1
ATOM 3094 C C . THR A 1 380 ? -10.001 7.880 4.429 1.00 88.75 380 THR A C 1
ATOM 3096 O O . THR A 1 380 ? -9.864 8.659 3.480 1.00 88.75 380 THR A O 1
ATOM 3099 N N . THR A 1 381 ? -9.965 6.560 4.276 1.00 89.25 381 THR A N 1
ATOM 3100 C CA . THR A 1 381 ? -10.163 5.891 2.987 1.00 89.25 381 THR A CA 1
ATOM 3101 C C . THR A 1 381 ? -11.313 4.897 3.072 1.00 89.25 381 THR A C 1
ATOM 3103 O O . THR A 1 381 ? -11.689 4.413 4.139 1.00 89.25 381 THR A O 1
ATOM 3106 N N . THR A 1 382 ? -11.939 4.634 1.931 1.00 88.56 382 THR A N 1
ATOM 3107 C CA . THR A 1 382 ? -13.157 3.830 1.830 1.00 88.56 382 THR A CA 1
ATOM 3108 C C . THR A 1 382 ? -13.039 2.859 0.685 1.00 88.56 382 THR A C 1
ATOM 3110 O O . THR A 1 382 ? -12.641 3.242 -0.418 1.00 88.56 382 THR A O 1
ATOM 3113 N N . GLN A 1 383 ? -13.458 1.627 0.930 1.00 90.69 383 GLN A N 1
ATOM 3114 C CA . GLN A 1 383 ? -13.575 0.599 -0.088 1.00 90.69 383 GLN A CA 1
ATOM 3115 C C . GLN A 1 383 ? -14.921 -0.099 0.080 1.00 90.69 383 GLN A C 1
ATOM 3117 O O . GLN A 1 383 ? -15.262 -0.541 1.172 1.00 90.69 383 GLN A O 1
ATOM 3122 N N . ARG A 1 384 ? -15.706 -0.158 -0.997 1.00 90.62 384 ARG A N 1
ATOM 3123 C CA . ARG A 1 384 ? -16.984 -0.875 -1.003 1.00 90.62 384 ARG A CA 1
ATOM 3124 C C . ARG A 1 384 ? -16.750 -2.352 -1.267 1.00 90.62 384 ARG A C 1
ATOM 3126 O O . ARG A 1 384 ? -15.768 -2.713 -1.909 1.00 90.62 384 ARG A O 1
ATOM 3133 N N . LYS A 1 385 ? -17.685 -3.179 -0.824 1.00 91.56 385 LYS A N 1
ATOM 3134 C CA . LYS A 1 385 ? -17.719 -4.604 -1.140 1.00 91.56 385 LYS A CA 1
ATOM 3135 C C . LYS A 1 385 ? -17.768 -4.821 -2.658 1.00 91.56 385 LYS A C 1
ATOM 3137 O O . LYS A 1 385 ? -18.498 -4.117 -3.361 1.00 91.56 385 LYS A O 1
ATOM 3142 N N . HIS A 1 386 ? -17.002 -5.784 -3.167 1.00 92.69 386 HIS A N 1
ATOM 3143 C CA . HIS A 1 386 ? -16.915 -6.068 -4.607 1.00 92.69 386 HIS A CA 1
ATOM 3144 C C . HIS A 1 386 ? -17.849 -7.189 -5.072 1.00 92.69 386 HIS A C 1
ATOM 3146 O O . HIS A 1 386 ? -18.187 -7.249 -6.261 1.00 92.69 386 HIS A O 1
ATOM 3152 N N . HIS A 1 387 ? -18.267 -8.058 -4.151 1.00 92.12 387 HIS A N 1
ATOM 3153 C CA . HIS A 1 387 ? -19.154 -9.188 -4.407 1.00 92.12 387 HIS A CA 1
ATOM 3154 C C . HIS A 1 387 ? -20.258 -9.267 -3.362 1.00 92.12 387 HIS A C 1
ATOM 3156 O O . HIS A 1 387 ? -19.998 -9.226 -2.166 1.00 92.12 387 HIS A O 1
ATOM 3162 N N . ARG A 1 388 ? -21.505 -9.432 -3.806 1.00 91.19 388 ARG A N 1
ATOM 3163 C CA . ARG A 1 388 ? -22.633 -9.666 -2.895 1.00 91.19 388 ARG A CA 1
ATOM 3164 C C . ARG A 1 388 ? -22.499 -11.022 -2.241 1.00 91.19 388 ARG A C 1
ATOM 3166 O O . ARG A 1 388 ? -22.199 -12.006 -2.917 1.00 91.19 388 ARG A O 1
ATOM 3173 N N . TRP A 1 389 ? -22.816 -11.080 -0.957 1.00 92.19 389 TRP A N 1
ATOM 3174 C CA . TRP A 1 389 ? -22.963 -12.363 -0.297 1.00 92.19 389 TRP A CA 1
ATOM 3175 C C . TRP A 1 389 ? -24.194 -13.101 -0.841 1.00 92.19 389 TRP A C 1
ATOM 3177 O O . TRP A 1 389 ? -25.277 -12.524 -0.966 1.00 92.19 389 TRP A O 1
ATOM 3187 N N . GLN A 1 390 ? -24.016 -14.374 -1.189 1.00 92.00 390 GLN A N 1
ATOM 3188 C CA . GLN A 1 390 ? -25.097 -15.271 -1.574 1.00 92.00 390 GLN A CA 1
ATOM 3189 C C . GLN A 1 390 ? -25.288 -16.341 -0.501 1.00 92.00 390 GLN A C 1
ATOM 3191 O O . GLN A 1 390 ? -24.429 -17.197 -0.323 1.00 92.00 390 GLN A O 1
ATOM 3196 N N . LEU A 1 391 ? -26.448 -16.322 0.148 1.00 91.88 391 LEU A N 1
ATOM 3197 C CA . LEU A 1 391 ? -26.895 -17.374 1.047 1.00 91.88 391 LEU A CA 1
ATOM 3198 C C . LEU A 1 391 ? -27.485 -18.540 0.247 1.00 91.88 391 LEU A C 1
ATOM 3200 O O . LEU A 1 391 ? -28.404 -18.366 -0.567 1.00 91.88 391 LEU A O 1
ATOM 3204 N N . ASP A 1 392 ? -26.956 -19.734 0.500 1.00 90.75 392 ASP A N 1
ATOM 3205 C CA . ASP A 1 392 ? -27.485 -20.996 -0.008 1.00 90.75 392 ASP A CA 1
ATOM 3206 C C . ASP A 1 392 ? -28.296 -21.760 1.052 1.00 90.75 392 ASP A C 1
ATOM 3208 O O . ASP A 1 392 ? -28.398 -21.364 2.215 1.00 90.75 392 ASP A O 1
ATOM 3212 N N . ARG A 1 393 ? -28.880 -22.891 0.642 1.00 91.94 393 ARG A N 1
ATOM 3213 C CA . ARG A 1 393 ? -29.665 -23.763 1.521 1.00 91.94 393 ARG A CA 1
ATOM 3214 C C . ARG A 1 393 ? -28.896 -24.187 2.775 1.00 91.94 393 ARG A C 1
ATOM 3216 O O . ARG A 1 393 ? -29.479 -24.240 3.853 1.00 91.94 393 ARG A O 1
ATOM 3223 N N . GLN A 1 394 ? -27.615 -24.525 2.635 1.00 89.69 394 GLN A N 1
ATOM 3224 C CA . GLN A 1 394 ? -26.806 -25.008 3.749 1.00 89.69 394 GLN A CA 1
ATOM 3225 C C . GLN A 1 394 ? -26.554 -23.885 4.752 1.00 89.69 394 GLN A C 1
ATOM 3227 O O . GLN A 1 394 ? -26.723 -24.107 5.946 1.00 89.69 394 GLN A O 1
ATOM 3232 N N . GLN A 1 395 ? -26.214 -22.685 4.280 1.00 90.50 395 GLN A N 1
ATOM 3233 C CA . GLN A 1 395 ? -26.011 -21.517 5.132 1.00 90.50 395 GLN A CA 1
ATOM 3234 C C . GLN A 1 395 ? -27.306 -21.073 5.818 1.00 90.50 395 GLN A C 1
ATOM 3236 O O . GLN A 1 395 ? -27.274 -20.754 7.001 1.00 90.50 395 GLN A O 1
ATOM 3241 N N . ILE A 1 396 ? -28.451 -21.113 5.128 1.00 92.56 396 ILE A N 1
ATOM 3242 C CA . ILE A 1 396 ? -29.758 -20.795 5.730 1.00 92.56 396 ILE A CA 1
ATOM 3243 C C . ILE A 1 396 ? -30.055 -21.739 6.901 1.00 92.56 396 ILE A C 1
ATOM 3245 O O . ILE A 1 396 ? -30.387 -21.262 7.981 1.00 92.56 396 ILE A O 1
ATOM 3249 N N . HIS A 1 397 ? -29.870 -23.051 6.715 1.00 91.69 397 HIS A N 1
ATOM 3250 C CA . HIS A 1 397 ? -30.032 -24.033 7.793 1.00 91.69 397 HIS A CA 1
ATOM 3251 C C . HIS A 1 397 ? -29.000 -23.847 8.912 1.00 91.69 397 HIS A C 1
ATOM 3253 O O . HIS A 1 397 ? -29.321 -23.902 10.095 1.00 91.69 397 HIS A O 1
ATOM 3259 N N . GLN A 1 398 ? -27.740 -23.616 8.545 1.00 90.31 398 GLN A N 1
ATOM 3260 C CA . GLN A 1 398 ? -26.644 -23.439 9.492 1.00 90.31 398 GLN A CA 1
ATOM 3261 C C . GLN A 1 398 ? -26.830 -22.206 10.380 1.00 90.31 398 GLN A C 1
ATOM 3263 O O . GLN A 1 398 ? -26.399 -22.222 11.532 1.00 90.31 398 GLN A O 1
ATOM 3268 N N . TYR A 1 399 ? -27.443 -21.152 9.844 1.00 91.88 399 TYR A N 1
ATOM 3269 C CA . TYR A 1 399 ? -27.715 -19.904 10.547 1.00 91.88 399 TYR A CA 1
ATOM 3270 C C . TYR A 1 399 ? -29.122 -19.821 11.149 1.00 91.88 399 TYR A C 1
ATOM 3272 O O . TYR A 1 399 ? -29.475 -18.772 11.689 1.00 91.88 399 TYR A O 1
ATOM 3280 N N . GLU A 1 400 ? -29.901 -20.906 11.074 1.00 91.88 400 GLU A N 1
ATOM 3281 C CA . GLU A 1 400 ? -31.278 -20.996 11.580 1.00 91.88 400 GLU A CA 1
ATOM 3282 C C . GLU A 1 400 ? -32.187 -19.878 11.018 1.00 91.88 400 GLU A C 1
ATOM 3284 O O . GLU A 1 400 ? -32.951 -19.226 11.734 1.00 91.88 400 GLU A O 1
ATOM 3289 N N . LEU A 1 401 ? -32.065 -19.610 9.712 1.00 92.31 401 LEU A N 1
ATOM 3290 C CA . LEU A 1 401 ? -32.782 -18.540 9.010 1.00 92.31 401 LEU A CA 1
ATOM 3291 C C . LEU A 1 401 ? -34.053 -19.020 8.296 1.00 92.31 401 LEU A C 1
ATOM 3293 O O . LEU A 1 401 ? -34.736 -18.202 7.686 1.00 92.31 401 LEU A O 1
ATOM 3297 N N . GLU A 1 402 ? -34.421 -20.302 8.373 1.00 91.38 402 GLU A N 1
ATOM 3298 C CA . GLU A 1 402 ? -35.538 -20.898 7.618 1.00 91.38 402 GLU A CA 1
ATOM 3299 C C . GLU A 1 402 ? -36.895 -20.254 7.916 1.00 91.38 402 GLU A C 1
ATOM 3301 O O . GLU A 1 402 ? -37.790 -20.268 7.072 1.00 91.38 402 GLU A O 1
ATOM 3306 N N . ALA A 1 403 ? -37.055 -19.686 9.114 1.00 87.62 403 ALA A N 1
ATOM 3307 C CA . ALA A 1 403 ? -38.267 -18.968 9.498 1.00 87.62 403 ALA A CA 1
ATOM 3308 C C . ALA A 1 403 ? -38.448 -17.637 8.737 1.00 87.62 403 ALA A C 1
ATOM 3310 O O . ALA A 1 403 ? -39.553 -17.103 8.706 1.00 87.62 403 ALA A O 1
ATOM 3311 N N . HIS A 1 404 ? -37.377 -17.105 8.137 1.00 86.44 404 HIS A N 1
ATOM 3312 C CA . HIS A 1 404 ? -37.346 -15.796 7.476 1.00 86.44 404 HIS A CA 1
ATOM 3313 C C . HIS A 1 404 ? -36.969 -15.899 5.991 1.00 86.44 404 HIS A C 1
ATOM 3315 O O . HIS A 1 404 ? -37.524 -15.181 5.161 1.00 86.44 404 HIS A O 1
ATOM 3321 N N . LEU A 1 405 ? -36.045 -16.801 5.646 1.00 90.06 405 LEU A N 1
ATOM 3322 C CA . LEU A 1 405 ? -35.516 -17.011 4.303 1.00 90.06 405 LEU A CA 1
ATOM 3323 C C . LEU A 1 405 ? -35.820 -18.439 3.840 1.00 90.06 405 LEU A C 1
ATOM 3325 O O . LEU A 1 405 ? -35.378 -19.418 4.439 1.00 90.06 405 LEU A O 1
ATOM 3329 N N . ALA A 1 406 ? -36.554 -18.568 2.737 1.00 88.00 406 ALA A N 1
ATOM 3330 C CA . ALA A 1 406 ? -36.916 -19.867 2.181 1.00 88.00 406 ALA A CA 1
ATOM 3331 C C . ALA A 1 406 ? -35.672 -20.632 1.685 1.00 88.00 406 ALA A C 1
ATOM 3333 O O . ALA A 1 406 ? -34.946 -20.153 0.809 1.00 88.00 406 ALA A O 1
ATOM 3334 N N . ALA A 1 407 ? -35.439 -21.827 2.236 1.00 88.88 407 ALA A N 1
ATOM 3335 C CA . ALA A 1 407 ? -34.235 -22.630 2.001 1.00 88.88 407 ALA A CA 1
ATOM 3336 C C . ALA A 1 407 ? -34.177 -23.309 0.612 1.00 88.88 407 ALA A C 1
ATOM 3338 O O . ALA A 1 407 ? -33.149 -23.865 0.230 1.00 88.88 407 ALA A O 1
ATOM 3339 N N . ASP A 1 408 ? -35.270 -23.285 -0.154 1.00 86.56 408 ASP A N 1
ATOM 3340 C CA . ASP A 1 408 ? -35.344 -23.751 -1.546 1.00 86.56 408 ASP A CA 1
ATOM 3341 C C . ASP A 1 408 ? -34.926 -22.670 -2.563 1.00 86.56 408 ASP A C 1
ATOM 3343 O O . ASP A 1 408 ? -34.849 -22.938 -3.765 1.00 86.56 408 ASP A O 1
ATOM 3347 N N . ARG A 1 409 ? -34.635 -21.450 -2.096 1.00 84.56 409 ARG A N 1
ATOM 3348 C CA . ARG A 1 409 ? -34.208 -20.311 -2.917 1.00 84.56 409 ARG A CA 1
ATOM 3349 C C . ARG A 1 409 ? -32.773 -19.906 -2.605 1.00 84.56 409 ARG A C 1
ATOM 3351 O O . ARG A 1 409 ? -32.239 -20.177 -1.534 1.00 84.56 409 ARG A O 1
ATOM 3358 N N . ARG A 1 410 ? -32.157 -19.208 -3.561 1.00 89.50 410 ARG A N 1
ATOM 3359 C CA . ARG A 1 410 ? -30.898 -18.486 -3.344 1.00 89.50 410 ARG A CA 1
ATOM 3360 C C . ARG A 1 410 ? -31.204 -17.038 -2.989 1.00 89.50 410 ARG A C 1
ATOM 3362 O O . ARG A 1 410 ? -32.026 -16.405 -3.661 1.00 89.50 410 ARG A O 1
ATOM 3369 N N . TRP A 1 411 ? -30.507 -16.532 -1.980 1.00 91.38 411 TRP A N 1
ATOM 3370 C CA . TRP A 1 411 ? -30.717 -15.198 -1.432 1.00 91.38 411 TRP A CA 1
ATOM 3371 C C . TRP A 1 411 ? -29.453 -14.366 -1.592 1.00 91.38 411 TRP A C 1
ATOM 3373 O O . TRP A 1 411 ? -28.399 -14.739 -1.090 1.00 91.38 411 TRP A O 1
ATOM 3383 N N . PHE A 1 412 ? -29.546 -13.253 -2.309 1.00 91.44 412 PHE A N 1
ATOM 3384 C CA . PHE A 1 412 ? -28.443 -12.313 -2.468 1.00 91.44 412 PHE A CA 1
ATOM 3385 C C . PHE A 1 412 ? -28.585 -11.139 -1.510 1.00 91.44 412 PHE A C 1
ATOM 3387 O O . PHE A 1 412 ? -29.676 -10.609 -1.310 1.00 91.44 412 PHE A O 1
ATOM 3394 N N . GLU A 1 413 ? -27.465 -10.696 -0.963 1.00 91.00 413 GLU A N 1
ATOM 3395 C CA . GLU A 1 413 ? -27.388 -9.436 -0.241 1.00 91.00 413 GLU A CA 1
ATOM 3396 C C . GLU A 1 413 ? -27.798 -8.285 -1.173 1.00 91.00 413 GLU A C 1
ATOM 3398 O O . GLU A 1 413 ? -27.315 -8.164 -2.301 1.00 91.00 413 GLU A O 1
ATOM 3403 N N . TYR A 1 414 ? -28.709 -7.436 -0.712 1.00 88.56 414 TYR A N 1
ATOM 3404 C CA . TYR A 1 414 ? -29.197 -6.272 -1.438 1.00 88.56 414 TYR A CA 1
ATOM 3405 C C . TYR A 1 414 ? -28.287 -5.072 -1.178 1.00 88.56 414 TYR A C 1
ATOM 3407 O O . TYR A 1 414 ? -28.676 -4.122 -0.499 1.00 88.56 414 TYR A O 1
ATOM 3415 N N . SER A 1 415 ? -27.044 -5.172 -1.653 1.00 87.19 415 SER A N 1
ATOM 3416 C CA . SER A 1 415 ? -26.008 -4.156 -1.488 1.00 87.19 415 SER A CA 1
ATOM 3417 C C . SER A 1 415 ? -25.464 -3.623 -2.811 1.00 87.19 415 SER A C 1
ATOM 3419 O O . SER A 1 415 ? -25.163 -4.366 -3.757 1.00 87.19 415 SER A O 1
ATOM 3421 N N . SER A 1 416 ? -25.286 -2.301 -2.866 1.00 84.62 416 SER A N 1
ATOM 3422 C CA . SER A 1 416 ? -24.745 -1.639 -4.045 1.00 84.62 416 SER A CA 1
ATOM 3423 C C . SER A 1 416 ? -23.317 -2.115 -4.301 1.00 84.62 416 SER A C 1
ATOM 3425 O O . SER A 1 416 ? -22.479 -2.059 -3.396 1.00 84.62 416 SER A O 1
ATOM 3427 N N . ILE A 1 417 ? -23.024 -2.501 -5.540 1.00 84.56 417 ILE A N 1
ATOM 3428 C CA . ILE A 1 417 ? -21.664 -2.797 -5.993 1.00 84.56 417 ILE A CA 1
ATOM 3429 C C . ILE A 1 417 ? -21.227 -1.639 -6.884 1.00 84.56 417 ILE A C 1
ATOM 3431 O O . ILE A 1 417 ? -21.865 -1.353 -7.895 1.00 84.56 417 ILE A O 1
ATOM 3435 N N . ALA A 1 418 ? -20.176 -0.933 -6.474 1.00 77.56 418 ALA A N 1
ATOM 3436 C CA . ALA A 1 418 ? -19.645 0.219 -7.199 1.00 77.56 418 ALA A CA 1
ATOM 3437 C C . ALA A 1 418 ? -18.328 -0.128 -7.905 1.00 77.56 418 ALA A C 1
ATOM 3439 O O . ALA A 1 418 ? -17.925 -1.291 -7.951 1.00 77.56 418 ALA A O 1
ATOM 3440 N N . GLN A 1 419 ? -17.643 0.898 -8.421 1.00 82.19 419 GLN A N 1
ATOM 3441 C CA . GLN A 1 419 ? -16.280 0.767 -8.924 1.00 82.19 419 GLN A CA 1
ATOM 3442 C C . GLN A 1 419 ? -15.409 0.041 -7.895 1.00 82.19 419 GLN A C 1
ATOM 3444 O O . GLN A 1 419 ? -15.293 0.475 -6.745 1.00 82.19 419 GLN A O 1
ATOM 3449 N N . ARG A 1 420 ? -14.813 -1.075 -8.316 1.00 88.44 420 ARG A N 1
ATOM 3450 C CA . ARG A 1 420 ? -13.992 -1.908 -7.442 1.00 88.44 420 ARG A CA 1
ATOM 3451 C C . ARG A 1 420 ? -12.684 -1.207 -7.134 1.00 88.44 420 ARG A C 1
ATOM 3453 O O . ARG A 1 420 ? -12.040 -0.665 -8.035 1.00 88.44 420 ARG A O 1
ATOM 3460 N N . ARG A 1 421 ? -12.297 -1.236 -5.866 1.00 90.12 421 ARG A N 1
ATOM 3461 C CA . ARG A 1 421 ? -11.135 -0.528 -5.345 1.00 90.12 421 ARG A CA 1
ATOM 3462 C C . ARG A 1 421 ? -10.322 -1.448 -4.459 1.00 90.12 421 ARG A C 1
ATOM 3464 O O . ARG A 1 421 ? -10.878 -2.156 -3.638 1.00 90.12 421 ARG A O 1
ATOM 3471 N N . LEU A 1 422 ? -9.007 -1.365 -4.561 1.00 94.00 422 LEU A N 1
ATOM 3472 C CA . LEU A 1 422 ? -8.110 -1.981 -3.602 1.00 94.00 422 LEU A CA 1
ATOM 3473 C C . LEU A 1 422 ? -7.242 -0.899 -2.978 1.00 94.00 422 LEU A C 1
ATOM 3475 O O . LEU A 1 422 ? -6.390 -0.312 -3.645 1.00 94.00 422 LEU A O 1
ATOM 3479 N N . THR A 1 423 ? -7.472 -0.626 -1.701 1.00 94.44 423 THR A N 1
ATOM 3480 C CA . THR A 1 423 ? -6.656 0.335 -0.965 1.00 94.44 423 THR A CA 1
ATOM 3481 C C . THR A 1 423 ? -5.471 -0.360 -0.303 1.00 94.44 423 THR A C 1
ATOM 3483 O O . THR A 1 423 ? -5.647 -1.369 0.382 1.00 94.44 423 THR A O 1
ATOM 3486 N N . ILE A 1 424 ? -4.281 0.216 -0.472 1.00 96.62 424 ILE A N 1
ATOM 3487 C CA . ILE A 1 424 ? -3.042 -0.169 0.204 1.00 96.62 424 ILE A CA 1
ATOM 3488 C C . ILE A 1 424 ? -2.596 0.985 1.101 1.00 96.62 424 ILE A C 1
ATOM 3490 O O . ILE A 1 424 ? -2.370 2.098 0.621 1.00 96.62 424 ILE A O 1
ATOM 3494 N N . LEU A 1 425 ? -2.462 0.713 2.398 1.00 95.81 425 LEU A N 1
ATOM 3495 C CA . LEU A 1 425 ? -1.859 1.620 3.369 1.00 95.81 425 LEU A CA 1
ATOM 3496 C C . LEU A 1 425 ? -0.415 1.188 3.652 1.00 95.81 425 LEU A C 1
ATOM 3498 O O . LEU A 1 425 ? -0.196 0.143 4.262 1.00 95.81 425 LEU A O 1
ATOM 3502 N N . ALA A 1 426 ? 0.552 1.999 3.225 1.00 94.88 426 ALA A N 1
ATOM 3503 C CA . ALA A 1 426 ? 1.985 1.746 3.335 1.00 94.88 426 ALA A CA 1
ATOM 3504 C C . ALA A 1 426 ? 2.716 2.910 4.044 1.00 94.88 426 ALA A C 1
ATOM 3506 O O . ALA A 1 426 ? 3.271 3.794 3.383 1.00 94.88 426 ALA A O 1
ATOM 3507 N N . PRO A 1 427 ? 2.678 2.984 5.391 1.00 91.25 427 PRO A N 1
ATOM 3508 C CA . PRO A 1 427 ? 3.314 4.070 6.148 1.00 91.25 427 PRO A CA 1
ATOM 3509 C C . PRO A 1 427 ? 4.851 3.996 6.159 1.00 91.25 427 PRO A C 1
ATOM 3511 O O . PRO A 1 427 ? 5.512 5.006 6.376 1.00 91.25 427 PRO A O 1
ATOM 3514 N N . ASN A 1 428 ? 5.426 2.817 5.924 1.00 88.69 428 ASN A N 1
ATOM 3515 C CA . ASN A 1 428 ? 6.864 2.554 5.974 1.00 88.69 428 ASN A CA 1
ATOM 3516 C C . ASN A 1 428 ? 7.222 1.372 5.050 1.00 88.69 428 ASN A C 1
ATOM 3518 O O . ASN A 1 428 ? 6.350 0.807 4.395 1.00 88.69 428 ASN A O 1
ATOM 3522 N N . SER A 1 429 ? 8.502 0.996 4.985 1.00 86.50 429 SER A N 1
ATOM 3523 C CA . SER A 1 429 ? 9.000 -0.058 4.084 1.00 86.50 429 SER A CA 1
ATOM 3524 C C . SER A 1 429 ? 8.628 -1.490 4.482 1.00 86.50 429 SER A C 1
ATOM 3526 O O . SER A 1 429 ? 8.879 -2.411 3.713 1.00 86.50 429 SER A O 1
ATOM 3528 N N . TRP A 1 430 ? 8.055 -1.707 5.668 1.00 90.94 430 TRP A N 1
ATOM 3529 C CA . TRP A 1 430 ? 7.782 -3.047 6.197 1.00 90.94 430 TRP A CA 1
ATOM 3530 C C . TRP A 1 430 ? 6.290 -3.351 6.367 1.00 90.94 430 TRP A C 1
ATOM 3532 O O . TRP A 1 430 ? 5.913 -4.501 6.590 1.00 90.94 430 TRP A O 1
ATOM 3542 N N . MET A 1 431 ? 5.425 -2.346 6.231 1.00 92.81 431 MET A N 1
ATOM 3543 C CA . MET A 1 431 ? 3.979 -2.481 6.342 1.00 92.81 431 MET A CA 1
ATOM 3544 C C . MET A 1 431 ? 3.300 -2.077 5.034 1.00 92.81 431 MET A C 1
ATOM 3546 O O . MET A 1 431 ? 3.403 -0.935 4.603 1.00 92.81 431 MET A O 1
ATOM 3550 N N . ALA A 1 432 ? 2.531 -2.999 4.460 1.00 96.12 432 ALA A N 1
ATOM 3551 C CA . ALA A 1 432 ? 1.537 -2.724 3.432 1.00 96.12 432 ALA A CA 1
ATOM 3552 C C . ALA A 1 432 ? 0.238 -3.434 3.832 1.00 96.12 432 ALA A C 1
ATOM 3554 O O . ALA A 1 432 ? 0.137 -4.658 3.747 1.00 96.12 432 ALA A O 1
ATOM 3555 N N . LEU A 1 433 ? -0.733 -2.661 4.316 1.00 97.50 433 LEU A N 1
ATOM 3556 C CA . LEU A 1 433 ? -2.018 -3.147 4.810 1.00 97.50 433 LEU A CA 1
ATOM 3557 C C . LEU A 1 433 ? -3.104 -2.997 3.743 1.00 97.50 433 LEU A C 1
ATOM 3559 O O . LEU A 1 433 ? -3.252 -1.933 3.143 1.00 97.50 433 LEU A O 1
ATOM 3563 N N . THR A 1 434 ? -3.916 -4.036 3.572 1.00 97.75 434 THR A N 1
ATOM 3564 C CA . THR A 1 434 ? -5.167 -3.974 2.808 1.00 97.75 434 THR A CA 1
ATOM 3565 C C . THR A 1 434 ? -6.310 -4.676 3.543 1.00 97.75 434 THR A C 1
ATOM 3567 O O . THR A 1 434 ? -6.091 -5.380 4.532 1.00 97.75 434 THR A O 1
ATOM 3570 N N . ALA A 1 435 ? -7.540 -4.492 3.066 1.00 97.50 435 ALA A N 1
ATOM 3571 C CA . ALA A 1 435 ? -8.723 -5.121 3.637 1.00 97.50 435 ALA A CA 1
ATOM 3572 C C . ALA A 1 435 ? -9.637 -5.701 2.551 1.00 97.50 435 ALA A C 1
ATOM 3574 O O . ALA A 1 435 ? -9.752 -5.146 1.458 1.00 97.50 435 ALA A O 1
ATOM 3575 N N . LEU A 1 436 ? -10.312 -6.805 2.875 1.00 97.06 436 LEU A N 1
ATOM 3576 C CA . LEU A 1 436 ? -11.345 -7.434 2.046 1.00 97.06 436 LEU A CA 1
ATOM 3577 C C . LEU A 1 436 ? -12.626 -7.625 2.855 1.00 97.06 436 LEU A C 1
ATOM 3579 O O . LEU A 1 436 ? -12.569 -7.790 4.072 1.00 97.06 436 LEU A O 1
ATOM 3583 N N . ILE A 1 437 ? -13.773 -7.628 2.177 1.00 96.12 437 ILE A N 1
ATOM 3584 C CA . ILE A 1 437 ? -15.083 -7.781 2.812 1.00 96.12 437 ILE A CA 1
ATOM 3585 C C . ILE A 1 437 ? -15.715 -9.095 2.353 1.00 96.12 437 ILE A C 1
ATOM 3587 O O . ILE A 1 437 ? -16.141 -9.227 1.206 1.00 96.12 437 ILE A O 1
ATOM 3591 N N . CYS A 1 438 ? -15.813 -10.056 3.269 1.00 94.25 438 CYS A N 1
ATOM 3592 C CA . CYS A 1 438 ? -16.574 -11.293 3.101 1.00 94.25 438 CYS A CA 1
ATOM 3593 C C . CYS A 1 438 ? -16.284 -12.038 1.796 1.00 94.25 438 CYS A C 1
ATOM 3595 O O . CYS A 1 438 ? -15.178 -12.548 1.613 1.00 94.25 438 CYS A O 1
ATOM 3597 N N . GLU A 1 439 ? -17.264 -12.086 0.896 1.00 94.06 439 GLU A N 1
ATOM 3598 C CA . GLU A 1 439 ? -17.194 -12.754 -0.403 1.00 94.06 439 GLU A CA 1
ATOM 3599 C C . GLU A 1 439 ? -15.983 -12.298 -1.241 1.00 94.06 439 GLU A C 1
ATOM 3601 O O . GLU A 1 439 ? -15.469 -13.073 -2.043 1.00 94.06 439 GLU A O 1
ATOM 3606 N N . ASP A 1 440 ? -15.449 -11.095 -1.005 1.00 94.75 440 ASP A N 1
ATOM 3607 C CA . ASP A 1 440 ? -14.240 -10.607 -1.674 1.00 94.75 440 ASP A CA 1
ATOM 3608 C C . ASP A 1 440 ? -12.990 -11.446 -1.364 1.00 94.75 440 ASP A C 1
ATOM 3610 O O . ASP A 1 440 ? -12.096 -11.521 -2.201 1.00 94.75 440 ASP A O 1
ATOM 3614 N N . LEU A 1 441 ? -12.923 -12.112 -0.204 1.00 95.50 441 LEU A N 1
ATOM 3615 C CA . LEU A 1 441 ? -11.865 -13.086 0.093 1.00 95.50 441 LEU A CA 1
ATOM 3616 C C . LEU A 1 441 ? -12.055 -14.382 -0.713 1.00 95.50 441 LEU A C 1
ATOM 3618 O O . LEU A 1 441 ? -11.080 -15.008 -1.123 1.00 95.50 441 LEU A O 1
ATOM 3622 N N . ALA A 1 442 ? -13.303 -14.800 -0.941 1.00 91.12 442 ALA A N 1
ATOM 3623 C CA . ALA A 1 442 ? -13.626 -16.043 -1.642 1.00 91.12 442 ALA A CA 1
ATOM 3624 C C . ALA A 1 442 ? -13.480 -15.939 -3.170 1.00 91.12 442 ALA A C 1
ATOM 3626 O O . ALA A 1 442 ? -13.369 -16.959 -3.861 1.00 91.12 442 ALA A O 1
ATOM 3627 N N . ARG A 1 443 ? -13.505 -14.719 -3.718 1.00 89.69 443 ARG A N 1
ATOM 3628 C CA . ARG A 1 443 ? -13.456 -14.456 -5.159 1.00 89.69 443 ARG A CA 1
ATOM 3629 C C . ARG A 1 443 ? -12.072 -13.971 -5.569 1.00 89.69 443 ARG A C 1
ATOM 3631 O O . ARG A 1 443 ? -11.605 -12.924 -5.144 1.00 89.69 443 ARG A O 1
ATOM 3638 N N . GLN A 1 444 ? -11.417 -14.745 -6.434 1.00 81.62 444 GLN A N 1
ATOM 3639 C CA . GLN A 1 444 ? -10.084 -14.401 -6.936 1.00 81.62 444 GLN A CA 1
ATOM 3640 C C . GLN A 1 444 ? -10.099 -13.186 -7.869 1.00 81.62 444 GLN A C 1
ATOM 3642 O O . GLN A 1 444 ? -9.116 -12.452 -7.929 1.00 81.62 444 GLN A O 1
ATOM 3647 N N . GLU A 1 445 ? -11.197 -12.957 -8.584 1.00 86.62 445 GLU A N 1
ATOM 3648 C CA . GLU A 1 445 ? -11.346 -11.805 -9.467 1.00 86.62 445 GLU A CA 1
ATOM 3649 C C . GLU A 1 445 ? -12.232 -10.730 -8.834 1.00 86.62 445 GLU A C 1
ATOM 3651 O O . GLU A 1 445 ? -13.146 -11.067 -8.087 1.00 86.62 445 GLU A O 1
ATOM 3656 N N . PRO A 1 446 ? -12.001 -9.443 -9.141 1.00 86.25 446 PRO A N 1
ATOM 3657 C CA . PRO A 1 446 ? -10.862 -8.925 -9.909 1.00 86.25 446 PRO A CA 1
ATOM 3658 C C . PRO A 1 446 ? -9.688 -8.472 -9.021 1.00 86.25 446 PRO A C 1
ATOM 3660 O O . PRO A 1 446 ? -8.654 -8.059 -9.538 1.00 86.25 446 PRO A O 1
ATOM 3663 N N . VAL A 1 447 ? -9.824 -8.531 -7.689 1.00 92.44 447 VAL A N 1
ATOM 3664 C CA . VAL A 1 447 ? -8.816 -7.995 -6.751 1.00 92.44 447 VAL A CA 1
ATOM 3665 C C . VAL A 1 447 ? -7.713 -8.987 -6.381 1.00 92.44 447 VAL A C 1
ATOM 3667 O O . VAL A 1 447 ? -6.607 -8.566 -6.057 1.00 92.44 447 VAL A O 1
ATOM 3670 N N . GLY A 1 448 ? -7.967 -10.296 -6.445 1.00 92.69 448 GLY A N 1
ATOM 3671 C CA . GLY A 1 448 ? -7.019 -11.315 -5.986 1.00 92.69 448 GLY A CA 1
ATOM 3672 C C . GLY A 1 448 ? -5.752 -11.417 -6.839 1.00 92.69 448 GLY A C 1
ATOM 3673 O O . GLY A 1 448 ? -4.691 -11.745 -6.316 1.00 92.69 448 GLY A O 1
ATOM 3674 N N . GLU A 1 449 ? -5.810 -11.108 -8.138 1.00 91.31 449 GLU A N 1
ATOM 3675 C CA . GLU A 1 449 ? -4.596 -10.994 -8.963 1.00 91.31 449 GLU A CA 1
ATOM 3676 C C . GLU A 1 449 ? -3.731 -9.802 -8.531 1.00 91.31 449 GLU A C 1
ATOM 3678 O O . GLU A 1 449 ? -2.523 -9.956 -8.371 1.00 91.31 449 GLU A O 1
ATOM 3683 N N . VAL A 1 450 ? -4.353 -8.649 -8.269 1.00 95.44 450 VAL A N 1
ATOM 3684 C CA . VAL A 1 450 ? -3.657 -7.432 -7.824 1.00 95.44 450 VAL A CA 1
ATOM 3685 C C . VAL A 1 450 ? -3.025 -7.641 -6.447 1.00 95.44 450 VAL A C 1
ATOM 3687 O O . VAL A 1 450 ? -1.870 -7.282 -6.244 1.00 95.44 450 VAL A O 1
ATOM 3690 N N . ILE A 1 451 ? -3.737 -8.286 -5.513 1.00 96.69 451 ILE A N 1
ATOM 3691 C CA . ILE A 1 451 ? -3.203 -8.624 -4.182 1.00 96.69 451 ILE A CA 1
ATOM 3692 C C . ILE A 1 451 ? -2.001 -9.557 -4.305 1.00 96.69 451 ILE A C 1
ATOM 3694 O O . ILE A 1 451 ? -0.984 -9.308 -3.669 1.00 96.69 451 ILE A O 1
ATOM 3698 N N . ARG A 1 452 ? -2.076 -10.597 -5.146 1.00 94.69 452 ARG A N 1
ATOM 3699 C CA . ARG A 1 452 ? -0.929 -11.486 -5.391 1.00 94.69 452 ARG A CA 1
ATOM 3700 C C . ARG A 1 452 ? 0.231 -10.758 -6.067 1.00 94.69 452 ARG A C 1
ATOM 3702 O O . ARG A 1 452 ? 1.386 -11.039 -5.771 1.00 94.69 452 ARG A O 1
ATOM 3709 N N . GLY A 1 453 ? -0.062 -9.818 -6.960 1.00 95.12 453 GLY A N 1
ATOM 3710 C CA . GLY A 1 453 ? 0.921 -8.929 -7.572 1.00 95.12 453 GLY A CA 1
ATOM 3711 C C . GLY A 1 453 ? 1.699 -8.097 -6.570 1.00 95.12 453 GLY A C 1
ATOM 3712 O O . GLY A 1 453 ? 2.925 -8.124 -6.576 1.00 95.12 453 GLY A O 1
ATOM 3713 N N . ILE A 1 454 ? 0.973 -7.360 -5.731 1.00 96.56 454 ILE A N 1
ATOM 3714 C CA . ILE A 1 454 ? 1.545 -6.440 -4.746 1.00 96.56 454 ILE A CA 1
ATOM 3715 C C . ILE A 1 454 ? 2.209 -7.218 -3.610 1.00 96.56 454 ILE A C 1
ATOM 3717 O O . ILE A 1 454 ? 3.289 -6.856 -3.164 1.00 96.56 454 ILE A O 1
ATOM 3721 N N . GLY A 1 455 ? 1.556 -8.266 -3.120 1.00 96.06 455 GLY A N 1
ATOM 3722 C CA . GLY A 1 455 ? 1.942 -8.995 -1.919 1.00 96.06 455 GLY A CA 1
ATOM 3723 C C . GLY A 1 455 ? 1.939 -8.178 -0.635 1.00 96.06 455 GLY A C 1
ATOM 3724 O O . GLY A 1 455 ? 2.953 -8.154 0.054 1.00 96.06 455 GLY A O 1
ATOM 3725 N N . PRO A 1 456 ? 0.813 -7.528 -0.276 1.00 97.00 456 PRO A N 1
ATOM 3726 C CA . PRO A 1 456 ? 0.721 -6.760 0.962 1.00 97.00 456 PRO A CA 1
ATOM 3727 C C . PRO A 1 456 ? 1.141 -7.612 2.165 1.00 97.00 456 PRO A C 1
ATOM 3729 O O . PRO A 1 456 ? 0.874 -8.814 2.208 1.00 97.00 456 PRO A O 1
ATOM 3732 N N . THR A 1 457 ? 1.796 -7.003 3.149 1.00 96.56 457 THR A N 1
ATOM 3733 C CA . THR A 1 457 ? 2.315 -7.742 4.309 1.00 96.56 457 THR A CA 1
ATOM 3734 C C . THR A 1 457 ? 1.201 -8.190 5.246 1.00 96.56 457 THR A C 1
ATOM 3736 O O . THR A 1 457 ? 1.319 -9.250 5.861 1.00 96.56 457 THR A O 1
ATOM 3739 N N . LEU A 1 458 ? 0.098 -7.431 5.300 1.00 98.00 458 LEU A N 1
ATOM 3740 C CA . LEU A 1 458 ? -1.074 -7.726 6.120 1.00 98.00 458 LEU A CA 1
ATOM 3741 C C . LEU A 1 458 ? -2.378 -7.515 5.342 1.00 98.00 458 LEU A C 1
ATOM 3743 O O . LEU A 1 458 ? -2.612 -6.459 4.752 1.00 98.00 458 LEU A O 1
ATOM 3747 N N . LEU A 1 459 ? -3.266 -8.504 5.406 1.00 98.31 459 LEU A N 1
ATOM 3748 C CA . LEU A 1 459 ? -4.632 -8.430 4.904 1.00 98.31 459 LEU A CA 1
ATOM 3749 C C . LEU A 1 459 ? -5.625 -8.703 6.031 1.00 98.31 459 LEU A C 1
ATOM 3751 O O . LEU A 1 459 ? -5.586 -9.751 6.676 1.00 98.31 459 LEU A O 1
ATOM 3755 N N . MET A 1 460 ? -6.555 -7.771 6.231 1.00 98.44 460 MET A N 1
ATOM 3756 C CA . MET A 1 460 ? -7.669 -7.927 7.167 1.00 98.44 460 MET A CA 1
ATOM 3757 C C . MET A 1 460 ? -8.952 -8.260 6.401 1.00 98.44 460 MET A C 1
ATOM 3759 O O . MET A 1 460 ? -9.523 -7.413 5.715 1.00 98.44 460 MET A O 1
ATOM 3763 N N . ALA A 1 461 ? -9.408 -9.505 6.500 1.00 98.19 461 ALA A N 1
ATOM 3764 C CA . ALA A 1 461 ? -10.673 -9.950 5.936 1.00 98.19 461 ALA A CA 1
ATOM 3765 C C . ALA A 1 461 ? -11.793 -9.758 6.968 1.00 98.19 461 ALA A C 1
ATOM 3767 O O . ALA A 1 461 ? -11.872 -10.472 7.970 1.00 98.19 461 ALA A O 1
ATOM 3768 N N . LEU A 1 462 ? -12.655 -8.778 6.716 1.00 98.31 462 LEU A N 1
ATOM 3769 C CA . LEU A 1 462 ? -13.799 -8.450 7.557 1.00 98.31 462 LEU A CA 1
ATOM 3770 C C . LEU A 1 462 ? -14.993 -9.280 7.092 1.00 98.31 462 LEU A C 1
ATOM 3772 O O . LEU A 1 462 ? -15.396 -9.175 5.934 1.00 98.31 462 LEU A O 1
ATOM 3776 N N . LEU A 1 463 ? -15.540 -10.126 7.962 1.00 96.88 463 LEU A N 1
ATOM 3777 C CA . LEU A 1 463 ? -16.548 -11.117 7.587 1.00 96.88 463 LEU A CA 1
ATOM 3778 C C . LEU A 1 463 ? -17.828 -10.973 8.414 1.00 96.88 463 LEU A C 1
ATOM 3780 O O . LEU A 1 463 ? -17.776 -10.712 9.612 1.00 96.88 463 LEU A O 1
ATOM 3784 N N . SER A 1 464 ? -18.967 -11.229 7.781 1.00 93.06 464 SER A N 1
ATOM 3785 C CA . SER A 1 464 ? -20.245 -11.552 8.415 1.00 93.06 464 SER A CA 1
ATOM 3786 C C . SER A 1 464 ? -20.553 -13.030 8.147 1.00 93.06 464 SER A C 1
ATOM 3788 O O . SER A 1 464 ? -21.428 -13.387 7.364 1.00 93.06 464 SER A O 1
ATOM 3790 N N . ASP A 1 465 ? -19.746 -13.913 8.743 1.00 92.25 465 ASP A N 1
ATOM 3791 C CA . ASP A 1 465 ? -19.812 -15.372 8.555 1.00 92.25 465 ASP A CA 1
ATOM 3792 C C . ASP A 1 465 ? -19.817 -16.105 9.908 1.00 92.25 465 ASP A C 1
ATOM 3794 O O . ASP A 1 465 ? -19.580 -15.512 10.959 1.00 92.25 465 ASP A O 1
ATOM 3798 N N . GLY A 1 466 ? -20.065 -17.414 9.913 1.00 92.62 466 GLY A N 1
ATOM 3799 C CA . GLY A 1 466 ? -19.926 -18.234 11.122 1.00 92.62 466 GLY A CA 1
ATOM 3800 C C . GLY A 1 466 ? -18.481 -18.329 11.662 1.00 92.62 466 GLY A C 1
ATOM 3801 O O . GLY A 1 466 ? -17.597 -17.589 11.234 1.00 92.62 466 GLY A O 1
ATOM 3802 N N . PRO A 1 467 ? -18.200 -19.253 12.602 1.00 94.31 467 PRO A N 1
ATOM 3803 C CA . PRO A 1 467 ? -16.900 -19.371 13.255 1.00 94.31 467 PRO A CA 1
ATOM 3804 C C . PRO A 1 467 ? -15.729 -19.495 12.279 1.00 94.31 467 PRO A C 1
ATOM 3806 O O . PRO A 1 467 ? -15.825 -20.179 11.262 1.00 94.31 467 PRO A O 1
ATOM 3809 N N . GLN A 1 468 ? -14.602 -18.877 12.615 1.00 95.75 468 GLN A N 1
ATOM 3810 C CA . GLN A 1 468 ? -13.416 -18.803 11.764 1.00 95.75 468 GLN A CA 1
ATOM 3811 C C . GLN A 1 468 ? -12.526 -20.035 11.960 1.00 95.75 468 GLN A C 1
ATOM 3813 O O . GLN A 1 468 ? -11.565 -20.033 12.722 1.00 95.75 468 GLN A O 1
ATOM 3818 N N . LEU A 1 469 ? -12.896 -21.133 11.299 1.00 94.12 469 LEU A N 1
ATOM 3819 C CA . LEU A 1 469 ? -12.264 -22.445 11.466 1.00 94.12 469 LEU A CA 1
ATOM 3820 C C . LEU A 1 469 ? -11.394 -22.818 10.268 1.00 94.12 469 LEU A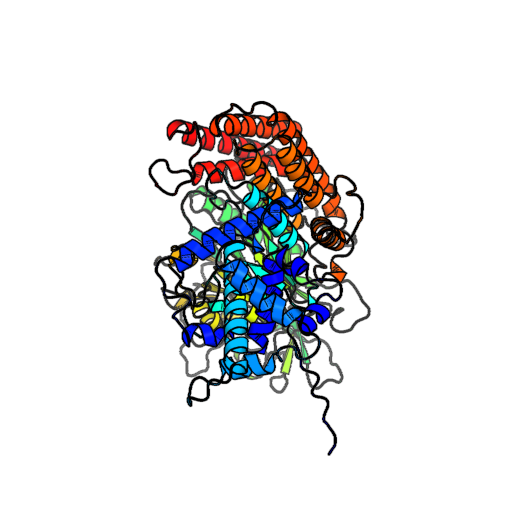 C 1
ATOM 3822 O O . LEU A 1 469 ? -11.720 -22.497 9.127 1.00 94.12 469 LEU A O 1
ATOM 3826 N N . THR A 1 470 ? -10.351 -23.607 10.522 1.00 94.56 470 THR A N 1
ATOM 3827 C CA . THR A 1 470 ? -9.443 -24.137 9.485 1.00 94.56 470 THR A CA 1
ATOM 3828 C C . THR A 1 470 ? -10.144 -25.043 8.471 1.00 94.56 470 THR A C 1
ATOM 3830 O O . THR A 1 470 ? -9.684 -25.183 7.344 1.00 94.56 470 THR A O 1
ATOM 3833 N N . SER A 1 471 ? -11.275 -25.643 8.850 1.00 91.56 471 SER A N 1
ATOM 3834 C CA . SER A 1 471 ? -12.104 -26.487 7.985 1.00 91.56 471 SER A CA 1
ATOM 3835 C C . SER A 1 471 ? -13.110 -25.708 7.131 1.00 91.56 471 SER A C 1
ATOM 3837 O O . SER A 1 471 ? -13.777 -26.302 6.283 1.00 91.56 471 SER A O 1
ATOM 3839 N N . ARG A 1 472 ? -13.261 -24.394 7.345 1.00 91.25 472 ARG A N 1
ATOM 3840 C CA . ARG A 1 472 ? -14.243 -23.560 6.640 1.00 91.25 472 ARG A CA 1
ATOM 3841 C C . ARG A 1 472 ? -13.621 -22.801 5.476 1.00 91.25 472 ARG A C 1
ATOM 3843 O O . ARG A 1 472 ? -12.406 -22.690 5.340 1.00 91.25 472 ARG A O 1
ATOM 3850 N N . TRP A 1 473 ? -14.490 -22.268 4.619 1.00 92.81 473 TRP A N 1
ATOM 3851 C CA . TRP A 1 473 ? -14.086 -21.572 3.403 1.00 92.81 473 TRP A CA 1
ATOM 3852 C C . TRP A 1 473 ? -13.072 -20.432 3.630 1.00 92.81 473 TRP A C 1
ATOM 3854 O O . TRP A 1 473 ? -12.151 -20.382 2.813 1.00 92.81 473 TRP A O 1
ATOM 3864 N N . PRO A 1 474 ? -13.126 -19.592 4.700 1.00 94.31 474 PRO A N 1
ATOM 3865 C CA . PRO A 1 474 ? -12.177 -18.486 4.851 1.00 94.31 474 PRO A CA 1
ATOM 3866 C C . PRO A 1 474 ? -10.736 -18.985 4.914 1.00 94.31 474 PRO A C 1
ATOM 3868 O O . PRO A 1 474 ? -9.864 -18.427 4.255 1.00 94.31 474 PRO A O 1
ATOM 3871 N N . ALA A 1 475 ? -10.508 -20.104 5.612 1.00 96.06 475 ALA A N 1
ATOM 3872 C CA . ALA A 1 475 ? -9.197 -20.725 5.718 1.00 96.06 475 ALA A CA 1
ATOM 3873 C C . ALA A 1 475 ? -8.636 -21.113 4.345 1.00 96.06 475 ALA A C 1
ATOM 3875 O O . ALA A 1 475 ? -7.480 -20.843 4.048 1.00 96.06 475 ALA A O 1
ATOM 3876 N N . ARG A 1 476 ? -9.455 -21.683 3.453 1.00 94.75 476 ARG A N 1
ATOM 3877 C CA . ARG A 1 476 ? -8.977 -22.100 2.125 1.00 94.75 476 ARG A CA 1
ATOM 3878 C C . ARG A 1 476 ? -8.428 -20.927 1.316 1.00 94.75 476 ARG A C 1
ATOM 3880 O O . ARG A 1 476 ? -7.386 -21.064 0.688 1.00 94.75 476 ARG A O 1
ATOM 3887 N N . TYR A 1 477 ? -9.130 -19.796 1.314 1.00 95.19 477 TYR A N 1
ATOM 3888 C CA . TYR A 1 477 ? -8.745 -18.642 0.497 1.00 95.19 477 TYR A CA 1
ATOM 3889 C C . TYR A 1 477 ? -7.675 -17.781 1.167 1.00 95.19 477 TYR A C 1
ATOM 3891 O O . TYR A 1 477 ? -6.776 -17.303 0.482 1.00 95.19 477 TYR A O 1
ATOM 3899 N N . ALA A 1 478 ? -7.703 -17.660 2.497 1.00 95.44 478 ALA A N 1
ATOM 3900 C CA . ALA A 1 478 ? -6.602 -17.069 3.251 1.00 95.44 478 ALA A CA 1
ATOM 3901 C C . ALA A 1 478 ? -5.293 -17.849 3.029 1.00 95.44 478 ALA A C 1
ATOM 3903 O O . ALA A 1 478 ? -4.243 -17.233 2.874 1.00 95.44 478 ALA A O 1
ATOM 3904 N N . ASN A 1 479 ? -5.359 -19.184 2.917 1.00 94.56 479 ASN A N 1
ATOM 3905 C CA . ASN A 1 479 ? -4.188 -20.006 2.609 1.00 94.56 479 ASN A CA 1
ATOM 3906 C C . ASN A 1 479 ? -3.556 -19.646 1.263 1.00 94.56 479 ASN A C 1
ATOM 3908 O O . ASN A 1 479 ? -2.340 -19.575 1.170 1.00 94.56 479 ASN A O 1
ATOM 3912 N N . VAL A 1 480 ? -4.374 -19.395 0.231 1.00 92.50 480 VAL A N 1
ATOM 3913 C CA . VAL A 1 480 ? -3.870 -19.044 -1.107 1.00 92.50 480 VAL A CA 1
ATOM 3914 C C . VAL A 1 480 ? -2.995 -17.795 -1.041 1.00 92.50 480 VAL A C 1
ATOM 3916 O O . VAL A 1 480 ? -1.909 -17.807 -1.600 1.00 92.50 480 VAL A O 1
ATOM 3919 N N . LEU A 1 481 ? -3.436 -16.757 -0.325 1.00 94.00 481 LEU A N 1
ATOM 3920 C CA . LEU A 1 481 ? -2.697 -15.494 -0.200 1.00 94.00 481 LEU A CA 1
ATOM 3921 C C . LEU A 1 481 ? -1.485 -15.606 0.738 1.00 94.00 481 LEU A C 1
ATOM 3923 O O . LEU A 1 481 ? -0.462 -14.957 0.517 1.00 94.00 481 LEU A O 1
ATOM 3927 N N . ALA A 1 482 ? -1.587 -16.437 1.774 1.00 94.00 482 ALA A N 1
ATOM 3928 C CA . ALA A 1 482 ? -0.489 -16.676 2.701 1.00 94.00 482 ALA A CA 1
ATOM 3929 C C . ALA A 1 482 ? 0.613 -17.579 2.136 1.00 94.00 482 ALA A C 1
ATOM 3931 O O . ALA A 1 482 ? 1.737 -17.501 2.619 1.00 94.00 482 ALA A O 1
ATOM 3932 N N . ASP A 1 483 ? 0.312 -18.417 1.144 1.00 91.06 483 ASP A N 1
ATOM 3933 C CA . ASP A 1 483 ? 1.305 -19.268 0.481 1.00 91.06 483 ASP A CA 1
ATOM 3934 C C . ASP A 1 483 ? 1.898 -18.578 -0.766 1.00 91.06 483 ASP A C 1
ATOM 3936 O O . ASP A 1 483 ? 3.097 -18.678 -1.013 1.00 91.06 483 ASP A O 1
ATOM 3940 N N . ASP A 1 484 ? 1.093 -17.822 -1.526 1.00 90.81 484 ASP A N 1
ATOM 3941 C CA . ASP A 1 484 ? 1.553 -16.913 -2.587 1.00 90.81 484 ASP A CA 1
ATOM 3942 C C . ASP A 1 484 ? 0.673 -15.648 -2.595 1.00 90.81 484 ASP A C 1
ATOM 3944 O O . ASP A 1 484 ? -0.503 -15.711 -2.968 1.00 90.81 484 ASP A O 1
ATOM 3948 N N . PRO A 1 485 ? 1.209 -14.483 -2.195 1.00 91.69 485 PRO A N 1
ATOM 3949 C CA . PRO A 1 485 ? 2.635 -14.134 -2.176 1.00 91.69 485 PRO A CA 1
ATOM 3950 C C . PRO A 1 485 ? 3.286 -14.148 -0.781 1.00 91.69 485 PRO A C 1
ATOM 3952 O O . PRO A 1 485 ? 4.359 -13.578 -0.609 1.00 91.69 485 PRO A O 1
ATOM 3955 N N . GLY A 1 486 ? 2.652 -14.746 0.233 1.00 92.56 486 GLY A N 1
ATOM 3956 C CA . GLY A 1 486 ? 3.169 -14.715 1.608 1.00 92.56 486 GLY A CA 1
ATOM 3957 C C . GLY A 1 486 ? 2.533 -13.639 2.493 1.00 92.56 486 GLY A C 1
ATOM 3958 O O . GLY A 1 486 ? 3.136 -13.229 3.486 1.00 92.56 486 GLY A O 1
ATOM 3959 N N . THR A 1 487 ? 1.344 -13.154 2.128 1.00 95.62 487 THR A N 1
ATOM 3960 C CA . THR A 1 487 ? 0.574 -12.161 2.890 1.00 95.62 487 THR A CA 1
ATOM 3961 C C . THR A 1 487 ? 0.060 -12.764 4.197 1.00 95.62 487 THR A C 1
ATOM 3963 O O . THR A 1 487 ? -0.602 -13.800 4.176 1.00 95.62 487 THR A O 1
ATOM 3966 N N . ALA A 1 488 ? 0.282 -12.103 5.337 1.00 97.56 488 ALA A N 1
ATOM 3967 C CA . ALA A 1 488 ? -0.376 -12.508 6.576 1.00 97.56 488 ALA A CA 1
ATOM 3968 C C . ALA A 1 488 ? -1.862 -12.128 6.528 1.00 97.56 488 ALA A C 1
ATOM 3970 O O . ALA A 1 488 ? -2.209 -10.992 6.198 1.00 97.56 488 ALA A O 1
ATOM 3971 N N . VAL A 1 489 ? -2.748 -13.069 6.853 1.00 98.00 489 VAL A N 1
ATOM 3972 C CA . VAL A 1 489 ? -4.200 -12.889 6.760 1.00 98.00 489 VAL A CA 1
ATOM 3973 C C . VAL A 1 489 ? -4.842 -13.052 8.132 1.00 98.00 489 VAL A C 1
ATOM 3975 O O . VAL A 1 489 ? -4.737 -14.108 8.758 1.00 98.00 489 VAL A O 1
ATOM 3978 N N . LEU A 1 490 ? -5.574 -12.021 8.558 1.00 98.25 490 LEU A N 1
ATOM 3979 C CA . LEU A 1 490 ? -6.526 -12.083 9.664 1.00 98.25 490 LEU A CA 1
ATOM 3980 C C . LEU A 1 490 ? -7.941 -12.100 9.088 1.00 98.25 490 LEU A C 1
ATOM 3982 O O . LEU A 1 490 ? -8.376 -11.093 8.535 1.00 98.25 490 LEU A O 1
ATOM 3986 N N . SER A 1 491 ? -8.684 -13.191 9.257 1.00 98.25 491 SER A N 1
ATOM 3987 C CA . SER A 1 491 ? -10.133 -13.173 9.050 1.00 98.25 491 SER A CA 1
ATOM 3988 C C . SER A 1 491 ? -10.850 -12.985 10.379 1.00 98.25 491 SER A C 1
ATOM 3990 O O . SER A 1 491 ? -10.596 -13.730 11.324 1.00 98.25 491 SER A O 1
ATOM 3992 N N . LEU A 1 492 ? -11.747 -12.004 10.457 1.00 98.38 492 LEU A N 1
ATOM 3993 C CA . LEU A 1 492 ? -12.485 -11.655 11.669 1.00 98.38 492 LEU A CA 1
ATOM 3994 C C . LEU A 1 492 ? -13.984 -11.609 11.373 1.00 98.38 492 LEU A C 1
ATOM 3996 O O . LEU A 1 492 ? -14.411 -10.902 10.463 1.00 98.38 492 LEU A O 1
ATOM 4000 N N . THR A 1 493 ? -14.771 -12.326 12.172 1.00 97.25 493 THR A N 1
ATOM 4001 C CA . THR A 1 493 ? -16.236 -12.250 12.171 1.00 97.25 493 THR A CA 1
ATOM 4002 C C . THR A 1 493 ? -16.769 -11.716 13.495 1.00 97.25 493 THR A C 1
ATOM 4004 O O . THR A 1 493 ? -16.058 -11.663 14.502 1.00 97.25 493 THR A O 1
ATOM 4007 N N . SER A 1 494 ? -18.041 -11.331 13.502 1.00 94.62 494 SER A N 1
ATOM 4008 C CA . SER A 1 494 ? -18.739 -10.933 14.716 1.00 94.62 494 SER A CA 1
ATOM 4009 C C . SER A 1 494 ? -19.047 -12.141 15.606 1.00 94.62 494 SER A C 1
ATOM 4011 O O . SER A 1 494 ? -19.312 -13.252 15.131 1.00 94.62 494 SER A O 1
ATOM 4013 N N . LEU A 1 495 ? -19.031 -11.940 16.923 1.00 93.44 495 LEU A N 1
ATOM 4014 C CA . LEU A 1 495 ? -19.354 -12.995 17.879 1.00 93.44 495 LEU A CA 1
ATOM 4015 C C . LEU A 1 495 ? -20.804 -13.469 17.686 1.00 93.44 495 LEU A C 1
ATOM 4017 O O . LEU A 1 495 ? -21.057 -14.671 17.770 1.00 93.44 495 LEU A O 1
ATOM 4021 N N . GLY A 1 496 ? -21.719 -12.568 17.317 1.00 91.88 496 GLY A N 1
ATOM 4022 C CA . GLY A 1 496 ? -23.118 -12.915 17.064 1.00 91.88 496 GLY A CA 1
ATOM 4023 C C . GLY A 1 496 ? -23.307 -13.823 15.852 1.00 91.88 496 GLY A C 1
ATOM 4024 O O . GLY A 1 496 ? -24.098 -14.767 15.907 1.00 91.88 496 GLY A O 1
ATOM 4025 N N . MET A 1 497 ? -22.545 -13.613 14.775 1.00 92.94 497 MET A N 1
ATOM 4026 C CA . MET A 1 497 ? -22.556 -14.530 13.629 1.00 92.94 497 MET A CA 1
ATOM 4027 C C . MET A 1 497 ? -21.867 -15.860 13.948 1.00 92.94 497 MET A C 1
ATOM 4029 O O . MET A 1 497 ? -22.367 -16.923 13.565 1.00 92.94 497 MET A O 1
ATOM 4033 N N . ALA A 1 498 ? -20.764 -15.835 14.702 1.00 92.75 498 ALA A N 1
ATOM 4034 C CA . ALA A 1 498 ? -20.092 -17.055 15.139 1.00 92.75 498 ALA A CA 1
ATOM 4035 C C . ALA A 1 498 ? -21.021 -17.948 15.985 1.00 92.75 498 ALA A C 1
ATOM 4037 O O . ALA A 1 498 ? -21.073 -19.159 15.775 1.00 92.75 498 ALA A O 1
ATOM 4038 N N . GLN A 1 499 ? -21.797 -17.358 16.897 1.00 90.50 499 GLN A N 1
ATOM 4039 C CA . GLN A 1 499 ? -22.748 -18.080 17.749 1.00 90.50 499 GLN A CA 1
ATOM 4040 C C . GLN A 1 499 ? -23.995 -18.569 16.998 1.00 90.50 499 GLN A C 1
ATOM 4042 O O . GLN A 1 499 ? -24.548 -19.613 17.353 1.00 90.50 499 GLN A O 1
ATOM 4047 N N . ARG A 1 500 ? -24.418 -17.851 15.948 1.00 89.25 500 ARG A N 1
ATOM 4048 C CA . ARG A 1 500 ? -25.547 -18.240 15.086 1.00 89.25 500 ARG A CA 1
ATOM 4049 C C . ARG A 1 500 ? -25.322 -19.563 14.372 1.00 89.25 500 ARG A C 1
ATOM 4051 O O . ARG A 1 500 ? -26.250 -20.327 14.152 1.00 89.25 500 ARG A O 1
ATOM 4058 N N . SER A 1 501 ? -24.082 -19.808 13.970 1.00 89.31 501 SER A N 1
ATOM 4059 C CA . SER A 1 501 ? -23.710 -20.982 13.195 1.00 89.31 501 SER A CA 1
ATOM 4060 C C . SER A 1 501 ? -23.818 -22.261 14.024 1.00 89.31 501 SER A C 1
ATOM 4062 O O . SER A 1 501 ? -22.938 -22.552 14.837 1.00 89.31 501 SER A O 1
ATOM 4064 N N . LYS A 1 502 ? -24.810 -23.105 13.744 1.00 84.44 502 LYS A N 1
ATOM 4065 C CA . LYS A 1 502 ? -24.879 -24.454 14.318 1.00 84.44 502 LYS A CA 1
ATOM 4066 C C . LYS A 1 502 ? -23.932 -25.412 13.602 1.00 84.44 502 LYS A C 1
ATOM 4068 O O . LYS A 1 502 ? -23.812 -25.407 12.378 1.00 84.44 502 LYS A O 1
ATOM 4073 N N . ALA A 1 503 ? -23.249 -26.247 14.379 1.00 75.44 503 ALA A N 1
ATOM 4074 C CA . ALA A 1 503 ? -22.528 -27.386 13.828 1.00 75.44 503 ALA A CA 1
ATOM 4075 C C . ALA A 1 503 ? -23.536 -28.451 13.344 1.00 75.44 503 ALA A C 1
ATOM 4077 O O . ALA A 1 503 ? -24.622 -28.562 13.924 1.00 75.44 503 ALA A O 1
ATOM 4078 N N . PRO A 1 504 ? -23.208 -29.249 12.310 1.00 71.38 504 PRO A N 1
ATOM 4079 C CA . PRO A 1 504 ? -23.977 -30.448 11.986 1.00 71.38 504 PRO A CA 1
ATOM 4080 C C . PRO A 1 504 ? -24.137 -31.342 13.224 1.00 71.38 504 PRO A C 1
ATOM 4082 O O . PRO A 1 504 ? -23.239 -31.382 14.062 1.00 71.38 504 PRO A O 1
ATOM 4085 N N . LYS A 1 505 ? -25.249 -32.084 13.328 1.00 69.44 505 LYS A N 1
ATOM 4086 C CA . LYS A 1 505 ? -25.590 -32.889 14.523 1.00 69.44 505 LYS A CA 1
ATOM 4087 C C . LYS A 1 505 ? -24.492 -33.871 14.962 1.00 69.44 505 LYS A C 1
ATOM 4089 O O . LYS A 1 505 ? -24.414 -34.187 16.143 1.00 69.44 505 LYS A O 1
ATOM 4094 N N . ASP A 1 506 ? -23.646 -34.303 14.029 1.00 70.44 506 ASP A N 1
ATOM 4095 C CA . ASP A 1 506 ? -22.585 -35.291 14.255 1.00 70.44 506 ASP A CA 1
ATOM 4096 C C . ASP A 1 506 ? -21.220 -34.666 14.605 1.00 70.44 506 ASP A C 1
ATOM 4098 O O . ASP A 1 506 ? -20.238 -35.381 14.803 1.00 70.44 506 ASP A O 1
ATOM 4102 N N . VAL A 1 507 ? -21.132 -33.333 14.678 1.00 71.25 507 VAL A N 1
ATOM 4103 C CA . VAL A 1 507 ? -19.904 -32.607 15.022 1.00 71.25 507 VAL A CA 1
ATOM 4104 C C . VAL A 1 507 ? -20.066 -31.981 16.410 1.00 71.25 507 VAL A C 1
ATOM 4106 O O . VAL A 1 507 ? -20.983 -31.181 16.606 1.00 71.25 507 VAL A O 1
ATOM 4109 N N . PRO A 1 508 ? -19.183 -32.295 17.379 1.00 68.88 508 PRO A N 1
ATOM 4110 C CA . PRO A 1 508 ? -19.224 -31.677 18.697 1.00 68.88 508 PRO A CA 1
ATOM 4111 C C . PRO A 1 508 ? -19.174 -30.152 18.594 1.00 68.88 508 PRO A C 1
ATOM 4113 O O . PRO A 1 508 ? -18.348 -29.591 17.870 1.00 68.88 508 PRO A O 1
ATOM 4116 N N . SER A 1 509 ? -20.043 -29.471 19.341 1.00 69.25 509 SER A N 1
ATOM 4117 C CA . SER A 1 509 ? -19.983 -28.018 19.463 1.00 69.25 509 SER A CA 1
ATOM 4118 C C . SER A 1 509 ? -18.649 -27.605 20.078 1.00 69.25 509 SER A C 1
ATOM 4120 O O . SER A 1 509 ? -18.222 -28.182 21.082 1.00 69.25 509 SER A O 1
ATOM 4122 N N . LEU A 1 510 ? -18.014 -26.584 19.508 1.00 73.06 510 LEU A N 1
ATOM 4123 C CA . LEU A 1 510 ? -16.811 -26.007 20.095 1.00 73.06 510 LEU A CA 1
ATOM 4124 C C . LEU A 1 510 ? -17.126 -25.422 21.483 1.00 73.06 510 LEU A C 1
ATOM 4126 O O . LEU A 1 510 ? -18.202 -24.844 21.661 1.00 73.06 510 LEU A O 1
ATOM 4130 N N . PRO A 1 511 ? -16.202 -25.543 22.452 1.00 73.69 511 PRO A N 1
ATOM 4131 C CA . PRO A 1 511 ? -16.400 -24.997 23.793 1.00 73.69 511 PRO A CA 1
ATOM 4132 C C . PRO A 1 511 ? -16.499 -23.465 23.780 1.00 73.69 511 PRO A C 1
ATOM 4134 O O . PRO A 1 511 ? -17.248 -22.888 24.565 1.00 73.69 511 PRO A O 1
ATOM 4137 N N . GLU A 1 512 ? -15.787 -22.813 22.858 1.00 85.75 512 GLU A N 1
ATOM 4138 C CA . GLU A 1 512 ? -15.782 -21.363 22.679 1.00 85.75 512 GLU A CA 1
ATOM 4139 C C . GLU A 1 512 ? -15.945 -21.006 21.194 1.00 85.75 512 GLU A C 1
ATOM 4141 O O . GLU A 1 512 ? -15.364 -21.676 20.331 1.00 85.75 512 GLU A O 1
ATOM 4146 N N . PRO A 1 513 ? -16.717 -19.956 20.862 1.00 89.56 513 PRO A N 1
ATOM 4147 C CA . PRO A 1 513 ? -16.824 -19.478 19.492 1.00 89.56 513 PRO A CA 1
ATOM 4148 C C . PRO A 1 513 ? -15.479 -18.917 19.015 1.00 89.56 513 PRO A C 1
ATOM 4150 O O . PRO A 1 513 ? -14.860 -18.076 19.667 1.00 89.56 513 PRO A O 1
ATOM 4153 N N . VAL A 1 514 ? -15.038 -19.374 17.845 1.00 94.75 514 VAL A N 1
ATOM 4154 C CA . VAL A 1 514 ? -13.831 -18.872 17.181 1.00 94.75 514 VAL A CA 1
ATOM 4155 C C . VAL A 1 514 ? -14.215 -17.691 16.303 1.00 94.75 514 VAL A C 1
ATOM 4157 O O . VAL A 1 514 ? -14.853 -17.866 15.267 1.00 94.75 514 VAL A O 1
ATOM 4160 N N . VAL A 1 515 ? -13.856 -16.486 16.734 1.00 96.31 515 VAL A N 1
ATOM 4161 C CA . VAL A 1 515 ? -14.247 -15.230 16.070 1.00 96.31 515 VAL A CA 1
ATOM 4162 C C . VAL A 1 515 ? -13.222 -14.767 15.046 1.00 96.31 515 VAL A C 1
ATOM 4164 O O . VAL A 1 515 ? -13.560 -14.009 14.143 1.00 96.31 515 VAL A O 1
ATOM 4167 N N . GLY A 1 516 ? -11.978 -15.231 15.160 1.00 97.00 516 GLY A N 1
ATOM 4168 C CA . GLY A 1 516 ? -10.914 -14.878 14.234 1.00 97.00 516 GLY A CA 1
ATOM 4169 C C . GLY A 1 516 ? -10.053 -16.070 13.842 1.00 97.00 516 GLY A C 1
ATOM 4170 O O . GLY A 1 516 ? -9.962 -17.055 14.573 1.00 97.00 516 GLY A O 1
ATOM 4171 N N . LEU A 1 517 ? -9.409 -15.972 12.689 1.00 97.25 517 LEU A N 1
ATOM 4172 C CA . LEU A 1 517 ? -8.431 -16.941 12.216 1.00 97.25 517 LEU A CA 1
ATOM 4173 C C . LEU A 1 517 ? -7.249 -16.182 11.629 1.00 97.25 517 LEU A C 1
ATOM 4175 O O . LEU A 1 517 ? -7.416 -15.300 10.789 1.00 97.25 517 LEU A O 1
ATOM 4179 N N . TRP A 1 518 ? -6.064 -16.536 12.101 1.00 97.38 518 TRP A N 1
ATOM 4180 C CA . TRP A 1 518 ? -4.805 -15.998 11.623 1.00 97.38 518 TRP A CA 1
ATOM 4181 C C . TRP A 1 518 ? -4.050 -17.059 10.827 1.00 97.38 518 TRP A C 1
ATOM 4183 O O . TRP A 1 518 ? -3.958 -18.217 11.257 1.00 97.38 518 TRP A O 1
ATOM 4193 N N . LYS A 1 519 ? -3.487 -16.646 9.692 1.00 96.62 519 LYS A N 1
ATOM 4194 C CA . LYS A 1 519 ? -2.517 -17.415 8.912 1.00 96.62 519 LYS A CA 1
ATOM 4195 C C . LYS A 1 519 ? -1.393 -16.507 8.462 1.00 96.62 519 LYS A C 1
ATOM 4197 O O . LYS A 1 519 ? -1.633 -15.480 7.835 1.00 96.62 519 LYS A O 1
ATOM 4202 N N . ASP A 1 520 ? -0.175 -16.947 8.722 1.00 94.38 520 ASP A N 1
ATOM 4203 C CA . ASP A 1 520 ? 1.035 -16.373 8.151 1.00 94.38 520 ASP A CA 1
ATOM 4204 C C . ASP A 1 520 ? 1.880 -17.463 7.471 1.00 94.38 520 ASP A C 1
ATOM 4206 O O . ASP A 1 520 ? 1.459 -18.620 7.338 1.00 94.38 520 ASP A O 1
ATOM 4210 N N . MET A 1 521 ? 3.055 -17.078 6.982 1.00 89.56 521 MET A N 1
ATOM 4211 C CA . MET A 1 521 ? 3.957 -17.964 6.250 1.00 89.56 521 MET A CA 1
ATOM 4212 C C . MET A 1 521 ? 4.662 -18.997 7.151 1.00 89.56 521 MET A C 1
ATOM 4214 O O . MET A 1 521 ? 5.061 -20.047 6.657 1.00 89.56 521 MET A O 1
ATOM 4218 N N . PHE A 1 522 ? 4.803 -18.740 8.459 1.00 86.50 522 PHE A N 1
ATOM 4219 C CA . PHE A 1 522 ? 5.695 -19.498 9.349 1.00 86.50 522 PHE A CA 1
ATOM 4220 C C . PHE A 1 522 ? 4.965 -20.329 10.408 1.00 86.50 522 PHE A C 1
ATOM 4222 O O . PHE A 1 522 ? 5.278 -21.498 10.620 1.00 86.50 522 PHE A O 1
ATOM 4229 N N . SER A 1 523 ? 4.013 -19.719 11.108 1.00 81.94 523 SER A N 1
ATOM 4230 C CA . SER A 1 523 ? 3.404 -20.229 12.339 1.00 81.94 523 SER A CA 1
ATOM 4231 C C . SER A 1 523 ? 2.184 -21.125 12.083 1.00 81.94 523 SER A C 1
ATOM 4233 O O . SER A 1 523 ? 1.586 -21.648 13.023 1.00 81.94 523 SER A O 1
ATOM 4235 N N . GLY A 1 524 ? 1.801 -21.325 10.818 1.00 84.69 524 GLY A N 1
ATOM 4236 C CA . GLY A 1 524 ? 0.614 -22.092 10.445 1.00 84.69 524 GLY A CA 1
ATOM 4237 C C . GLY A 1 524 ? -0.689 -21.382 10.830 1.00 84.69 524 GLY A C 1
ATOM 4238 O O . GLY A 1 524 ? -0.796 -20.160 10.744 1.00 84.69 524 GLY A O 1
ATOM 4239 N N . TRP A 1 525 ? -1.710 -22.154 11.205 1.00 93.81 525 TRP A N 1
ATOM 4240 C CA . TRP A 1 525 ? -3.030 -21.628 11.564 1.00 93.81 525 TRP A CA 1
ATOM 4241 C C . TRP A 1 525 ? -3.150 -21.348 13.061 1.00 93.81 525 TRP A C 1
ATOM 4243 O O . TRP A 1 525 ? -2.940 -22.248 13.875 1.00 93.81 525 TRP A O 1
ATOM 4253 N N . LYS A 1 526 ? -3.634 -20.156 13.424 1.00 95.38 526 LYS A N 1
ATOM 4254 C CA . LYS A 1 526 ? -4.069 -19.843 14.793 1.00 95.38 526 LYS A CA 1
ATOM 4255 C C . LYS A 1 526 ? -5.544 -19.449 14.800 1.00 95.38 526 LYS A C 1
ATOM 4257 O O . LYS A 1 526 ? -5.933 -18.409 14.276 1.00 95.38 526 LYS A O 1
ATOM 4262 N N . GLN A 1 527 ? -6.369 -20.291 15.418 1.00 95.19 527 GLN A N 1
ATOM 4263 C CA . GLN A 1 527 ? -7.771 -19.987 15.707 1.00 95.19 527 GLN A CA 1
ATOM 4264 C C . GLN A 1 527 ? -7.859 -19.084 16.943 1.00 95.19 527 GLN A C 1
ATOM 4266 O O . GLN A 1 527 ? -7.272 -19.379 17.985 1.00 95.19 527 GLN A O 1
ATOM 4271 N N . LEU A 1 528 ? -8.594 -17.983 16.822 1.00 94.94 528 LEU A N 1
ATOM 4272 C CA . LEU A 1 528 ? -8.760 -16.966 17.853 1.00 94.94 528 LEU A CA 1
ATOM 4273 C C . LEU A 1 528 ? -10.129 -17.155 18.525 1.00 94.94 528 LEU A C 1
ATOM 4275 O O . LEU A 1 528 ? -11.150 -16.625 18.076 1.00 94.94 528 LEU A O 1
ATOM 4279 N N . ALA A 1 529 ? -10.148 -17.983 19.570 1.00 93.88 529 ALA A N 1
ATOM 4280 C CA . ALA A 1 529 ? -11.335 -18.269 20.373 1.00 93.88 529 ALA A CA 1
ATOM 4281 C C . ALA A 1 529 ? -11.684 -17.107 21.317 1.00 93.88 529 ALA A C 1
ATOM 4283 O O . ALA A 1 529 ? -10.795 -16.480 21.898 1.00 93.88 529 ALA A O 1
ATOM 4284 N N . MET A 1 530 ? -12.982 -16.842 21.479 1.00 91.06 530 MET A N 1
ATOM 4285 C CA . MET A 1 530 ? -13.505 -15.793 22.352 1.00 91.06 530 MET A CA 1
ATOM 4286 C C . MET A 1 530 ? -14.453 -16.384 23.408 1.00 91.06 530 MET A C 1
ATOM 4288 O O . MET A 1 530 ? -15.602 -16.705 23.088 1.00 91.06 530 MET A O 1
ATOM 4292 N N . PRO A 1 531 ? -14.025 -16.493 24.677 1.00 83.94 531 PRO A N 1
ATOM 4293 C CA . PRO A 1 531 ? -14.923 -16.848 25.770 1.00 83.94 531 PRO A CA 1
ATOM 4294 C C . PRO A 1 531 ? -16.000 -15.771 25.970 1.00 83.94 531 PRO A C 1
ATOM 4296 O O . PRO A 1 531 ? -15.734 -14.582 25.804 1.00 83.94 531 PRO A O 1
ATOM 4299 N N . LYS A 1 532 ? -17.201 -16.170 26.413 1.00 75.56 532 LYS A N 1
ATOM 4300 C CA . LYS A 1 532 ? -18.379 -15.280 26.538 1.00 75.56 532 LYS A CA 1
ATOM 4301 C C . LYS A 1 532 ? -18.180 -14.041 27.424 1.00 75.56 532 LYS A C 1
ATOM 4303 O O . LYS A 1 532 ? -18.909 -13.072 27.272 1.00 75.56 532 LYS A O 1
ATOM 4308 N N . GLN A 1 533 ? -17.238 -14.083 28.363 1.00 83.44 533 GLN A N 1
ATOM 4309 C CA . GLN A 1 533 ? -16.974 -12.994 29.313 1.00 83.44 533 GLN A CA 1
ATOM 4310 C C . GLN A 1 533 ? -16.105 -11.855 28.755 1.00 83.44 533 GLN A C 1
ATOM 4312 O O . GLN A 1 533 ? -15.921 -10.852 29.436 1.00 83.44 533 GLN A O 1
ATOM 4317 N N . PHE A 1 534 ? -15.539 -12.012 27.556 1.00 90.00 534 PHE A N 1
ATOM 4318 C CA . PHE A 1 534 ? -14.647 -11.027 26.949 1.00 90.00 534 PHE A CA 1
ATOM 4319 C C . PHE A 1 534 ? -15.244 -10.458 25.665 1.00 90.00 534 PHE A C 1
ATOM 4321 O O . PHE A 1 534 ? -16.026 -11.114 24.979 1.00 90.00 534 PHE A O 1
ATOM 4328 N N . GLN A 1 535 ? -14.842 -9.233 25.329 1.00 92.88 535 GLN A N 1
ATOM 4329 C CA . GLN A 1 535 ? -15.385 -8.489 24.196 1.00 92.88 535 GLN A CA 1
ATOM 4330 C C . GLN A 1 535 ? -14.354 -8.186 23.106 1.00 92.88 535 GLN A C 1
ATOM 4332 O O . GLN A 1 535 ? -14.757 -7.772 22.021 1.00 92.88 535 GLN A O 1
ATOM 4337 N N . ALA A 1 536 ? -13.055 -8.373 23.359 1.00 95.50 536 ALA A N 1
ATOM 4338 C CA . ALA A 1 536 ? -11.996 -8.144 22.375 1.00 95.50 536 ALA A CA 1
ATOM 4339 C C . ALA A 1 536 ? -10.746 -9.007 22.630 1.00 95.50 536 ALA A C 1
ATOM 4341 O O . ALA A 1 536 ? -10.545 -9.531 23.727 1.00 95.50 536 ALA A O 1
ATOM 4342 N N . LEU A 1 537 ? -9.909 -9.160 21.602 1.00 95.88 537 LEU A N 1
ATOM 4343 C CA . LEU A 1 537 ? -8.610 -9.835 21.660 1.00 95.88 537 LEU A CA 1
ATOM 4344 C C . LEU A 1 537 ? -7.511 -8.836 21.311 1.00 95.88 537 LEU A C 1
ATOM 4346 O O . LEU A 1 537 ? -7.596 -8.176 20.282 1.00 95.88 537 LEU A O 1
ATOM 4350 N N . LEU A 1 538 ? -6.480 -8.753 22.144 1.00 96.38 538 LEU A N 1
ATOM 4351 C CA . LEU A 1 538 ? -5.266 -7.985 21.891 1.00 96.38 538 LEU A CA 1
ATOM 4352 C C . LEU A 1 538 ? -4.106 -8.950 21.643 1.00 96.38 538 LEU A C 1
ATOM 4354 O O . LEU A 1 538 ? -3.832 -9.815 22.477 1.00 96.38 538 LEU A O 1
ATOM 4358 N N . PHE A 1 539 ? -3.427 -8.803 20.512 1.00 95.56 539 PHE A N 1
ATOM 4359 C CA . PHE A 1 539 ? -2.259 -9.609 20.160 1.00 95.56 539 PHE A CA 1
ATOM 4360 C C . PHE A 1 539 ? -1.251 -8.798 19.348 1.00 95.56 539 PHE A C 1
ATOM 4362 O O . PHE A 1 539 ? -1.597 -7.772 18.762 1.00 95.56 539 PHE A O 1
ATOM 4369 N N . THR A 1 540 ? -0.013 -9.280 19.312 1.00 95.25 540 THR A N 1
ATOM 4370 C CA . THR A 1 540 ? 1.110 -8.613 18.650 1.00 95.25 540 THR A CA 1
ATOM 4371 C C . THR A 1 540 ? 1.551 -9.413 17.436 1.00 95.25 540 THR A C 1
ATOM 4373 O O . THR A 1 540 ? 1.672 -10.640 17.492 1.00 95.25 540 THR A O 1
ATOM 4376 N N . VAL A 1 541 ? 1.784 -8.715 16.330 1.00 95.06 541 VAL A N 1
ATOM 4377 C CA . VAL A 1 541 ? 2.382 -9.276 15.116 1.00 95.06 541 VAL A CA 1
ATOM 4378 C C . VAL A 1 541 ? 3.682 -8.544 14.832 1.00 95.06 541 VAL A C 1
ATOM 4380 O O . VAL A 1 541 ? 3.757 -7.331 15.008 1.00 95.06 541 VAL A O 1
ATOM 4383 N N . THR A 1 542 ? 4.698 -9.268 14.384 1.00 94.19 542 THR A N 1
ATOM 4384 C CA . THR A 1 542 ? 6.049 -8.726 14.209 1.00 94.19 542 THR A CA 1
ATOM 4385 C C . THR A 1 542 ? 6.544 -9.013 12.799 1.00 94.19 542 THR A C 1
ATOM 4387 O O . THR A 1 542 ? 6.373 -10.117 12.279 1.00 94.19 542 THR A O 1
ATOM 4390 N N . ALA A 1 543 ? 7.158 -8.014 12.169 1.00 93.69 543 ALA A N 1
ATOM 4391 C CA . ALA A 1 543 ? 7.787 -8.151 10.867 1.00 93.69 543 ALA A CA 1
ATOM 4392 C C . ALA A 1 543 ? 9.094 -8.947 10.989 1.00 93.69 543 ALA A C 1
ATOM 4394 O O . ALA A 1 543 ? 10.031 -8.552 11.689 1.00 93.69 543 ALA A O 1
ATOM 4395 N N . LYS A 1 544 ? 9.163 -10.072 10.283 1.00 92.69 544 LYS A N 1
ATOM 4396 C CA . LYS A 1 544 ? 10.385 -10.824 9.994 1.00 92.69 544 LYS A CA 1
ATOM 4397 C C . LYS A 1 544 ? 10.861 -10.465 8.594 1.00 92.69 544 LYS A C 1
ATOM 4399 O O . LYS A 1 544 ? 10.041 -10.198 7.727 1.00 92.69 544 LYS A O 1
ATOM 4404 N N . PHE A 1 545 ? 12.172 -10.427 8.396 1.00 92.44 545 PHE A N 1
ATOM 4405 C CA . PHE A 1 545 ? 12.772 -10.090 7.109 1.00 92.44 545 PHE A CA 1
ATOM 4406 C C . PHE A 1 545 ? 13.389 -11.344 6.515 1.00 92.44 545 PHE A C 1
ATOM 4408 O O . PHE A 1 545 ? 14.287 -11.934 7.127 1.00 92.44 545 PHE A O 1
ATOM 4415 N N . GLU A 1 546 ? 12.896 -11.729 5.348 1.00 92.25 546 GLU A N 1
ATOM 4416 C CA . GLU A 1 546 ? 13.376 -12.875 4.584 1.00 92.25 546 GLU A CA 1
ATOM 4417 C C . GLU A 1 546 ? 14.065 -12.397 3.316 1.00 92.25 546 GLU A C 1
ATOM 4419 O O . GLU A 1 546 ? 13.798 -11.303 2.828 1.00 92.25 546 GLU A O 1
ATOM 4424 N N . GLU A 1 547 ? 14.995 -13.210 2.831 1.00 95.12 547 GLU A N 1
ATOM 4425 C CA . GLU A 1 547 ? 15.651 -12.978 1.552 1.00 95.12 547 GLU A CA 1
ATOM 4426 C C . GLU A 1 547 ? 14.855 -13.684 0.462 1.00 95.12 547 GLU A C 1
ATOM 4428 O O . GLU A 1 547 ? 14.513 -14.863 0.584 1.00 95.12 547 GLU A O 1
ATOM 4433 N N . GLU A 1 548 ? 14.536 -12.943 -0.589 1.00 95.12 548 GLU A N 1
ATOM 4434 C CA . GLU A 1 548 ? 13.752 -13.423 -1.714 1.00 95.12 548 GLU A CA 1
ATOM 4435 C C . GLU A 1 548 ? 14.545 -13.286 -3.005 1.00 95.12 548 GLU A C 1
ATOM 4437 O O . GLU A 1 548 ? 15.215 -12.282 -3.241 1.00 95.12 548 GLU A O 1
ATOM 4442 N N . PHE A 1 549 ? 14.427 -14.292 -3.871 1.00 95.69 549 PHE A N 1
ATOM 4443 C CA . PHE A 1 549 ? 15.155 -14.342 -5.133 1.00 95.69 549 PHE A CA 1
ATOM 4444 C C . PHE A 1 549 ? 14.218 -14.171 -6.325 1.00 95.69 549 PHE A C 1
ATOM 4446 O O . PHE A 1 549 ? 13.082 -14.659 -6.327 1.00 95.69 549 PHE A O 1
ATOM 4453 N N . THR A 1 550 ? 14.708 -13.483 -7.350 1.00 96.12 550 THR A N 1
ATOM 4454 C CA . THR A 1 550 ? 14.089 -13.456 -8.683 1.00 96.12 550 THR A CA 1
ATOM 4455 C C . THR A 1 550 ? 14.452 -14.705 -9.491 1.00 96.12 550 THR A C 1
ATOM 4457 O O . THR A 1 550 ? 15.343 -15.473 -9.131 1.00 96.12 550 THR A O 1
ATOM 4460 N N . LEU A 1 551 ? 13.760 -14.931 -10.613 1.00 94.38 551 LEU A N 1
ATOM 4461 C CA . LEU A 1 551 ? 14.029 -16.058 -11.520 1.00 94.38 551 LEU A CA 1
ATOM 4462 C C . LEU A 1 551 ? 15.440 -16.035 -12.119 1.00 94.38 551 LEU A C 1
ATOM 4464 O O . LEU A 1 551 ? 15.955 -17.091 -12.471 1.00 94.38 551 LEU A O 1
ATOM 4468 N N . ASP A 1 552 ? 16.043 -14.855 -12.247 1.00 94.25 552 ASP A N 1
ATOM 4469 C CA . ASP A 1 552 ? 17.433 -14.647 -12.659 1.00 94.25 552 ASP A CA 1
ATOM 4470 C C . ASP A 1 552 ? 18.403 -14.581 -11.461 1.00 94.25 552 ASP A C 1
ATOM 4472 O O . ASP A 1 552 ? 19.520 -14.083 -11.582 1.00 94.25 552 ASP A O 1
ATOM 4476 N N . ALA A 1 553 ? 17.972 -15.107 -10.308 1.00 93.62 553 ALA A N 1
ATOM 4477 C CA . ALA A 1 553 ? 18.744 -15.324 -9.086 1.00 93.62 553 ALA A CA 1
ATOM 4478 C C . ALA A 1 553 ? 19.292 -14.069 -8.380 1.00 93.62 553 ALA A C 1
ATOM 4480 O O . ALA A 1 553 ? 20.120 -14.212 -7.479 1.00 93.62 553 ALA A O 1
ATOM 4481 N N . ARG A 1 554 ? 18.820 -12.861 -8.722 1.00 94.75 554 ARG A N 1
ATOM 4482 C CA . ARG A 1 554 ? 19.147 -11.653 -7.944 1.00 94.75 554 ARG A CA 1
ATOM 4483 C C . ARG A 1 554 ? 18.474 -11.723 -6.578 1.00 94.75 554 ARG A C 1
ATOM 4485 O O . ARG A 1 554 ? 17.332 -12.189 -6.482 1.00 94.75 554 ARG A O 1
ATOM 4492 N N . SER A 1 555 ? 19.195 -11.273 -5.557 1.00 94.25 555 SER A N 1
ATOM 4493 C CA . SER A 1 555 ? 18.698 -11.162 -4.186 1.00 94.25 555 SER A CA 1
ATOM 4494 C C . SER A 1 555 ? 18.023 -9.808 -3.953 1.00 94.25 555 SER A C 1
ATOM 4496 O O . SER A 1 555 ? 18.440 -8.786 -4.494 1.00 94.25 555 SER A O 1
ATOM 4498 N N . ASP A 1 556 ? 17.006 -9.783 -3.092 1.00 92.31 556 ASP A N 1
ATOM 4499 C CA . ASP A 1 556 ? 16.421 -8.549 -2.560 1.00 92.31 556 ASP A CA 1
ATOM 4500 C C . ASP A 1 556 ? 17.193 -7.976 -1.351 1.00 92.31 556 ASP A C 1
ATOM 4502 O O . ASP A 1 556 ? 16.749 -7.004 -0.731 1.00 92.31 556 ASP A O 1
ATOM 4506 N N . GLY A 1 557 ? 18.309 -8.602 -0.964 1.00 90.31 557 GLY A N 1
ATOM 4507 C CA . GLY A 1 557 ? 19.128 -8.207 0.178 1.00 90.31 557 GLY A CA 1
ATOM 4508 C C . GLY A 1 557 ? 18.440 -8.397 1.530 1.00 90.31 557 GLY A C 1
ATOM 4509 O O . GLY A 1 557 ? 18.761 -7.674 2.475 1.00 90.31 557 GLY A O 1
ATOM 4510 N N . ARG A 1 558 ? 17.494 -9.341 1.637 1.00 91.62 558 ARG A N 1
ATOM 4511 C CA . ARG A 1 558 ? 16.701 -9.591 2.851 1.00 91.62 558 ARG A CA 1
ATOM 4512 C C . ARG A 1 558 ? 15.805 -8.409 3.229 1.00 91.62 558 ARG A C 1
ATOM 4514 O O . ARG A 1 558 ? 15.694 -8.040 4.403 1.00 91.62 558 ARG A O 1
ATOM 4521 N N . SER A 1 559 ? 15.190 -7.783 2.229 1.00 88.38 559 SER A N 1
ATOM 4522 C CA . SER A 1 559 ? 14.327 -6.613 2.423 1.00 88.38 559 SER A CA 1
ATOM 4523 C C . SER A 1 559 ? 12.837 -6.963 2.510 1.00 88.38 559 SER A C 1
ATOM 4525 O O . SER A 1 559 ? 12.066 -6.160 3.047 1.00 88.38 559 SER A O 1
ATOM 4527 N N . ALA A 1 560 ? 12.430 -8.164 2.089 1.00 92.00 560 ALA A N 1
ATOM 4528 C CA . ALA A 1 560 ? 11.050 -8.627 2.145 1.00 92.00 560 ALA A CA 1
ATOM 4529 C C . ALA A 1 560 ? 10.543 -8.810 3.586 1.00 92.00 560 ALA A C 1
ATOM 4531 O O . ALA A 1 560 ? 10.933 -9.726 4.314 1.00 92.00 560 ALA A O 1
ATOM 4532 N N . ALA A 1 561 ? 9.611 -7.945 3.992 1.00 92.44 561 ALA A N 1
ATOM 4533 C CA . ALA A 1 561 ? 8.935 -8.041 5.279 1.00 92.44 561 ALA A CA 1
ATOM 4534 C C . ALA A 1 561 ? 7.786 -9.066 5.243 1.00 92.44 561 ALA A C 1
ATOM 4536 O O . ALA A 1 561 ? 6.913 -9.033 4.374 1.00 92.44 561 ALA A O 1
ATOM 4537 N N . VAL A 1 562 ? 7.739 -9.936 6.249 1.00 93.44 562 VAL A N 1
ATOM 4538 C CA . VAL A 1 562 ? 6.718 -10.969 6.443 1.00 93.44 562 VAL A CA 1
ATOM 4539 C C . VAL A 1 562 ? 6.194 -10.891 7.868 1.00 93.44 562 VAL A C 1
ATOM 4541 O O . VAL A 1 562 ? 6.962 -10.970 8.824 1.00 93.44 562 VAL A O 1
ATOM 4544 N N . PHE A 1 563 ? 4.885 -10.724 8.039 1.00 95.50 563 PHE A N 1
ATOM 4545 C CA . PHE A 1 563 ? 4.308 -10.635 9.379 1.00 95.50 563 PHE A CA 1
ATOM 4546 C C . PHE A 1 563 ? 4.112 -12.013 9.977 1.00 95.50 563 PHE A C 1
ATOM 4548 O O . PHE A 1 563 ? 3.580 -12.912 9.334 1.00 95.50 563 PHE A O 1
ATOM 4555 N N . GLN A 1 564 ? 4.505 -12.140 11.237 1.00 94.75 564 GLN A N 1
ATOM 4556 C CA . GLN A 1 564 ? 4.318 -13.334 12.037 1.00 94.75 564 GLN A CA 1
ATOM 4557 C C . GLN A 1 564 ? 3.537 -12.971 13.298 1.00 94.75 564 GLN A C 1
ATOM 4559 O O . GLN A 1 564 ? 3.868 -11.989 13.965 1.00 94.75 564 GLN A O 1
ATOM 4564 N N . LEU A 1 565 ? 2.527 -13.768 13.646 1.00 94.44 565 LEU A N 1
ATOM 4565 C CA . LEU A 1 565 ? 1.895 -13.667 14.963 1.00 94.44 565 LEU A CA 1
ATOM 4566 C C . LEU A 1 565 ? 2.869 -14.165 16.032 1.00 94.44 565 LEU A C 1
ATOM 4568 O O . LEU A 1 565 ? 3.418 -15.262 15.906 1.00 94.44 565 LEU A O 1
ATOM 4572 N N . GLU A 1 566 ? 3.079 -13.378 17.087 1.00 89.19 566 GLU A N 1
ATOM 4573 C CA . GLU A 1 566 ? 3.931 -13.817 18.190 1.00 89.19 566 GLU A CA 1
ATOM 4574 C C . GLU A 1 566 ? 3.327 -15.046 18.883 1.00 89.19 566 GLU A C 1
ATOM 4576 O O . GLU A 1 566 ? 2.112 -15.153 19.047 1.00 89.19 566 GLU A O 1
ATOM 4581 N N . ASN A 1 567 ? 4.176 -15.984 19.320 1.00 78.25 567 ASN A N 1
ATOM 4582 C CA . ASN A 1 567 ? 3.767 -17.218 20.009 1.00 78.25 567 ASN A CA 1
ATOM 4583 C C . ASN A 1 567 ? 3.304 -16.963 21.461 1.00 78.25 567 ASN A C 1
ATOM 4585 O O . ASN A 1 567 ? 3.642 -17.705 22.382 1.00 78.25 567 ASN A O 1
ATOM 4589 N N . ILE A 1 568 ? 2.534 -15.899 21.668 1.00 77.62 568 ILE A N 1
ATOM 4590 C CA . ILE A 1 568 ? 1.898 -15.525 22.923 1.00 77.62 568 ILE A CA 1
ATOM 4591 C C . ILE A 1 568 ? 0.393 -15.637 22.703 1.00 77.62 568 ILE A C 1
ATOM 4593 O O . ILE A 1 568 ? -0.143 -15.181 21.692 1.00 77.62 568 ILE A O 1
ATOM 4597 N N . ASP A 1 569 ? -0.307 -16.268 23.643 1.00 83.25 569 ASP A N 1
ATOM 4598 C CA . ASP A 1 569 ? -1.758 -16.349 23.545 1.00 83.25 569 ASP A CA 1
ATOM 4599 C C . ASP A 1 569 ? -2.382 -14.945 23.587 1.00 83.25 569 ASP A C 1
ATOM 4601 O O . ASP A 1 569 ? -2.039 -14.155 24.473 1.00 83.25 569 ASP A O 1
ATOM 4605 N N . PRO A 1 570 ? -3.325 -14.633 22.674 1.00 87.44 570 PRO A N 1
ATOM 4606 C CA . PRO A 1 570 ? -3.997 -13.343 22.658 1.00 87.44 570 PRO A CA 1
ATOM 4607 C C . PRO A 1 570 ? -4.571 -12.976 24.028 1.00 87.44 570 PRO A C 1
ATOM 4609 O O . PRO A 1 570 ? -5.285 -13.761 24.671 1.00 87.44 570 PRO A O 1
ATOM 4612 N N . LYS A 1 571 ? -4.294 -11.746 24.461 1.00 91.88 571 LYS A N 1
ATOM 4613 C CA . LYS A 1 571 ? -4.853 -11.186 25.686 1.00 91.88 571 LYS A CA 1
ATOM 4614 C C . LYS A 1 571 ? -6.328 -10.902 25.453 1.00 91.88 571 LYS A C 1
ATOM 4616 O O . LYS A 1 571 ? -6.703 -10.153 24.556 1.00 91.88 571 LYS A O 1
ATOM 4621 N N . ARG A 1 572 ? -7.178 -11.490 26.283 1.00 93.56 572 ARG A N 1
ATOM 4622 C CA . ARG A 1 572 ? -8.624 -11.285 26.218 1.00 93.56 572 ARG A CA 1
ATOM 4623 C C . ARG A 1 572 ? -8.978 -10.031 27.006 1.00 93.56 572 ARG A C 1
ATOM 4625 O O . ARG A 1 572 ? -8.509 -9.843 28.130 1.00 93.56 572 ARG A O 1
ATOM 4632 N N . ILE A 1 573 ? -9.756 -9.155 26.390 1.00 92.94 573 ILE A N 1
ATOM 4633 C CA . ILE A 1 573 ? -10.052 -7.820 26.896 1.00 92.94 573 ILE A CA 1
ATOM 4634 C C . ILE A 1 573 ? -11.533 -7.735 27.233 1.00 92.94 573 ILE A C 1
ATOM 4636 O O . ILE A 1 573 ? -12.400 -8.000 26.398 1.00 92.94 573 ILE A O 1
ATOM 4640 N N . GLU A 1 574 ? -11.801 -7.340 28.473 1.00 92.25 574 GLU A N 1
ATOM 4641 C CA . GLU A 1 574 ? -13.130 -6.943 28.912 1.00 92.25 574 GLU A CA 1
ATOM 4642 C C . GLU A 1 574 ? -13.347 -5.459 28.585 1.00 92.25 574 GLU A C 1
ATOM 4644 O O . GLU A 1 574 ? -12.541 -4.605 28.978 1.00 92.25 574 GLU A O 1
ATOM 4649 N N . ILE A 1 575 ? -14.427 -5.159 27.867 1.00 89.38 575 ILE A N 1
ATOM 4650 C CA . ILE A 1 575 ? -14.874 -3.797 27.569 1.00 89.38 575 ILE A CA 1
ATOM 4651 C C . ILE A 1 575 ? -16.110 -3.542 28.423 1.00 89.38 575 ILE A C 1
ATOM 4653 O O . ILE A 1 575 ? -17.210 -3.987 28.101 1.00 89.38 575 ILE A O 1
ATOM 4657 N N . LYS A 1 576 ? -15.916 -2.845 29.542 1.00 82.38 576 LYS A N 1
ATOM 4658 C CA . LYS A 1 576 ? -17.016 -2.471 30.431 1.00 82.38 576 LYS A CA 1
ATOM 4659 C C . LYS A 1 576 ? -17.801 -1.333 29.795 1.00 82.38 576 LYS A C 1
ATOM 4661 O O . LYS A 1 576 ? -17.206 -0.327 29.411 1.00 82.38 576 LYS A O 1
ATOM 4666 N N . SER A 1 577 ? -19.121 -1.483 29.716 1.00 74.00 577 SER A N 1
ATOM 4667 C CA . SER A 1 577 ? -20.015 -0.392 29.330 1.00 74.00 577 SER A CA 1
ATOM 4668 C C . SER A 1 577 ? -19.766 0.807 30.243 1.00 74.00 577 SER A C 1
ATOM 4670 O O . SER A 1 577 ? -19.812 0.676 31.468 1.00 74.00 577 SER A O 1
ATOM 4672 N N . ALA A 1 578 ? -19.455 1.959 29.656 1.00 71.38 578 ALA A N 1
ATOM 4673 C CA . ALA A 1 578 ? -19.275 3.193 30.408 1.00 71.38 578 ALA A CA 1
ATOM 4674 C C . ALA A 1 578 ? -20.624 3.913 30.534 1.00 71.38 578 ALA A C 1
ATOM 4676 O O . ALA A 1 578 ? -21.371 3.993 29.559 1.00 71.38 578 ALA A O 1
ATOM 4677 N N . GLU A 1 579 ? -20.937 4.438 31.724 1.00 63.88 579 GLU A N 1
ATOM 4678 C CA . GLU A 1 579 ? -22.098 5.318 31.891 1.00 63.88 579 GLU A CA 1
ATOM 4679 C C . GLU A 1 579 ? -21.925 6.562 31.011 1.00 63.88 579 GLU A C 1
ATOM 4681 O O . GLU A 1 579 ? -20.866 7.195 31.016 1.00 63.88 579 GLU A O 1
ATOM 4686 N N . LEU A 1 580 ? -22.972 6.918 30.263 1.00 56.81 580 LEU A N 1
ATOM 4687 C CA . LEU A 1 580 ? -23.020 8.175 29.521 1.00 56.81 580 LEU A CA 1
ATOM 4688 C C . LEU A 1 580 ? -22.839 9.348 30.508 1.00 56.81 580 LEU A C 1
ATOM 4690 O O . LEU A 1 580 ? -23.551 9.397 31.518 1.00 56.81 580 LEU A O 1
ATOM 4694 N N . PRO A 1 581 ? -21.931 10.307 30.250 1.00 51.06 581 PRO A N 1
ATOM 4695 C CA . PRO A 1 581 ? -21.770 11.478 31.107 1.00 51.06 581 PRO A CA 1
ATOM 4696 C C . PRO A 1 581 ? -23.101 12.225 31.298 1.00 51.06 581 PRO A C 1
ATOM 4698 O O . PRO A 1 581 ? -23.812 12.514 30.334 1.00 51.06 581 PRO A O 1
ATOM 4701 N N . LYS A 1 582 ? -23.438 12.582 32.545 1.00 42.12 582 LYS A N 1
ATOM 4702 C CA . LYS A 1 582 ? -24.628 13.386 32.887 1.00 42.12 582 LYS A CA 1
ATOM 4703 C C . LYS A 1 582 ? -24.418 14.877 32.576 1.00 42.12 582 LYS A C 1
ATOM 4705 O O . LYS A 1 582 ? -24.533 15.704 33.470 1.00 42.12 582 LYS A O 1
ATOM 4710 N N . SER A 1 583 ? -24.109 15.245 31.335 1.00 37.78 583 SER A N 1
ATOM 4711 C CA . SER A 1 583 ? -24.216 16.639 30.871 1.00 37.78 583 SER A CA 1
ATOM 4712 C C . SER A 1 583 ? -24.120 16.735 29.348 1.00 37.78 583 SER A C 1
ATOM 4714 O O . SER A 1 583 ? -23.165 16.250 28.752 1.00 37.78 583 SER A O 1
ATOM 4716 N N . SER A 1 584 ? -25.123 17.391 28.754 1.00 36.78 584 SER A N 1
ATOM 4717 C CA . SER A 1 584 ? -25.188 17.875 27.366 1.00 36.78 584 SER A CA 1
ATOM 4718 C C . SER A 1 584 ? -24.881 16.864 26.256 1.00 36.78 584 SER A C 1
ATOM 4720 O O . SER A 1 584 ? -24.087 17.141 25.358 1.00 36.78 584 SER A O 1
ATOM 4722 N N . VAL A 1 585 ? -25.603 15.741 26.222 1.00 35.25 585 VAL A N 1
ATOM 4723 C CA . VAL A 1 585 ? -25.922 15.137 24.921 1.00 35.25 585 VAL A CA 1
ATOM 4724 C C . VAL A 1 585 ? -26.918 16.086 24.262 1.00 35.25 585 VAL A C 1
ATOM 4726 O O . VAL A 1 585 ? -28.120 16.006 24.502 1.00 35.25 585 VAL A O 1
ATOM 4729 N N . THR A 1 586 ? -26.421 17.037 23.472 1.00 34.66 586 THR A N 1
ATOM 4730 C CA . THR A 1 586 ? -27.252 17.534 22.377 1.00 34.66 586 THR A CA 1
ATOM 4731 C C . THR A 1 586 ? -27.596 16.303 21.552 1.00 34.66 586 THR A C 1
ATOM 4733 O O . THR A 1 586 ? -26.709 15.515 21.210 1.00 34.66 586 THR A O 1
ATOM 4736 N N . GLU A 1 587 ? -28.891 16.066 21.341 1.00 36.28 587 GLU A N 1
ATOM 4737 C CA . GLU A 1 587 ? -29.355 15.063 20.392 1.00 36.28 587 GLU A CA 1
ATOM 4738 C C . GLU A 1 587 ? -28.477 15.171 19.144 1.00 36.28 587 GLU A C 1
ATOM 4740 O O . GLU A 1 587 ? -28.265 16.272 18.624 1.00 36.28 587 GLU A O 1
ATOM 4745 N N . ALA A 1 588 ? -27.881 14.047 18.725 1.00 36.94 588 ALA A N 1
ATOM 4746 C CA . ALA A 1 588 ? -27.149 14.010 17.467 1.00 36.94 588 ALA A CA 1
ATOM 4747 C C . ALA A 1 588 ? -28.069 14.650 16.418 1.00 36.94 588 ALA A C 1
ATOM 4749 O O . ALA A 1 588 ? -29.222 14.226 16.348 1.00 36.94 588 ALA A O 1
ATOM 4750 N N . PRO A 1 589 ? -27.625 15.697 15.696 1.00 32.75 589 PRO A N 1
ATOM 4751 C CA . PRO A 1 589 ? -28.523 16.571 14.960 1.00 32.75 589 PRO A CA 1
ATOM 4752 C C . PRO A 1 589 ? -29.414 15.740 14.047 1.00 32.75 589 PRO A C 1
ATOM 4754 O O . PRO A 1 589 ? -28.944 15.089 13.110 1.00 32.75 589 PRO A O 1
ATOM 4757 N N . ASP A 1 590 ? -30.696 15.741 14.388 1.00 33.31 590 ASP A N 1
ATOM 4758 C CA . ASP A 1 590 ? -31.705 14.937 13.739 1.00 33.31 590 ASP A CA 1
ATOM 4759 C C . ASP A 1 590 ? -31.982 15.544 12.361 1.00 33.31 590 ASP A C 1
ATOM 4761 O O . ASP A 1 590 ? -32.673 16.549 12.224 1.00 33.31 590 ASP A O 1
ATOM 4765 N N . SER A 1 591 ? -31.432 14.914 11.322 1.00 42.75 591 SER A N 1
ATOM 4766 C CA . SER A 1 591 ? -31.820 15.064 9.915 1.00 42.75 591 SER A CA 1
ATOM 4767 C C . SER A 1 591 ? -31.594 16.429 9.216 1.00 42.75 591 SER A C 1
ATOM 4769 O O . SER A 1 591 ? -31.749 17.516 9.759 1.00 42.75 591 SER A O 1
ATOM 4771 N N . LYS A 1 592 ? -31.302 16.345 7.908 1.00 30.98 592 LYS A N 1
ATOM 4772 C CA . LYS A 1 592 ? -31.399 17.425 6.899 1.00 30.98 592 LYS A CA 1
ATOM 4773 C C . LYS A 1 592 ? -30.348 18.540 6.913 1.00 30.98 592 LYS A C 1
ATOM 4775 O O . LYS A 1 592 ? -30.659 19.687 6.608 1.00 30.98 592 LYS A O 1
ATOM 4780 N N . THR A 1 593 ? -29.078 18.205 7.106 1.00 28.78 593 THR A N 1
ATOM 4781 C CA . THR A 1 593 ? -28.037 18.966 6.400 1.00 28.78 593 THR A CA 1
ATOM 4782 C C . THR A 1 593 ? -27.352 18.033 5.421 1.00 28.78 593 THR A C 1
ATOM 4784 O O . THR A 1 593 ? -26.811 17.003 5.818 1.00 28.78 593 THR A O 1
ATOM 4787 N N . GLU A 1 594 ? -27.406 18.386 4.137 1.00 31.06 594 GLU A N 1
ATOM 4788 C CA . GLU A 1 594 ? -26.390 18.037 3.145 1.00 31.06 594 GLU A CA 1
ATOM 4789 C C . GLU A 1 594 ? -25.033 18.514 3.685 1.00 31.06 594 GLU A C 1
ATOM 4791 O O . GLU A 1 594 ? -24.485 19.533 3.277 1.00 31.06 594 GLU A O 1
ATOM 4796 N N . ARG A 1 595 ? -24.491 17.833 4.697 1.00 31.77 595 ARG A N 1
ATOM 4797 C CA . ARG A 1 595 ? -23.067 17.914 4.969 1.00 31.77 595 ARG A CA 1
ATOM 4798 C C . ARG A 1 595 ? -22.447 17.013 3.929 1.00 31.77 595 ARG A C 1
ATOM 4800 O O . ARG A 1 595 ? -22.309 15.811 4.144 1.00 31.77 595 ARG A O 1
ATOM 4807 N N . ASP A 1 596 ? -22.147 17.614 2.783 1.00 33.28 596 ASP A N 1
ATOM 4808 C CA . ASP A 1 596 ? -21.069 17.162 1.918 1.00 33.28 596 ASP A CA 1
ATOM 4809 C C . ASP A 1 596 ? -19.974 16.557 2.794 1.00 33.28 596 ASP A C 1
ATOM 4811 O O . ASP A 1 596 ? -19.486 17.227 3.705 1.00 33.28 596 ASP A O 1
ATOM 4815 N N . GLU A 1 597 ? -19.705 15.265 2.611 1.00 38.44 597 GLU A N 1
ATOM 4816 C CA . GLU A 1 597 ? -18.415 14.706 2.178 1.00 38.44 597 GLU A CA 1
ATOM 4817 C C . GLU A 1 597 ? -17.121 15.437 2.620 1.00 38.44 597 GLU A C 1
ATOM 4819 O O . GLU A 1 597 ? -16.091 15.317 1.968 1.00 38.44 597 GLU A O 1
ATOM 4824 N N . LYS A 1 598 ? -17.111 16.150 3.752 1.00 43.22 598 LYS A N 1
ATOM 4825 C CA . LYS A 1 598 ? -15.944 16.812 4.357 1.00 43.22 598 LYS A CA 1
ATOM 4826 C C . LYS A 1 598 ? -15.101 15.802 5.138 1.00 43.22 598 LYS A C 1
ATOM 4828 O O . LYS A 1 598 ? -14.690 16.056 6.267 1.00 43.22 598 LYS A O 1
ATOM 4833 N N . PHE A 1 599 ? -14.865 14.632 4.557 1.00 49.38 599 PHE A N 1
ATOM 4834 C CA . PHE A 1 599 ? -13.813 13.751 5.045 1.00 49.38 599 PHE A CA 1
ATOM 4835 C C . PHE A 1 599 ? -12.484 14.306 4.544 1.00 49.38 599 PHE A C 1
ATOM 4837 O O . PHE A 1 599 ? -12.347 14.624 3.361 1.00 49.38 599 PHE A O 1
ATOM 4844 N N . ASN A 1 600 ? -11.495 14.431 5.430 1.00 63.00 600 ASN A N 1
ATOM 4845 C CA . ASN A 1 600 ? -10.141 14.695 4.965 1.00 63.00 600 ASN A CA 1
ATOM 4846 C C . ASN A 1 600 ? -9.659 13.432 4.256 1.00 63.00 600 ASN A C 1
ATOM 4848 O O . ASN A 1 600 ? -9.607 12.353 4.848 1.00 63.00 600 ASN A O 1
ATOM 4852 N N . ASN A 1 601 ? -9.367 13.550 2.965 1.00 74.75 601 ASN A N 1
ATOM 4853 C CA . ASN A 1 601 ? -8.945 12.405 2.184 1.00 74.75 601 ASN A CA 1
ATOM 4854 C C . ASN A 1 601 ? -7.481 12.107 2.510 1.00 74.75 601 ASN A C 1
ATOM 4856 O O . ASN A 1 601 ? -6.627 12.987 2.392 1.00 74.75 601 ASN A O 1
ATOM 4860 N N . ILE A 1 602 ? -7.173 10.859 2.870 1.00 86.44 602 ILE A N 1
ATOM 4861 C CA . ILE A 1 602 ? -5.796 10.426 3.144 1.00 86.44 602 ILE A CA 1
ATOM 4862 C C . ILE A 1 602 ? -4.831 10.712 1.975 1.00 86.44 602 ILE A C 1
ATOM 4864 O O . ILE A 1 602 ? -3.637 10.863 2.205 1.00 86.44 602 ILE A O 1
ATOM 4868 N N . ARG A 1 603 ? -5.327 10.883 0.736 1.00 87.25 603 ARG A N 1
ATOM 4869 C CA . ARG A 1 603 ? -4.530 11.321 -0.427 1.00 87.25 603 ARG A CA 1
ATOM 4870 C C . ARG A 1 603 ? -3.726 12.593 -0.151 1.00 87.25 603 ARG A C 1
ATOM 4872 O O . ARG A 1 603 ? -2.572 12.667 -0.564 1.00 87.25 603 ARG A O 1
ATOM 4879 N N . GLU A 1 604 ? -4.341 13.583 0.495 1.00 85.12 604 GLU A N 1
ATOM 4880 C CA . GLU A 1 604 ? -3.716 14.881 0.793 1.00 85.12 604 GLU A CA 1
ATOM 4881 C C . GLU A 1 604 ? -2.548 14.687 1.761 1.00 85.12 604 GLU A C 1
ATOM 4883 O O . GLU A 1 604 ? -1.432 15.122 1.490 1.00 85.12 604 GLU A O 1
ATOM 4888 N N . LEU A 1 605 ? -2.793 13.940 2.842 1.00 88.56 605 LEU A N 1
ATOM 4889 C CA . LEU A 1 605 ? -1.773 13.568 3.817 1.00 88.56 605 LEU A CA 1
ATOM 4890 C C . LEU A 1 605 ? -0.612 12.825 3.145 1.00 88.56 605 LEU A C 1
ATOM 4892 O O . LEU A 1 605 ? 0.541 13.202 3.336 1.00 88.56 605 LEU A O 1
ATOM 4896 N N . SER A 1 606 ? -0.916 11.819 2.318 1.00 92.00 606 SER A N 1
ATOM 4897 C CA . SER A 1 606 ? 0.080 11.040 1.576 1.00 92.00 606 SER A CA 1
ATOM 4898 C C . SER A 1 606 ? 0.916 11.899 0.622 1.00 92.00 606 SER A C 1
ATOM 4900 O O . SER A 1 606 ? 2.132 11.734 0.569 1.00 92.00 606 SER A O 1
ATOM 4902 N N . ALA A 1 607 ? 0.295 12.829 -0.113 1.00 91.44 607 ALA A N 1
ATOM 4903 C CA . ALA A 1 607 ? 1.008 13.727 -1.024 1.00 91.44 607 ALA A CA 1
ATOM 4904 C C . ALA A 1 607 ? 2.007 14.612 -0.268 1.00 91.44 607 ALA A C 1
ATOM 4906 O O . ALA A 1 607 ? 3.165 14.722 -0.672 1.00 91.44 607 ALA A O 1
ATOM 4907 N N . VAL A 1 608 ? 1.572 15.189 0.859 1.00 91.75 608 VAL A N 1
ATOM 4908 C CA . VAL A 1 608 ? 2.428 16.015 1.719 1.00 91.75 608 VAL A CA 1
ATOM 4909 C C . VAL A 1 608 ? 3.569 15.190 2.315 1.00 91.75 608 VAL A C 1
ATOM 4911 O O . VAL A 1 608 ? 4.693 15.683 2.336 1.00 91.75 608 VAL A O 1
ATOM 4914 N N . GLN A 1 609 ? 3.333 13.932 2.717 1.00 91.94 609 GLN A N 1
ATOM 4915 C CA . GLN A 1 609 ? 4.410 13.047 3.185 1.00 91.94 609 GLN A CA 1
ATOM 4916 C C . GLN A 1 609 ? 5.501 12.867 2.129 1.00 91.94 609 GLN A C 1
ATOM 4918 O O . GLN A 1 609 ? 6.672 13.101 2.418 1.00 91.94 609 GLN A O 1
ATOM 4923 N N . PHE A 1 610 ? 5.123 12.478 0.907 1.00 92.00 610 PHE A N 1
ATOM 4924 C CA . PHE A 1 610 ? 6.091 12.228 -0.162 1.00 92.00 610 PHE A CA 1
ATOM 4925 C C . PHE A 1 610 ? 6.849 13.495 -0.568 1.00 92.00 610 PHE A C 1
ATOM 4927 O O . PHE A 1 610 ? 8.060 13.441 -0.774 1.00 92.00 610 PHE A O 1
ATOM 4934 N N . ALA A 1 611 ? 6.160 14.637 -0.655 1.00 92.38 611 ALA A N 1
ATOM 4935 C CA . ALA A 1 611 ? 6.793 15.910 -0.985 1.00 92.38 611 ALA A CA 1
ATOM 4936 C C . ALA A 1 611 ? 7.766 16.371 0.113 1.00 92.38 611 ALA A C 1
ATOM 4938 O O . ALA A 1 611 ? 8.893 16.763 -0.191 1.00 92.38 611 ALA A O 1
ATOM 4939 N N . ALA A 1 612 ? 7.357 16.289 1.382 1.00 91.12 612 ALA A N 1
ATOM 4940 C CA . ALA A 1 612 ? 8.191 16.679 2.512 1.00 91.12 612 ALA A CA 1
ATOM 4941 C C . ALA A 1 612 ? 9.418 15.769 2.662 1.00 91.12 612 ALA A C 1
ATOM 4943 O O . ALA A 1 612 ? 10.522 16.277 2.830 1.00 91.12 612 ALA A O 1
ATOM 4944 N N . ASP A 1 613 ? 9.253 14.445 2.562 1.00 88.25 613 ASP A N 1
ATOM 4945 C CA . ASP A 1 613 ? 10.366 13.484 2.625 1.00 88.25 613 ASP A CA 1
ATOM 4946 C C . ASP A 1 613 ? 11.403 13.764 1.527 1.00 88.25 613 ASP A C 1
ATOM 4948 O O . ASP A 1 613 ? 12.600 13.867 1.800 1.00 88.25 613 ASP A O 1
ATOM 4952 N N . ALA A 1 614 ? 10.930 14.011 0.302 1.00 88.56 614 ALA A N 1
ATOM 4953 C CA . ALA A 1 614 ? 11.791 14.365 -0.815 1.00 88.56 614 ALA A CA 1
ATOM 4954 C C . ALA A 1 614 ? 12.562 15.665 -0.564 1.00 88.56 614 ALA A C 1
ATOM 4956 O O . ALA A 1 614 ? 13.783 15.667 -0.678 1.00 88.56 614 ALA A O 1
ATOM 4957 N N . ILE A 1 615 ? 11.878 16.753 -0.191 1.00 88.44 615 ILE A N 1
ATOM 4958 C CA . ILE A 1 615 ? 12.506 18.061 0.062 1.00 88.44 615 ILE A CA 1
ATOM 4959 C C . ILE A 1 615 ? 13.534 17.973 1.194 1.00 88.44 615 ILE A C 1
ATOM 4961 O O . ILE A 1 615 ? 14.624 18.529 1.060 1.00 88.44 615 ILE A O 1
ATOM 4965 N N . LEU A 1 616 ? 13.226 17.244 2.272 1.00 85.88 616 LEU A N 1
ATOM 4966 C CA . LEU A 1 616 ? 14.171 17.006 3.363 1.00 85.88 616 LEU A CA 1
ATOM 4967 C C . LEU A 1 616 ? 15.450 16.335 2.862 1.00 85.88 616 LEU A C 1
ATOM 4969 O O . LEU A 1 616 ? 16.542 16.753 3.240 1.00 85.88 616 LEU A O 1
ATOM 4973 N N . ASP A 1 617 ? 15.337 15.341 1.981 1.00 82.31 617 ASP A N 1
ATOM 4974 C CA . ASP A 1 617 ? 16.515 14.726 1.373 1.00 82.31 617 ASP A CA 1
ATOM 4975 C C . ASP A 1 617 ? 17.296 15.695 0.487 1.00 82.31 617 ASP A C 1
ATOM 4977 O O . ASP A 1 617 ? 18.521 15.726 0.575 1.00 82.31 617 ASP A O 1
ATOM 4981 N N . MET A 1 618 ? 16.615 16.510 -0.327 1.00 83.81 618 MET A N 1
ATOM 4982 C CA . MET A 1 618 ? 17.293 17.474 -1.205 1.00 83.81 618 MET A CA 1
ATOM 4983 C C . MET A 1 618 ? 18.084 18.508 -0.409 1.00 83.81 618 MET A C 1
ATOM 4985 O O . MET A 1 618 ? 19.213 18.817 -0.777 1.00 83.81 618 MET A O 1
ATOM 4989 N N . LEU A 1 619 ? 17.517 19.014 0.692 1.00 82.25 619 LEU A N 1
ATOM 4990 C CA . LEU A 1 619 ? 18.189 19.972 1.575 1.00 82.25 619 LEU A CA 1
ATOM 4991 C C . LEU A 1 619 ? 19.462 19.385 2.205 1.00 82.25 619 LEU A C 1
ATOM 4993 O O . LEU A 1 619 ? 20.396 20.119 2.508 1.00 82.25 619 LEU A O 1
ATOM 4997 N N . CYS A 1 620 ? 19.525 18.063 2.377 1.00 78.25 620 CYS A N 1
ATOM 4998 C CA . CYS A 1 620 ? 20.685 17.380 2.947 1.00 78.25 620 CYS A CA 1
ATOM 4999 C C . CYS A 1 620 ? 21.789 17.059 1.920 1.00 78.25 620 CYS A C 1
ATOM 5001 O O . CYS A 1 620 ? 22.872 16.613 2.314 1.00 78.25 620 CYS A O 1
ATOM 5003 N N . CYS A 1 621 ? 21.542 17.238 0.618 1.00 76.69 621 CYS A N 1
ATOM 5004 C CA . CYS A 1 621 ? 22.489 16.892 -0.443 1.00 76.69 621 CYS A C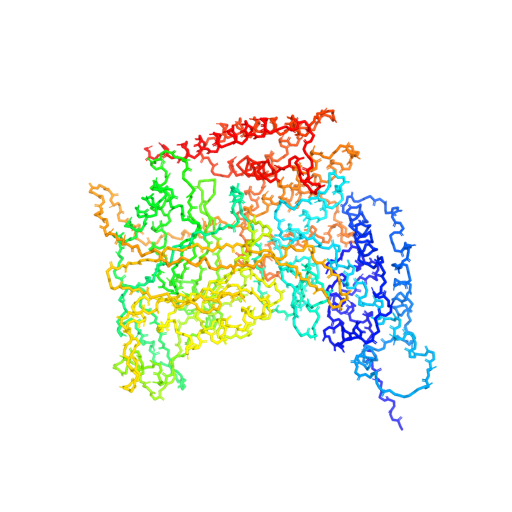A 1
ATOM 5005 C C . CYS A 1 621 ? 23.530 18.006 -0.672 1.00 76.69 621 CYS A C 1
ATOM 5007 O O . CYS A 1 621 ? 23.205 19.073 -1.180 1.00 76.69 621 CYS A O 1
ATOM 5009 N N . LYS A 1 622 ? 24.814 17.729 -0.389 1.00 65.88 622 LYS A N 1
ATOM 5010 C CA . LYS A 1 622 ? 25.915 18.715 -0.496 1.00 65.88 622 LYS A CA 1
ATOM 5011 C C . LYS A 1 622 ? 26.470 18.949 -1.915 1.00 65.88 622 LYS A C 1
ATOM 5013 O O . LYS A 1 622 ? 27.119 19.959 -2.154 1.00 65.88 622 LYS A O 1
ATOM 5018 N N . ASN A 1 623 ? 26.238 18.032 -2.858 1.00 63.72 623 ASN A N 1
ATOM 5019 C CA . ASN A 1 623 ? 26.919 18.007 -4.168 1.00 63.72 623 ASN A CA 1
ATOM 5020 C C . ASN A 1 623 ? 26.114 18.633 -5.323 1.00 63.72 623 ASN A C 1
ATOM 5022 O O . ASN A 1 623 ? 26.386 18.334 -6.488 1.00 63.72 623 ASN A O 1
ATOM 5026 N N . PHE A 1 624 ? 25.101 19.454 -5.040 1.00 65.62 624 PHE A N 1
ATOM 5027 C CA . PHE A 1 624 ? 24.178 19.918 -6.074 1.00 65.62 624 PHE A CA 1
ATOM 5028 C C . PHE A 1 624 ? 24.362 21.381 -6.459 1.00 65.62 624 PHE A C 1
ATOM 5030 O O . PHE A 1 624 ? 24.654 22.232 -5.623 1.00 65.62 624 PHE A O 1
ATOM 5037 N N . SER A 1 625 ? 24.165 21.679 -7.746 1.00 68.00 625 SER A N 1
ATOM 5038 C CA . SER A 1 625 ? 24.133 23.063 -8.209 1.00 68.00 625 SER A CA 1
ATOM 5039 C C . SER A 1 625 ? 22.872 23.747 -7.668 1.00 68.00 625 SER A C 1
ATOM 5041 O O . SER A 1 625 ? 21.788 23.161 -7.707 1.00 68.00 625 SER A O 1
ATOM 5043 N N . GLY A 1 626 ? 22.982 24.996 -7.199 1.00 72.25 626 GLY A N 1
ATOM 5044 C CA . GLY A 1 626 ? 21.814 25.742 -6.702 1.00 72.25 626 GLY A CA 1
ATOM 5045 C C . GLY A 1 626 ? 20.680 25.836 -7.736 1.00 72.25 626 GLY A C 1
ATOM 5046 O O . GLY A 1 626 ? 19.508 25.734 -7.398 1.00 72.25 626 GLY A O 1
ATOM 5047 N N . ASN A 1 627 ? 21.020 25.900 -9.029 1.00 80.50 627 ASN A N 1
ATOM 5048 C CA . ASN A 1 627 ? 20.036 25.937 -10.113 1.00 80.50 627 ASN A CA 1
ATOM 5049 C C . ASN A 1 627 ? 19.227 24.636 -10.245 1.00 80.50 627 ASN A C 1
ATOM 5051 O O . ASN A 1 627 ? 18.023 24.678 -10.493 1.00 80.50 627 ASN A O 1
ATOM 5055 N N . ASP A 1 628 ? 19.866 23.471 -10.119 1.00 81.12 628 ASP A N 1
ATOM 5056 C CA . ASP A 1 628 ? 19.124 22.216 -10.204 1.00 81.12 628 ASP A CA 1
ATOM 5057 C C . ASP A 1 628 ? 18.272 21.998 -8.941 1.00 81.12 628 ASP A C 1
ATOM 5059 O O . ASP A 1 628 ? 17.176 21.442 -9.046 1.00 81.12 628 ASP A O 1
ATOM 5063 N N . PHE A 1 629 ? 18.724 22.477 -7.769 1.00 85.31 629 PHE A N 1
ATOM 5064 C CA . PHE A 1 629 ? 17.951 22.429 -6.518 1.00 85.31 629 PHE A CA 1
ATOM 5065 C C . PHE A 1 629 ? 16.647 23.214 -6.666 1.00 85.31 629 PHE A C 1
ATOM 5067 O O . PHE A 1 629 ? 15.559 22.696 -6.399 1.00 85.31 629 PHE A O 1
ATOM 5074 N N . ASP A 1 630 ? 16.750 24.439 -7.182 1.00 84.88 630 ASP A N 1
ATOM 5075 C CA . ASP A 1 630 ? 15.605 25.304 -7.456 1.00 84.88 630 ASP A CA 1
ATOM 5076 C C . ASP A 1 630 ? 14.628 24.657 -8.443 1.00 84.88 630 ASP A C 1
ATOM 5078 O O . ASP A 1 630 ? 13.413 24.691 -8.248 1.00 84.88 630 ASP A O 1
ATOM 5082 N N . LYS A 1 631 ? 15.131 24.023 -9.509 1.00 87.12 631 LYS A N 1
ATOM 5083 C CA . LYS A 1 631 ? 14.275 23.312 -10.472 1.00 87.12 631 LYS A CA 1
ATOM 5084 C C . LYS A 1 631 ? 13.556 22.124 -9.833 1.00 87.12 631 LYS A C 1
ATOM 5086 O O . LYS A 1 631 ? 12.377 21.914 -10.118 1.00 87.12 631 LYS A O 1
ATOM 5091 N N . ALA A 1 632 ? 14.254 21.350 -9.003 1.00 88.94 632 ALA A N 1
ATOM 5092 C CA . ALA A 1 632 ? 13.718 20.159 -8.355 1.00 88.94 632 ALA A CA 1
ATOM 5093 C C . ALA A 1 632 ? 12.630 20.508 -7.332 1.00 88.94 632 ALA A C 1
ATOM 5095 O O . ALA A 1 632 ? 11.540 19.935 -7.363 1.00 88.94 632 ALA A O 1
ATOM 5096 N N . THR A 1 633 ? 12.892 21.495 -6.475 1.00 89.38 633 THR A N 1
ATOM 5097 C CA . THR A 1 633 ? 11.918 21.978 -5.489 1.00 89.38 633 THR A CA 1
ATOM 5098 C C . THR A 1 633 ? 10.694 22.587 -6.165 1.00 89.38 633 THR A C 1
ATOM 5100 O O . THR A 1 633 ? 9.572 22.227 -5.810 1.00 89.38 633 THR A O 1
ATOM 5103 N N . ARG A 1 634 ? 10.871 23.409 -7.211 1.00 89.06 634 ARG A N 1
ATOM 5104 C CA . ARG A 1 634 ? 9.745 23.926 -8.013 1.00 89.06 634 ARG A CA 1
ATOM 5105 C C . ARG A 1 634 ? 8.924 22.812 -8.649 1.00 89.06 634 ARG A C 1
ATOM 5107 O O . ARG A 1 634 ? 7.701 22.879 -8.618 1.00 89.06 634 ARG A O 1
ATOM 5114 N N . LEU A 1 635 ? 9.568 21.779 -9.202 1.00 90.75 635 LEU A N 1
ATOM 5115 C CA . LEU A 1 635 ? 8.857 20.623 -9.749 1.00 90.75 635 LEU A CA 1
ATOM 5116 C C . LEU A 1 635 ? 7.996 19.945 -8.676 1.00 90.75 635 LEU A C 1
ATOM 5118 O O . LEU A 1 635 ? 6.819 19.717 -8.922 1.00 90.75 635 LEU A O 1
ATOM 5122 N N . ILE A 1 636 ? 8.546 19.653 -7.496 1.00 91.81 636 ILE A N 1
ATOM 5123 C CA . ILE A 1 636 ? 7.800 18.977 -6.423 1.00 91.81 636 ILE A CA 1
ATOM 5124 C C . ILE A 1 636 ? 6.624 19.825 -5.933 1.00 91.81 636 ILE A C 1
ATOM 5126 O O . ILE A 1 636 ? 5.521 19.303 -5.794 1.00 91.81 636 ILE A O 1
ATOM 5130 N N . LEU A 1 637 ? 6.832 21.125 -5.709 1.00 91.12 637 LEU A N 1
ATOM 5131 C CA . LEU A 1 637 ? 5.765 22.035 -5.280 1.00 91.12 637 LEU A CA 1
ATOM 5132 C C . LEU A 1 637 ? 4.654 22.144 -6.336 1.00 91.12 637 LEU A C 1
ATOM 5134 O O . LEU A 1 637 ? 3.469 22.125 -5.999 1.00 91.12 637 LEU A O 1
ATOM 5138 N N . HIS A 1 638 ? 5.023 22.158 -7.619 1.00 88.25 638 HIS A N 1
ATOM 5139 C CA . HIS A 1 638 ? 4.068 22.120 -8.721 1.00 88.25 638 HIS A CA 1
ATOM 5140 C C . HIS A 1 638 ? 3.282 20.798 -8.760 1.00 88.25 638 HIS A C 1
ATOM 5142 O O . HIS A 1 638 ? 2.059 20.810 -8.836 1.00 88.25 638 HIS A O 1
ATOM 5148 N N . LEU A 1 639 ? 3.953 19.650 -8.615 1.00 89.88 639 LEU A N 1
ATOM 5149 C CA . LEU A 1 639 ? 3.296 18.336 -8.557 1.00 89.88 639 LEU A CA 1
ATOM 5150 C C . LEU A 1 639 ? 2.433 18.132 -7.301 1.00 89.88 639 LEU A C 1
ATOM 5152 O O . LEU A 1 639 ? 1.592 17.234 -7.285 1.00 89.88 639 LEU A O 1
ATOM 5156 N N . LEU A 1 640 ? 2.643 18.929 -6.252 1.00 88.25 640 LEU A N 1
ATOM 5157 C CA . LEU A 1 640 ? 1.847 18.903 -5.028 1.00 88.25 640 LEU A CA 1
ATOM 5158 C C . LEU A 1 640 ? 0.595 19.785 -5.133 1.00 88.25 640 LEU A C 1
ATOM 5160 O O . LEU A 1 640 ? -0.472 19.363 -4.696 1.00 88.25 640 LEU A O 1
ATOM 5164 N N . ALA A 1 641 ? 0.717 21.000 -5.679 1.00 84.00 641 ALA A N 1
ATOM 5165 C CA . ALA A 1 641 ? -0.329 22.023 -5.573 1.00 84.00 641 ALA A CA 1
ATOM 5166 C C . ALA A 1 641 ? -0.601 22.839 -6.851 1.00 84.00 641 ALA A C 1
ATOM 5168 O O . ALA A 1 641 ? -1.384 23.787 -6.802 1.00 84.00 641 ALA A O 1
ATOM 5169 N N . GLY A 1 642 ? 0.026 22.507 -7.983 1.00 77.94 642 GLY A N 1
ATOM 5170 C CA . GLY A 1 642 ? -0.134 23.235 -9.247 1.00 77.94 642 GLY A CA 1
ATOM 5171 C C . GLY A 1 642 ? 0.451 24.650 -9.215 1.00 77.94 642 GLY A C 1
ATOM 5172 O O . GLY A 1 642 ? -0.009 25.534 -9.936 1.00 77.94 642 GLY A O 1
ATOM 5173 N N . GLU A 1 643 ? 1.432 24.908 -8.346 1.00 65.38 643 GLU A N 1
ATOM 5174 C CA . GLU A 1 643 ? 2.077 26.216 -8.257 1.00 65.38 643 GLU A CA 1
ATOM 5175 C C . GLU A 1 643 ? 2.885 26.479 -9.546 1.00 65.38 643 GLU A C 1
ATOM 5177 O O . GLU A 1 643 ? 3.830 25.754 -9.836 1.00 65.38 643 GLU A O 1
ATOM 5182 N N . GLU A 1 644 ? 2.497 27.517 -10.301 1.00 57.47 644 GLU A N 1
ATOM 5183 C CA . GLU A 1 644 ? 3.079 28.009 -11.574 1.00 57.47 644 GLU A CA 1
ATOM 5184 C C . GLU A 1 644 ? 2.694 27.251 -12.859 1.00 57.47 644 GLU A C 1
ATOM 5186 O O . GLU A 1 644 ? 2.782 26.034 -12.943 1.00 57.47 644 GLU A O 1
ATOM 5191 N N . SER A 1 645 ? 2.328 27.989 -13.918 1.00 49.38 645 SER A N 1
ATOM 5192 C CA . SER A 1 645 ? 2.129 27.412 -15.251 1.00 49.38 645 SER A CA 1
ATOM 5193 C C . SER A 1 645 ? 3.482 27.070 -15.872 1.00 49.38 645 SER A C 1
ATOM 5195 O O . SER A 1 645 ? 4.231 27.965 -16.279 1.00 49.38 645 SER A O 1
ATOM 5197 N N . LEU A 1 646 ? 3.793 25.784 -15.997 1.00 52.03 646 LEU A N 1
ATOM 5198 C CA . LEU A 1 646 ? 4.803 25.358 -16.960 1.00 52.03 646 LEU A CA 1
ATOM 5199 C C . LEU A 1 646 ? 4.264 25.665 -18.368 1.00 52.03 646 LEU A C 1
ATOM 5201 O O . LEU A 1 646 ? 3.068 25.471 -18.601 1.00 52.03 646 LEU A O 1
ATOM 5205 N N . PRO A 1 647 ? 5.080 26.187 -19.302 1.00 42.66 647 PRO A N 1
ATOM 5206 C CA . PRO A 1 647 ? 4.619 26.403 -20.668 1.00 42.66 647 PRO A CA 1
ATOM 5207 C C . PRO A 1 647 ? 4.088 25.071 -21.221 1.00 42.66 647 PRO A C 1
ATOM 5209 O O . PRO A 1 647 ? 4.816 24.080 -21.195 1.00 42.66 647 PRO A O 1
ATOM 5212 N N . PRO A 1 648 ? 2.819 25.006 -21.658 1.00 39.19 648 PRO A N 1
ATOM 5213 C CA . PRO A 1 648 ? 2.216 23.750 -22.068 1.00 39.19 648 PRO A CA 1
ATOM 5214 C C . PRO A 1 648 ? 2.810 23.339 -23.411 1.00 39.19 648 PRO A C 1
ATOM 5216 O O . PRO A 1 648 ? 2.705 24.087 -24.384 1.00 39.19 648 PRO A O 1
ATOM 5219 N N . SER A 1 649 ? 3.411 22.154 -23.487 1.00 44.16 649 SER A N 1
ATOM 5220 C CA . SER A 1 649 ? 3.845 21.590 -24.760 1.00 44.16 649 SER A CA 1
ATOM 5221 C C . SER A 1 649 ? 3.430 20.148 -25.040 1.00 44.16 649 SER A C 1
ATOM 5223 O O . SER A 1 649 ? 3.463 19.835 -26.204 1.00 44.16 649 SER A O 1
ATOM 5225 N N . TYR A 1 650 ? 2.990 19.260 -24.143 1.00 45.00 650 TYR A N 1
ATOM 5226 C CA . TYR A 1 650 ? 2.653 17.828 -24.402 1.00 45.00 650 TYR A CA 1
ATOM 5227 C C . TYR A 1 650 ? 3.727 16.954 -25.112 1.00 45.00 650 TYR A C 1
ATOM 5229 O O . TYR A 1 650 ? 3.736 15.737 -24.932 1.00 45.00 650 TYR A O 1
ATOM 5237 N N . GLN A 1 651 ? 4.673 17.536 -25.853 1.00 47.75 651 GLN A N 1
ATOM 5238 C CA . GLN A 1 651 ? 5.795 16.896 -26.533 1.00 47.75 651 GLN A CA 1
ATOM 5239 C C . GLN A 1 651 ? 6.937 16.574 -25.564 1.00 47.75 651 GLN A C 1
ATOM 5241 O O . GLN A 1 651 ? 7.858 15.835 -25.912 1.00 47.75 651 GLN A O 1
ATOM 5246 N N . HIS A 1 652 ? 6.907 17.111 -24.342 1.00 70.88 652 HIS A N 1
ATOM 5247 C CA . HIS A 1 652 ? 7.980 16.947 -23.371 1.00 70.88 652 HIS A CA 1
ATOM 5248 C C . HIS A 1 652 ? 7.585 16.020 -22.217 1.00 70.88 652 HIS A C 1
ATOM 5250 O O . HIS A 1 652 ? 6.569 16.195 -21.549 1.00 70.88 652 HIS A O 1
ATOM 5256 N N . PHE A 1 653 ? 8.445 15.030 -21.963 1.00 84.81 653 PHE A N 1
ATOM 5257 C CA . PHE A 1 653 ? 8.316 13.998 -20.929 1.00 84.81 653 PHE A CA 1
ATOM 5258 C C . PHE A 1 653 ? 7.741 14.489 -19.587 1.00 84.81 653 PHE A C 1
ATOM 5260 O O . PHE A 1 653 ? 6.781 13.910 -19.077 1.00 84.81 653 PHE A O 1
ATOM 5267 N N . ARG A 1 654 ? 8.312 15.571 -19.039 1.00 86.94 654 ARG A N 1
ATOM 5268 C CA . ARG A 1 654 ? 7.910 16.182 -17.763 1.00 86.94 654 ARG A CA 1
ATOM 5269 C C . ARG A 1 654 ? 6.430 16.565 -17.754 1.00 86.94 654 ARG A C 1
ATOM 5271 O O . ARG A 1 654 ? 5.714 16.263 -16.805 1.00 86.94 654 ARG A O 1
ATOM 5278 N N . GLU A 1 655 ? 5.970 17.214 -18.814 1.00 84.12 655 GLU A N 1
ATOM 5279 C CA . GLU A 1 655 ? 4.604 17.728 -18.922 1.00 84.12 655 GLU A CA 1
ATOM 5280 C C . GLU A 1 655 ? 3.579 16.600 -19.024 1.00 84.12 655 GLU A C 1
ATOM 5282 O O . GLU A 1 655 ? 2.467 16.742 -18.525 1.00 84.12 655 GLU A O 1
ATOM 5287 N N . ARG A 1 656 ? 3.961 15.440 -19.581 1.00 86.94 656 ARG A N 1
ATOM 5288 C CA . ARG A 1 656 ? 3.096 14.251 -19.571 1.00 86.94 656 ARG A CA 1
ATOM 5289 C C . ARG A 1 656 ? 2.789 13.787 -18.145 1.00 86.94 656 ARG A C 1
ATOM 5291 O O . ARG A 1 656 ? 1.659 13.398 -17.873 1.00 86.94 656 ARG A O 1
ATOM 5298 N N . ILE A 1 657 ? 3.769 13.822 -17.237 1.00 90.62 657 ILE A N 1
ATOM 5299 C CA . ILE A 1 657 ? 3.561 13.462 -15.823 1.00 90.62 657 ILE A CA 1
ATOM 5300 C C . ILE A 1 657 ? 2.697 14.513 -15.122 1.00 90.62 657 ILE A C 1
ATOM 5302 O O . ILE A 1 657 ? 1.720 14.154 -14.466 1.00 90.62 657 ILE A O 1
ATOM 5306 N N . VAL A 1 658 ? 3.032 15.795 -15.298 1.00 88.94 658 VAL A N 1
ATOM 5307 C CA . VAL A 1 658 ? 2.283 16.924 -14.723 1.00 88.94 658 VAL A CA 1
ATOM 5308 C C . VAL A 1 658 ? 0.814 16.864 -15.141 1.00 88.94 658 VAL A C 1
ATOM 5310 O O . VAL A 1 658 ? -0.061 16.777 -14.285 1.00 88.94 658 VAL A O 1
ATOM 5313 N N . SER A 1 659 ? 0.547 16.773 -16.446 1.00 85.88 659 SER A N 1
ATOM 5314 C CA . SER A 1 659 ? -0.811 16.733 -16.991 1.00 85.88 659 SER A CA 1
ATOM 5315 C C . SER A 1 659 ? -1.613 15.541 -16.465 1.00 85.88 659 SER A C 1
ATOM 5317 O O . SER A 1 659 ? -2.801 15.670 -16.187 1.00 85.88 659 SER A O 1
ATOM 5319 N N . ARG A 1 660 ? -0.987 14.371 -16.268 1.00 87.50 660 ARG A N 1
ATOM 5320 C CA . ARG A 1 660 ? -1.667 13.210 -15.667 1.00 87.50 660 ARG A CA 1
ATOM 5321 C C . ARG A 1 660 ? -2.092 13.464 -14.224 1.00 87.50 660 ARG A C 1
ATOM 5323 O O . ARG A 1 660 ? -3.181 13.044 -13.840 1.00 87.50 660 ARG A O 1
ATOM 5330 N N . ILE A 1 661 ? -1.252 14.129 -13.435 1.00 88.31 661 ILE A N 1
ATOM 5331 C CA . ILE A 1 661 ? -1.573 14.485 -12.049 1.00 88.31 661 ILE A CA 1
ATOM 5332 C C . ILE A 1 661 ? -2.664 15.562 -12.011 1.00 88.31 661 ILE A C 1
ATOM 5334 O O . ILE A 1 661 ? -3.638 15.400 -11.279 1.00 88.31 661 ILE A O 1
ATOM 5338 N N . GLU A 1 662 ? -2.567 16.596 -12.846 1.00 85.56 662 GLU A N 1
ATOM 5339 C CA . GLU A 1 662 ? -3.583 17.651 -12.950 1.00 85.56 662 GLU A CA 1
ATOM 5340 C C . GLU A 1 662 ? -4.944 17.092 -13.394 1.00 85.56 662 GLU A C 1
ATOM 5342 O O . GLU A 1 662 ? -5.961 17.368 -12.760 1.00 85.56 662 GLU A O 1
ATOM 5347 N N . GLN A 1 663 ? -4.973 16.204 -14.395 1.00 83.38 663 GLN A N 1
ATOM 5348 C CA . GLN A 1 663 ? -6.193 15.495 -14.806 1.00 83.38 663 GLN A CA 1
ATOM 5349 C C . GLN A 1 663 ? -6.811 14.696 -13.649 1.00 83.38 663 GLN A C 1
ATOM 5351 O O . GLN A 1 663 ? -8.034 14.645 -13.526 1.00 83.38 663 GLN A O 1
ATOM 5356 N N . ALA A 1 664 ? -5.989 14.097 -12.779 1.00 83.06 664 ALA A N 1
ATOM 5357 C CA . ALA A 1 664 ? -6.471 13.384 -11.595 1.00 83.06 664 ALA A CA 1
ATOM 5358 C C . ALA A 1 664 ? -7.111 14.317 -10.562 1.00 83.06 664 ALA A C 1
ATOM 5360 O O . ALA A 1 664 ? -7.949 13.882 -9.773 1.00 83.06 664 ALA A O 1
ATOM 5361 N N . TRP A 1 665 ? -6.710 15.588 -10.536 1.00 81.38 665 TRP A N 1
ATOM 5362 C CA . TRP A 1 665 ? -7.296 16.602 -9.663 1.00 81.38 665 TRP A CA 1
ATOM 5363 C C . TRP A 1 665 ? -8.592 17.168 -10.234 1.00 81.38 665 TRP A C 1
ATOM 5365 O O . TRP A 1 665 ? -9.547 17.376 -9.485 1.00 81.38 665 TRP A O 1
ATOM 5375 N N . GLU A 1 666 ? -8.622 17.420 -11.541 1.00 78.12 666 GLU A N 1
ATOM 5376 C CA . GLU A 1 666 ? -9.764 18.019 -12.232 1.00 78.12 666 GLU A CA 1
ATOM 5377 C C . GLU A 1 666 ? -10.923 17.037 -12.423 1.00 78.12 666 GLU A C 1
ATOM 5379 O O . GLU A 1 666 ? -12.077 17.382 -12.156 1.00 78.12 666 GLU A O 1
ATOM 5384 N N . ASP A 1 667 ? -10.619 15.820 -12.880 1.00 75.50 667 ASP A N 1
ATOM 5385 C CA . ASP A 1 667 ? -11.602 14.791 -13.217 1.00 75.50 667 ASP A CA 1
ATOM 5386 C C . ASP A 1 667 ? -11.078 13.385 -12.863 1.00 75.50 667 ASP A C 1
ATOM 5388 O O . ASP A 1 667 ? -10.747 12.576 -13.740 1.00 75.50 667 ASP A O 1
ATOM 5392 N N . PRO A 1 668 ? -11.009 13.052 -11.561 1.00 75.69 668 PRO A N 1
ATOM 5393 C CA . PRO A 1 668 ? -10.523 11.752 -11.102 1.00 75.69 668 PRO A CA 1
ATOM 5394 C C . PRO A 1 668 ? -11.337 10.581 -11.671 1.00 75.69 668 PRO A C 1
ATOM 5396 O O . PRO A 1 668 ? -10.820 9.477 -11.829 1.00 75.69 668 PRO A O 1
ATOM 5399 N N . ALA A 1 669 ? -12.608 10.789 -12.030 1.00 72.88 669 ALA A N 1
ATOM 5400 C CA . ALA A 1 669 ? -13.432 9.738 -12.614 1.00 72.88 669 ALA A CA 1
ATOM 5401 C C . ALA A 1 669 ? -12.909 9.279 -13.982 1.00 72.88 669 ALA A C 1
ATOM 5403 O O . ALA A 1 669 ? -12.875 8.073 -14.236 1.00 72.88 669 ALA A O 1
ATOM 5404 N N . LYS A 1 670 ? -12.414 10.199 -14.821 1.00 71.88 670 LYS A N 1
ATOM 5405 C CA . LYS A 1 670 ? -11.811 9.857 -16.122 1.00 71.88 670 LYS A CA 1
ATOM 5406 C C . LYS A 1 670 ? -10.545 9.016 -16.014 1.00 71.88 670 LYS A C 1
ATOM 5408 O O . LYS A 1 670 ? -10.267 8.228 -16.913 1.00 71.88 670 LYS A O 1
ATOM 5413 N N . LEU A 1 671 ? -9.789 9.156 -14.927 1.00 72.88 671 LEU A N 1
ATOM 5414 C CA . LEU A 1 671 ? -8.605 8.330 -14.670 1.00 72.88 671 LEU A CA 1
ATOM 5415 C C . LEU A 1 671 ? -8.930 7.052 -13.888 1.00 72.88 671 LEU A C 1
ATOM 5417 O O . LEU A 1 671 ? -8.038 6.261 -13.585 1.00 72.88 671 LEU A O 1
ATOM 5421 N N . GLY A 1 672 ? -10.208 6.822 -13.575 1.00 66.75 672 GLY A N 1
ATOM 5422 C CA . GLY A 1 672 ? -10.632 5.696 -12.757 1.00 66.75 672 GLY A CA 1
ATOM 5423 C C . GLY A 1 672 ? -10.128 5.796 -11.317 1.00 66.75 672 GLY A C 1
ATOM 5424 O O . GLY A 1 672 ? -9.857 4.752 -10.726 1.00 66.75 672 GLY A O 1
ATOM 5425 N N . THR A 1 673 ? -9.994 7.025 -10.795 1.00 64.94 673 THR A N 1
ATOM 5426 C CA . THR A 1 673 ? -9.582 7.388 -9.427 1.00 64.94 673 THR A CA 1
ATOM 5427 C C . THR A 1 673 ? -10.670 8.165 -8.657 1.00 64.94 673 THR A C 1
ATOM 5429 O O . THR A 1 673 ? -10.389 8.905 -7.713 1.00 64.94 673 THR A O 1
ATOM 5432 N N . ALA A 1 674 ? -11.939 8.032 -9.067 1.00 58.31 674 ALA A N 1
ATOM 5433 C CA . ALA A 1 674 ? -13.059 8.934 -8.750 1.00 58.31 674 ALA A CA 1
ATOM 5434 C C . ALA A 1 674 ? -13.294 9.262 -7.264 1.00 58.31 674 ALA A C 1
ATOM 5436 O O . ALA A 1 674 ? -13.818 10.332 -6.978 1.00 58.31 674 ALA A O 1
ATOM 5437 N N . ALA A 1 675 ? -12.944 8.383 -6.315 1.00 49.72 675 ALA A N 1
ATOM 5438 C CA . ALA A 1 675 ? -13.107 8.704 -4.886 1.00 49.72 675 ALA A CA 1
ATOM 5439 C C . ALA A 1 675 ? -11.796 9.035 -4.156 1.00 49.72 675 ALA A C 1
ATOM 5441 O O . ALA A 1 675 ? -11.763 9.113 -2.929 1.00 49.72 675 ALA A O 1
ATOM 5442 N N . SER A 1 676 ? -10.726 9.270 -4.914 1.00 49.97 676 SER A N 1
ATOM 5443 C CA . SER A 1 676 ? -9.434 9.728 -4.410 1.00 49.97 676 SER A CA 1
ATOM 5444 C C . SER A 1 676 ? -9.304 11.256 -4.372 1.00 49.97 676 SER A C 1
ATOM 5446 O O . SER A 1 676 ? -8.486 11.754 -3.603 1.00 49.97 676 SER A O 1
ATOM 5448 N N . ALA A 1 677 ? -10.098 12.017 -5.134 1.00 46.25 677 ALA A N 1
ATOM 5449 C CA . ALA A 1 677 ? -9.970 13.473 -5.206 1.00 46.25 677 ALA A CA 1
ATOM 5450 C C . ALA A 1 677 ? -11.332 14.186 -5.199 1.00 46.25 677 ALA A C 1
ATOM 5452 O O . ALA A 1 677 ? -12.211 13.900 -6.003 1.00 46.25 677 ALA A O 1
ATOM 5453 N N . GLY A 1 678 ? -11.492 15.142 -4.285 1.00 49.88 678 GLY A N 1
ATOM 5454 C CA . GLY A 1 678 ? -12.516 16.183 -4.361 1.00 49.88 678 GLY A CA 1
ATOM 5455 C C . GLY A 1 678 ? -11.845 17.544 -4.559 1.00 49.88 678 GLY A C 1
ATOM 5456 O O . GLY A 1 678 ? -10.694 17.723 -4.156 1.00 49.88 678 GLY A O 1
ATOM 5457 N N . LYS A 1 679 ? -12.561 18.527 -5.124 1.00 48.72 679 LYS A N 1
ATOM 5458 C CA . LYS A 1 679 ? -12.046 19.894 -5.383 1.00 48.72 679 LYS A CA 1
ATOM 5459 C C . LYS A 1 679 ? -11.441 20.586 -4.146 1.00 48.72 679 LYS A C 1
ATOM 5461 O O . LYS A 1 679 ? -10.600 21.467 -4.290 1.00 48.72 679 LYS A O 1
ATOM 5466 N N . GLN A 1 680 ? -11.835 20.180 -2.934 1.00 54.00 680 GLN A N 1
ATOM 5467 C CA . GLN A 1 680 ? -11.292 20.700 -1.671 1.00 54.00 680 GLN A CA 1
ATOM 5468 C C . GLN A 1 680 ? -9.817 20.327 -1.424 1.00 54.00 680 GLN A C 1
ATOM 5470 O O . GLN A 1 680 ? -9.133 21.049 -0.700 1.00 54.00 680 GLN A O 1
ATOM 5475 N N . GLY A 1 681 ? -9.304 19.250 -2.035 1.00 57.47 681 GLY A N 1
ATOM 5476 C CA . GLY A 1 681 ? -7.929 18.796 -1.804 1.00 57.47 681 GLY A CA 1
ATOM 5477 C C . GLY A 1 681 ? -6.860 19.751 -2.336 1.00 57.47 681 GLY A C 1
ATOM 5478 O O . GLY A 1 681 ? -5.812 19.894 -1.711 1.00 57.47 681 GLY A O 1
ATOM 5479 N N . ASN A 1 682 ? -7.145 20.475 -3.425 1.00 62.88 682 ASN A N 1
ATOM 5480 C CA . ASN A 1 682 ? -6.197 21.430 -4.009 1.00 62.88 682 ASN A CA 1
ATOM 5481 C C . ASN A 1 682 ? -5.889 22.580 -3.040 1.00 62.88 682 ASN A C 1
ATOM 5483 O O . ASN A 1 682 ? -4.731 22.939 -2.864 1.00 62.88 682 ASN A O 1
ATOM 5487 N N . VAL A 1 683 ? -6.906 23.092 -2.336 1.00 63.91 683 VAL A N 1
ATOM 5488 C CA . VAL A 1 683 ? -6.754 24.210 -1.387 1.00 63.91 683 VAL A CA 1
ATOM 5489 C C . VAL A 1 683 ? -5.813 23.850 -0.234 1.00 63.91 683 VAL A C 1
ATOM 5491 O O . VAL A 1 683 ? -4.956 24.647 0.139 1.00 63.91 683 VAL A O 1
ATOM 5494 N N . LYS A 1 684 ? -5.942 22.642 0.326 1.00 64.25 684 LYS A N 1
ATOM 5495 C CA . LYS A 1 684 ? -5.087 22.191 1.435 1.00 64.25 684 LYS A CA 1
ATOM 5496 C C . LYS A 1 684 ? -3.651 21.944 0.994 1.00 64.25 684 LYS A C 1
ATOM 5498 O O . LYS A 1 684 ? -2.722 22.305 1.710 1.00 64.25 684 LYS A O 1
ATOM 5503 N N . MET A 1 685 ? -3.464 21.359 -0.189 1.00 79.31 685 MET A N 1
ATOM 5504 C CA . MET A 1 685 ? -2.125 21.135 -0.731 1.00 79.31 685 MET A CA 1
ATOM 5505 C C . MET A 1 685 ? -1.419 22.458 -1.060 1.00 79.31 685 MET A C 1
ATOM 5507 O O . MET A 1 685 ? -0.211 22.535 -0.868 1.00 79.31 685 MET A O 1
ATOM 5511 N N . SER A 1 686 ? -2.141 23.526 -1.431 1.00 81.44 686 SER A N 1
ATOM 5512 C CA . SER A 1 686 ? -1.559 24.873 -1.567 1.00 81.44 686 SER A CA 1
ATOM 5513 C C . SER A 1 686 ? -1.007 25.437 -0.254 1.00 81.44 686 SER A C 1
ATOM 5515 O O . SER A 1 686 ? 0.038 26.083 -0.259 1.00 81.44 686 SER A O 1
ATOM 5517 N N . ILE A 1 687 ? -1.668 25.189 0.884 1.00 83.12 687 ILE A N 1
ATOM 5518 C CA . ILE A 1 687 ? -1.138 25.598 2.199 1.00 83.12 687 ILE A CA 1
ATOM 5519 C C . ILE A 1 687 ? 0.154 24.831 2.492 1.00 83.12 687 ILE A C 1
ATOM 5521 O O . ILE A 1 687 ? 1.170 25.441 2.817 1.00 83.12 687 ILE A O 1
ATOM 5525 N N . ALA A 1 688 ? 0.146 23.513 2.281 1.00 86.44 688 ALA A N 1
ATOM 5526 C CA . ALA A 1 688 ? 1.331 22.694 2.501 1.00 86.44 688 ALA A CA 1
ATOM 5527 C C . ALA A 1 688 ? 2.505 23.080 1.584 1.00 86.44 688 ALA A C 1
ATOM 5529 O O . ALA A 1 688 ? 3.649 23.147 2.030 1.00 86.44 688 ALA A O 1
ATOM 5530 N N . ALA A 1 689 ? 2.231 23.392 0.316 1.00 88.69 689 ALA A N 1
ATOM 5531 C CA . ALA A 1 689 ? 3.239 23.865 -0.626 1.00 88.69 689 ALA A CA 1
ATOM 5532 C C . ALA A 1 689 ? 3.842 25.217 -0.196 1.00 88.69 689 ALA A C 1
ATOM 5534 O O . ALA A 1 689 ? 5.065 25.380 -0.214 1.00 88.69 689 ALA A O 1
ATOM 5535 N N . LYS A 1 690 ? 3.015 26.152 0.293 1.00 90.25 690 LYS A N 1
ATOM 5536 C CA . LYS A 1 690 ? 3.474 27.428 0.866 1.00 90.25 690 LYS A CA 1
ATOM 5537 C C . LYS A 1 690 ? 4.396 27.221 2.073 1.00 90.25 690 LYS A C 1
ATOM 5539 O O . LYS A 1 690 ? 5.435 27.877 2.159 1.00 90.25 690 LYS A O 1
ATOM 5544 N N . ASP A 1 691 ? 4.034 26.324 2.984 1.00 90.06 691 ASP A N 1
ATOM 5545 C CA . ASP A 1 691 ? 4.830 26.005 4.174 1.00 90.06 691 ASP A CA 1
ATOM 5546 C C . ASP A 1 691 ? 6.179 25.378 3.807 1.00 90.06 691 ASP A C 1
ATOM 5548 O O . ASP A 1 691 ? 7.226 25.810 4.293 1.00 90.06 691 ASP A O 1
ATOM 5552 N N . LEU A 1 692 ? 6.170 24.407 2.888 1.00 91.88 692 LEU A N 1
ATOM 5553 C CA . LEU A 1 692 ? 7.390 23.800 2.358 1.00 91.88 692 LEU A CA 1
ATOM 5554 C C . LEU A 1 692 ? 8.288 24.850 1.699 1.00 91.88 692 LEU A C 1
ATOM 5556 O O . LEU A 1 692 ? 9.492 24.860 1.937 1.00 91.88 692 LEU A O 1
ATOM 5560 N N . ARG A 1 693 ? 7.716 25.779 0.926 1.00 92.31 693 ARG A N 1
ATOM 5561 C CA . ARG A 1 693 ? 8.457 26.885 0.308 1.00 92.31 693 ARG A CA 1
ATOM 5562 C C . ARG A 1 693 ? 9.086 27.818 1.345 1.00 92.31 693 ARG A C 1
ATOM 5564 O O . ARG A 1 693 ? 10.233 28.222 1.166 1.00 92.31 693 ARG A O 1
ATOM 5571 N N . LYS A 1 694 ? 8.367 28.148 2.429 1.00 90.44 694 LYS A N 1
ATOM 5572 C CA . LYS A 1 694 ? 8.908 28.936 3.555 1.00 90.44 694 LYS A CA 1
ATOM 5573 C C . LYS A 1 694 ? 10.152 28.247 4.125 1.00 90.44 694 LYS A C 1
ATOM 5575 O O . LYS A 1 694 ? 11.188 28.892 4.243 1.00 90.44 694 LYS A O 1
ATOM 5580 N N . LEU A 1 695 ? 10.069 26.946 4.402 1.00 88.69 695 LEU A N 1
ATOM 5581 C CA . LEU A 1 695 ? 11.181 26.166 4.956 1.00 88.69 695 LEU A CA 1
ATOM 5582 C C . LEU A 1 695 ? 12.352 26.019 3.984 1.00 88.69 695 LEU A C 1
ATOM 5584 O O . LEU A 1 695 ? 13.497 26.198 4.390 1.00 88.69 695 LEU A O 1
ATOM 5588 N N . ILE A 1 696 ? 12.076 25.771 2.700 1.00 89.44 696 ILE A N 1
ATOM 5589 C CA . ILE A 1 696 ? 13.105 25.746 1.656 1.00 89.44 696 ILE A CA 1
ATOM 5590 C C . ILE A 1 696 ? 13.888 27.059 1.671 1.00 89.44 696 ILE A C 1
ATOM 5592 O O . ILE A 1 696 ? 15.104 27.016 1.757 1.00 89.44 696 ILE A O 1
ATOM 5596 N N . ASN A 1 697 ? 13.218 28.214 1.665 1.00 88.31 697 ASN A N 1
ATOM 5597 C CA . ASN A 1 697 ? 13.892 29.516 1.639 1.00 88.31 697 ASN A CA 1
ATOM 5598 C C . ASN A 1 697 ? 14.728 29.810 2.896 1.00 88.31 697 ASN A C 1
ATOM 5600 O O . ASN A 1 697 ? 15.698 30.552 2.811 1.00 88.31 697 ASN A O 1
ATOM 5604 N N . ILE A 1 698 ? 14.345 29.265 4.055 1.00 84.25 698 ILE A N 1
ATOM 5605 C CA . ILE A 1 698 ? 15.085 29.439 5.315 1.00 84.25 698 ILE A CA 1
ATOM 5606 C C . ILE A 1 698 ? 16.352 28.584 5.318 1.00 84.25 698 ILE A C 1
ATOM 5608 O O . ILE A 1 698 ? 17.411 29.038 5.739 1.00 84.25 698 ILE A O 1
ATOM 5612 N N . CYS A 1 699 ? 16.245 27.342 4.847 1.00 79.31 699 CYS A N 1
ATOM 5613 C CA . CYS A 1 699 ? 17.361 26.403 4.822 1.00 79.31 699 CYS A CA 1
ATOM 5614 C C . CYS A 1 699 ? 18.283 26.607 3.607 1.00 79.31 699 CYS A C 1
ATOM 5616 O O . CYS A 1 699 ? 19.452 26.230 3.643 1.00 79.31 699 CYS A O 1
ATOM 5618 N N . HIS A 1 700 ? 17.769 27.198 2.528 1.00 70.56 700 HIS A N 1
ATOM 5619 C CA . HIS A 1 700 ? 18.507 27.464 1.301 1.00 70.56 700 HIS A CA 1
ATOM 5620 C C . HIS A 1 700 ? 19.286 28.781 1.416 1.00 70.56 700 HIS A C 1
ATOM 5622 O O . HIS A 1 700 ? 18.756 29.868 1.189 1.00 70.56 700 HIS A O 1
ATOM 5628 N N . GLY A 1 701 ? 20.568 28.673 1.759 1.00 60.31 701 GLY A N 1
ATOM 5629 C CA . GLY A 1 701 ? 21.477 29.818 1.880 1.00 60.31 701 GLY A CA 1
ATOM 5630 C C . GLY A 1 701 ? 22.798 29.503 2.579 1.00 60.31 701 GLY A C 1
ATOM 5631 O O . GLY A 1 701 ? 23.755 30.251 2.410 1.00 60.31 701 GLY A O 1
ATOM 5632 N N . ASP A 1 702 ? 22.869 28.385 3.306 1.00 59.88 702 ASP A N 1
ATOM 5633 C CA . ASP A 1 702 ? 24.029 28.020 4.121 1.00 59.88 702 ASP A CA 1
ATOM 5634 C C . ASP A 1 702 ? 24.538 26.614 3.752 1.00 59.88 702 ASP A C 1
ATOM 5636 O O . ASP A 1 702 ? 24.324 25.615 4.441 1.00 59.88 702 ASP A O 1
ATOM 5640 N N . THR A 1 703 ? 25.168 26.523 2.575 1.00 59.03 703 THR A N 1
ATOM 5641 C CA . THR A 1 703 ? 25.638 25.268 1.954 1.00 59.03 703 THR A CA 1
ATOM 5642 C C . THR A 1 703 ? 26.765 24.570 2.724 1.00 59.03 703 THR A C 1
ATOM 5644 O O . THR A 1 703 ? 27.170 23.469 2.351 1.00 59.03 703 THR A O 1
ATOM 5647 N N . GLU A 1 704 ? 27.295 25.199 3.776 1.00 66.75 704 GLU A N 1
ATOM 5648 C CA . GLU A 1 704 ? 28.378 24.658 4.603 1.00 66.75 704 GLU A CA 1
ATOM 5649 C C . GLU A 1 704 ? 27.879 23.916 5.856 1.00 66.75 704 GLU A C 1
ATOM 5651 O O . GLU A 1 704 ? 28.666 23.217 6.502 1.00 66.75 704 GLU A O 1
ATOM 5656 N N . LEU A 1 705 ? 26.582 24.002 6.183 1.00 74.88 705 LEU A N 1
ATOM 5657 C CA . LEU A 1 705 ? 26.009 23.337 7.356 1.00 74.88 705 LEU A CA 1
ATOM 5658 C C . LEU A 1 705 ? 26.178 21.813 7.293 1.00 74.88 705 LEU A C 1
ATOM 5660 O O . LEU A 1 705 ? 25.988 21.161 6.256 1.00 74.88 705 LEU A O 1
ATOM 5664 N N . LYS A 1 706 ? 26.488 21.203 8.442 1.00 84.00 706 LYS A N 1
ATOM 5665 C CA . LYS A 1 706 ? 26.391 19.747 8.572 1.00 84.00 706 LYS A CA 1
ATOM 5666 C C . LYS A 1 706 ? 24.919 19.344 8.581 1.00 84.00 706 LYS A C 1
ATOM 5668 O O . LYS A 1 706 ? 24.056 20.097 9.029 1.00 84.00 706 LYS A O 1
ATOM 5673 N N . THR A 1 707 ? 24.622 18.121 8.145 1.00 85.69 707 THR A N 1
ATOM 5674 C CA . THR A 1 707 ? 23.243 17.605 8.087 1.00 85.69 707 THR A CA 1
ATOM 5675 C C . THR A 1 707 ? 22.539 17.679 9.447 1.00 85.69 707 THR A C 1
ATOM 5677 O O . THR A 1 707 ? 21.367 18.031 9.516 1.00 85.69 707 THR A O 1
ATOM 5680 N N . ALA A 1 708 ? 23.254 17.403 10.541 1.00 87.88 708 ALA A N 1
ATOM 5681 C CA . ALA A 1 708 ? 22.709 17.531 11.888 1.00 87.88 708 ALA A CA 1
ATOM 5682 C C . ALA A 1 708 ? 22.368 18.987 12.269 1.00 87.88 708 ALA A C 1
ATOM 5684 O O . ALA A 1 708 ? 21.378 19.219 12.955 1.00 87.88 708 ALA A O 1
ATOM 5685 N N . ASP A 1 709 ? 23.140 19.973 11.805 1.00 89.94 709 ASP A N 1
ATOM 5686 C CA . ASP A 1 709 ? 22.860 21.390 12.073 1.00 89.94 709 ASP A CA 1
ATOM 5687 C C . ASP A 1 709 ? 21.610 21.852 11.307 1.00 89.94 709 ASP A C 1
ATOM 5689 O O . ASP A 1 709 ? 20.747 22.531 11.863 1.00 89.94 709 ASP A O 1
ATOM 5693 N N . LEU A 1 710 ? 21.455 21.391 10.061 1.00 88.75 710 LEU A N 1
ATOM 5694 C CA . LEU A 1 710 ? 20.233 21.581 9.278 1.00 88.75 710 LEU A CA 1
ATOM 5695 C C . LEU A 1 710 ? 19.011 20.948 9.962 1.00 88.75 710 LEU A C 1
ATOM 5697 O O . LEU A 1 710 ? 17.934 21.541 9.965 1.00 88.75 710 LEU A O 1
ATOM 5701 N N . TYR A 1 711 ? 19.157 19.758 10.551 1.00 91.81 711 TYR A N 1
ATOM 5702 C CA . TYR A 1 711 ? 18.072 19.126 11.305 1.00 91.81 711 TYR A CA 1
ATOM 5703 C C . TYR A 1 711 ? 17.669 19.965 12.516 1.00 91.81 711 TYR A C 1
ATOM 5705 O O . TYR A 1 711 ? 16.478 20.193 12.697 1.00 91.81 711 TYR A O 1
ATOM 5713 N N . ASP A 1 712 ? 18.622 20.478 13.299 1.00 92.69 712 ASP A N 1
ATOM 5714 C CA . ASP A 1 712 ? 18.309 21.372 14.423 1.00 92.69 712 ASP A CA 1
ATOM 5715 C C . ASP A 1 712 ? 17.574 22.641 13.951 1.00 92.69 712 ASP A C 1
ATOM 5717 O O . ASP A 1 712 ? 16.565 23.027 14.547 1.00 92.69 712 ASP A O 1
ATOM 5721 N N . LEU A 1 713 ? 18.010 23.238 12.834 1.00 92.12 713 LEU A N 1
ATOM 5722 C CA . LEU A 1 713 ? 17.345 24.395 12.229 1.00 92.12 713 LEU A CA 1
ATOM 5723 C C . LEU A 1 713 ? 15.902 24.073 11.808 1.00 92.12 713 LEU A C 1
ATOM 5725 O O . LEU A 1 713 ? 14.984 24.845 12.093 1.00 92.12 713 LEU A O 1
ATOM 5729 N N . LEU A 1 714 ? 15.680 22.934 11.148 1.00 92.44 714 LEU A N 1
ATOM 5730 C CA . LEU A 1 714 ? 14.349 22.490 10.730 1.00 92.44 714 LEU A CA 1
ATOM 5731 C C . LEU A 1 714 ? 13.441 22.198 11.927 1.00 92.44 714 LEU A C 1
ATOM 5733 O O . LEU A 1 714 ? 12.271 22.576 11.898 1.00 92.44 714 LEU A O 1
ATOM 5737 N N . ILE A 1 715 ? 13.967 21.564 12.980 1.00 95.00 715 ILE A N 1
ATOM 5738 C CA . ILE A 1 715 ? 13.231 21.288 14.221 1.00 95.00 715 ILE A CA 1
ATOM 5739 C C . ILE A 1 715 ? 12.744 22.602 14.839 1.00 95.00 715 ILE A C 1
ATOM 5741 O O . ILE A 1 715 ? 11.556 22.722 15.149 1.00 95.00 715 ILE A O 1
ATOM 5745 N N . GLN A 1 716 ? 13.628 23.598 14.956 1.00 94.06 716 GLN A N 1
ATOM 5746 C CA . GLN A 1 716 ? 13.282 24.906 15.508 1.00 94.06 716 GLN A CA 1
ATOM 5747 C C . GLN A 1 716 ? 12.231 25.631 14.656 1.00 94.06 716 GLN A C 1
ATOM 5749 O O . GLN A 1 716 ? 11.216 26.078 15.186 1.00 94.06 716 GLN A O 1
ATOM 5754 N N . ASN A 1 717 ? 12.421 25.701 13.337 1.00 93.31 717 ASN A N 1
ATOM 5755 C CA . ASN A 1 717 ? 11.476 26.387 12.453 1.00 93.31 717 ASN A CA 1
ATOM 5756 C C . ASN A 1 717 ? 10.110 25.694 12.413 1.00 93.31 717 ASN A C 1
ATOM 5758 O O . ASN A 1 717 ? 9.078 26.362 12.406 1.00 93.31 717 ASN A O 1
ATOM 5762 N N . CYS A 1 718 ? 10.075 24.358 12.434 1.00 94.06 718 CYS A N 1
ATOM 5763 C CA . CYS A 1 718 ? 8.815 23.626 12.540 1.00 94.06 718 CYS A CA 1
ATOM 5764 C C . CYS A 1 718 ? 8.112 23.930 13.867 1.00 94.06 718 CYS A C 1
ATOM 5766 O O . CYS A 1 718 ? 6.895 24.088 13.879 1.00 94.06 718 CYS A O 1
ATOM 5768 N N . HIS A 1 719 ? 8.851 24.051 14.973 1.00 93.00 719 HIS A N 1
ATOM 5769 C CA . HIS A 1 719 ? 8.274 24.451 16.253 1.00 93.00 719 HIS A CA 1
ATOM 5770 C C . HIS A 1 719 ? 7.691 25.872 16.206 1.00 93.00 719 HIS A C 1
ATOM 5772 O O . HIS A 1 719 ? 6.540 26.059 16.590 1.00 93.00 719 HIS A O 1
ATOM 5778 N N . GLU A 1 720 ? 8.424 26.847 15.664 1.00 91.75 720 GLU A N 1
ATOM 5779 C CA . GLU A 1 720 ? 7.936 28.224 15.493 1.00 91.75 720 GLU A CA 1
ATOM 5780 C C . GLU A 1 720 ? 6.673 28.272 14.617 1.00 91.75 720 GLU A C 1
ATOM 5782 O O . GLU A 1 720 ? 5.674 28.882 14.999 1.00 91.75 720 GLU A O 1
ATOM 5787 N N . MET A 1 721 ? 6.653 27.535 13.501 1.00 90.81 721 MET A N 1
ATOM 5788 C CA . MET A 1 721 ? 5.460 27.401 12.656 1.00 90.81 721 MET A CA 1
ATOM 5789 C C . MET A 1 721 ? 4.275 26.782 13.408 1.00 90.81 721 MET A C 1
ATOM 5791 O O . MET A 1 721 ? 3.144 27.227 13.230 1.00 90.81 721 MET A O 1
ATOM 5795 N N . LEU A 1 722 ? 4.508 25.792 14.275 1.00 90.06 722 LEU A N 1
ATOM 5796 C CA . LEU A 1 722 ? 3.450 25.189 15.094 1.00 90.06 722 LEU A CA 1
ATOM 5797 C C . LEU A 1 722 ? 2.880 26.148 16.143 1.00 90.06 722 LEU A C 1
ATOM 5799 O O . LEU A 1 722 ? 1.699 26.011 16.482 1.00 90.06 722 LEU A O 1
ATOM 5803 N N . LEU A 1 723 ? 3.690 27.086 16.643 1.00 87.19 723 LEU A N 1
ATOM 5804 C CA . LEU A 1 723 ? 3.247 28.159 17.535 1.00 87.19 723 LEU A CA 1
ATOM 5805 C C . LEU A 1 723 ? 2.432 29.219 16.770 1.00 87.19 723 LEU A C 1
ATOM 5807 O O . LEU A 1 723 ? 1.412 29.681 17.280 1.00 87.19 723 LEU A O 1
ATOM 5811 N N . GLU A 1 724 ? 2.835 29.562 15.540 1.00 85.81 724 GLU A N 1
ATOM 5812 C CA . GLU A 1 724 ? 2.140 30.526 14.666 1.00 85.81 724 GLU A CA 1
ATOM 5813 C C . GLU A 1 724 ? 0.790 30.007 14.137 1.00 85.81 724 GLU A C 1
ATOM 5815 O O . GLU A 1 724 ? -0.192 30.750 14.118 1.00 85.81 724 GLU A O 1
ATOM 5820 N N . ALA A 1 725 ? 0.724 28.732 13.732 1.00 77.81 725 ALA A N 1
ATOM 5821 C CA . ALA A 1 725 ? -0.431 28.090 13.083 1.00 77.81 725 ALA A CA 1
ATOM 5822 C C . ALA A 1 725 ? -1.705 28.006 13.956 1.00 77.81 725 ALA A C 1
ATOM 5824 O O . ALA A 1 725 ? -2.790 27.618 13.506 1.00 77.81 725 ALA A O 1
ATOM 5825 N N . GLY A 1 726 ? -1.604 28.323 15.251 1.00 70.38 726 GLY A N 1
ATOM 5826 C CA . GLY A 1 726 ? -2.726 28.237 16.180 1.00 70.38 726 GLY A CA 1
ATOM 5827 C C . GLY A 1 726 ? -3.364 26.840 16.189 1.00 70.38 726 GLY A C 1
ATOM 5828 O O . GLY A 1 726 ? -2.701 25.838 16.463 1.00 70.38 726 GLY A O 1
ATOM 5829 N N . ARG A 1 727 ? -4.675 26.757 15.917 1.00 67.19 727 ARG A N 1
ATOM 5830 C CA . ARG A 1 727 ? -5.464 25.507 15.993 1.00 67.19 727 ARG A CA 1
ATOM 5831 C C . ARG A 1 727 ? -5.893 24.936 14.643 1.00 67.19 727 ARG A C 1
ATOM 5833 O O . ARG A 1 727 ? -6.619 23.946 14.633 1.00 67.19 727 ARG A O 1
ATOM 5840 N N . LYS A 1 728 ? -5.513 25.546 13.519 1.00 72.56 728 LYS A N 1
ATOM 5841 C CA . LYS A 1 728 ? -5.981 25.091 12.205 1.00 72.56 728 LYS A CA 1
ATOM 5842 C C . LYS A 1 728 ? -5.227 23.824 11.784 1.00 72.56 728 LYS A C 1
ATOM 5844 O O . LYS A 1 728 ? -4.015 23.890 11.582 1.00 72.56 728 LYS A O 1
ATOM 5849 N N . PRO A 1 729 ? -5.910 22.674 11.642 1.00 71.12 729 PRO A N 1
ATOM 5850 C CA . PRO A 1 729 ? -5.268 21.404 11.305 1.00 71.12 729 PRO A CA 1
ATOM 5851 C C . PRO A 1 729 ? -4.406 21.435 10.040 1.00 71.12 729 PRO A C 1
ATOM 5853 O O . PRO A 1 729 ? -3.362 20.788 9.982 1.00 71.12 729 PRO A O 1
ATOM 5856 N N . GLU A 1 730 ? -4.851 22.180 9.028 1.00 71.38 730 GLU A N 1
ATOM 5857 C CA . GLU A 1 730 ? -4.170 22.349 7.747 1.00 71.38 730 GLU A CA 1
ATOM 5858 C C . GLU A 1 730 ? -2.852 23.129 7.855 1.00 71.38 730 GLU A C 1
ATOM 5860 O O . GLU A 1 730 ? -1.916 22.807 7.131 1.00 71.38 730 GLU A O 1
ATOM 5865 N N . GLU A 1 731 ? -2.744 24.083 8.785 1.00 79.88 731 GLU A N 1
ATOM 5866 C CA . GLU A 1 731 ? -1.518 24.865 9.032 1.00 79.88 731 GLU A CA 1
ATOM 5867 C C . GLU A 1 731 ? -0.497 24.065 9.877 1.00 79.88 731 GLU A C 1
ATOM 5869 O O . GLU A 1 731 ? 0.702 24.327 9.848 1.00 79.88 731 GLU A O 1
ATOM 5874 N N . ASN A 1 732 ? -0.952 23.032 10.597 1.00 83.38 732 ASN A N 1
ATOM 5875 C CA . ASN A 1 732 ? -0.095 22.143 11.394 1.00 83.38 732 ASN A CA 1
ATOM 5876 C C . ASN A 1 732 ? 0.456 20.944 10.597 1.00 83.38 732 ASN A C 1
ATOM 5878 O O . ASN A 1 732 ? 1.421 20.302 11.021 1.00 83.38 732 ASN A O 1
ATOM 5882 N N . LEU A 1 733 ? -0.159 20.624 9.453 1.00 87.25 733 LEU A N 1
ATOM 5883 C CA . LEU A 1 733 ? 0.083 19.395 8.695 1.00 87.25 733 LEU A CA 1
ATOM 5884 C C . LEU A 1 733 ? 1.548 19.257 8.257 1.00 87.25 733 LEU A C 1
ATOM 5886 O O . LEU A 1 733 ? 2.172 18.216 8.482 1.00 87.25 733 LEU A O 1
ATOM 5890 N N . THR A 1 734 ? 2.096 20.304 7.644 1.00 90.56 734 THR A N 1
ATOM 5891 C CA . THR A 1 734 ? 3.465 20.330 7.112 1.00 90.56 734 THR A CA 1
ATOM 5892 C C . THR A 1 734 ? 4.530 20.260 8.209 1.00 90.56 734 THR A C 1
ATOM 5894 O O . THR A 1 734 ? 5.358 19.346 8.154 1.00 90.56 734 THR A O 1
ATOM 5897 N N . PRO A 1 735 ? 4.536 21.146 9.230 1.00 91.94 735 PRO A N 1
ATOM 5898 C CA . PRO A 1 735 ? 5.565 21.090 10.265 1.00 91.94 735 PRO A CA 1
ATOM 5899 C C . PRO A 1 735 ? 5.522 19.786 11.076 1.00 91.94 735 PRO A C 1
ATOM 5901 O O . PRO A 1 735 ? 6.577 19.221 11.360 1.00 91.94 735 PRO A O 1
ATOM 5904 N N . LEU A 1 736 ? 4.338 19.231 11.384 1.00 91.50 736 LEU A N 1
ATOM 5905 C CA . LEU A 1 736 ? 4.258 17.919 12.047 1.00 91.50 736 LEU A CA 1
ATOM 5906 C C . LEU A 1 736 ? 4.804 16.791 11.166 1.00 91.50 736 LEU A C 1
ATOM 5908 O O . LEU A 1 736 ? 5.498 15.911 11.667 1.00 91.50 736 LEU A O 1
ATOM 5912 N N . THR A 1 737 ? 4.514 16.816 9.863 1.00 91.50 737 THR A N 1
ATOM 5913 C CA . THR A 1 737 ? 5.044 15.835 8.902 1.00 91.50 737 THR A CA 1
ATOM 5914 C C . THR A 1 737 ? 6.569 15.814 8.921 1.00 91.50 737 THR A C 1
ATOM 5916 O O . THR A 1 737 ? 7.183 14.754 9.032 1.00 91.50 737 THR A O 1
ATOM 5919 N N . ILE A 1 738 ? 7.186 16.993 8.867 1.00 92.12 738 ILE A N 1
ATOM 5920 C CA . ILE A 1 738 ? 8.642 17.122 8.873 1.00 92.12 738 ILE A CA 1
ATOM 5921 C C . ILE A 1 738 ? 9.228 16.605 10.185 1.00 92.12 738 ILE A C 1
ATOM 5923 O O . ILE A 1 738 ? 10.181 15.829 10.154 1.00 92.12 738 ILE A O 1
ATOM 5927 N N . LEU A 1 739 ? 8.634 16.957 11.328 1.00 93.44 739 LEU A N 1
ATOM 5928 C CA . LEU A 1 739 ? 9.079 16.457 12.629 1.00 93.44 739 LEU A CA 1
ATOM 5929 C C . LEU A 1 739 ? 9.009 14.923 12.724 1.00 93.44 739 LEU A C 1
ATOM 5931 O O . LEU A 1 739 ? 9.946 14.312 13.234 1.00 93.44 739 LEU A O 1
ATOM 5935 N N . TYR A 1 740 ? 7.956 14.286 12.199 1.00 91.94 740 TYR A N 1
ATOM 5936 C CA . TYR A 1 740 ? 7.848 12.819 12.169 1.00 91.94 740 TYR A CA 1
ATOM 5937 C C . TYR A 1 740 ? 8.933 12.194 11.285 1.00 91.94 740 TYR A C 1
ATOM 5939 O O . TYR A 1 740 ? 9.610 11.257 11.710 1.00 91.94 740 TYR A O 1
ATOM 5947 N N . ASN A 1 741 ? 9.151 12.742 10.088 1.00 89.88 741 ASN A N 1
ATOM 5948 C CA . ASN A 1 741 ? 10.185 12.251 9.177 1.00 89.88 741 ASN A CA 1
ATOM 5949 C C . ASN A 1 741 ? 11.586 12.399 9.788 1.00 89.88 741 ASN A C 1
ATOM 5951 O O . ASN A 1 741 ? 12.379 11.459 9.743 1.00 89.88 741 ASN A O 1
ATOM 5955 N N . LEU A 1 742 ? 11.882 13.541 10.417 1.00 90.69 742 LEU A N 1
ATOM 5956 C CA . LEU A 1 742 ? 13.143 13.766 11.127 1.00 90.69 742 LEU A CA 1
ATOM 5957 C C . LEU A 1 742 ? 13.312 12.795 12.299 1.00 90.69 742 LEU A C 1
ATOM 5959 O O . LEU A 1 742 ? 14.376 12.189 12.426 1.00 90.69 742 LEU A O 1
ATOM 5963 N N . HIS A 1 743 ? 12.269 12.584 13.110 1.00 91.00 743 HIS A N 1
ATOM 5964 C CA . HIS A 1 743 ? 12.304 11.603 14.195 1.00 91.00 743 HIS A CA 1
ATOM 5965 C C . HIS A 1 743 ? 12.659 10.211 13.668 1.00 91.00 743 HIS A C 1
ATOM 5967 O O . HIS A 1 743 ? 13.581 9.578 14.174 1.00 91.00 743 HIS A O 1
ATOM 5973 N N . ASN A 1 744 ? 11.979 9.749 12.618 1.00 87.81 744 ASN A N 1
ATOM 5974 C CA . ASN A 1 744 ? 12.197 8.418 12.055 1.00 87.81 744 ASN A CA 1
ATOM 5975 C C . ASN A 1 744 ? 13.592 8.256 11.448 1.00 87.81 744 ASN A C 1
ATOM 5977 O O . ASN A 1 744 ? 14.221 7.212 11.632 1.00 87.81 744 ASN A O 1
ATOM 5981 N N . ARG A 1 745 ? 14.112 9.295 10.783 1.00 85.75 745 ARG A N 1
ATOM 5982 C CA . ARG A 1 745 ? 15.490 9.321 10.269 1.00 85.75 745 ARG A CA 1
ATOM 5983 C C . ARG A 1 745 ? 16.497 9.199 11.411 1.00 85.75 745 ARG A C 1
ATOM 5985 O O . ARG A 1 745 ? 17.347 8.318 11.375 1.00 85.75 745 ARG A O 1
ATOM 5992 N N . VAL A 1 746 ? 16.372 10.020 12.453 1.00 87.50 746 VAL A N 1
ATOM 5993 C CA . VAL A 1 746 ? 17.269 9.967 13.622 1.00 87.50 746 VAL A CA 1
ATOM 5994 C C . VAL A 1 746 ? 17.095 8.655 14.402 1.00 87.50 746 VAL A C 1
ATOM 5996 O O . VAL A 1 746 ? 18.043 8.164 15.012 1.00 87.50 746 VAL A O 1
ATOM 5999 N N . THR A 1 747 ? 15.907 8.047 14.381 1.00 85.31 747 THR A N 1
ATOM 6000 C CA . THR A 1 747 ? 15.660 6.737 15.000 1.00 85.31 747 THR A CA 1
ATOM 6001 C C . THR A 1 747 ? 16.290 5.585 14.253 1.00 85.31 747 THR A C 1
ATOM 6003 O O . THR A 1 747 ? 16.870 4.714 14.893 1.00 85.31 747 THR A O 1
ATOM 6006 N N . SER A 1 748 ? 16.253 5.633 12.930 1.00 79.62 748 SER A N 1
ATOM 6007 C CA . SER A 1 748 ? 16.862 4.618 12.072 1.00 79.62 748 SER A CA 1
ATOM 6008 C C . SER A 1 748 ? 18.373 4.818 11.892 1.00 79.62 748 SER A C 1
ATOM 6010 O O . SER A 1 748 ? 19.031 3.991 11.270 1.00 79.62 748 SER A O 1
ATOM 6012 N N . TRP A 1 749 ? 18.935 5.918 12.405 1.00 83.12 749 TRP A N 1
ATOM 6013 C CA . TRP A 1 749 ? 20.366 6.195 12.351 1.00 83.12 749 TRP A CA 1
ATOM 6014 C C . TRP A 1 749 ? 21.135 5.368 13.390 1.00 83.12 749 TRP A C 1
ATOM 6016 O O . TRP A 1 749 ? 20.863 5.455 14.591 1.00 83.12 749 TRP A O 1
ATOM 6026 N N . HIS A 1 750 ? 22.133 4.607 12.934 1.00 72.88 750 HIS A N 1
ATOM 6027 C CA . HIS A 1 750 ? 22.985 3.772 13.773 1.00 72.88 750 HIS A CA 1
ATOM 6028 C C . HIS A 1 750 ? 24.469 3.923 13.379 1.00 72.88 750 HIS A C 1
ATOM 6030 O O . HIS A 1 750 ? 24.868 3.485 12.300 1.00 72.88 750 HIS A O 1
ATOM 6036 N N . PRO A 1 751 ? 25.336 4.487 14.244 1.00 66.56 751 PRO A N 1
ATOM 6037 C CA . PRO A 1 751 ? 26.719 4.822 13.879 1.00 66.56 751 PRO A CA 1
ATOM 6038 C C . PRO A 1 751 ? 27.626 3.602 13.644 1.00 66.56 751 PRO A C 1
ATOM 6040 O O . PRO A 1 751 ? 28.701 3.743 13.069 1.00 66.56 751 PRO A O 1
ATOM 6043 N N . ALA A 1 752 ? 27.227 2.414 14.112 1.00 55.56 752 ALA A N 1
ATOM 6044 C CA . ALA A 1 752 ? 28.020 1.183 14.016 1.00 55.56 752 ALA A CA 1
ATOM 6045 C C . ALA A 1 752 ? 27.644 0.273 12.828 1.00 55.56 752 ALA A C 1
ATOM 6047 O O . ALA A 1 752 ? 28.329 -0.722 12.586 1.00 55.56 752 ALA A O 1
ATOM 6048 N N . GLU A 1 753 ? 26.566 0.573 12.100 1.00 60.75 753 GLU A N 1
ATOM 6049 C CA . GLU A 1 753 ? 26.133 -0.238 10.958 1.00 60.75 753 GLU A CA 1
ATOM 6050 C C . GLU A 1 753 ? 26.776 0.278 9.668 1.00 60.75 753 GLU A C 1
ATOM 6052 O O . GLU A 1 753 ? 26.610 1.439 9.302 1.00 60.75 753 GLU A O 1
ATOM 6057 N N . LYS A 1 754 ? 27.509 -0.595 8.961 1.00 50.03 754 LYS A N 1
ATOM 6058 C CA . LYS A 1 754 ? 28.250 -0.245 7.732 1.00 50.03 754 LYS A CA 1
ATOM 6059 C C . LYS A 1 754 ? 27.363 0.271 6.592 1.00 50.03 754 LYS A C 1
ATOM 6061 O O . LYS A 1 754 ? 27.874 0.958 5.712 1.00 50.03 754 LYS A O 1
ATOM 6066 N N . ASP A 1 755 ? 26.070 -0.043 6.631 1.00 50.28 755 ASP A N 1
ATOM 6067 C CA . ASP A 1 755 ? 25.088 0.317 5.606 1.00 50.28 755 ASP A CA 1
ATOM 6068 C C . ASP A 1 755 ? 24.074 1.371 6.077 1.00 50.28 755 ASP A C 1
ATOM 6070 O O . ASP A 1 755 ? 23.176 1.745 5.320 1.00 50.28 755 ASP A O 1
ATOM 6074 N N . CYS A 1 756 ? 24.218 1.895 7.300 1.00 53.91 756 CYS A N 1
ATOM 6075 C CA . CYS A 1 756 ? 23.362 2.977 7.761 1.00 53.91 756 CYS A CA 1
ATOM 6076 C C . CYS A 1 756 ? 23.713 4.280 7.030 1.00 53.91 756 CYS A C 1
ATOM 6078 O O . CYS A 1 756 ? 24.882 4.590 6.776 1.00 53.91 756 CYS A O 1
ATOM 6080 N N . PHE A 1 757 ? 22.693 5.069 6.684 1.00 63.06 757 PHE A N 1
ATOM 6081 C CA . PHE A 1 757 ? 22.920 6.394 6.129 1.00 63.06 757 PHE A CA 1
ATOM 6082 C C . PHE A 1 757 ? 23.614 7.247 7.193 1.00 63.06 757 PHE A C 1
ATOM 6084 O O . PHE A 1 757 ? 23.114 7.439 8.296 1.00 63.06 757 PHE A O 1
ATOM 6091 N N . GLU A 1 758 ? 24.804 7.745 6.893 1.00 70.06 758 GLU A N 1
ATOM 6092 C CA . GLU A 1 758 ? 25.485 8.629 7.826 1.00 70.06 758 GLU A CA 1
ATOM 6093 C C . GLU A 1 758 ? 24.684 9.950 7.927 1.00 70.06 758 GLU A C 1
ATOM 6095 O O . GLU A 1 758 ? 24.082 10.410 6.957 1.00 70.06 758 GLU A O 1
ATOM 6100 N N . ILE A 1 759 ? 24.659 10.595 9.089 1.00 80.38 759 ILE A N 1
ATOM 6101 C CA . ILE A 1 759 ? 24.177 11.973 9.228 1.00 80.38 759 ILE A CA 1
ATOM 6102 C C . ILE A 1 759 ? 25.395 12.765 9.665 1.00 80.38 759 ILE A C 1
ATOM 6104 O O . ILE A 1 759 ? 25.902 12.570 10.767 1.00 80.38 759 ILE A O 1
ATOM 6108 N N . ASP A 1 760 ? 25.916 13.608 8.772 1.00 83.69 760 ASP A N 1
ATOM 6109 C CA . ASP A 1 760 ? 27.113 14.383 9.093 1.00 83.69 760 ASP A CA 1
ATOM 6110 C C . ASP A 1 760 ? 26.841 15.306 10.291 1.00 83.69 760 ASP A C 1
ATOM 6112 O O . ASP A 1 760 ? 25.821 15.997 10.337 1.00 83.69 760 ASP A O 1
ATOM 6116 N N . GLY A 1 761 ? 27.749 15.292 11.266 1.00 85.56 761 GLY A N 1
ATOM 6117 C CA . GLY A 1 761 ? 27.631 16.047 12.514 1.00 85.56 761 GLY A CA 1
ATOM 6118 C C . GLY A 1 761 ? 26.689 15.451 13.566 1.00 85.56 761 GLY A C 1
ATOM 6119 O O . GLY A 1 761 ? 26.432 16.131 14.563 1.00 85.56 761 GLY A O 1
ATOM 6120 N N . LEU A 1 762 ? 26.176 14.229 13.368 1.00 88.94 762 LEU A N 1
ATOM 6121 C CA . LEU A 1 762 ? 25.347 13.527 14.349 1.00 88.94 762 LEU A CA 1
ATOM 6122 C C . LEU A 1 762 ? 26.169 12.505 15.146 1.00 88.94 762 LEU A C 1
ATOM 6124 O O . LEU A 1 762 ? 26.863 11.666 14.578 1.00 88.94 762 LEU A O 1
ATOM 6128 N N . ASP A 1 763 ? 26.053 12.559 16.471 1.00 90.56 763 ASP A N 1
ATOM 6129 C CA . ASP A 1 763 ? 26.553 11.541 17.397 1.00 90.56 763 ASP A CA 1
ATOM 6130 C C . ASP A 1 763 ? 25.394 10.968 18.237 1.00 90.56 763 ASP A C 1
ATOM 6132 O O . ASP A 1 763 ? 24.269 11.472 18.190 1.00 90.56 763 ASP A O 1
ATOM 6136 N N . VAL A 1 764 ? 25.647 9.904 19.010 1.00 89.94 764 VAL A N 1
ATOM 6137 C CA . VAL A 1 764 ? 24.612 9.232 19.825 1.00 89.94 764 VAL A CA 1
ATOM 6138 C C . VAL A 1 764 ? 23.935 10.194 20.807 1.00 89.94 764 VAL A C 1
ATOM 6140 O O . VAL A 1 764 ? 22.716 10.145 20.971 1.00 89.94 764 VAL A O 1
ATOM 6143 N N . SER A 1 765 ? 24.704 11.087 21.434 1.00 92.44 765 SER A N 1
ATOM 6144 C CA . SER A 1 765 ? 24.194 12.051 22.415 1.00 92.44 765 SER A CA 1
ATOM 6145 C C . SER A 1 765 ? 23.294 13.090 21.743 1.00 92.44 765 SER A C 1
ATOM 6147 O O . SER A 1 765 ? 22.167 13.339 22.182 1.00 92.44 765 SER A O 1
ATOM 6149 N N . ARG A 1 766 ? 23.743 13.646 20.612 1.00 93.88 766 ARG A N 1
ATOM 6150 C CA . ARG A 1 766 ? 22.979 14.604 19.808 1.00 93.88 766 ARG A CA 1
ATOM 6151 C C . ARG A 1 766 ? 21.716 13.969 19.230 1.00 93.88 766 ARG A C 1
ATOM 6153 O O . ARG A 1 766 ? 20.661 14.590 19.301 1.00 93.88 766 ARG A O 1
ATOM 6160 N N . ALA A 1 767 ? 21.784 12.729 18.747 1.00 90.38 767 ALA A N 1
ATOM 6161 C CA . ALA A 1 767 ? 20.624 11.986 18.258 1.00 90.38 767 ALA A CA 1
ATOM 6162 C C . ALA A 1 767 ? 19.567 11.788 19.356 1.00 90.38 767 ALA A C 1
ATOM 6164 O O . ALA A 1 767 ? 18.385 12.047 19.132 1.00 90.38 767 ALA A O 1
ATOM 6165 N N . GLN A 1 768 ? 19.977 11.384 20.563 1.00 91.31 768 GLN A N 1
ATOM 6166 C CA . GLN A 1 768 ? 19.071 11.259 21.711 1.00 91.31 768 GLN A CA 1
ATOM 6167 C C . GLN A 1 768 ? 18.430 12.603 22.080 1.00 91.31 768 GLN A C 1
ATOM 6169 O O . GLN A 1 768 ? 17.217 12.668 22.293 1.00 91.31 768 GLN A O 1
ATOM 6174 N N . LYS A 1 769 ? 19.222 13.683 22.096 1.00 94.56 769 LYS A N 1
ATOM 6175 C CA . LYS A 1 769 ? 18.725 15.038 22.355 1.00 94.56 769 LYS A CA 1
ATOM 6176 C C . LYS A 1 769 ? 17.715 15.484 21.294 1.00 94.56 769 LYS A C 1
ATOM 6178 O O . LYS A 1 769 ? 16.641 15.949 21.660 1.00 94.56 769 LYS A O 1
ATOM 6183 N N . MET A 1 770 ? 18.016 15.302 20.007 1.00 94.50 770 MET A N 1
ATOM 6184 C CA . MET A 1 770 ? 17.108 15.637 18.903 1.00 94.50 770 MET A CA 1
ATOM 6185 C C . MET A 1 770 ? 15.784 14.885 19.016 1.00 94.50 770 MET A C 1
ATOM 6187 O O . MET A 1 770 ? 14.730 15.512 18.954 1.00 94.50 770 MET A O 1
ATOM 6191 N N . LYS A 1 771 ? 15.814 13.565 19.253 1.00 92.25 771 LYS A N 1
ATOM 6192 C CA . LYS A 1 771 ? 14.591 12.771 19.461 1.00 92.25 771 LYS A CA 1
ATOM 6193 C C . LYS A 1 771 ? 13.756 13.325 20.612 1.00 92.25 771 LYS A C 1
ATOM 6195 O O . LYS A 1 771 ? 12.554 13.517 20.454 1.00 92.25 771 LYS A O 1
ATOM 6200 N N . ALA A 1 772 ? 14.389 13.623 21.747 1.00 92.00 772 ALA A N 1
ATOM 6201 C CA . ALA A 1 772 ? 13.701 14.173 22.910 1.00 92.00 772 ALA A CA 1
ATOM 6202 C C . ALA A 1 772 ? 13.065 15.544 22.620 1.00 92.00 772 ALA A C 1
ATOM 6204 O O . ALA A 1 772 ? 11.920 15.775 23.003 1.00 92.00 772 ALA A O 1
ATOM 6205 N N . VAL A 1 773 ? 13.770 16.430 21.906 1.00 94.94 773 VAL A N 1
ATOM 6206 C CA . VAL A 1 773 ? 13.262 17.755 21.509 1.00 94.94 773 VAL A CA 1
ATOM 6207 C C . VAL A 1 773 ? 12.093 17.627 20.531 1.00 94.94 773 VAL A C 1
ATOM 6209 O O . VAL A 1 773 ? 11.038 18.213 20.767 1.00 94.94 773 VAL A O 1
ATOM 6212 N N . ILE A 1 774 ? 12.229 16.806 19.485 1.00 93.56 774 ILE A N 1
ATOM 6213 C CA . ILE A 1 774 ? 11.152 16.553 18.519 1.00 93.56 774 ILE A CA 1
ATOM 6214 C C . ILE A 1 774 ? 9.908 16.018 19.232 1.00 93.56 774 ILE A C 1
ATOM 6216 O O . ILE A 1 774 ? 8.810 16.543 19.045 1.00 93.56 774 ILE A O 1
ATOM 6220 N N . MET A 1 775 ? 10.075 15.013 20.095 1.00 90.75 775 MET A N 1
ATOM 6221 C CA . MET A 1 775 ? 8.966 14.453 20.864 1.00 90.75 775 MET A CA 1
ATOM 6222 C C . MET A 1 775 ? 8.353 15.478 21.817 1.00 90.75 775 MET A C 1
ATOM 6224 O O . MET A 1 775 ? 7.136 15.489 21.982 1.00 90.75 775 MET A O 1
ATOM 6228 N N . SER A 1 776 ? 9.156 16.370 22.404 1.00 90.56 776 SER A N 1
ATOM 6229 C CA . SER A 1 776 ? 8.648 17.480 23.212 1.00 90.56 776 SER A CA 1
ATOM 6230 C C . SER A 1 776 ? 7.733 18.391 22.394 1.00 90.56 776 SER A C 1
ATOM 6232 O O . SER A 1 776 ? 6.619 18.661 22.835 1.00 90.56 776 SER A O 1
ATOM 6234 N N . HIS A 1 777 ? 8.142 18.803 21.191 1.00 90.75 777 HIS A N 1
ATOM 6235 C CA . HIS A 1 777 ? 7.327 19.658 20.320 1.00 90.75 777 HIS A CA 1
ATOM 6236 C C . HIS A 1 777 ? 6.056 18.960 19.824 1.00 90.75 777 HIS A C 1
ATOM 6238 O O . HIS A 1 777 ? 4.978 19.554 19.844 1.00 90.75 777 HIS A O 1
ATOM 6244 N N . ILE A 1 778 ? 6.150 17.684 19.432 1.00 87.44 778 ILE A N 1
ATOM 6245 C CA . ILE A 1 778 ? 4.982 16.883 19.034 1.00 87.44 778 ILE A CA 1
ATOM 6246 C C . ILE A 1 778 ? 3.991 16.780 20.200 1.00 87.44 778 ILE A C 1
ATOM 6248 O O . ILE A 1 778 ? 2.795 17.001 20.016 1.00 87.44 778 ILE A O 1
ATOM 6252 N N . ASN A 1 779 ? 4.477 16.475 21.405 1.00 84.56 779 ASN A N 1
ATOM 6253 C CA . ASN A 1 779 ? 3.632 16.336 22.588 1.00 84.56 779 ASN A CA 1
ATOM 6254 C C . ASN A 1 779 ? 3.042 17.677 23.036 1.00 84.56 779 ASN A C 1
ATOM 6256 O O . ASN A 1 779 ? 1.882 17.724 23.433 1.00 84.56 779 ASN A O 1
ATOM 6260 N N . GLU A 1 780 ? 3.799 18.773 22.961 1.00 83.94 780 GLU A N 1
ATOM 6261 C CA . GLU A 1 780 ? 3.289 20.120 23.225 1.00 83.94 780 GLU A CA 1
ATOM 6262 C C . GLU A 1 780 ? 2.154 20.470 22.263 1.00 83.94 780 GLU A C 1
ATOM 6264 O O . GLU A 1 780 ? 1.092 20.912 22.704 1.00 83.94 780 GLU A O 1
ATOM 6269 N N . LYS A 1 781 ? 2.323 20.193 20.965 1.00 83.00 781 LYS A N 1
ATOM 6270 C CA . LYS A 1 781 ? 1.264 20.451 19.992 1.00 83.00 781 LYS A CA 1
ATOM 6271 C C . LYS A 1 781 ? 0.030 19.594 20.248 1.00 83.00 781 LYS A C 1
ATOM 6273 O O . LYS A 1 781 ? -1.078 20.124 20.283 1.00 83.00 781 LYS A O 1
ATOM 6278 N N . ARG A 1 782 ? 0.216 18.298 20.511 1.00 78.31 782 ARG A N 1
ATOM 6279 C CA . ARG A 1 782 ? -0.876 17.399 20.911 1.00 78.31 782 ARG A CA 1
ATOM 6280 C C . ARG A 1 782 ? -1.603 17.921 22.155 1.00 78.31 782 ARG A C 1
ATOM 6282 O O . ARG A 1 782 ? -2.823 17.866 22.181 1.00 78.31 782 ARG A O 1
ATOM 6289 N N . LYS A 1 783 ? -0.888 18.491 23.141 1.00 73.81 783 LYS A N 1
ATOM 6290 C CA . LYS A 1 783 ? -1.471 19.155 24.330 1.00 73.81 783 LYS A CA 1
ATOM 6291 C C . LYS A 1 783 ? -2.251 20.436 23.991 1.00 73.81 783 LYS A C 1
ATOM 6293 O O . LYS A 1 783 ? -3.296 20.690 24.582 1.00 73.81 783 LYS A O 1
ATOM 6298 N N . GLN A 1 784 ? -1.783 21.246 23.046 1.00 72.38 784 GLN A N 1
ATOM 6299 C CA . GLN A 1 784 ? -2.509 22.444 22.603 1.00 72.38 784 GLN A CA 1
ATOM 6300 C C . GLN A 1 784 ? -3.794 22.095 21.835 1.00 72.38 784 GLN A C 1
ATOM 6302 O O . GLN A 1 784 ? -4.815 22.759 22.010 1.00 72.38 784 GLN A O 1
ATOM 6307 N N . GLU A 1 785 ? -3.764 21.038 21.019 1.00 68.12 785 GLU A N 1
ATOM 6308 C CA . GLU A 1 785 ? -4.952 20.480 20.349 1.00 68.12 785 GLU A CA 1
ATOM 6309 C C . GLU A 1 785 ? -5.958 19.876 21.342 1.00 68.12 785 GLU A C 1
ATOM 6311 O O . GLU A 1 785 ? -7.134 19.713 21.017 1.00 68.12 785 GLU A O 1
ATOM 6316 N N . ALA A 1 786 ? -5.475 19.559 22.539 1.00 60.72 786 ALA A N 1
ATOM 6317 C CA . ALA A 1 786 ? -6.164 18.891 23.625 1.00 60.72 786 ALA A CA 1
ATOM 6318 C C . ALA A 1 786 ? -6.983 19.844 24.524 1.00 60.72 786 ALA A C 1
ATOM 6320 O O . ALA A 1 786 ? -8.153 19.607 24.797 1.00 60.72 786 ALA A O 1
ATOM 6321 N N . ILE A 1 787 ? -6.395 20.972 24.931 1.00 56.88 787 ILE A N 1
ATOM 6322 C CA . ILE A 1 787 ? -6.937 21.892 25.958 1.00 56.88 787 ILE A CA 1
ATOM 6323 C C . ILE A 1 787 ? -8.075 22.811 25.427 1.00 56.88 787 ILE A C 1
ATOM 6325 O O . ILE A 1 787 ? -8.618 23.642 26.147 1.00 56.88 787 ILE A O 1
ATOM 6329 N N . GLY A 1 788 ? -8.458 22.711 24.152 1.00 48.06 788 GLY A N 1
ATOM 6330 C CA . GLY A 1 788 ? -9.164 23.777 23.431 1.00 48.06 788 GLY A CA 1
ATOM 6331 C C . GLY A 1 788 ? -10.665 23.629 23.144 1.00 48.06 788 GLY A C 1
ATOM 6332 O O . GLY A 1 788 ? -11.075 24.161 22.112 1.00 48.06 788 GLY A O 1
ATOM 6333 N N . SER A 1 789 ? -11.470 22.947 23.968 1.00 38.12 789 SER A N 1
ATOM 6334 C CA . SER A 1 789 ? -12.924 22.784 23.736 1.00 38.12 789 SER A CA 1
ATOM 6335 C C . SER A 1 789 ? -13.855 23.478 24.745 1.00 38.12 789 SER A C 1
ATOM 6337 O O . SER A 1 789 ? -14.989 23.026 24.905 1.00 38.12 789 SER A O 1
ATOM 6339 N N . GLU A 1 790 ? -13.408 24.546 25.412 1.00 29.75 790 GLU A N 1
ATOM 6340 C CA . GLU A 1 790 ? -14.315 25.486 26.102 1.00 29.75 790 GLU A CA 1
ATOM 6341 C C . GLU A 1 790 ? -14.760 26.626 25.182 1.00 29.75 790 GLU A C 1
ATOM 6343 O O . GLU A 1 790 ? -13.879 27.241 24.526 1.00 29.75 790 GLU A O 1
#